Protein AF-0000000075208431 (afdb_homodimer)

Foldseek 3Di:
DCLLVQLLVQLLVCLLVVHFLLPSLLVSLLSSCVVLVHDRVCLRPPQLVVLLVVLCVVPLLVLLLLLLLQLLLLVLQLLLLLLVVQDVVVDLLPLLVSLLQSLQLCQQLRHALLSSLVSSQLVSLVSQVVNFWALLCNLLSNCLNHQALSQFQAAQRLHCLQVVLCVLQVDASRFQHVLSVLLSCLLNVVLSVVSVVVRVVCVVVVRTYDADDPVQHDDHDDNVSHPDNVLSSVLSVQLRCCCPVVVDDNSVSSVVSSVSSCVSSVVVVVCSVVSSVVSNVVSVSVSSSLSSLSSSLSSNLVRPCLVVVVCVLVVPPDDVLVSLLCQLQSQLQSSLHLSNSLSSSCSRCSNVSSVCCVVVVQRSSLSSSLSRLSSQQHHDPSRPSSVSSCVNSVHDCVSHVVSNNCSRHVSSVVSSVVSVVCSVVVRD/DCLLVQLLVQLLVCLLVPHFLLPSLLVSLLSSCVVLVHDRVCLRPPQLVVLLVVLCVVCLLVLLLLLLLQLLLLVLQLLLLLLVVQDVVVDLLPLLVSLLQSLQLCQQLRHALLSSLVSSQLVSLVSQVVNFWALLCNLLSNCLNHQALSQFQAAQRLHCLQVVLCVLQVDASRFQHVLSVLLSCLLNVVLSVVSVVVRVVCVVVVRTYDADDPVQHDDHDDNVSHPDNVLSSVLSVQLRCCCPVVVDDNSVSSVVSSVSSCVSSVVVVVCSVVSSVVSNVVSVSVSSSLSSLSSSLSSNLVRPCNVVVVCVLVVPPDDVLVSLLCQLQSQLQSSLHLSNSLSSSCSRCSNVSSVCCVVVVQRSSLSSSLSRLSSQQHHDPSRPSSVSSCVNSVHDCVSHVVSNNCSRHVSSVVSSVVSVVCSVVVRD

Organism: NCBI:txid2021314

Nearest PDB structures (foldseek):
  8thi-assembly1_A  TM=6.962E-01  e=4.268E-07  Haemophilus influenzae Rd KW20
  7qha-assembly1_B  TM=6.792E-01  e=1.082E-07  Photobacterium profundum SS9
  8y4x-assembly1_A  TM=6.725E-01  e=2.476E-06  Fusobacterium nucleatum
  3zuy-assembly1_A  TM=1.949E-01  e=6.785E-01  Neisseria meningitidis
  7qha-assembly1_B  TM=6.786E-01  e=1.793E-07  Photobacterium profundum SS9

Sequence (856 aa):
MTGIFLGLLLLMIFAYLGWSIIWIAPLCAAIVAMFGGLDLLPAYTETYMKGLVDFVLKWFPVFLFGAVFGKLMEDTGSARSVAFKLTNWIGTKRALLGVIAGAAVLTYGGVSLFVVVFAMYPLAIALFREANISRRLIPGAITLGAFTFTMTSLPGTPQIQNLIPIDYFKTSPGAGPIMGITAALIMAVGGYFYLKWRETRLTAGGEEYSEPDKGHKVEDVDPESLPNPYLSFLPLVVVVVTLNALKWNILTSLLAGILLILVLNWQHYKKFVKSINDGAAGSVMAILNTSAAVGFGAVVTAVPAFAVLTGWILGIKGNPLISEAIAVDILAGITGSASGGMGIALEALGQKYYSIAQSSGISPEAFHRIAAIASGASILPHNGALLTLLAVTGLTHKESYLDVAVVALVIPTIALAAALVLGNLGIYMTGIFLGLLLLMIFAYLGWSIIWIAPLCAAIVAMFGGLDLLPAYTETYMKGLVDFVLKWFPVFLFGAVFGKLMEDTGSARSVAFKLTNWIGTKRALLGVIAGAAVLTYGGVSLFVVVFAMYPLAIALFREANISRRLIPGAITLGAFTFTMTSLPGTPQIQNLIPIDYFKTSPGAGPIMGITAALIMAVGGYFYLKWRETRLTAGGEEYSEPDKGHKVEDVDPESLPNPYLSFLPLVVVVVTLNALKWNILTSLLAGILLILVLNWQHYKKFVKSINDGAAGSVMAILNTSAAVGFGAVVTAVPAFAVLTGWILGIKGNPLISEAIAVDILAGITGSASGGMGIALEALGQKYYSIAQSSGISPEAFHRIAAIASGASILPHNGALLTLLAVTGLTHKESYLDVAVVALVIPTIALAAALVLGNLGIY

InterPro domains:
  IPR003474 Gluconate transporter [PF02447] (24-241)
  IPR003474 Gluconate transporter [PTHR30354] (4-423)

Secondary structure (DSSP, 8-state):
-HHHHHHHHHHHHHHHTT--HHHHHHHHHHHHHHHHT--HHHIIIIIIHHHHHHHHHHHHHHHHHHHHHHHHHHHTSHHHHHHHHHHHHH-GGGHHHHHHHHHHHHHHTT--HHHHHHHHHHHHHHHHHHHT--GGGHHHHHHIIIIIIIIIISTT--SHHHHHHHHHHT--TT-SHHHHHHHHHHHHHHHHHHHHHHHHHHHHTT----PPPGGG--PPP-GGGSPPHHHHHHHHHHHHHHHHTS---HHHHHHHHHHHHHHHTGGGHHHHHHHHHHHHHHHHHHHHHHHHHHHHHHHHHHSTHHHHHHHHHHHSSS-HHHHHHHHHHHHHHHHT-HHHHHHHHHHHHHHHHHHHHHHH---HHHHHHHHHHHHHS---TT-HHHHHHHHHHT--HHHHHHHHHIIIIIHHHHHHHHHHHHHHTT--/-HHHHHHHHHHHHHHHTT--HHHHHHHHHHHHHHHHT--HHHIIIIIIHHHHHHHHHHHHHHHHHHHHHHHHHHHTSHHHHHHHHHHHHH-GGGHHHHHHHHHHHHHHTT--HHHHHHHHHHHHHHHHHHHT--GGGHHHHHHIIIIIIIIIISTT--SHHHHHHHHHHT--TT-SHHHHHHHHHHHHHHHHHHHHHHHHHHHHTT----PPPGGG--PPP-GGGSPPHHHHHHHHHHHHHHHHTS---HHHHHHHHHHHHHHHTGGGHHHHHHHHHHHHHHHHHHHHHHHHHHHHHHHHHHSTHHHHHHHHHHHSSS-HHHHHHHHHHHHHHHHT-HHHHHHHHHHHHHHHHHHHHHHH---HHHHHHHHHHHHHS---TT-HHHHHHHHHHT--HHHHHHHHHIIIIIHHHHHHHHHHHHHHTT--

Solvent-accessible surface area (backbone atoms only — not comparable to full-atom values): 39298 Å² total; per-residue (Å²): 85,67,24,50,51,50,22,52,50,48,43,27,52,39,34,60,72,66,46,45,50,66,61,43,25,60,53,26,29,41,46,24,26,55,65,42,74,42,60,54,66,56,40,46,61,42,43,18,28,49,32,19,30,54,44,44,41,71,41,38,65,54,40,30,45,33,29,24,41,20,33,44,30,50,75,67,28,24,47,41,18,35,27,48,52,47,22,62,72,63,28,57,89,36,30,64,58,16,41,20,50,26,28,22,53,43,20,34,31,35,30,38,58,73,46,42,48,68,42,43,45,51,53,43,51,54,31,28,55,74,54,46,35,44,59,55,49,48,63,25,32,42,39,42,12,24,54,27,27,26,32,21,21,38,50,40,21,67,26,63,46,34,47,59,40,25,78,50,41,73,55,54,50,51,33,16,41,55,27,13,46,51,24,20,47,43,26,52,54,51,34,47,53,49,52,50,51,50,49,53,51,36,46,72,70,65,42,46,46,64,84,62,57,82,93,46,62,66,71,79,81,56,74,85,74,38,48,61,36,71,67,39,41,43,34,30,48,47,22,41,43,33,32,60,76,67,58,39,54,64,61,59,16,39,49,53,18,40,52,45,49,52,63,78,42,51,92,49,56,87,48,46,61,59,29,42,38,51,10,39,55,52,19,52,56,52,44,47,44,30,16,27,38,19,8,29,23,37,35,50,57,68,24,67,44,34,59,56,50,48,49,52,54,68,53,38,92,58,58,69,63,56,46,47,28,50,47,12,19,52,36,3,37,40,65,23,27,35,58,20,8,32,38,19,36,40,71,54,40,24,62,57,53,34,51,43,21,71,70,71,68,48,56,42,34,38,52,37,34,42,41,11,32,19,10,37,28,20,55,45,91,55,11,52,70,54,49,51,48,28,62,67,66,65,49,51,64,88,66,26,38,66,53,32,31,42,33,28,21,53,38,28,43,52,18,41,51,53,28,47,54,29,41,75,71,70,44,67,86,66,24,52,51,50,21,52,51,49,43,27,52,42,34,60,71,66,47,45,48,66,60,45,25,59,53,26,30,41,46,24,27,55,66,42,73,42,60,55,67,56,40,47,62,42,45,17,28,48,32,19,30,53,45,42,40,70,43,38,64,52,38,32,45,33,29,24,39,19,33,43,30,50,75,67,28,25,49,41,18,36,28,49,51,47,22,61,71,63,27,57,89,37,30,66,59,17,40,20,49,26,28,23,52,43,21,34,31,35,32,38,58,73,47,44,48,67,42,43,47,50,52,42,50,55,32,27,53,74,54,46,34,45,59,55,50,49,63,25,32,41,39,44,13,24,55,27,27,26,33,22,21,36,48,42,21,68,26,64,47,36,47,59,40,25,77,51,41,73,56,52,51,50,33,17,41,55,25,14,46,51,24,20,47,41,26,52,53,52,32,47,52,48,53,50,51,50,49,52,50,36,47,72,70,64,41,47,48,66,82,62,58,83,92,46,60,67,72,78,82,57,73,84,76,38,47,62,36,72,68,38,42,44,31,31,50,45,22,39,43,33,33,60,76,66,59,40,55,64,62,60,16,39,48,51,20,40,52,44,49,51,64,78,40,51,90,49,55,87,48,46,62,61,30,41,37,51,10,40,55,53,19,52,56,53,45,48,44,31,15,27,38,18,7,27,23,37,35,50,56,68,25,66,43,34,61,56,51,49,48,50,53,68,51,38,92,58,57,69,62,56,45,46,28,49,46,11,19,51,36,2,36,40,66,22,28,36,60,19,8,31,38,19,35,41,72,54,40,23,62,58,53,36,52,44,22,72,71,70,68,47,55,41,32,39,52,36,34,40,41,10,32,18,11,38,29,21,53,43,91,56,10,52,71,54,47,50,49,27,62,65,66,64,51,48,64,88,68,25,38,66,54,33,32,41,34,28,20,51,37,30,42,51,18,42,52,53,28,49,53,30,39,74,70,69,44,66

Radius of gyration: 28.24 Å; Cα contacts (8 Å, |Δi|>4): 1652; chains: 2; bounding box: 64×81×60 Å

pLDDT: mean 90.9, std 7.47, range [55.06, 98.44]

Structure (mmCIF, N/CA/C/O backbone):
data_AF-0000000075208431-model_v1
#
loop_
_entity.id
_entity.type
_entity.pdbx_description
1 polymer Transporter
#
loop_
_atom_site.group_PDB
_atom_site.id
_atom_site.type_symbol
_atom_site.label_atom_id
_atom_site.label_alt_id
_atom_site.label_comp_id
_atom_site.label_asym_id
_atom_site.label_entity_id
_atom_site.label_seq_id
_atom_site.pdbx_PDB_ins_code
_atom_site.Cartn_x
_atom_site.Cartn_y
_atom_site.Cartn_z
_atom_site.occupancy
_atom_site.B_iso_or_equiv
_atom_site.auth_seq_id
_atom_site.auth_comp_id
_atom_site.auth_asym_id
_atom_site.auth_atom_id
_atom_site.pdbx_PDB_model_num
ATOM 1 N N . MET A 1 1 ? 12.688 22.047 -20.719 1 81.5 1 MET A N 1
ATOM 2 C CA . MET A 1 1 ? 11.711 22.812 -19.938 1 81.5 1 MET A CA 1
ATOM 3 C C . MET A 1 1 ? 10.289 22.422 -20.344 1 81.5 1 MET A C 1
ATOM 5 O O . MET A 1 1 ? 9.438 22.188 -19.484 1 81.5 1 MET A O 1
ATOM 9 N N . THR A 1 2 ? 10.148 22.219 -21.625 1 85.81 2 THR A N 1
ATOM 10 C CA . THR A 1 2 ? 8.828 21.844 -22.125 1 85.81 2 THR A CA 1
ATOM 11 C C . THR A 1 2 ? 8.375 20.531 -21.5 1 85.81 2 THR A C 1
ATOM 13 O O . THR A 1 2 ? 7.215 20.391 -21.109 1 85.81 2 THR A O 1
ATOM 16 N N . GLY A 1 3 ? 9.312 19.609 -21.406 1 89.31 3 GLY A N 1
ATOM 17 C CA . GLY A 1 3 ? 8.984 18.312 -20.828 1 89.31 3 GLY A CA 1
ATOM 18 C C . GLY A 1 3 ? 8.562 18.406 -19.375 1 89.31 3 GLY A C 1
ATOM 19 O O . GLY A 1 3 ? 7.613 17.734 -18.953 1 89.31 3 GLY A O 1
ATOM 20 N N . ILE A 1 4 ? 9.273 19.203 -18.703 1 85.5 4 ILE A N 1
ATOM 21 C CA . ILE A 1 4 ? 8.984 19.375 -17.281 1 85.5 4 ILE A CA 1
ATOM 22 C C . ILE A 1 4 ? 7.605 20 -17.109 1 85.5 4 ILE A C 1
ATOM 24 O O . ILE A 1 4 ? 6.777 19.5 -16.359 1 85.5 4 ILE A O 1
ATOM 28 N N . PHE A 1 5 ? 7.328 21.047 -17.828 1 85.19 5 PHE A N 1
ATOM 29 C CA . PHE A 1 5 ? 6.051 21.734 -17.734 1 85.19 5 PHE A CA 1
ATOM 30 C C . PHE A 1 5 ? 4.906 20.859 -18.188 1 85.19 5 PHE A C 1
ATOM 32 O O . PHE A 1 5 ? 3.848 20.812 -17.562 1 85.19 5 PHE A O 1
ATOM 39 N N . LEU A 1 6 ? 5.137 20.188 -19.281 1 91.19 6 LEU A N 1
ATOM 40 C CA . LEU A 1 6 ? 4.113 19.281 -19.781 1 91.19 6 LEU A CA 1
ATOM 41 C C . LEU A 1 6 ? 3.83 18.156 -18.797 1 91.19 6 LEU A C 1
ATOM 43 O O . LEU A 1 6 ? 2.672 17.797 -18.578 1 91.19 6 LEU A O 1
ATOM 47 N N . GLY A 1 7 ? 4.887 17.594 -18.25 1 89.75 7 GLY A N 1
ATOM 48 C CA . GLY A 1 7 ? 4.711 16.547 -17.25 1 89.75 7 GLY A CA 1
ATOM 49 C C . GLY A 1 7 ? 3.934 17.016 -16.031 1 89.75 7 GLY A C 1
ATOM 50 O O . GLY A 1 7 ? 3.033 16.312 -15.562 1 89.75 7 GLY A O 1
ATOM 51 N N . LEU A 1 8 ? 4.285 18.156 -15.594 1 82.38 8 LEU A N 1
ATOM 52 C CA . LEU A 1 8 ? 3.604 18.734 -14.438 1 82.38 8 LEU A CA 1
ATOM 53 C C . LEU A 1 8 ? 2.145 19.031 -14.758 1 82.38 8 LEU A C 1
ATOM 55 O O . LEU A 1 8 ? 1.256 18.766 -13.945 1 82.38 8 LEU A O 1
ATOM 59 N N . LEU A 1 9 ? 1.89 19.609 -15.852 1 84.81 9 LEU A N 1
ATOM 60 C CA . LEU A 1 9 ? 0.534 19.938 -16.281 1 84.81 9 LEU A CA 1
ATOM 61 C C . LEU A 1 9 ? -0.32 18.688 -16.406 1 84.81 9 LEU A C 1
ATOM 63 O O . LEU A 1 9 ? -1.468 18.656 -15.953 1 84.81 9 LEU A O 1
ATOM 67 N N . LEU A 1 10 ? 0.23 17.734 -17 1 90.25 10 LEU A N 1
ATOM 68 C CA . LEU A 1 10 ? -0.512 16.484 -17.172 1 90.25 10 LEU A CA 1
ATOM 69 C C . LEU A 1 10 ? -0.793 15.836 -15.82 1 90.25 10 LEU A C 1
ATOM 71 O O . LEU A 1 10 ? -1.87 15.273 -15.617 1 90.25 10 LEU A O 1
ATOM 75 N N . LEU A 1 11 ? 0.197 15.844 -14.992 1 85.25 11 LEU A N 1
ATOM 76 C CA . LEU A 1 11 ? -0.008 15.305 -13.648 1 85.25 11 LEU A CA 1
ATOM 77 C C . LEU A 1 11 ? -1.173 16 -12.953 1 85.25 11 LEU A C 1
ATOM 79 O O . LEU A 1 11 ? -2.014 15.352 -12.336 1 85.25 11 LEU A O 1
ATOM 83 N N . MET A 1 12 ? -1.239 17.266 -13.141 1 78.06 12 MET A N 1
ATOM 84 C CA . MET A 1 12 ? -2.305 18.062 -12.539 1 78.06 12 MET A CA 1
ATOM 85 C C . MET A 1 12 ? -3.658 17.703 -13.148 1 78.06 12 MET A C 1
ATOM 87 O O . MET A 1 12 ? -4.641 17.531 -12.422 1 78.06 12 MET A O 1
ATOM 91 N N . ILE A 1 13 ? -3.701 17.625 -14.375 1 83.62 13 ILE A N 1
ATOM 92 C CA . ILE A 1 13 ? -4.941 17.359 -15.094 1 83.62 13 ILE A CA 1
ATOM 93 C C . ILE A 1 13 ? -5.461 15.977 -14.727 1 83.62 13 ILE A C 1
ATOM 95 O O . ILE A 1 13 ? -6.633 15.812 -14.367 1 83.62 13 ILE A O 1
ATOM 99 N N . PHE A 1 14 ? -4.555 15.016 -14.75 1 87.94 14 PHE A N 1
ATOM 100 C CA . PHE A 1 14 ? -4.98 13.648 -14.484 1 87.94 14 PHE A CA 1
ATOM 101 C C . PHE A 1 14 ? -5.395 13.484 -13.031 1 87.94 14 PHE A C 1
ATOM 103 O O . PHE A 1 14 ? -6.352 12.766 -12.734 1 87.94 14 PHE A O 1
ATOM 110 N N . ALA A 1 15 ? -4.664 14.102 -12.227 1 78.5 15 ALA A N 1
ATOM 111 C CA . ALA A 1 15 ? -5.039 14.047 -10.812 1 78.5 15 ALA A CA 1
ATOM 112 C C . ALA A 1 15 ? -6.402 14.688 -10.586 1 78.5 15 ALA A C 1
ATOM 114 O O . ALA A 1 15 ? -7.23 14.156 -9.836 1 78.5 15 ALA A O 1
ATOM 115 N N . TYR A 1 16 ? -6.629 15.742 -11.203 1 72.88 16 TYR A N 1
ATOM 116 C CA . TYR A 1 16 ? -7.898 16.453 -11.102 1 72.88 16 TYR A CA 1
ATOM 117 C C . TYR A 1 16 ? -9.047 15.594 -11.617 1 72.88 16 TYR A C 1
ATOM 119 O O . TYR A 1 16 ? -10.164 15.664 -11.102 1 72.88 16 TYR A O 1
ATOM 127 N N . LEU A 1 17 ? -8.742 14.797 -12.555 1 82.94 17 LEU A N 1
ATOM 128 C CA . LEU A 1 17 ? -9.75 13.938 -13.164 1 82.94 17 LEU A CA 1
ATOM 129 C C . LEU A 1 17 ? -9.961 12.68 -12.328 1 82.94 17 LEU A C 1
ATOM 131 O O . LEU A 1 17 ? -10.758 11.812 -12.695 1 82.94 17 LEU A O 1
ATOM 135 N N . GLY A 1 18 ? -9.219 12.523 -11.281 1 80.19 18 GLY A N 1
ATOM 136 C CA . GLY A 1 18 ? -9.438 11.422 -10.359 1 80.19 18 GLY A CA 1
ATOM 137 C C . GLY A 1 18 ? -8.594 10.203 -10.68 1 80.19 18 GLY A C 1
ATOM 138 O O . GLY A 1 18 ? -8.859 9.109 -10.18 1 80.19 18 GLY A O 1
ATOM 139 N N . TRP A 1 19 ? -7.566 10.398 -11.469 1 90.06 19 TRP A N 1
ATOM 140 C CA . TRP A 1 19 ? -6.668 9.289 -11.758 1 90.06 19 TRP A CA 1
ATOM 141 C C . TRP A 1 19 ? -5.668 9.086 -10.625 1 90.06 19 TRP A C 1
ATOM 143 O O . TRP A 1 19 ? -5.184 10.055 -10.031 1 90.06 19 TRP A O 1
ATOM 153 N N . SER A 1 20 ? -5.438 7.859 -10.32 1 90.06 20 SER A N 1
ATOM 154 C CA . SER A 1 20 ? -4.559 7.547 -9.203 1 90.06 20 SER A CA 1
ATOM 155 C C . SER A 1 20 ? -3.125 7.984 -9.484 1 90.06 20 SER A C 1
ATOM 157 O O . SER A 1 20 ? -2.59 7.723 -10.562 1 90.06 20 SER A O 1
ATOM 159 N N . ILE A 1 21 ? -2.555 8.586 -8.5 1 88.12 21 ILE A N 1
ATOM 160 C CA . ILE A 1 21 ? -1.19 9.078 -8.641 1 88.12 21 ILE A CA 1
ATOM 161 C C . ILE A 1 21 ? -0.225 7.906 -8.781 1 88.12 21 ILE A C 1
ATOM 163 O O . ILE A 1 21 ? 0.847 8.047 -9.375 1 88.12 21 ILE A O 1
ATOM 167 N N . ILE A 1 22 ? -0.567 6.758 -8.344 1 93.5 22 ILE A N 1
ATOM 168 C CA . ILE A 1 22 ? 0.281 5.57 -8.344 1 93.5 22 ILE A CA 1
ATOM 169 C C . ILE A 1 22 ? 0.696 5.23 -9.773 1 93.5 22 ILE A C 1
ATOM 171 O O . ILE A 1 22 ? 1.822 4.789 -10.016 1 93.5 22 ILE A O 1
ATOM 175 N N . TRP A 1 23 ? -0.229 5.484 -10.727 1 94.69 23 TRP A N 1
ATOM 176 C CA . TRP A 1 23 ? 0.141 5.102 -12.086 1 94.69 23 TRP A CA 1
ATOM 177 C C . TRP A 1 23 ? 0.337 6.332 -12.961 1 94.69 23 TRP A C 1
ATOM 179 O O . TRP A 1 23 ? 1.02 6.27 -13.984 1 94.69 23 TRP A O 1
ATOM 189 N N . ILE A 1 24 ? -0.191 7.496 -12.602 1 93.94 24 ILE A N 1
ATOM 190 C CA . ILE A 1 24 ? -0.03 8.648 -13.477 1 93.94 24 ILE A CA 1
ATOM 191 C C . ILE A 1 24 ? 1.34 9.281 -13.25 1 93.94 24 ILE A C 1
ATOM 193 O O . ILE A 1 24 ? 1.915 9.883 -14.156 1 93.94 24 ILE A O 1
ATOM 197 N N . ALA A 1 25 ? 1.841 9.18 -11.984 1 92.62 25 ALA A N 1
ATOM 198 C CA . ALA A 1 25 ? 3.145 9.766 -11.695 1 92.62 25 ALA A CA 1
ATOM 199 C C . ALA A 1 25 ? 4.227 9.172 -12.586 1 92.62 25 ALA A C 1
ATOM 201 O O . ALA A 1 25 ? 4.965 9.906 -13.25 1 92.62 25 ALA A O 1
ATOM 202 N N . PRO A 1 26 ? 4.32 7.844 -12.648 1 95.38 26 PRO A N 1
ATOM 203 C CA . PRO A 1 26 ? 5.328 7.293 -13.562 1 95.38 26 PRO A CA 1
ATOM 204 C C . PRO A 1 26 ? 5.031 7.598 -15.023 1 95.38 26 PRO A C 1
ATOM 206 O O . PRO A 1 26 ? 5.957 7.754 -15.828 1 95.38 26 PRO A O 1
ATOM 209 N N . LEU A 1 27 ? 3.85 7.68 -15.438 1 95.5 27 LEU A N 1
ATOM 210 C CA . LEU A 1 27 ? 3.496 8.039 -16.812 1 95.5 27 LEU A CA 1
ATOM 211 C C . LEU A 1 27 ? 3.979 9.445 -17.141 1 95.5 27 LEU A C 1
ATOM 213 O O . LEU A 1 27 ? 4.582 9.664 -18.188 1 95.5 27 LEU A O 1
ATOM 217 N N . CYS A 1 28 ? 3.699 10.391 -16.281 1 93.75 28 CYS A N 1
ATOM 218 C CA . CYS A 1 28 ? 4.121 11.773 -16.484 1 93.75 28 CYS A CA 1
ATOM 219 C C . CYS A 1 28 ? 5.641 11.898 -16.406 1 93.75 28 CYS A C 1
ATOM 221 O O . CYS A 1 28 ? 6.238 12.703 -17.109 1 93.75 28 CYS A O 1
ATOM 223 N N . ALA A 1 29 ? 6.223 11.109 -15.516 1 93.88 29 ALA A N 1
ATOM 224 C CA . ALA A 1 29 ? 7.68 11.07 -15.438 1 93.88 29 ALA A CA 1
ATOM 225 C C . ALA A 1 29 ? 8.281 10.594 -16.75 1 93.88 29 ALA A C 1
ATOM 227 O O . ALA A 1 29 ? 9.344 11.07 -17.172 1 93.88 29 ALA A O 1
ATOM 228 N N . ALA A 1 30 ? 7.637 9.648 -17.375 1 95.62 30 ALA A N 1
ATOM 229 C CA . ALA A 1 30 ? 8.102 9.148 -18.672 1 95.62 30 ALA A CA 1
ATOM 230 C C . ALA A 1 30 ? 8.07 10.25 -19.719 1 95.62 30 ALA A C 1
ATOM 232 O O . ALA A 1 30 ? 8.953 10.32 -20.578 1 95.62 30 ALA A O 1
ATOM 233 N N . ILE A 1 31 ? 7.102 11.062 -19.672 1 95.56 31 ILE A N 1
ATOM 234 C CA . ILE A 1 31 ? 6.992 12.18 -20.609 1 95.56 31 ILE A CA 1
ATOM 235 C C . ILE A 1 31 ? 8.141 13.164 -20.359 1 95.56 31 ILE A C 1
ATOM 237 O O . ILE A 1 31 ? 8.773 13.633 -21.312 1 95.56 31 ILE A O 1
ATOM 241 N N . VAL A 1 32 ? 8.391 13.477 -19.125 1 92.81 32 VAL A N 1
ATOM 242 C CA . VAL A 1 32 ? 9.5 14.359 -18.781 1 92.81 32 VAL A CA 1
ATOM 243 C C . VAL A 1 32 ? 10.812 13.758 -19.266 1 92.81 32 VAL A C 1
ATOM 245 O O . VAL A 1 32 ? 11.656 14.461 -19.828 1 92.81 32 VAL A O 1
ATOM 248 N N . ALA A 1 33 ? 10.938 12.445 -19.078 1 94.75 33 ALA A N 1
ATOM 249 C CA . ALA A 1 33 ? 12.148 11.75 -19.484 1 94.75 33 ALA A CA 1
ATOM 250 C C . ALA A 1 33 ? 12.297 11.766 -21 1 94.75 33 ALA A C 1
ATOM 252 O O . ALA A 1 33 ? 13.398 11.984 -21.531 1 94.75 33 ALA A O 1
ATOM 253 N N . MET A 1 34 ? 11.234 11.555 -21.656 1 95.12 34 MET A N 1
ATOM 254 C CA . MET A 1 34 ? 11.25 11.5 -23.125 1 95.12 34 MET A CA 1
ATOM 255 C C . MET A 1 34 ? 11.695 12.836 -23.703 1 95.12 34 MET A C 1
ATOM 257 O O . MET A 1 34 ? 12.562 12.875 -24.578 1 95.12 34 MET A O 1
ATOM 261 N N . PHE A 1 35 ? 11.227 13.891 -23.25 1 94.25 35 PHE A N 1
ATOM 262 C CA . PHE A 1 35 ? 11.555 15.219 -23.75 1 94.25 35 PHE A CA 1
ATOM 263 C C . PHE A 1 35 ? 12.891 15.695 -23.188 1 94.25 35 PHE A C 1
ATOM 265 O O . PHE A 1 35 ? 13.5 16.625 -23.734 1 94.25 35 PHE A O 1
ATOM 272 N N . GLY A 1 36 ? 13.297 15.094 -22.125 1 92.19 36 GLY A N 1
ATOM 273 C CA . GLY A 1 36 ? 14.531 15.484 -21.484 1 92.19 36 GLY A CA 1
ATOM 274 C C . GLY A 1 36 ? 15.734 14.703 -21.969 1 92.19 36 GLY A C 1
ATOM 275 O O . GLY A 1 36 ? 16.859 14.93 -21.516 1 92.19 36 GLY A O 1
ATOM 276 N N . GLY A 1 37 ? 15.508 13.766 -22.844 1 91.5 37 GLY A N 1
ATOM 277 C CA . GLY A 1 37 ? 16.609 13.031 -23.438 1 91.5 37 GLY A CA 1
ATOM 278 C C . GLY A 1 37 ? 17.031 11.828 -22.625 1 91.5 37 GLY A C 1
ATOM 279 O O . GLY A 1 37 ? 18.188 11.398 -22.703 1 91.5 37 GLY A O 1
ATOM 280 N N . LEU A 1 38 ? 16.203 11.367 -21.719 1 92.12 38 LEU A N 1
ATOM 281 C CA . LEU A 1 38 ? 16.531 10.18 -20.938 1 92.12 38 LEU A CA 1
ATOM 282 C C . LEU A 1 38 ? 15.891 8.938 -21.562 1 92.12 38 LEU A C 1
ATOM 284 O O . LEU A 1 38 ? 14.836 9.023 -22.203 1 92.12 38 LEU A O 1
ATOM 288 N N . ASP A 1 39 ? 16.641 7.812 -21.375 1 93.75 39 ASP A N 1
ATOM 289 C CA . ASP A 1 39 ? 16.031 6.547 -21.75 1 93.75 39 ASP A CA 1
ATOM 290 C C . ASP A 1 39 ? 14.812 6.23 -20.891 1 93.75 39 ASP A C 1
ATOM 292 O O . ASP A 1 39 ? 14.859 6.387 -19.656 1 93.75 39 ASP A O 1
ATOM 296 N N . LEU A 1 40 ? 13.789 5.73 -21.469 1 93.31 40 LEU A N 1
ATOM 297 C CA . LEU A 1 40 ? 12.492 5.621 -20.797 1 93.31 40 LEU A CA 1
ATOM 298 C C . LEU A 1 40 ? 12.523 4.531 -19.734 1 93.31 40 LEU A C 1
ATOM 300 O O . LEU A 1 40 ? 12.125 4.762 -18.594 1 93.31 40 LEU A O 1
ATOM 304 N N . LEU A 1 41 ? 12.992 3.348 -20.078 1 92.44 41 LEU A N 1
ATOM 305 C CA . LEU A 1 41 ? 12.93 2.236 -19.125 1 92.44 41 LEU A CA 1
ATOM 306 C C . LEU A 1 41 ? 13.812 2.51 -17.906 1 92.44 41 LEU A C 1
ATOM 308 O O . LEU A 1 41 ? 13.352 2.395 -16.766 1 92.44 41 LEU A O 1
ATOM 312 N N . PRO A 1 42 ? 15.078 2.963 -18.109 1 93.38 42 PRO A N 1
ATOM 313 C CA . PRO A 1 42 ? 15.898 3.309 -16.953 1 93.38 42 PRO A CA 1
ATOM 314 C C . PRO A 1 42 ? 15.352 4.5 -16.156 1 93.38 42 PRO A C 1
ATOM 316 O O . PRO A 1 42 ? 15.492 4.559 -14.938 1 93.38 42 PRO A O 1
ATOM 319 N N . ALA A 1 43 ? 14.734 5.438 -16.875 1 95.38 43 ALA A N 1
ATOM 320 C CA . ALA A 1 43 ? 14.117 6.566 -16.172 1 95.38 43 ALA A CA 1
ATOM 321 C C . ALA A 1 43 ? 13.055 6.09 -15.195 1 95.38 43 ALA A C 1
ATOM 323 O O . ALA A 1 43 ? 12.898 6.672 -14.117 1 95.38 43 ALA A O 1
ATOM 324 N N . TYR A 1 44 ? 12.359 5.074 -15.555 1 95.56 44 TYR A N 1
ATOM 325 C CA . TYR A 1 44 ? 11.32 4.523 -14.688 1 95.56 44 TYR A CA 1
ATOM 326 C C . TYR A 1 44 ? 11.922 3.574 -13.656 1 95.56 44 TYR A C 1
ATOM 328 O O . TYR A 1 44 ? 11.797 3.795 -12.453 1 95.56 44 TYR A O 1
ATOM 336 N N . THR A 1 45 ? 12.703 2.594 -14.031 1 94.31 45 THR A N 1
ATOM 337 C CA . THR A 1 45 ? 13.094 1.482 -13.172 1 94.31 45 THR A CA 1
ATOM 338 C C . THR A 1 45 ? 14.242 1.89 -12.258 1 94.31 45 THR A C 1
ATOM 340 O O . THR A 1 45 ? 14.469 1.26 -11.219 1 94.31 45 THR A O 1
ATOM 343 N N . GLU A 1 46 ? 14.922 2.936 -12.609 1 95 46 GLU A N 1
ATOM 344 C CA . GLU A 1 46 ? 16.062 3.357 -11.789 1 95 46 GLU A CA 1
ATOM 345 C C . GLU A 1 46 ? 15.797 4.719 -11.148 1 95 46 GLU A C 1
ATOM 347 O O . GLU A 1 46 ? 15.484 4.801 -9.961 1 95 46 GLU A O 1
ATOM 352 N N . THR A 1 47 ? 15.711 5.75 -12.023 1 94.44 47 THR A N 1
ATOM 353 C CA . THR A 1 47 ? 15.633 7.109 -11.5 1 94.44 47 THR A CA 1
ATOM 354 C C . THR A 1 47 ? 14.336 7.316 -10.727 1 94.44 47 THR A C 1
ATOM 356 O O . THR A 1 47 ? 14.359 7.734 -9.562 1 94.44 47 THR A O 1
ATOM 359 N N . TYR A 1 48 ? 13.195 7.035 -11.367 1 96.12 48 TYR A N 1
ATOM 360 C CA . TYR A 1 48 ? 11.891 7.191 -10.727 1 96.12 48 TYR A CA 1
ATOM 361 C C . TYR A 1 48 ? 11.781 6.312 -9.492 1 96.12 48 TYR A C 1
ATOM 363 O O . TYR A 1 48 ? 11.398 6.785 -8.414 1 96.12 48 TYR A O 1
ATOM 371 N N . MET A 1 49 ? 12.102 5.066 -9.641 1 97.31 49 MET A N 1
ATOM 372 C CA . MET A 1 49 ? 11.938 4.105 -8.547 1 97.31 49 MET A CA 1
ATOM 373 C C . MET A 1 49 ? 12.875 4.434 -7.395 1 97.31 49 MET A C 1
ATOM 375 O O . MET A 1 49 ? 12.523 4.23 -6.23 1 97.31 49 MET A O 1
ATOM 379 N N . LYS A 1 50 ? 14.078 4.871 -7.691 1 95.56 50 LYS A N 1
ATOM 380 C CA . LYS A 1 50 ? 14.992 5.258 -6.617 1 95.56 50 LYS A CA 1
ATOM 381 C C . LYS A 1 50 ? 14.414 6.398 -5.789 1 95.56 50 LYS A C 1
ATOM 383 O O . LYS A 1 50 ? 14.484 6.383 -4.559 1 95.56 50 LYS A O 1
ATOM 388 N N . GLY A 1 51 ? 13.914 7.387 -6.512 1 93 51 GLY A N 1
ATOM 389 C CA . GLY A 1 51 ? 13.242 8.453 -5.785 1 93 51 GLY A CA 1
ATOM 390 C C . GLY A 1 51 ? 12.102 7.953 -4.922 1 93 51 GLY A C 1
ATOM 391 O O . GLY A 1 51 ? 11.961 8.359 -3.768 1 93 51 GLY A O 1
ATOM 392 N N . LEU A 1 52 ? 11.25 7.113 -5.504 1 95.69 52 LEU A N 1
ATOM 393 C CA . LEU A 1 52 ? 10.109 6.551 -4.801 1 95.69 52 LEU A CA 1
ATOM 394 C C . LEU A 1 52 ? 10.555 5.789 -3.557 1 95.69 52 LEU A C 1
ATOM 396 O O . LEU A 1 52 ? 10.055 6.047 -2.457 1 95.69 52 LEU A O 1
ATOM 400 N N . VAL A 1 53 ? 11.516 4.918 -3.648 1 97 53 VAL A N 1
ATOM 401 C CA . VAL A 1 53 ? 11.859 4.02 -2.549 1 97 53 VAL A CA 1
ATOM 402 C C . VAL A 1 53 ? 12.656 4.777 -1.493 1 97 53 VAL A C 1
ATOM 404 O O . VAL A 1 53 ? 12.594 4.461 -0.304 1 97 53 VAL A O 1
ATOM 407 N N . ASP A 1 54 ? 13.43 5.758 -1.896 1 93.12 54 ASP A N 1
ATOM 408 C CA . ASP A 1 54 ? 14.148 6.566 -0.914 1 93.12 54 ASP A CA 1
ATOM 409 C C . ASP A 1 54 ? 13.18 7.219 0.069 1 93.12 54 ASP A C 1
ATOM 411 O O . ASP A 1 54 ? 13.469 7.328 1.261 1 93.12 54 ASP A O 1
ATOM 415 N N . PHE A 1 55 ? 12.117 7.676 -0.463 1 92.12 55 PHE A N 1
ATOM 416 C CA . PHE A 1 55 ? 11.102 8.258 0.401 1 92.12 55 PHE A CA 1
ATOM 417 C C . PHE A 1 55 ? 10.484 7.199 1.306 1 92.12 55 PHE A C 1
ATOM 419 O O . PHE A 1 55 ? 10.273 7.438 2.496 1 92.12 55 PHE A O 1
ATOM 426 N N . VAL A 1 56 ? 10.164 6.051 0.749 1 95.56 56 VAL A N 1
ATOM 427 C CA . VAL A 1 56 ? 9.609 4.957 1.537 1 95.56 56 VAL A CA 1
ATOM 428 C C . VAL A 1 56 ? 10.586 4.578 2.652 1 95.56 56 VAL A C 1
ATOM 430 O O . VAL A 1 56 ? 10.18 4.363 3.795 1 95.56 56 VAL A O 1
ATOM 433 N N . LEU A 1 57 ? 11.812 4.512 2.287 1 95.62 57 LEU A N 1
ATOM 434 C CA . LEU A 1 57 ? 12.859 4.141 3.234 1 95.62 57 LEU A CA 1
ATOM 435 C C . LEU A 1 57 ? 12.844 5.062 4.449 1 95.62 57 LEU A C 1
ATOM 437 O O . LEU A 1 57 ? 12.875 4.598 5.59 1 95.62 57 LEU A O 1
ATOM 441 N N . LYS A 1 58 ? 12.688 6.23 4.195 1 91.25 58 LYS A N 1
ATOM 442 C CA . LYS A 1 58 ? 12.844 7.242 5.238 1 91.25 58 LYS A CA 1
ATOM 443 C C . LYS A 1 58 ? 11.562 7.406 6.043 1 91.25 58 LYS A C 1
ATOM 445 O O . LYS A 1 58 ? 11.609 7.672 7.246 1 91.25 58 LYS A O 1
ATOM 450 N N . TRP A 1 59 ? 10.414 7.242 5.383 1 92.19 59 TRP A N 1
ATOM 451 C CA . TRP A 1 59 ? 9.234 7.812 6.02 1 92.19 59 TRP A CA 1
ATOM 452 C C . TRP A 1 59 ? 8.172 6.746 6.262 1 92.19 59 TRP A C 1
ATOM 454 O O . TRP A 1 59 ? 7.215 6.969 7.008 1 92.19 59 TRP A O 1
ATOM 464 N N . PHE A 1 60 ? 8.297 5.543 5.746 1 96.38 60 PHE A N 1
ATOM 465 C CA . PHE A 1 60 ? 7.266 4.535 5.941 1 96.38 60 PHE A CA 1
ATOM 466 C C . PHE A 1 60 ? 7.078 4.23 7.422 1 96.38 60 PHE A C 1
ATOM 468 O O . PHE A 1 60 ? 5.945 4.098 7.895 1 96.38 60 PHE A O 1
ATOM 475 N N . PRO A 1 61 ? 8.109 4.141 8.195 1 95.81 61 PRO A N 1
ATOM 476 C CA . PRO A 1 61 ? 7.902 3.838 9.609 1 95.81 61 PRO A CA 1
ATOM 477 C C . PRO A 1 61 ? 7.027 4.875 10.312 1 95.81 61 PRO A C 1
ATOM 479 O O . PRO A 1 61 ? 6.176 4.52 11.133 1 95.81 61 PRO A O 1
ATOM 482 N N . VAL A 1 62 ? 7.254 6.082 9.977 1 93.75 62 VAL A N 1
ATOM 483 C CA . VAL A 1 62 ? 6.48 7.148 10.609 1 93.75 62 VAL A CA 1
ATOM 484 C C . VAL A 1 62 ? 5.023 7.062 10.156 1 93.75 62 VAL A C 1
ATOM 486 O O . VAL A 1 62 ? 4.105 7.238 10.969 1 93.75 62 VAL A O 1
ATOM 489 N N . PHE A 1 63 ? 4.805 6.82 8.852 1 93.38 63 PHE A N 1
ATOM 490 C CA . PHE A 1 63 ? 3.451 6.645 8.344 1 93.38 63 PHE A CA 1
ATOM 491 C C . PHE A 1 63 ? 2.752 5.488 9.047 1 93.38 63 PHE A C 1
ATOM 493 O O . PHE A 1 63 ? 1.579 5.594 9.406 1 93.38 63 PHE A O 1
ATOM 500 N N . LEU A 1 64 ? 3.449 4.402 9.211 1 95.69 64 LEU A N 1
ATOM 501 C CA . LEU A 1 64 ? 2.887 3.203 9.828 1 95.69 64 LEU A CA 1
ATOM 502 C C . LEU A 1 64 ? 2.504 3.469 11.281 1 95.69 64 LEU A C 1
ATOM 504 O O . LEU A 1 64 ? 1.355 3.248 11.672 1 95.69 64 LEU A O 1
ATOM 508 N N . PHE A 1 65 ? 3.465 3.967 12.094 1 96.25 65 PHE A N 1
ATOM 509 C CA . PHE A 1 65 ? 3.203 4.207 13.508 1 96.25 65 PHE A CA 1
ATOM 510 C C . PHE A 1 65 ? 2.119 5.262 13.68 1 96.25 65 PHE A C 1
ATOM 512 O O . PHE A 1 65 ? 1.267 5.145 14.562 1 96.25 65 PHE A O 1
ATOM 519 N N . GLY A 1 66 ? 2.197 6.277 12.852 1 93.75 66 GLY A N 1
ATOM 520 C CA . GLY A 1 66 ? 1.176 7.312 12.914 1 93.75 66 GLY A CA 1
ATOM 521 C C . GLY A 1 66 ? -0.22 6.793 12.625 1 93.75 66 GLY A C 1
ATOM 522 O O . GLY A 1 66 ? -1.173 7.133 13.328 1 93.75 66 GLY A O 1
ATOM 523 N N . ALA A 1 67 ? -0.32 6.016 11.57 1 93.56 67 ALA A N 1
ATOM 524 C CA . ALA A 1 67 ? -1.616 5.461 11.188 1 93.56 67 ALA A CA 1
ATOM 525 C C . ALA A 1 67 ? -2.145 4.516 12.266 1 93.56 67 ALA A C 1
ATOM 527 O O . ALA A 1 67 ? -3.338 4.527 12.578 1 93.56 67 ALA A O 1
ATOM 528 N N . VAL A 1 68 ? -1.317 3.668 12.812 1 96.19 68 VAL A N 1
ATOM 529 C CA . VAL A 1 68 ? -1.708 2.746 13.875 1 96.19 68 VAL A CA 1
ATOM 530 C C . VAL A 1 68 ? -2.152 3.535 15.102 1 96.19 68 VAL A C 1
ATOM 532 O O . VAL A 1 68 ? -3.176 3.221 15.711 1 96.19 68 VAL A O 1
ATOM 535 N N . PHE A 1 69 ? -1.353 4.543 15.477 1 96.25 69 PHE A N 1
ATOM 536 C CA . PHE A 1 69 ? -1.69 5.426 16.594 1 96.25 69 PHE A CA 1
ATOM 537 C C . PHE A 1 69 ? -3.084 6.012 16.422 1 96.25 69 PHE A C 1
ATOM 539 O O . PHE A 1 69 ? -3.916 5.938 17.328 1 96.25 69 PHE A O 1
ATOM 546 N N . GLY A 1 70 ? -3.338 6.539 15.273 1 93.19 70 GLY A N 1
ATOM 547 C CA . GLY A 1 70 ? -4.621 7.152 14.977 1 93.19 70 GLY A CA 1
ATOM 548 C C . GLY A 1 70 ? -5.781 6.172 15.039 1 93.19 70 GLY A C 1
ATOM 549 O O . GLY A 1 70 ? -6.82 6.465 15.625 1 93.19 70 GLY A O 1
ATOM 550 N N . LYS A 1 71 ? -5.586 5.051 14.422 1 93.81 71 LYS A N 1
ATOM 551 C CA . LYS A 1 71 ? -6.66 4.066 14.359 1 93.81 71 LYS A CA 1
ATOM 552 C C . LYS A 1 71 ? -6.98 3.52 15.75 1 93.81 71 LYS A C 1
ATOM 554 O O . LYS A 1 71 ? -8.141 3.244 16.062 1 93.81 71 LYS A O 1
ATOM 559 N N . LEU A 1 72 ? -5.988 3.33 16.547 1 95.81 72 LEU A N 1
ATOM 560 C CA . LEU A 1 72 ? -6.219 2.893 17.922 1 95.81 72 LEU A CA 1
ATOM 561 C C . LEU A 1 72 ? -6.988 3.951 18.703 1 95.81 72 LEU A C 1
ATOM 563 O O . LEU A 1 72 ? -7.891 3.625 19.484 1 95.81 72 LEU A O 1
ATOM 567 N N . MET A 1 73 ? -6.598 5.176 18.531 1 94.31 73 MET A N 1
ATOM 568 C CA . MET A 1 73 ? -7.32 6.273 19.156 1 94.31 73 MET A CA 1
ATOM 569 C C . MET A 1 73 ? -8.789 6.266 18.75 1 94.31 73 MET A C 1
ATOM 571 O O . MET A 1 73 ? -9.672 6.527 19.578 1 94.31 73 MET A O 1
ATOM 575 N N . GLU A 1 74 ? -8.984 5.984 17.531 1 90.25 74 GLU A N 1
ATOM 576 C CA . GLU A 1 74 ? -10.336 5.965 16.984 1 90.25 74 GLU A CA 1
ATOM 577 C C . GLU A 1 74 ? -11.133 4.789 17.531 1 90.25 74 GLU A C 1
ATOM 579 O O . GLU A 1 74 ? -12.211 4.977 18.109 1 90.25 74 GLU A O 1
ATOM 584 N N . ASP A 1 75 ? -10.578 3.596 17.5 1 92.12 75 ASP A N 1
ATOM 585 C CA . ASP A 1 75 ? -11.328 2.377 17.766 1 92.12 75 ASP A CA 1
ATOM 586 C C . ASP A 1 75 ? -11.539 2.184 19.266 1 92.12 75 ASP A C 1
ATOM 588 O O . ASP A 1 75 ? -12.508 1.544 19.688 1 92.12 75 ASP A O 1
ATOM 592 N N . THR A 1 76 ? -10.719 2.744 20.062 1 93.38 76 THR A N 1
ATOM 593 C CA . THR A 1 76 ? -10.883 2.641 21.5 1 93.38 76 THR A CA 1
ATOM 594 C C . THR A 1 76 ? -11.867 3.693 22.016 1 93.38 76 THR A C 1
ATOM 596 O O . THR A 1 76 ? -12.305 3.633 23.156 1 93.38 76 THR A O 1
ATOM 599 N N . GLY A 1 77 ? -12.125 4.691 21.141 1 91.12 77 GLY A N 1
ATOM 600 C CA . GLY A 1 77 ? -12.984 5.789 21.547 1 91.12 77 GLY A CA 1
ATOM 601 C C . GLY A 1 77 ? -12.227 6.93 22.203 1 91.12 77 GLY A C 1
ATOM 602 O O . GLY A 1 77 ? -12.812 7.961 22.531 1 91.12 77 GLY A O 1
ATOM 603 N N . SER A 1 78 ? -10.984 6.793 22.266 1 93.38 78 SER A N 1
ATOM 604 C CA . SER A 1 78 ? -10.164 7.797 22.938 1 93.38 78 SER A CA 1
ATOM 605 C C . SER A 1 78 ? -10.242 9.141 22.219 1 93.38 78 SER A C 1
ATOM 607 O O . SER A 1 78 ? -10.359 10.188 22.859 1 93.38 78 SER A O 1
ATOM 609 N N . ALA A 1 79 ? -10.141 9.094 20.922 1 90.19 79 ALA A N 1
ATOM 610 C CA . ALA A 1 79 ? -10.227 10.336 20.141 1 90.19 79 ALA A CA 1
ATOM 611 C C . ALA A 1 79 ? -11.547 11.047 20.406 1 90.19 79 ALA A C 1
ATOM 613 O O . ALA A 1 79 ? -11.57 12.266 20.609 1 90.19 79 ALA A O 1
ATOM 614 N N . ARG A 1 80 ? -12.664 10.391 20.469 1 89.31 80 ARG A N 1
ATOM 615 C CA . ARG A 1 80 ? -13.992 10.953 20.703 1 89.31 80 ARG A CA 1
ATOM 616 C C . ARG A 1 80 ? -14.109 11.492 22.125 1 89.31 80 ARG A C 1
ATOM 618 O O . ARG A 1 80 ? -14.766 12.508 22.359 1 89.31 80 ARG A O 1
ATOM 625 N N . SER A 1 81 ? -13.492 10.758 22.922 1 92.5 81 SER A N 1
ATOM 626 C CA . SER A 1 81 ? -13.539 11.164 24.312 1 92.5 81 SER A CA 1
ATOM 627 C C . SER A 1 81 ? -12.828 12.492 24.531 1 92.5 81 SER A C 1
ATOM 629 O O . SER A 1 81 ? -13.352 13.375 25.219 1 92.5 81 SER A O 1
ATOM 631 N N . VAL A 1 82 ? -11.719 12.609 24.031 1 90.75 82 VAL A N 1
ATOM 632 C CA . VAL A 1 82 ? -10.961 13.852 24.125 1 90.75 82 VAL A CA 1
ATOM 633 C C . VAL A 1 82 ? -11.742 14.992 23.484 1 90.75 82 VAL A C 1
ATOM 635 O O . VAL A 1 82 ? -11.875 16.062 24.078 1 90.75 82 VAL A O 1
ATOM 638 N N . ALA A 1 83 ? -12.25 14.727 22.312 1 85.5 83 ALA A N 1
ATOM 639 C CA . ALA A 1 83 ? -13.016 15.742 21.594 1 85.5 83 ALA A CA 1
ATOM 640 C C . ALA A 1 83 ? -14.25 16.156 22.391 1 85.5 83 ALA A C 1
ATOM 642 O O . ALA A 1 83 ? -14.57 17.344 22.469 1 85.5 83 ALA A O 1
ATOM 643 N N . PHE A 1 84 ? -14.898 15.211 22.922 1 86.5 84 PHE A N 1
ATOM 644 C CA . PHE A 1 84 ? -16.109 15.461 23.703 1 86.5 84 PHE A CA 1
ATOM 645 C C . PHE A 1 84 ? -15.805 16.328 24.922 1 86.5 84 PHE A C 1
ATOM 647 O O . PHE A 1 84 ? -16.547 17.266 25.219 1 86.5 84 PHE A O 1
ATOM 654 N N . LYS A 1 85 ? -14.828 15.992 25.578 1 88.06 85 LYS A N 1
ATOM 655 C CA . LYS A 1 85 ? -14.445 16.766 26.766 1 88.06 85 LYS A CA 1
ATOM 656 C C . LYS A 1 85 ? -14.117 18.203 26.406 1 88.06 85 LYS A C 1
ATOM 658 O O . LYS A 1 85 ? -14.539 19.141 27.109 1 88.06 85 LYS A O 1
ATOM 663 N N . LEU A 1 86 ? -13.422 18.375 25.391 1 86.75 86 LEU A N 1
ATOM 664 C CA . LEU A 1 86 ? -13.031 19.719 24.969 1 86.75 86 LEU A CA 1
ATOM 665 C C . LEU A 1 86 ? -14.25 20.531 24.562 1 86.75 86 LEU A C 1
ATOM 667 O O . LEU A 1 86 ? -14.336 21.734 24.859 1 86.75 86 LEU A O 1
ATOM 671 N N . THR A 1 87 ? -15.117 19.906 23.891 1 81.56 87 THR A N 1
ATOM 672 C CA . THR A 1 87 ? -16.312 20.594 23.453 1 81.56 87 THR A CA 1
ATOM 673 C C . THR A 1 87 ? -17.188 20.969 24.641 1 81.56 87 THR A C 1
ATOM 675 O O . THR A 1 87 ? -17.828 22.031 24.641 1 81.56 87 THR A O 1
ATOM 678 N N . ASN A 1 88 ? -17.203 20.109 25.578 1 83.31 88 ASN A N 1
ATOM 679 C CA . ASN A 1 88 ? -17.969 20.406 26.781 1 83.31 88 ASN A CA 1
ATOM 680 C C . ASN A 1 88 ? -17.359 21.594 27.547 1 83.31 88 ASN A C 1
ATOM 682 O O . ASN A 1 88 ? -18.094 22.375 28.172 1 83.31 88 ASN A O 1
ATOM 686 N N . TRP A 1 89 ? -16.125 21.656 27.484 1 88.69 89 TRP A N 1
ATOM 687 C CA . TRP A 1 89 ? -15.43 22.75 28.156 1 88.69 89 TRP A CA 1
ATOM 688 C C . TRP A 1 89 ? -15.711 24.078 27.438 1 88.69 89 TRP A C 1
ATOM 690 O O . TRP A 1 89 ? -15.766 25.125 28.078 1 88.69 89 TRP A O 1
ATOM 700 N N . ILE A 1 90 ? -15.789 24.062 26.172 1 87.69 90 ILE A N 1
ATOM 701 C CA . ILE A 1 90 ? -15.992 25.25 25.359 1 87.69 90 ILE A CA 1
ATOM 702 C C . ILE A 1 90 ? -17.469 25.641 25.375 1 87.69 90 ILE A C 1
ATOM 704 O O . ILE A 1 90 ? -17.812 26.828 25.406 1 87.69 90 ILE A O 1
ATOM 708 N N . GLY A 1 91 ? -18.344 24.641 25.453 1 78.38 91 GLY A N 1
ATOM 709 C CA . GLY A 1 91 ? -19.781 24.875 25.516 1 78.38 91 GLY A CA 1
ATOM 710 C C . GLY A 1 91 ? -20.484 24.656 24.188 1 78.38 91 GLY A C 1
ATOM 711 O O . GLY A 1 91 ? -19.891 24.891 23.125 1 78.38 91 GLY A O 1
ATOM 712 N N . THR A 1 92 ? -21.656 24.391 24.297 1 73.69 92 THR A N 1
ATOM 713 C CA . THR A 1 92 ? -22.453 24.047 23.125 1 73.69 92 THR A CA 1
ATOM 714 C C . THR A 1 92 ? -22.812 25.297 22.328 1 73.69 92 THR A C 1
ATOM 716 O O . THR A 1 92 ? -23.125 25.203 21.141 1 73.69 92 THR A O 1
ATOM 719 N N . LYS A 1 93 ? -22.75 26.359 22.969 1 78.62 93 LYS A N 1
ATOM 720 C CA . LYS A 1 93 ? -23.078 27.609 22.281 1 78.62 93 LYS A CA 1
ATOM 721 C C . LYS A 1 93 ? -22 27.969 21.266 1 78.62 93 LYS A C 1
ATOM 723 O O . LYS A 1 93 ? -22.281 28.719 20.312 1 78.62 93 LYS A O 1
ATOM 728 N N . ARG A 1 94 ? -20.891 27.406 21.5 1 91.88 94 ARG A N 1
ATOM 729 C CA . ARG A 1 94 ? -19.797 27.641 20.578 1 91.88 94 ARG A CA 1
ATOM 730 C C . ARG A 1 94 ? -19.422 26.344 19.844 1 91.88 94 ARG A C 1
ATOM 732 O O . ARG A 1 94 ? -18.266 25.922 19.891 1 91.88 94 ARG A O 1
ATOM 739 N N . ALA A 1 95 ? -20.375 25.828 19.156 1 90.38 95 ALA A N 1
ATOM 740 C CA . ALA A 1 95 ? -20.234 24.531 18.5 1 90.38 95 ALA A CA 1
ATOM 741 C C . ALA A 1 95 ? -19.078 24.547 17.5 1 90.38 95 ALA A C 1
ATOM 743 O O . ALA A 1 95 ? -18.297 23.609 17.438 1 90.38 95 ALA A O 1
ATOM 744 N N . LEU A 1 96 ? -19.047 25.641 16.812 1 94 96 LEU A N 1
ATOM 745 C CA . LEU A 1 96 ? -18 25.797 15.82 1 94 96 LEU A CA 1
ATOM 746 C C . LEU A 1 96 ? -16.609 25.734 16.469 1 94 96 LEU A C 1
ATOM 748 O O . LEU A 1 96 ? -15.742 24.984 16.016 1 94 96 LEU A O 1
ATOM 752 N N . LEU A 1 97 ? -16.406 26.438 17.5 1 94.75 97 LEU A N 1
ATOM 753 C CA . LEU A 1 97 ? -15.141 26.469 18.203 1 94.75 97 LEU A CA 1
ATOM 754 C C . LEU A 1 97 ? -14.812 25.109 18.812 1 94.75 97 LEU A C 1
ATOM 756 O O . LEU A 1 97 ? -13.648 24.719 18.875 1 94.75 97 LEU A O 1
ATOM 760 N N . GLY A 1 98 ? -15.828 24.484 19.266 1 93.19 98 GLY A N 1
ATOM 761 C CA . GLY A 1 98 ? -15.625 23.156 19.828 1 93.19 98 GLY A CA 1
ATOM 762 C C . GLY A 1 98 ? -15.07 22.156 18.828 1 93.19 98 GLY A C 1
ATOM 763 O O . GLY A 1 98 ? -14.133 21.422 19.125 1 93.19 98 GLY A O 1
ATOM 764 N N . VAL A 1 99 ? -15.672 22.156 17.688 1 93.5 99 VAL A N 1
ATOM 765 C CA . VAL A 1 99 ? -15.242 21.219 16.656 1 93.5 99 VAL A CA 1
ATOM 766 C C . VAL A 1 99 ? -13.82 21.562 16.219 1 93.5 99 VAL A C 1
ATOM 768 O O . VAL A 1 99 ? -12.984 20.656 16.062 1 93.5 99 VAL A O 1
ATOM 771 N N . ILE A 1 100 ? -13.547 22.812 16.031 1 96.38 100 ILE A N 1
ATOM 772 C CA . ILE A 1 100 ? -12.219 23.25 15.617 1 96.38 100 ILE A CA 1
ATOM 773 C C . ILE A 1 100 ? -11.195 22.859 16.688 1 96.38 100 ILE A C 1
ATOM 775 O O . ILE A 1 100 ? -10.141 22.297 16.359 1 96.38 100 ILE A O 1
ATOM 779 N N . ALA A 1 101 ? -11.477 23.094 17.922 1 95.19 101 ALA A N 1
ATOM 780 C CA . ALA A 1 101 ? -10.562 22.812 19.031 1 95.19 101 ALA A CA 1
ATOM 781 C C . ALA A 1 101 ? -10.328 21.312 19.172 1 95.19 101 ALA A C 1
ATOM 783 O O . ALA A 1 101 ? -9.195 20.875 19.406 1 95.19 101 ALA A O 1
ATOM 784 N N . GLY A 1 102 ? -11.375 20.562 19.109 1 93.44 102 GLY A N 1
ATOM 785 C CA . GLY A 1 102 ? -11.234 19.109 19.172 1 93.44 102 GLY A CA 1
ATOM 786 C C . GLY A 1 102 ? -10.336 18.562 18.078 1 93.44 102 GLY A C 1
ATOM 787 O O . GLY A 1 102 ? -9.422 17.781 18.359 1 93.44 102 GLY A O 1
ATOM 788 N N . ALA A 1 103 ? -10.609 18.969 16.875 1 95.06 103 ALA A N 1
ATOM 789 C CA . ALA A 1 103 ? -9.797 18.516 15.742 1 95.06 103 ALA A CA 1
ATOM 790 C C . ALA A 1 103 ? -8.352 18.969 15.891 1 95.06 103 ALA A C 1
ATOM 792 O O . ALA A 1 103 ? -7.422 18.203 15.586 1 95.06 103 ALA A O 1
ATOM 793 N N . ALA A 1 104 ? -8.18 20.172 16.375 1 96.31 104 ALA A N 1
ATOM 794 C CA . ALA A 1 104 ? -6.844 20.734 16.531 1 96.31 104 ALA A CA 1
ATOM 795 C C . ALA A 1 104 ? -6.027 19.969 17.547 1 96.31 104 ALA A C 1
ATOM 797 O O . ALA A 1 104 ? -4.852 19.656 17.328 1 96.31 104 ALA A O 1
ATOM 798 N N . VAL A 1 105 ? -6.598 19.641 18.609 1 94.94 105 VAL A N 1
ATOM 799 C CA . VAL A 1 105 ? -5.898 18.938 19.672 1 94.94 105 VAL A CA 1
ATOM 800 C C . VAL A 1 105 ? -5.508 17.531 19.203 1 94.94 105 VAL A C 1
ATOM 802 O O . VAL A 1 105 ? -4.395 17.078 19.453 1 94.94 105 VAL A O 1
ATOM 805 N N . LEU A 1 106 ? -6.383 16.891 18.547 1 94.19 106 LEU A N 1
ATOM 806 C CA . LEU A 1 106 ? -6.113 15.547 18.047 1 94.19 106 LEU A CA 1
ATOM 807 C C . LEU A 1 106 ? -4.98 15.562 17.031 1 94.19 106 LEU A C 1
ATOM 809 O O . LEU A 1 106 ? -4.055 14.758 17.109 1 94.19 106 LEU A O 1
ATOM 813 N N . THR A 1 107 ? -5.059 16.484 16.141 1 95.31 107 THR A N 1
ATOM 814 C CA . THR A 1 107 ? -4.055 16.547 15.086 1 95.31 107 THR A CA 1
ATOM 815 C C . THR A 1 107 ? -2.705 16.984 15.633 1 95.31 107 THR A C 1
ATOM 817 O O . THR A 1 107 ? -1.664 16.453 15.242 1 95.31 107 THR A O 1
ATOM 820 N N . TYR A 1 108 ? -2.752 17.938 16.5 1 95.81 108 TYR A N 1
ATOM 821 C CA . TYR A 1 108 ? -1.491 18.344 17.109 1 95.81 108 TYR A CA 1
ATOM 822 C C . TYR A 1 108 ? -0.885 17.219 17.922 1 95.81 108 TYR A C 1
ATOM 824 O O . TYR A 1 108 ? 0.338 17.109 18.031 1 95.81 108 TYR A O 1
ATOM 832 N N . GLY A 1 109 ? -1.712 16.391 18.406 1 93.69 109 GLY A N 1
ATOM 833 C CA . GLY A 1 109 ? -1.265 15.258 19.203 1 93.69 109 GLY A CA 1
ATOM 834 C C . GLY A 1 109 ? -0.716 14.125 18.344 1 93.69 109 GLY A C 1
ATOM 835 O O . GLY A 1 109 ? -0.185 13.148 18.875 1 93.69 109 GLY A O 1
ATOM 836 N N . GLY A 1 110 ? -0.915 14.227 17.094 1 92.75 110 GLY A N 1
ATOM 837 C CA . GLY A 1 110 ? -0.294 13.234 16.219 1 92.75 110 GLY A CA 1
ATOM 838 C C . GLY A 1 110 ? -1.301 12.359 15.508 1 92.75 110 GLY A C 1
ATOM 839 O O . GLY A 1 110 ? -0.921 11.461 14.75 1 92.75 110 GLY A O 1
ATOM 840 N N . VAL A 1 111 ? -2.521 12.57 15.742 1 89.25 111 VAL A N 1
ATOM 841 C CA . VAL A 1 111 ? -3.545 11.773 15.078 1 89.25 111 VAL A CA 1
ATOM 842 C C . VAL A 1 111 ? -3.693 12.219 13.625 1 89.25 111 VAL A C 1
ATOM 844 O O . VAL A 1 111 ? -3.775 13.414 13.344 1 89.25 111 VAL A O 1
ATOM 847 N N . SER A 1 112 ? -3.658 11.266 12.82 1 87.19 112 SER A N 1
ATOM 848 C CA . SER A 1 112 ? -3.756 11.57 11.391 1 87.19 112 SER A CA 1
ATOM 849 C C . SER A 1 112 ? -5.059 12.297 11.07 1 87.19 112 SER A C 1
ATOM 851 O O . SER A 1 112 ? -6.09 12.031 11.688 1 87.19 112 SER A O 1
ATOM 853 N N . LEU A 1 113 ? -4.949 13.094 10.031 1 86.38 113 LEU A N 1
ATOM 854 C CA . LEU A 1 113 ? -6.109 13.898 9.672 1 86.38 113 LEU A CA 1
ATOM 855 C C . LEU A 1 113 ? -7.254 13.023 9.18 1 86.38 113 LEU A C 1
ATOM 857 O O . LEU A 1 113 ? -8.422 13.344 9.398 1 86.38 113 LEU A O 1
ATOM 861 N N . PHE A 1 114 ? -6.973 11.938 8.633 1 80.25 114 PHE A N 1
ATOM 862 C CA . PHE A 1 114 ? -8.008 11.039 8.148 1 80.25 114 PHE A CA 1
ATOM 863 C C . PHE A 1 114 ? -8.797 10.438 9.305 1 80.25 114 PHE A C 1
ATOM 865 O O . PHE A 1 114 ? -10.023 10.297 9.219 1 80.25 114 PHE A O 1
ATOM 872 N N . VAL A 1 115 ? -8.148 10.203 10.258 1 81.38 115 VAL A N 1
ATOM 873 C CA . VAL A 1 115 ? -8.781 9.641 11.438 1 81.38 115 VAL A CA 1
ATOM 874 C C . VAL A 1 115 ? -9.57 10.727 12.172 1 81.38 115 VAL A C 1
ATOM 876 O O . VAL A 1 115 ? -10.648 10.469 12.711 1 81.38 115 VAL A O 1
ATOM 879 N N . VAL A 1 116 ? -9.047 11.867 12.133 1 90.94 116 VAL A N 1
ATOM 880 C CA . VAL A 1 116 ? -9.703 12.977 12.82 1 90.94 116 VAL A CA 1
ATOM 881 C C . VAL A 1 116 ? -11.07 13.234 12.188 1 90.94 116 VAL A C 1
ATOM 883 O O . VAL A 1 116 ? -12.047 13.523 12.898 1 90.94 116 VAL A O 1
ATOM 886 N N . VAL A 1 117 ? -11.195 13.039 10.953 1 90.06 117 VAL A N 1
ATOM 887 C CA . VAL A 1 117 ? -12.453 13.25 10.25 1 90.06 117 VAL A CA 1
ATOM 888 C C . VAL A 1 117 ? -13.508 12.273 10.766 1 90.06 117 VAL A C 1
ATOM 890 O O . VAL A 1 117 ? -14.625 12.68 11.102 1 90.06 117 VAL A O 1
ATOM 893 N N . PHE A 1 118 ? -13.172 11.086 10.961 1 82.56 118 PHE A N 1
ATOM 894 C CA . PHE A 1 118 ? -14.109 10.055 11.383 1 82.56 118 PHE A CA 1
ATOM 895 C C . PHE A 1 118 ? -14.445 10.203 12.859 1 82.56 118 PHE A C 1
ATOM 897 O O . PHE A 1 118 ? -15.578 9.922 13.273 1 82.56 118 PHE A O 1
ATOM 904 N N . ALA A 1 119 ? -13.523 10.633 13.57 1 83.25 119 ALA A N 1
ATOM 905 C CA . ALA A 1 119 ? -13.719 10.773 15.016 1 83.25 119 ALA A CA 1
ATOM 906 C C . ALA A 1 119 ? -14.555 12.016 15.336 1 83.25 119 ALA A C 1
ATOM 908 O O . ALA A 1 119 ? -15.352 12.008 16.281 1 83.25 119 ALA A O 1
ATOM 909 N N . MET A 1 120 ? -14.367 13.023 14.555 1 89.94 120 MET A N 1
ATOM 910 C CA . MET A 1 120 ? -14.953 14.32 14.883 1 89.94 120 MET A CA 1
ATOM 911 C C . MET A 1 120 ? -16.344 14.461 14.266 1 89.94 120 MET A C 1
ATOM 913 O O . MET A 1 120 ? -17.172 15.211 14.766 1 89.94 120 MET A O 1
ATOM 917 N N . TYR A 1 121 ? -16.656 13.742 13.219 1 90.31 121 TYR A N 1
ATOM 918 C CA . TYR A 1 121 ? -17.875 13.969 12.453 1 90.31 121 TYR A CA 1
ATOM 919 C C . TYR A 1 121 ? -19.109 13.719 13.312 1 90.31 121 TYR A C 1
ATOM 921 O O . TYR A 1 121 ? -20 14.57 13.398 1 90.31 121 TYR A O 1
ATOM 929 N N . PRO A 1 122 ? -19.172 12.555 13.953 1 86.06 122 PRO A N 1
ATOM 930 C CA . PRO A 1 122 ? -20.359 12.328 14.789 1 86.06 122 PRO A CA 1
ATOM 931 C C . PRO A 1 122 ? -20.516 13.391 15.875 1 86.06 122 PRO A C 1
ATOM 933 O O . PRO A 1 122 ? -21.641 13.781 16.203 1 86.06 122 PRO A O 1
ATOM 936 N N . LEU A 1 123 ? -19.484 13.828 16.391 1 86.38 123 LEU A N 1
ATOM 937 C CA . LEU A 1 123 ? -19.531 14.859 17.422 1 86.38 123 LEU A CA 1
ATOM 938 C C . LEU A 1 123 ? -19.969 16.188 16.828 1 86.38 123 LEU A C 1
ATOM 940 O O . LEU A 1 123 ? -20.734 16.938 17.453 1 86.38 123 LEU A O 1
ATOM 944 N N . ALA A 1 124 ? -19.406 16.484 15.695 1 91.31 124 ALA A N 1
ATOM 945 C CA . ALA A 1 124 ? -19.781 17.719 15.016 1 91.31 124 ALA A CA 1
ATOM 946 C C . ALA A 1 124 ? -21.281 17.75 14.734 1 91.31 124 ALA A C 1
ATOM 948 O O . ALA A 1 124 ? -21.922 18.781 14.883 1 91.31 124 ALA A O 1
ATOM 949 N N . ILE A 1 125 ? -21.812 16.625 14.367 1 90.12 125 ILE A N 1
ATOM 950 C CA . ILE A 1 125 ? -23.234 16.531 14.094 1 90.12 125 ILE A CA 1
ATOM 951 C C . ILE A 1 125 ? -24.031 16.828 15.367 1 90.12 125 ILE A C 1
ATOM 953 O O . ILE A 1 125 ? -24.984 17.609 15.336 1 90.12 125 ILE A O 1
ATOM 957 N N . ALA A 1 126 ? -23.656 16.219 16.359 1 86.25 126 ALA A N 1
ATOM 958 C CA . ALA A 1 126 ? -24.344 16.406 17.641 1 86.25 126 ALA A CA 1
ATOM 959 C C . ALA A 1 126 ? -24.297 17.859 18.078 1 86.25 126 ALA A C 1
ATOM 961 O O . ALA A 1 126 ? -25.297 18.422 18.531 1 86.25 126 ALA A O 1
ATOM 962 N N . LEU A 1 127 ? -23.203 18.484 17.984 1 88.56 127 LEU A N 1
ATOM 963 C CA . LEU A 1 127 ? -23.016 19.859 18.438 1 88.56 127 LEU A CA 1
ATOM 964 C C . LEU A 1 127 ? -23.766 20.844 17.531 1 88.56 127 LEU A C 1
ATOM 966 O O . LEU A 1 127 ? -24.391 21.781 18.031 1 88.56 127 LEU A O 1
ATOM 970 N N . PHE A 1 128 ? -23.609 20.609 16.266 1 92.12 128 PHE A N 1
ATOM 971 C CA . PHE A 1 128 ? -24.266 21.5 15.32 1 92.12 128 PHE A CA 1
ATOM 972 C C . PHE A 1 128 ? -25.781 21.359 15.414 1 92.12 128 PHE A C 1
ATOM 974 O O . PHE A 1 128 ? -26.516 22.328 15.234 1 92.12 128 PHE A O 1
ATOM 981 N N . ARG A 1 129 ? -26.219 20.156 15.672 1 89.81 129 ARG A N 1
ATOM 982 C CA . ARG A 1 129 ? -27.641 19.922 15.914 1 89.81 129 ARG A CA 1
ATOM 983 C C . ARG A 1 129 ? -28.125 20.719 17.109 1 89.81 129 ARG A C 1
ATOM 985 O O . ARG A 1 129 ? -29.125 21.422 17.031 1 89.81 129 ARG A O 1
ATOM 992 N N . GLU A 1 130 ? -27.438 20.625 18.109 1 87.25 130 GLU A N 1
ATOM 993 C CA . GLU A 1 130 ? -27.797 21.312 19.344 1 87.25 130 GLU A CA 1
ATOM 994 C C . GLU A 1 130 ? -27.75 22.828 19.156 1 87.25 130 GLU A C 1
ATOM 996 O O . GLU A 1 130 ? -28.609 23.547 19.688 1 87.25 130 GLU A O 1
ATOM 1001 N N . ALA A 1 131 ? -26.812 23.328 18.5 1 89.88 131 ALA A N 1
ATOM 1002 C CA . ALA A 1 131 ? -26.641 24.75 18.281 1 89.88 131 ALA A CA 1
ATOM 1003 C C . ALA A 1 131 ? -27.516 25.25 17.125 1 89.88 131 ALA A C 1
ATOM 1005 O O . ALA A 1 131 ? -27.641 26.453 16.906 1 89.88 131 ALA A O 1
ATOM 1006 N N . ASN A 1 132 ? -28.062 24.391 16.438 1 92 132 ASN A N 1
ATOM 1007 C CA . ASN A 1 132 ? -28.922 24.656 15.289 1 92 132 ASN A CA 1
ATOM 1008 C C . ASN A 1 132 ? -28.203 25.484 14.227 1 92 132 ASN A C 1
ATOM 1010 O O . ASN A 1 132 ? -28.688 26.531 13.805 1 92 132 ASN A O 1
ATOM 1014 N N . ILE A 1 133 ? -27.078 24.984 13.883 1 92.62 133 ILE A N 1
ATOM 1015 C CA . ILE A 1 133 ? -26.344 25.656 12.82 1 92.62 133 ILE A CA 1
ATOM 1016 C C . ILE A 1 133 ? -26.188 24.719 11.625 1 92.62 133 ILE A C 1
ATOM 1018 O O . ILE A 1 133 ? -26.312 23.5 11.766 1 92.62 133 ILE A O 1
ATOM 1022 N N . SER A 1 134 ? -25.875 25.266 10.5 1 94.75 134 SER A N 1
ATOM 1023 C CA . SER A 1 134 ? -25.875 24.547 9.234 1 94.75 134 SER A CA 1
ATOM 1024 C C . SER A 1 134 ? -24.734 23.516 9.203 1 94.75 134 SER A C 1
ATOM 1026 O O . SER A 1 134 ? -23.594 23.828 9.547 1 94.75 134 SER A O 1
ATOM 1028 N N . ARG A 1 135 ? -24.953 22.375 8.656 1 94.19 135 ARG A N 1
ATOM 1029 C CA . ARG A 1 135 ? -23.984 21.297 8.523 1 94.19 135 ARG A CA 1
ATOM 1030 C C . ARG A 1 135 ? -22.938 21.641 7.457 1 94.19 135 ARG A C 1
ATOM 1032 O O . ARG A 1 135 ? -21.859 21.031 7.414 1 94.19 135 ARG A O 1
ATOM 1039 N N . ARG A 1 136 ? -23.312 22.531 6.621 1 94.75 136 ARG A N 1
ATOM 1040 C CA . ARG A 1 136 ? -22.438 22.906 5.531 1 94.75 136 ARG A CA 1
ATOM 1041 C C . ARG A 1 136 ? -21.094 23.406 6.062 1 94.75 136 ARG A C 1
ATOM 1043 O O . ARG A 1 136 ? -20.094 23.422 5.34 1 94.75 136 ARG A O 1
ATOM 1050 N N . LEU A 1 137 ? -21.094 23.766 7.336 1 96.25 137 LEU A N 1
ATOM 1051 C CA . LEU A 1 137 ? -19.906 24.375 7.926 1 96.25 137 LEU A CA 1
ATOM 1052 C C . LEU A 1 137 ? -19.016 23.312 8.562 1 96.25 137 LEU A C 1
ATOM 1054 O O . LEU A 1 137 ? -17.859 23.578 8.914 1 96.25 137 LEU A O 1
ATOM 1058 N N . ILE A 1 138 ? -19.484 22.094 8.664 1 95.31 138 ILE A N 1
ATOM 1059 C CA . ILE A 1 138 ? -18.766 21.031 9.367 1 95.31 138 ILE A CA 1
ATOM 1060 C C . ILE A 1 138 ? -17.438 20.75 8.664 1 95.31 138 ILE A C 1
ATOM 1062 O O . ILE A 1 138 ? -16.391 20.719 9.297 1 95.31 138 ILE A O 1
ATOM 1066 N N . PRO A 1 139 ? -17.422 20.594 7.316 1 96.12 139 PRO A N 1
ATOM 1067 C CA . PRO A 1 139 ? -16.141 20.359 6.652 1 96.12 139 PRO A CA 1
ATOM 1068 C C . PRO A 1 139 ? -15.141 21.484 6.859 1 96.12 139 PRO A C 1
ATOM 1070 O O . PRO A 1 139 ? -13.945 21.234 7.062 1 96.12 139 PRO A O 1
ATOM 1073 N N . GLY A 1 140 ? -15.641 22.672 6.812 1 97.19 140 GLY A N 1
ATOM 1074 C CA . GLY A 1 140 ? -14.773 23.812 7.059 1 97.19 140 GLY A CA 1
ATOM 1075 C C . GLY A 1 140 ? -14.188 23.812 8.461 1 97.19 140 GLY A C 1
ATOM 1076 O O . GLY A 1 140 ? -13 24.125 8.633 1 97.19 140 GLY A O 1
ATOM 1077 N N . ALA A 1 141 ? -14.992 23.469 9.406 1 96.81 141 ALA A N 1
ATOM 1078 C CA . ALA A 1 141 ? -14.555 23.469 10.805 1 96.81 141 ALA A CA 1
ATOM 1079 C C . ALA A 1 141 ? -13.508 22.391 11.047 1 96.81 141 ALA A C 1
ATOM 1081 O O . ALA A 1 141 ? -12.477 22.641 11.68 1 96.81 141 ALA A O 1
ATOM 1082 N N . ILE A 1 142 ? -13.766 21.25 10.562 1 95.69 142 ILE A N 1
ATOM 1083 C CA . ILE A 1 142 ? -12.836 20.141 10.734 1 95.69 142 ILE A CA 1
ATOM 1084 C C . ILE A 1 142 ? -11.531 20.422 10 1 95.69 142 ILE A C 1
ATOM 1086 O O . ILE A 1 142 ? -10.445 20.188 10.531 1 95.69 142 ILE A O 1
ATOM 1090 N N . THR A 1 143 ? -11.617 20.938 8.828 1 97.19 143 THR A N 1
ATOM 1091 C CA . THR A 1 143 ? -10.445 21.281 8.031 1 97.19 143 THR A CA 1
ATOM 1092 C C . THR A 1 143 ? -9.586 22.312 8.75 1 97.19 143 THR A C 1
ATOM 1094 O O . THR A 1 143 ? -8.359 22.172 8.82 1 97.19 143 THR A O 1
ATOM 1097 N N . LEU A 1 144 ? -10.219 23.297 9.266 1 97.38 144 LEU A N 1
ATOM 1098 C CA . LEU A 1 144 ? -9.477 24.328 9.977 1 97.38 144 LEU A CA 1
ATOM 1099 C C . LEU A 1 144 ? -8.703 23.75 11.148 1 97.38 144 LEU A C 1
ATOM 1101 O O . LEU A 1 144 ? -7.531 24.062 11.352 1 97.38 144 LEU A O 1
ATOM 1105 N N . GLY A 1 145 ? -9.297 22.938 11.852 1 96.12 145 GLY A N 1
ATOM 1106 C CA . GLY A 1 145 ? -8.672 22.375 13.039 1 96.12 145 GLY A CA 1
ATOM 1107 C C . GLY A 1 145 ? -7.617 21.328 12.711 1 96.12 145 GLY A C 1
ATOM 1108 O O . GLY A 1 145 ? -6.578 21.25 13.375 1 96.12 145 GLY A O 1
ATOM 1109 N N . ALA A 1 146 ? -7.875 20.578 11.672 1 94.94 146 ALA A N 1
ATOM 1110 C CA . ALA A 1 146 ? -7.074 19.375 11.477 1 94.94 146 ALA A CA 1
ATOM 1111 C C . ALA A 1 146 ? -6.094 19.547 10.32 1 94.94 146 ALA A C 1
ATOM 1113 O O . ALA A 1 146 ? -4.992 19 10.344 1 94.94 146 ALA A O 1
ATOM 1114 N N . PHE A 1 147 ? -6.383 20.312 9.281 1 95 147 PHE A N 1
ATOM 1115 C CA . PHE A 1 147 ? -5.625 20.281 8.031 1 95 147 PHE A CA 1
ATOM 1116 C C . PHE A 1 147 ? -4.758 21.531 7.902 1 95 147 PHE A C 1
ATOM 1118 O O . PHE A 1 147 ? -4.027 21.688 6.918 1 95 147 PHE A O 1
ATOM 1125 N N . THR A 1 148 ? -4.82 22.453 8.875 1 96.19 148 THR A N 1
ATOM 1126 C CA . THR A 1 148 ? -4.172 23.734 8.648 1 96.19 148 THR A CA 1
ATOM 1127 C C . THR A 1 148 ? -3.059 23.969 9.664 1 96.19 148 THR A C 1
ATOM 1129 O O . THR A 1 148 ? -1.952 23.438 9.516 1 96.19 148 THR A O 1
ATOM 1132 N N . PHE A 1 149 ? -3.385 24.656 10.734 1 97.25 149 PHE A N 1
ATOM 1133 C CA . PHE A 1 149 ? -2.32 25.203 11.578 1 97.25 149 PHE A CA 1
ATOM 1134 C C . PHE A 1 149 ? -1.689 24.094 12.422 1 97.25 149 PHE A C 1
ATOM 1136 O O . PHE A 1 149 ? -0.497 24.141 12.727 1 97.25 149 PHE A O 1
ATOM 1143 N N . THR A 1 150 ? -2.383 23.078 12.812 1 96.12 150 THR A N 1
ATOM 1144 C CA . THR A 1 150 ? -1.823 22.016 13.641 1 96.12 150 THR A CA 1
ATOM 1145 C C . THR A 1 150 ? -1.071 21 12.781 1 96.12 150 THR A C 1
ATOM 1147 O O . THR A 1 150 ? -0.237 20.25 13.289 1 96.12 150 THR A O 1
ATOM 1150 N N . MET A 1 151 ? -1.36 21.016 11.562 1 94.94 151 MET A N 1
ATOM 1151 C CA . MET A 1 151 ? -0.691 20.094 10.648 1 94.94 151 MET A CA 1
ATOM 1152 C C . MET A 1 151 ? 0.628 20.672 10.156 1 94.94 151 MET A C 1
ATOM 1154 O O . MET A 1 151 ? 1.626 19.969 10.047 1 94.94 151 MET A O 1
ATOM 1158 N N . THR A 1 152 ? 0.712 22.016 9.953 1 94.81 152 THR A N 1
ATOM 1159 C CA . THR A 1 152 ? 1.811 22.531 9.148 1 94.81 152 THR A CA 1
ATOM 1160 C C . THR A 1 152 ? 2.549 23.641 9.891 1 94.81 152 THR A C 1
ATOM 1162 O O . THR A 1 152 ? 3.727 23.906 9.625 1 94.81 152 THR A O 1
ATOM 1165 N N . SER A 1 153 ? 1.868 24.359 10.82 1 96.19 153 SER A N 1
ATOM 1166 C CA . SER A 1 153 ? 2.434 25.641 11.234 1 96.19 153 SER A CA 1
ATOM 1167 C C . SER A 1 153 ? 2.914 25.578 12.68 1 96.19 153 SER A C 1
ATOM 1169 O O . SER A 1 153 ? 3.955 26.156 13.016 1 96.19 153 SER A O 1
ATOM 1171 N N . LEU A 1 154 ? 2.16 24.938 13.508 1 96.69 154 LEU A N 1
ATOM 1172 C CA . LEU A 1 154 ? 2.529 24.906 14.922 1 96.69 154 LEU A CA 1
ATOM 1173 C C . LEU A 1 154 ? 3.814 24.125 15.133 1 96.69 154 LEU A C 1
ATOM 1175 O O . LEU A 1 154 ? 3.914 22.969 14.719 1 96.69 154 LEU A O 1
ATOM 1179 N N . PRO A 1 155 ? 4.762 24.781 15.805 1 95.81 155 PRO A N 1
ATOM 1180 C CA . PRO A 1 155 ? 6.008 24.062 16.062 1 95.81 155 PRO A CA 1
ATOM 1181 C C . PRO A 1 155 ? 5.801 22.828 16.938 1 95.81 155 PRO A C 1
ATOM 1183 O O . PRO A 1 155 ? 4.98 22.844 17.859 1 95.81 155 PRO A O 1
ATOM 1186 N N . GLY A 1 156 ? 6.52 21.859 16.641 1 95.31 156 GLY A N 1
ATOM 1187 C CA . GLY A 1 156 ? 6.52 20.672 17.5 1 95.31 156 GLY A CA 1
ATOM 1188 C C . GLY A 1 156 ? 5.516 19.625 17.062 1 95.31 156 GLY A C 1
ATOM 1189 O O . GLY A 1 156 ? 5.52 18.5 17.578 1 95.31 156 GLY A O 1
ATOM 1190 N N . THR A 1 157 ? 4.605 19.953 16.109 1 95.88 157 THR A N 1
ATOM 1191 C CA . THR A 1 157 ? 3.617 18.969 15.656 1 95.88 157 THR A CA 1
ATOM 1192 C C . THR A 1 157 ? 4.301 17.75 15.062 1 95.88 157 THR A C 1
ATOM 1194 O O . THR A 1 157 ? 5.273 17.875 14.312 1 95.88 157 THR A O 1
ATOM 1197 N N . PRO A 1 158 ? 3.834 16.594 15.43 1 95.38 158 PRO A N 1
ATOM 1198 C CA . PRO A 1 158 ? 4.441 15.359 14.914 1 95.38 158 PRO A CA 1
ATOM 1199 C C . PRO A 1 158 ? 3.932 14.984 13.523 1 95.38 158 PRO A C 1
ATOM 1201 O O . PRO A 1 158 ? 4.199 13.883 13.039 1 95.38 158 PRO A O 1
ATOM 1204 N N . GLN A 1 159 ? 3.199 15.836 12.883 1 95.38 159 GLN A N 1
ATOM 1205 C CA . GLN A 1 159 ? 2.664 15.578 11.547 1 95.38 159 GLN A CA 1
ATOM 1206 C C . GLN A 1 159 ? 3.779 15.531 10.508 1 95.38 159 GLN A C 1
ATOM 1208 O O . GLN A 1 159 ? 4.781 16.25 10.633 1 95.38 159 GLN A O 1
ATOM 1213 N N . ILE A 1 160 ? 3.59 14.789 9.484 1 93.44 160 ILE A N 1
ATOM 1214 C CA . ILE A 1 160 ? 4.625 14.508 8.5 1 93.44 160 ILE A CA 1
ATOM 1215 C C . ILE A 1 160 ? 5.004 15.789 7.758 1 93.44 160 ILE A C 1
ATOM 1217 O O . ILE A 1 160 ? 6.156 15.961 7.359 1 93.44 160 ILE A O 1
ATOM 1221 N N . GLN A 1 161 ? 4.129 16.719 7.57 1 95.5 161 GLN A N 1
ATOM 1222 C CA . GLN A 1 161 ? 4.41 17.969 6.883 1 95.5 161 GLN A CA 1
ATOM 1223 C C . GLN A 1 161 ? 5.445 18.797 7.641 1 95.5 161 GLN A C 1
ATOM 1225 O O . GLN A 1 161 ? 6.199 19.562 7.039 1 95.5 161 GLN A O 1
ATOM 1230 N N . ASN A 1 162 ? 5.477 18.594 8.945 1 96.31 162 ASN A N 1
ATOM 1231 C CA . ASN A 1 162 ? 6.449 19.281 9.781 1 96.31 162 ASN A CA 1
ATOM 1232 C C . ASN A 1 162 ? 7.742 18.484 9.914 1 96.31 162 ASN A C 1
ATOM 1234 O O . ASN A 1 162 ? 8.797 19.047 10.203 1 96.31 162 ASN A O 1
ATOM 1238 N N . LEU A 1 163 ? 7.668 17.203 9.742 1 95.56 163 LEU A N 1
ATOM 1239 C CA . LEU A 1 163 ? 8.82 16.359 10.016 1 95.56 163 LEU A CA 1
ATOM 1240 C C . LEU A 1 163 ? 9.672 16.172 8.766 1 95.56 163 LEU A C 1
ATOM 1242 O O . LEU A 1 163 ? 10.898 16.078 8.852 1 95.56 163 LEU A O 1
ATOM 1246 N N . ILE A 1 164 ? 9.148 16.156 7.648 1 94 164 ILE A N 1
ATOM 1247 C CA . ILE A 1 164 ? 9.828 15.836 6.398 1 94 164 ILE A CA 1
ATOM 1248 C C . ILE A 1 164 ? 10.938 16.859 6.137 1 94 164 ILE A C 1
ATOM 1250 O O . ILE A 1 164 ? 12.055 16.484 5.781 1 94 164 ILE A O 1
ATOM 1254 N N . PRO A 1 165 ? 10.711 18.141 6.395 1 96.38 165 PRO A N 1
ATOM 1255 C CA . PRO A 1 165 ? 11.75 19.125 6.098 1 96.38 165 PRO A CA 1
ATOM 1256 C C . PRO A 1 165 ? 13.008 18.938 6.949 1 96.38 165 PRO A C 1
ATOM 1258 O O . PRO A 1 165 ? 14.078 19.422 6.594 1 96.38 165 PRO A O 1
ATOM 1261 N N . ILE A 1 166 ? 12.914 18.25 8.07 1 95.38 166 ILE A N 1
ATOM 1262 C CA . ILE A 1 166 ? 14.016 18.094 9.016 1 95.38 166 ILE A CA 1
ATOM 1263 C C . ILE A 1 166 ? 15.211 17.453 8.312 1 95.38 166 ILE A C 1
ATOM 1265 O O . ILE A 1 166 ? 16.344 17.875 8.516 1 95.38 166 ILE A O 1
ATOM 1269 N N . ASP A 1 167 ? 14.945 16.562 7.469 1 92 167 ASP A N 1
ATOM 1270 C CA . ASP A 1 167 ? 16.016 15.805 6.82 1 92 167 ASP A CA 1
ATOM 1271 C C . ASP A 1 167 ? 16.734 16.656 5.777 1 92 167 ASP A C 1
ATOM 1273 O O . ASP A 1 167 ? 17.922 16.469 5.52 1 92 167 ASP A O 1
ATOM 1277 N N . TYR A 1 168 ? 16.047 17.562 5.234 1 93.25 168 TYR A N 1
ATOM 1278 C CA . TYR A 1 168 ? 16.609 18.391 4.172 1 93.25 168 TYR A CA 1
ATOM 1279 C C . TYR A 1 168 ? 17.312 19.609 4.746 1 93.25 168 TYR A C 1
ATOM 1281 O O . TYR A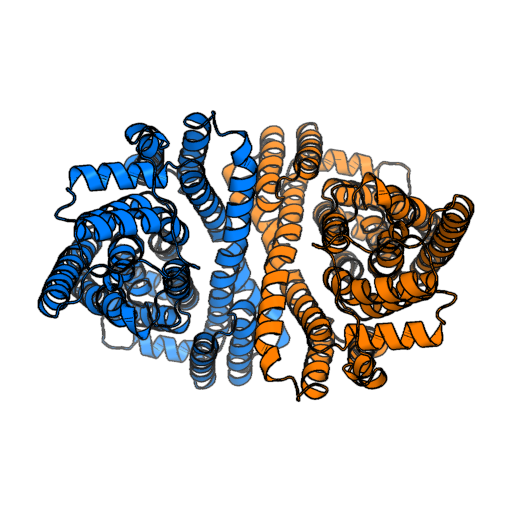 1 168 ? 18.344 20.047 4.223 1 93.25 168 TYR A O 1
ATOM 1289 N N . PHE A 1 169 ? 16.859 20.109 5.848 1 97 169 PHE A N 1
ATOM 1290 C CA . PHE A 1 169 ? 17.375 21.375 6.348 1 97 169 PHE A CA 1
ATOM 1291 C C . PHE A 1 169 ? 18.109 21.188 7.672 1 97 169 PHE A C 1
ATOM 1293 O O . PHE A 1 169 ? 18.625 22.141 8.242 1 97 169 PHE A O 1
ATOM 1300 N N . LYS A 1 170 ? 18.141 19.922 8.188 1 96.06 170 LYS A N 1
ATOM 1301 C CA . LYS A 1 170 ? 18.844 19.562 9.414 1 96.06 170 LYS A CA 1
ATOM 1302 C C . LYS A 1 170 ? 18.328 20.359 10.609 1 96.06 170 LYS A C 1
ATOM 1304 O O . LYS A 1 170 ? 19.125 20.969 11.336 1 96.06 170 LYS A O 1
ATOM 1309 N N . THR A 1 171 ? 17.078 20.359 10.734 1 96.88 171 THR A N 1
ATOM 1310 C CA . THR A 1 171 ? 16.422 21.125 11.781 1 96.88 171 THR A CA 1
ATOM 1311 C C . THR A 1 171 ? 15.688 20.219 12.75 1 96.88 171 THR A C 1
ATOM 1313 O O . THR A 1 171 ? 16.016 19.031 12.875 1 96.88 171 THR A O 1
ATOM 1316 N N . SER A 1 172 ? 14.789 20.781 13.57 1 96.12 172 SER A N 1
ATOM 1317 C CA . SER A 1 172 ? 13.992 20.047 14.555 1 96.12 172 SER A CA 1
ATOM 1318 C C . SER A 1 172 ? 12.5 20.312 14.359 1 96.12 172 SER A C 1
ATOM 1320 O O . SER A 1 172 ? 12.117 21.188 13.586 1 96.12 172 SER A O 1
ATOM 1322 N N . PRO A 1 173 ? 11.664 19.516 15.055 1 95.75 173 PRO A N 1
ATOM 1323 C CA . PRO A 1 173 ? 10.219 19.719 14.906 1 95.75 173 PRO A CA 1
ATOM 1324 C C . PRO A 1 173 ? 9.773 21.125 15.32 1 95.75 173 PRO A C 1
ATOM 1326 O O . PRO A 1 173 ? 8.719 21.594 14.891 1 95.75 173 PRO A O 1
ATOM 1329 N N . GLY A 1 174 ? 10.555 21.797 16.094 1 95.81 174 GLY A N 1
ATOM 1330 C CA . GLY A 1 174 ? 10.211 23.109 16.594 1 95.81 174 GLY A CA 1
ATOM 1331 C C . GLY A 1 174 ? 10.789 24.234 15.742 1 95.81 174 GLY A C 1
ATOM 1332 O O . GLY A 1 174 ? 10.789 25.391 16.156 1 95.81 174 GLY A O 1
ATOM 1333 N N . ALA A 1 175 ? 11.172 23.953 14.562 1 96.5 175 ALA A N 1
ATOM 1334 C CA . ALA A 1 175 ? 11.875 24.906 13.703 1 96.5 175 ALA A CA 1
ATOM 1335 C C . ALA A 1 175 ? 11 26.094 13.367 1 96.5 175 ALA A C 1
ATOM 1337 O O . ALA A 1 175 ? 9.797 25.953 13.125 1 96.5 175 ALA A O 1
ATOM 1338 N N . GLY A 1 176 ? 11.625 27.297 13.445 1 96.94 176 GLY A N 1
ATOM 1339 C CA . GLY A 1 176 ? 10.953 28.531 13.07 1 96.94 176 GLY A CA 1
ATOM 1340 C C . GLY A 1 176 ? 9.711 28.812 13.898 1 96.94 176 GLY A C 1
ATOM 1341 O O . GLY A 1 176 ? 8.633 29.031 13.344 1 96.94 176 GLY A O 1
ATOM 1342 N N . PRO A 1 177 ? 9.891 28.812 15.195 1 97 177 PRO A N 1
ATOM 1343 C CA . PRO A 1 177 ? 8.719 28.875 16.062 1 97 177 PRO A CA 1
ATOM 1344 C C . PRO A 1 177 ? 7.965 30.203 15.938 1 97 177 PRO A C 1
ATOM 1346 O O . PRO A 1 177 ? 6.734 30.219 16.016 1 97 177 PRO A O 1
ATOM 1349 N N . ILE A 1 178 ? 8.609 31.312 15.75 1 97.88 178 ILE A N 1
ATOM 1350 C CA . ILE A 1 178 ? 7.93 32.594 15.641 1 97.88 178 ILE A CA 1
ATOM 1351 C C . ILE A 1 178 ? 7.109 32.625 14.35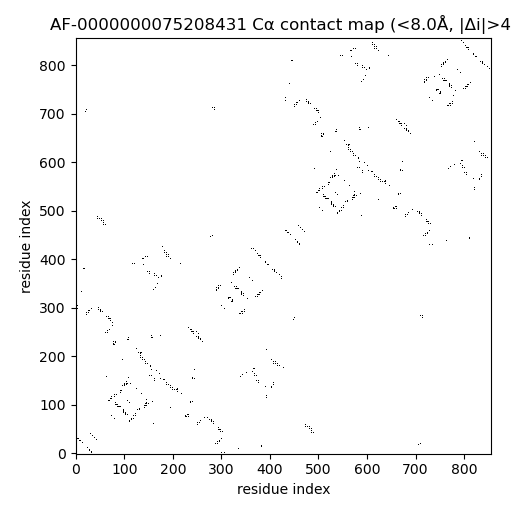2 1 97.88 178 ILE A C 1
ATOM 1353 O O . ILE A 1 178 ? 5.945 33.062 14.359 1 97.88 178 ILE A O 1
ATOM 1357 N N . MET A 1 179 ? 7.746 32.219 13.25 1 97.69 179 MET A N 1
ATOM 1358 C CA . MET A 1 179 ? 7.039 32.125 11.977 1 97.69 179 MET A CA 1
ATOM 1359 C C . MET A 1 179 ? 5.852 31.172 12.078 1 97.69 179 MET A C 1
ATOM 1361 O O . MET A 1 179 ? 4.758 31.484 11.602 1 97.69 179 MET A O 1
ATOM 1365 N N . GLY A 1 180 ? 6.098 30.031 12.688 1 98.06 180 GLY A N 1
ATOM 1366 C CA . GLY A 1 180 ? 5.059 29.031 12.828 1 98.06 180 GLY A CA 1
ATOM 1367 C C . GLY A 1 180 ? 3.885 29.5 13.664 1 98.06 180 GLY A C 1
ATOM 1368 O O . GLY A 1 180 ? 2.729 29.344 13.266 1 98.06 180 GLY A O 1
ATOM 1369 N N . ILE A 1 181 ? 4.145 30.078 14.836 1 98.25 181 ILE A N 1
ATOM 1370 C CA . ILE A 1 181 ? 3.102 30.531 15.742 1 98.25 181 ILE A CA 1
ATOM 1371 C C . ILE A 1 181 ? 2.318 31.672 15.102 1 98.25 181 ILE A C 1
ATOM 1373 O O . ILE A 1 181 ? 1.093 31.734 15.219 1 98.25 181 ILE A O 1
ATOM 1377 N N . THR A 1 182 ? 3.016 32.562 14.438 1 98.31 182 THR A N 1
ATOM 1378 C CA . THR A 1 182 ? 2.348 33.656 13.742 1 98.31 182 THR A CA 1
ATOM 1379 C C . THR A 1 182 ? 1.393 33.125 12.68 1 98.31 182 THR A C 1
ATOM 1381 O O . THR A 1 182 ? 0.234 33.531 12.617 1 98.31 182 THR A O 1
ATOM 1384 N N . ALA A 1 183 ? 1.935 32.219 11.867 1 98.38 183 ALA A N 1
ATOM 1385 C CA . ALA A 1 183 ? 1.097 31.609 10.828 1 98.38 183 ALA A CA 1
ATOM 1386 C C . ALA A 1 183 ? -0.089 30.859 11.445 1 98.38 183 ALA A C 1
ATOM 1388 O O . ALA A 1 183 ? -1.212 30.953 10.945 1 98.38 183 ALA A O 1
ATOM 1389 N N . ALA A 1 184 ? 0.159 30.141 12.5 1 98.38 184 ALA A N 1
ATOM 1390 C CA . ALA A 1 184 ? -0.886 29.375 13.188 1 98.38 184 ALA A CA 1
ATOM 1391 C C . ALA A 1 184 ? -1.985 30.297 13.695 1 98.38 184 ALA A C 1
ATOM 1393 O O . ALA A 1 184 ? -3.174 29.984 13.586 1 98.38 184 ALA A O 1
ATOM 1394 N N . LEU A 1 185 ? -1.588 31.406 14.258 1 98.25 185 LEU A N 1
ATOM 1395 C CA . LEU A 1 185 ? -2.553 32.375 14.797 1 98.25 185 LEU A CA 1
ATOM 1396 C C . LEU A 1 185 ? -3.408 32.969 13.688 1 98.25 185 LEU A C 1
ATOM 1398 O O . LEU A 1 185 ? -4.617 33.125 13.852 1 98.25 185 LEU A O 1
ATOM 1402 N N . ILE A 1 186 ? -2.779 33.281 12.602 1 98.44 186 ILE A N 1
ATOM 1403 C CA . ILE A 1 186 ? -3.518 33.812 11.469 1 98.44 186 ILE A CA 1
ATOM 1404 C C . ILE A 1 186 ? -4.531 32.781 10.969 1 98.44 186 ILE A C 1
ATOM 1406 O O . ILE A 1 186 ? -5.691 33.125 10.711 1 98.44 186 ILE A O 1
ATOM 1410 N N . MET A 1 187 ? -4.117 31.562 10.867 1 98.44 187 MET A N 1
ATOM 1411 C CA . MET A 1 187 ? -5.008 30.516 10.375 1 98.44 187 MET A CA 1
ATOM 1412 C C . MET A 1 187 ? -6.121 30.234 11.383 1 98.44 187 MET A C 1
ATOM 1414 O O . MET A 1 187 ? -7.297 30.172 11.008 1 98.44 187 MET A O 1
ATOM 1418 N N . ALA A 1 188 ? -5.742 30.094 12.641 1 98 188 ALA A N 1
ATOM 1419 C CA . ALA A 1 188 ? -6.711 29.734 13.672 1 98 188 ALA A CA 1
ATOM 1420 C C . ALA A 1 188 ? -7.723 30.859 13.891 1 98 188 ALA A C 1
ATOM 1422 O O . ALA A 1 188 ? -8.938 30.625 13.852 1 98 188 ALA A O 1
ATOM 1423 N N . VAL A 1 189 ? -7.211 32.062 14.125 1 98.06 189 VAL A N 1
ATOM 1424 C CA . VAL A 1 189 ? -8.07 33.188 14.438 1 98.06 189 VAL A CA 1
ATOM 1425 C C . VAL A 1 189 ? -8.812 33.625 13.18 1 98.06 189 VAL A C 1
ATOM 1427 O O . VAL A 1 189 ? -10.023 33.844 13.211 1 98.06 189 VAL A O 1
ATOM 1430 N N . GLY A 1 190 ? -8.047 33.781 12.094 1 98.12 190 GLY A N 1
ATOM 1431 C CA . GLY A 1 190 ? -8.688 34.156 10.836 1 98.12 190 GLY A CA 1
ATOM 1432 C C . GLY A 1 190 ? -9.727 33.156 10.383 1 98.12 190 GLY A C 1
ATOM 1433 O O . GLY A 1 190 ? -10.805 33.531 9.922 1 98.12 190 GLY A O 1
ATOM 1434 N N . GLY A 1 191 ? -9.375 31.859 10.453 1 98.25 191 GLY A N 1
ATOM 1435 C CA . GLY A 1 191 ? -10.312 30.812 10.062 1 98.25 191 GLY A CA 1
ATOM 1436 C C . GLY A 1 191 ? -11.555 30.781 10.938 1 98.25 191 GLY A C 1
ATOM 1437 O O . GLY A 1 191 ? -12.672 30.641 10.43 1 98.25 191 GLY A O 1
ATOM 1438 N N . TYR A 1 192 ? -11.359 30.938 12.242 1 97.38 192 TYR A N 1
ATOM 1439 C CA . TYR A 1 192 ? -12.484 30.906 13.164 1 97.38 192 TYR A CA 1
ATOM 1440 C C . TYR A 1 192 ? -13.445 32.062 12.883 1 97.38 192 TYR A C 1
ATOM 1442 O O . TYR A 1 192 ? -14.656 31.859 12.797 1 97.38 192 TYR A O 1
ATOM 1450 N N . PHE A 1 193 ? -12.922 33.25 12.719 1 97.69 193 PHE A N 1
ATOM 1451 C CA . PHE A 1 193 ? -13.773 34.406 12.523 1 97.69 193 PHE A CA 1
ATOM 1452 C C . PHE A 1 193 ? -14.477 34.344 11.172 1 97.69 193 PHE A C 1
ATOM 1454 O O . PHE A 1 193 ? -15.617 34.812 11.039 1 97.69 193 PHE A O 1
ATOM 1461 N N . TYR A 1 194 ? -13.836 33.781 10.227 1 98.12 194 TYR A N 1
ATOM 1462 C CA . TYR A 1 194 ? -14.5 33.594 8.945 1 98.12 194 TYR A CA 1
ATOM 1463 C C . TYR A 1 194 ? -15.68 32.656 9.086 1 98.12 194 TYR A C 1
ATOM 1465 O O . TYR A 1 194 ? -16.781 32.938 8.609 1 98.12 194 TYR A O 1
ATOM 1473 N N . LEU A 1 195 ? -15.391 31.484 9.68 1 97.75 195 LEU A N 1
ATOM 1474 C CA . LEU A 1 195 ? -16.438 30.484 9.812 1 97.75 195 LEU A CA 1
ATOM 1475 C C . LEU A 1 195 ? -17.578 31 10.672 1 97.75 195 LEU A C 1
ATOM 1477 O O . LEU A 1 195 ? -18.75 30.672 10.438 1 97.75 195 LEU A O 1
ATOM 1481 N N . LYS A 1 196 ? -17.203 31.812 11.727 1 96.25 196 LYS A N 1
ATOM 1482 C CA . LYS A 1 196 ? -18.25 32.406 12.555 1 96.25 196 LYS A CA 1
ATOM 1483 C C . LYS A 1 196 ? -19.094 33.406 11.758 1 96.25 196 LYS A C 1
ATOM 1485 O O . LYS A 1 196 ? -20.312 33.469 11.922 1 96.25 196 LYS A O 1
ATOM 1490 N N . TRP A 1 197 ? -18.438 34.219 11.008 1 97 197 TRP A N 1
ATOM 1491 C CA . TRP A 1 197 ? -19.141 35.125 10.117 1 97 197 TRP A CA 1
ATOM 1492 C C . TRP A 1 197 ? -20.047 34.344 9.164 1 97 197 TRP A C 1
ATOM 1494 O O . TRP A 1 197 ? -21.203 34.75 8.938 1 97 197 TRP A O 1
ATOM 1504 N N . ARG A 1 198 ? -19.578 33.312 8.562 1 96.75 198 ARG A N 1
ATOM 1505 C CA . ARG A 1 198 ? -20.359 32.469 7.66 1 96.75 198 ARG A CA 1
ATOM 1506 C C . ARG A 1 198 ? -21.562 31.875 8.375 1 96.75 198 ARG A C 1
ATOM 1508 O O . ARG A 1 198 ? -22.641 31.766 7.793 1 96.75 198 ARG A O 1
ATOM 1515 N N . GLU A 1 199 ? -21.297 31.391 9.578 1 95.62 199 GLU A N 1
ATOM 1516 C CA . GLU A 1 199 ? -22.359 30.844 10.406 1 95.62 199 GLU A CA 1
ATOM 1517 C C . GLU A 1 199 ? -23.484 31.859 10.586 1 95.62 199 GLU A C 1
ATOM 1519 O O . GLU A 1 199 ? -24.672 31.531 10.414 1 95.62 199 GLU A O 1
ATOM 1524 N N . THR A 1 200 ? -23.141 33.062 10.961 1 94.94 200 THR A N 1
ATOM 1525 C CA . THR A 1 200 ? -24.125 34.125 11.188 1 94.94 200 THR A CA 1
ATOM 1526 C C . THR A 1 200 ? -24.875 34.438 9.898 1 94.94 200 THR A C 1
ATOM 1528 O O . THR A 1 200 ? -26.094 34.656 9.93 1 94.94 200 THR A O 1
ATOM 1531 N N . ARG A 1 201 ? -24.219 34.438 8.812 1 96 201 ARG A N 1
ATOM 1532 C CA . ARG A 1 201 ? -24.828 34.719 7.523 1 96 201 ARG A CA 1
ATOM 1533 C C . ARG A 1 201 ? -25.812 33.625 7.117 1 96 201 ARG A C 1
ATOM 1535 O O . ARG A 1 201 ? -26.859 33.906 6.543 1 96 201 ARG A O 1
ATOM 1542 N N . LEU A 1 202 ? -25.406 32.438 7.32 1 95 202 LEU A N 1
ATOM 1543 C CA . LEU A 1 202 ? -26.266 31.312 6.965 1 95 202 LEU A CA 1
ATOM 1544 C C . LEU A 1 202 ? -27.5 31.281 7.848 1 95 202 LEU A C 1
ATOM 1546 O O . LEU A 1 202 ? -28.609 31.031 7.359 1 95 202 LEU A O 1
ATOM 1550 N N . THR A 1 203 ? -27.281 31.531 9.109 1 92.5 203 THR A N 1
ATOM 1551 C CA . THR A 1 203 ? -28.406 31.562 10.039 1 92.5 203 THR A CA 1
ATOM 1552 C C . THR A 1 203 ? -29.359 32.688 9.695 1 92.5 203 THR A C 1
ATOM 1554 O O . THR A 1 203 ? -30.578 32.531 9.727 1 92.5 203 THR A O 1
ATOM 1557 N N . ALA A 1 204 ? -28.797 33.812 9.391 1 94.62 204 ALA A N 1
ATOM 1558 C CA . ALA A 1 204 ? -29.594 34.969 8.992 1 94.62 204 ALA A CA 1
ATOM 1559 C C . ALA A 1 204 ? -30.359 34.688 7.699 1 94.62 204 ALA A C 1
ATOM 1561 O O . ALA A 1 204 ? -31.453 35.219 7.488 1 94.62 204 ALA A O 1
ATOM 1562 N N . GLY A 1 205 ? -29.75 33.938 6.887 1 94.44 205 GLY A N 1
ATOM 1563 C CA . GLY A 1 205 ? -30.375 33.562 5.629 1 94.44 205 GLY A CA 1
ATOM 1564 C C . GLY A 1 205 ? -31.391 32.438 5.781 1 94.44 205 GLY A C 1
ATOM 1565 O O . GLY A 1 205 ? -32.031 32.062 4.805 1 94.44 205 GLY A O 1
ATOM 1566 N N . GLY A 1 206 ? -31.5 31.906 6.988 1 92.38 206 GLY A N 1
ATOM 1567 C CA . GLY A 1 206 ? -32.531 30.922 7.27 1 92.38 206 GLY A CA 1
ATOM 1568 C C . GLY A 1 206 ? -32.031 29.484 7.172 1 92.38 206 GLY A C 1
ATOM 1569 O O . GLY A 1 206 ? -32.812 28.547 7.262 1 92.38 206 GLY A O 1
ATOM 1570 N N . GLU A 1 207 ? -30.766 29.375 6.93 1 92.12 207 GLU A N 1
ATOM 1571 C CA . GLU A 1 207 ? -30.234 28.016 6.859 1 92.12 207 GLU A CA 1
ATOM 1572 C C . GLU A 1 207 ? -29.891 27.484 8.25 1 92.12 207 GLU A C 1
ATOM 1574 O O . GLU A 1 207 ? -28.953 27.953 8.891 1 92.12 207 GLU A O 1
ATOM 1579 N N . GLU A 1 208 ? -30.656 26.531 8.68 1 90.06 208 GLU A N 1
ATOM 1580 C CA . GLU A 1 208 ? -30.469 25.906 9.977 1 90.06 208 GLU A CA 1
ATOM 1581 C C . GLU A 1 208 ? -29.953 24.469 9.828 1 90.06 208 GLU A C 1
ATOM 1583 O O . GLU A 1 208 ? -29.594 24.047 8.727 1 90.06 208 GLU A O 1
ATOM 1588 N N . TYR A 1 209 ? -29.828 23.891 10.969 1 92.31 209 TYR A N 1
ATOM 1589 C CA . TYR A 1 209 ? -29.328 22.516 10.969 1 92.31 209 TYR A CA 1
ATOM 1590 C C . TYR A 1 209 ? -30.312 21.594 10.258 1 92.31 209 TYR A C 1
ATOM 1592 O O . TYR A 1 209 ? -31.531 21.734 10.398 1 92.31 209 TYR A O 1
ATOM 1600 N N . SER A 1 210 ? -29.766 20.719 9.391 1 89.31 210 SER A N 1
ATOM 1601 C CA . SER A 1 210 ? -30.547 19.672 8.75 1 89.31 210 SER A CA 1
ATOM 1602 C C . SER A 1 210 ? -29.891 18.312 8.922 1 89.31 210 SER A C 1
ATOM 1604 O O . SER A 1 210 ? -28.656 18.188 8.812 1 89.31 210 SER A O 1
ATOM 1606 N N . GLU A 1 211 ? -30.734 17.312 9.227 1 88.38 211 GLU A N 1
ATOM 1607 C CA . GLU A 1 211 ? -30.219 15.969 9.438 1 88.38 211 GLU A CA 1
ATOM 1608 C C . GLU A 1 211 ? -29.609 15.406 8.156 1 88.38 211 GLU A C 1
ATOM 1610 O O . GLU A 1 211 ? -30.094 15.68 7.059 1 88.38 211 GLU A O 1
ATOM 1615 N N . PRO A 1 212 ? -28.531 14.664 8.305 1 87.31 212 PRO A N 1
ATOM 1616 C CA . PRO A 1 212 ? -27.938 14.023 7.129 1 87.31 212 PRO A CA 1
ATOM 1617 C C . PRO A 1 212 ? -28.875 13.023 6.469 1 87.31 212 PRO A C 1
ATOM 1619 O O . PRO A 1 212 ? -29.766 12.484 7.125 1 87.31 212 PRO A O 1
ATOM 1622 N N . ASP A 1 213 ? -28.578 12.773 5.215 1 77.12 213 ASP A N 1
ATOM 1623 C CA . ASP A 1 213 ? -29.359 11.766 4.508 1 77.12 213 ASP A CA 1
ATOM 1624 C C . ASP A 1 213 ? -29.094 10.375 5.086 1 77.12 213 ASP A C 1
ATOM 1626 O O . ASP A 1 213 ? -28.109 10.156 5.797 1 77.12 213 ASP A O 1
ATOM 1630 N N . LYS A 1 214 ? -29.984 9.367 4.879 1 59.97 214 LYS A N 1
ATOM 1631 C CA . LYS A 1 214 ? -30 8.023 5.438 1 59.97 214 LYS A CA 1
ATOM 1632 C C . LYS A 1 214 ? -28.641 7.34 5.254 1 59.97 214 LYS A C 1
ATOM 1634 O O . LYS A 1 214 ? -28.141 6.691 6.172 1 59.97 214 LYS A O 1
ATOM 1639 N N . GLY A 1 215 ? -28.094 7.555 4.301 1 59.88 215 GLY A N 1
ATOM 1640 C CA . GLY A 1 215 ? -26.844 6.867 4.051 1 59.88 215 GLY A CA 1
ATOM 1641 C C . GLY A 1 215 ? -25.688 7.441 4.848 1 59.88 215 GLY A C 1
ATOM 1642 O O . GLY A 1 215 ? -2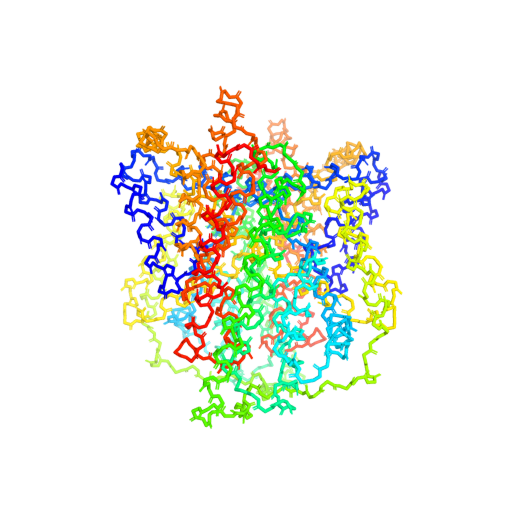4.625 6.809 4.957 1 59.88 215 GLY A O 1
ATOM 1643 N N . HIS A 1 216 ? -25.938 8.664 5.492 1 67.31 216 HIS A N 1
ATOM 1644 C CA . HIS A 1 216 ? -24.859 9.344 6.199 1 67.31 216 HIS A CA 1
ATOM 1645 C C . HIS A 1 216 ? -25.25 9.648 7.645 1 67.31 216 HIS A C 1
ATOM 1647 O O . HIS A 1 216 ? -24.656 10.523 8.281 1 67.31 216 HIS A O 1
ATOM 1653 N N . LYS A 1 217 ? -26.281 8.812 8.039 1 65.56 217 LYS A N 1
ATOM 1654 C CA . LYS A 1 217 ? -26.719 8.977 9.43 1 65.56 217 LYS A CA 1
ATOM 1655 C C . LYS A 1 217 ? -25.688 8.398 10.398 1 65.56 217 LYS A C 1
ATOM 1657 O O . LYS A 1 217 ? -25.125 7.328 10.141 1 65.56 217 LYS A O 1
ATOM 1662 N N . VAL A 1 218 ? -25.375 9.305 11.422 1 72.62 218 VAL A N 1
ATOM 1663 C CA . VAL A 1 218 ? -24.359 8.914 12.398 1 72.62 218 VAL A CA 1
ATOM 1664 C C . VAL A 1 218 ? -25.031 8.586 13.734 1 72.62 218 VAL A C 1
ATOM 1666 O O . VAL A 1 218 ? -26.031 9.227 14.109 1 72.62 218 VAL A O 1
ATOM 1669 N N . GLU A 1 219 ? -24.625 7.453 14.25 1 65.75 219 GLU A N 1
ATOM 1670 C CA . GLU A 1 219 ? -25.141 7.09 15.562 1 65.75 219 GLU A CA 1
ATOM 1671 C C . GLU A 1 219 ? -24.703 8.102 16.625 1 65.75 219 GLU A C 1
ATOM 1673 O O . GLU A 1 219 ? -23.578 8.609 16.578 1 65.75 219 GLU A O 1
ATOM 1678 N N . ASP A 1 220 ? -25.609 8.375 17.438 1 70.81 220 ASP A N 1
ATOM 1679 C CA . ASP A 1 220 ? -25.328 9.305 18.516 1 70.81 220 ASP A CA 1
ATOM 1680 C C . ASP A 1 220 ? -24.234 8.766 19.438 1 70.81 220 ASP A C 1
ATOM 1682 O O . ASP A 1 220 ? -24.125 7.551 19.625 1 70.81 220 ASP A O 1
ATOM 1686 N N . VAL A 1 221 ? -23.406 9.711 19.797 1 73.19 221 VAL A N 1
ATOM 1687 C CA . VAL A 1 221 ? -22.328 9.336 20.719 1 73.19 221 VAL A CA 1
ATOM 1688 C C . VAL A 1 221 ? -22.891 9.211 22.141 1 73.19 221 VAL A C 1
ATOM 1690 O O . VAL A 1 221 ? -23.562 10.117 22.625 1 73.19 221 VAL A O 1
ATOM 1693 N N . ASP A 1 222 ? -22.812 8.055 22.672 1 78.75 222 ASP A N 1
ATOM 1694 C CA . ASP A 1 222 ? -23.156 7.863 24.078 1 78.75 222 ASP A CA 1
ATOM 1695 C C . ASP A 1 222 ? -21.984 8.219 24.984 1 78.75 222 ASP A C 1
ATOM 1697 O O . ASP A 1 222 ? -21 7.469 25.062 1 78.75 222 ASP A O 1
ATOM 1701 N N . PRO A 1 223 ? -22.109 9.359 25.656 1 78.81 223 PRO A N 1
ATOM 1702 C CA . PRO A 1 223 ? -21 9.797 26.5 1 78.81 223 PRO A CA 1
ATOM 1703 C C . PRO A 1 223 ? -20.594 8.75 27.531 1 78.81 223 PRO A C 1
ATOM 1705 O O . PRO A 1 223 ? -19.406 8.656 27.891 1 78.81 223 PRO A O 1
ATOM 1708 N N . GLU A 1 224 ? -21.516 8 27.922 1 80.75 224 GLU A N 1
ATOM 1709 C CA . GLU A 1 224 ? -21.25 7.008 28.953 1 80.75 224 GLU A CA 1
ATOM 1710 C C . GLU A 1 224 ? -20.406 5.852 28.406 1 80.75 224 GLU A C 1
ATOM 1712 O O . GLU A 1 224 ? -19.766 5.125 29.156 1 80.75 224 GLU A O 1
ATOM 1717 N N . SER A 1 225 ? -20.391 5.797 27.219 1 85.44 225 SER A N 1
ATOM 1718 C CA . SER A 1 225 ? -19.656 4.695 26.609 1 85.44 225 SER A CA 1
ATOM 1719 C C . SER A 1 225 ? -18.234 5.105 26.266 1 85.44 225 SER A C 1
ATOM 1721 O O . SER A 1 225 ? -17.406 4.258 25.938 1 85.44 225 SER A O 1
ATOM 1723 N N . LEU A 1 226 ? -17.953 6.367 26.547 1 90.25 226 LEU A N 1
ATOM 1724 C CA . LEU A 1 226 ? -16.625 6.879 26.188 1 90.25 226 LEU A CA 1
ATOM 1725 C C . LEU A 1 226 ? -15.641 6.637 27.328 1 90.25 226 LEU A C 1
ATOM 1727 O O . LEU A 1 226 ? -16.016 6.676 28.5 1 90.25 226 LEU A O 1
ATOM 1731 N N . PRO A 1 227 ? -14.445 6.355 26.953 1 93.38 227 PRO A N 1
ATOM 1732 C CA . PRO A 1 227 ? -13.43 6.199 28 1 93.38 227 PRO A CA 1
ATOM 1733 C C . PRO A 1 227 ? -13.109 7.512 28.703 1 93.38 227 PRO A C 1
ATOM 1735 O O . PRO A 1 227 ? -13.578 8.57 28.297 1 93.38 227 PRO A O 1
ATOM 1738 N N . ASN A 1 228 ? -12.328 7.414 29.812 1 94.06 228 ASN A N 1
ATOM 1739 C CA . ASN A 1 228 ? -11.93 8.594 30.578 1 94.06 228 ASN A CA 1
ATOM 1740 C C . ASN A 1 228 ? -11.172 9.594 29.719 1 94.06 228 ASN A C 1
ATOM 1742 O O . ASN A 1 228 ? -10.133 9.258 29.141 1 94.06 228 ASN A O 1
ATOM 1746 N N . PRO A 1 229 ? -11.742 10.766 29.609 1 93.62 229 PRO A N 1
ATOM 1747 C CA . PRO A 1 229 ? -11.117 11.75 28.719 1 93.62 229 PRO A CA 1
ATOM 1748 C C . PRO A 1 229 ? -9.695 12.117 29.125 1 93.62 229 PRO A C 1
ATOM 1750 O O . PRO A 1 229 ? -8.844 12.367 28.281 1 93.62 229 PRO A O 1
ATOM 1753 N N . TYR A 1 230 ? -9.391 12.195 30.359 1 95.12 230 TYR A N 1
ATOM 1754 C CA . TYR A 1 230 ? -8.062 12.547 30.844 1 95.12 230 TYR A CA 1
ATOM 1755 C C . TYR A 1 230 ? -7.047 11.469 30.484 1 95.12 230 TYR A C 1
ATOM 1757 O O . TYR A 1 230 ? -5.926 11.773 30.062 1 95.12 230 TYR A O 1
ATOM 1765 N N . LEU A 1 231 ? -7.48 10.273 30.625 1 96.25 231 LEU A N 1
ATOM 1766 C CA . LEU A 1 231 ? -6.613 9.172 30.25 1 96.25 231 LEU A CA 1
ATOM 1767 C C . LEU A 1 231 ? -6.449 9.102 28.734 1 96.25 231 LEU A C 1
ATOM 1769 O O . LEU A 1 231 ? -5.383 8.727 28.234 1 96.25 231 LEU A O 1
ATOM 1773 N N . SER A 1 232 ? -7.52 9.461 28.078 1 95.62 232 SER A N 1
ATOM 1774 C CA . SER A 1 232 ? -7.5 9.445 26.609 1 95.62 232 SER A CA 1
ATOM 1775 C C . SER A 1 232 ? -6.586 10.531 26.062 1 95.62 232 SER A C 1
ATOM 1777 O O . SER A 1 232 ? -6.094 10.43 24.938 1 95.62 232 SER A O 1
ATOM 1779 N N . PHE A 1 233 ? -6.324 11.539 26.87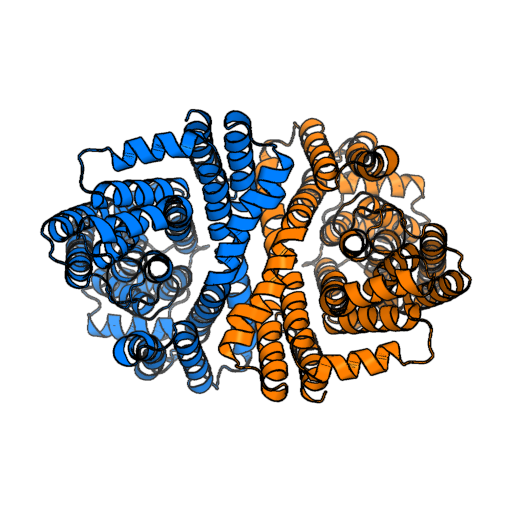5 1 95.88 233 PHE A N 1
ATOM 1780 C CA . PHE A 1 233 ? -5.48 12.664 26.484 1 95.88 233 PHE A CA 1
ATOM 1781 C C . PHE A 1 233 ? -4.004 12.312 26.641 1 95.88 233 PHE A C 1
ATOM 1783 O O . PHE A 1 233 ? -3.148 12.898 25.984 1 95.88 233 PHE A O 1
ATOM 1790 N N . LEU A 1 234 ? -3.705 11.414 27.422 1 97.44 234 LEU A N 1
ATOM 1791 C CA . LEU A 1 234 ? -2.34 11.125 27.844 1 97.44 234 LEU A CA 1
ATOM 1792 C C . LEU A 1 234 ? -1.487 10.672 26.656 1 97.44 234 LEU A C 1
ATOM 1794 O O . LEU A 1 234 ? -0.333 11.086 26.531 1 97.44 234 LEU A O 1
ATOM 1798 N N . PRO A 1 235 ? -2.029 9.781 25.812 1 97.5 235 PRO A N 1
ATOM 1799 C CA . PRO A 1 235 ? -1.199 9.375 24.672 1 97.5 235 PRO A CA 1
ATOM 1800 C C . PRO A 1 235 ? -0.792 10.547 23.781 1 97.5 235 PRO A C 1
ATOM 1802 O O . PRO A 1 235 ? 0.337 10.586 23.281 1 97.5 235 PRO A O 1
ATOM 1805 N N . LEU A 1 236 ? -1.666 11.445 23.594 1 96.75 236 LEU A N 1
ATOM 1806 C CA . LEU A 1 236 ? -1.362 12.633 22.812 1 96.75 236 LEU A CA 1
ATOM 1807 C C . LEU A 1 236 ? -0.24 13.445 23.453 1 96.75 236 LEU A C 1
ATOM 1809 O O . LEU A 1 236 ? 0.707 13.844 22.766 1 96.75 236 LEU A O 1
ATOM 1813 N N . VAL A 1 237 ? -0.315 13.633 24.719 1 97.5 237 VAL A N 1
ATOM 1814 C CA . VAL A 1 237 ? 0.659 14.406 25.484 1 97.5 237 VAL A CA 1
ATOM 1815 C C . VAL A 1 237 ? 2.018 13.703 25.438 1 97.5 237 VAL A C 1
ATOM 1817 O O . VAL A 1 237 ? 3.051 14.359 25.266 1 97.5 237 VAL A O 1
ATOM 1820 N N . VAL A 1 238 ? 1.959 12.422 25.609 1 97.75 238 VAL A N 1
ATOM 1821 C CA . VAL A 1 238 ? 3.195 11.648 25.656 1 97.75 238 VAL A CA 1
ATOM 1822 C C . VAL A 1 238 ? 3.938 11.797 24.328 1 97.75 238 VAL A C 1
ATOM 1824 O O . VAL A 1 238 ? 5.156 11.984 24.297 1 97.75 238 VAL A O 1
ATOM 1827 N N . VAL A 1 239 ? 3.271 11.711 23.219 1 96.62 239 VAL A N 1
ATOM 1828 C CA . VAL A 1 239 ? 3.906 11.828 21.906 1 96.62 239 VAL A CA 1
ATOM 1829 C C . VAL A 1 239 ? 4.547 13.211 21.766 1 96.62 239 VAL A C 1
ATOM 1831 O O . VAL A 1 239 ? 5.723 13.32 21.406 1 96.62 239 VAL A O 1
ATOM 1834 N N . VAL A 1 240 ? 3.844 14.266 22.156 1 96 240 VAL A N 1
ATOM 1835 C CA . VAL A 1 240 ? 4.301 15.641 21.969 1 96 240 VAL A CA 1
ATOM 1836 C C . VAL A 1 240 ? 5.441 15.945 22.938 1 96 240 VAL A C 1
ATOM 1838 O O . VAL A 1 240 ? 6.449 16.547 22.547 1 96 240 VAL A O 1
ATOM 1841 N N . VAL A 1 241 ? 5.336 15.547 24.141 1 97.38 241 VAL A N 1
ATOM 1842 C CA . VAL A 1 241 ? 6.32 15.867 25.172 1 97.38 241 VAL A CA 1
ATOM 1843 C C . VAL A 1 241 ? 7.621 15.109 24.891 1 97.38 241 VAL A C 1
ATOM 1845 O O . VAL A 1 241 ? 8.711 15.688 25 1 97.38 241 VAL A O 1
ATOM 1848 N N . THR A 1 242 ? 7.516 13.859 24.594 1 97.31 242 THR A N 1
ATOM 1849 C CA . THR A 1 242 ? 8.727 13.086 24.344 1 97.31 242 THR A CA 1
ATOM 1850 C C . THR A 1 242 ? 9.43 13.57 23.078 1 97.31 242 THR A C 1
ATOM 1852 O O . THR A 1 242 ? 10.656 13.602 23.016 1 97.31 242 THR A O 1
ATOM 1855 N N . LEU A 1 243 ? 8.672 13.977 22.094 1 96.12 243 LEU A N 1
ATOM 1856 C CA . LEU A 1 243 ? 9.234 14.453 20.844 1 96.12 243 LEU A CA 1
ATOM 1857 C C . LEU A 1 243 ? 9.945 15.789 21.047 1 96.12 243 LEU A C 1
ATOM 1859 O O . LEU A 1 243 ? 11.07 15.977 20.562 1 96.12 243 LEU A O 1
ATOM 1863 N N . ASN A 1 244 ? 9.367 16.703 21.812 1 95.31 244 ASN A N 1
ATOM 1864 C CA . ASN A 1 244 ? 9.836 18.078 21.828 1 95.31 244 ASN A CA 1
ATOM 1865 C C . ASN A 1 244 ? 10.633 18.391 23.094 1 95.31 244 ASN A C 1
ATOM 1867 O O . ASN A 1 244 ? 11.656 19.078 23.047 1 95.31 244 ASN A O 1
ATOM 1871 N N . ALA A 1 245 ? 10.133 18 24.219 1 95.75 245 ALA A N 1
ATOM 1872 C CA . ALA A 1 245 ? 10.812 18.297 25.484 1 95.75 245 ALA A CA 1
ATOM 1873 C C . ALA A 1 245 ? 11.984 17.344 25.703 1 95.75 245 ALA A C 1
ATOM 1875 O O . ALA A 1 245 ? 13.07 17.781 26.094 1 95.75 245 ALA A O 1
ATOM 1876 N N . LEU A 1 246 ? 11.781 16.094 25.438 1 96.88 246 LEU A N 1
ATOM 1877 C CA . LEU A 1 246 ? 12.82 15.094 25.672 1 96.88 246 LEU A CA 1
ATOM 1878 C C . LEU A 1 246 ? 13.617 14.828 24.406 1 96.88 246 LEU A C 1
ATOM 1880 O O . LEU A 1 246 ? 14.625 14.109 24.438 1 96.88 246 LEU A O 1
ATOM 1884 N N . LYS A 1 247 ? 13.148 15.359 23.297 1 95.25 247 LYS A N 1
ATOM 1885 C CA . LYS A 1 247 ? 13.844 15.297 22.016 1 95.25 247 LYS A CA 1
ATOM 1886 C C . LYS A 1 247 ? 14.047 13.852 21.578 1 95.25 247 LYS A C 1
ATOM 1888 O O . LYS A 1 247 ? 15.125 13.492 21.094 1 95.25 247 LYS A O 1
ATOM 1893 N N . TRP A 1 248 ? 13 13.031 21.828 1 94.94 248 TRP A N 1
ATOM 1894 C CA . TRP A 1 248 ? 13.031 11.656 21.344 1 94.94 248 TRP A CA 1
ATOM 1895 C C . TRP A 1 248 ? 12.844 11.609 19.828 1 94.94 248 TRP A C 1
ATOM 1897 O O . TRP A 1 248 ? 12.305 12.547 19.234 1 94.94 248 TRP A O 1
ATOM 1907 N N . ASN A 1 249 ? 13.352 10.477 19.312 1 94 249 ASN A N 1
ATOM 1908 C CA . ASN A 1 249 ? 13 10.164 17.922 1 94 249 ASN A CA 1
ATOM 1909 C C . ASN A 1 249 ? 11.492 10.016 17.75 1 94 249 ASN A C 1
ATOM 1911 O O . ASN A 1 249 ? 10.812 9.469 18.625 1 94 249 ASN A O 1
ATOM 1915 N N . ILE A 1 250 ? 11.016 10.508 16.625 1 93.88 250 ILE A N 1
ATOM 1916 C CA . ILE A 1 250 ? 9.578 10.523 16.359 1 93.88 250 ILE A CA 1
ATOM 1917 C C . ILE A 1 250 ? 9.023 9.102 16.453 1 93.88 250 ILE A C 1
ATOM 1919 O O . ILE A 1 250 ? 7.91 8.891 16.938 1 93.88 250 ILE A O 1
ATOM 1923 N N . LEU A 1 251 ? 9.766 8.141 16.031 1 95.69 251 LEU A N 1
ATOM 1924 C CA . LEU A 1 251 ? 9.297 6.758 16.062 1 95.69 251 LEU A CA 1
ATOM 1925 C C . LEU A 1 251 ? 9.117 6.27 17.5 1 95.69 251 LEU A C 1
ATOM 1927 O O . LEU A 1 251 ? 8.125 5.617 17.812 1 95.69 251 LEU A O 1
ATOM 1931 N N . THR A 1 252 ? 10.094 6.57 18.297 1 96.06 252 THR A N 1
ATOM 1932 C CA . THR A 1 252 ? 10.023 6.191 19.703 1 96.06 252 THR A CA 1
ATOM 1933 C C . THR A 1 252 ? 8.875 6.91 20.406 1 96.06 252 THR A C 1
ATOM 1935 O O . THR A 1 252 ? 8.188 6.324 21.25 1 96.06 252 THR A O 1
ATOM 1938 N N . SER A 1 253 ? 8.703 8.125 20.031 1 96.69 253 SER A N 1
ATOM 1939 C CA . SER A 1 253 ? 7.609 8.898 20.594 1 96.69 253 SER A CA 1
ATOM 1940 C C . SER A 1 253 ? 6.254 8.289 20.25 1 96.69 253 SER A C 1
ATOM 1942 O O . SER A 1 253 ? 5.395 8.125 21.109 1 96.69 253 SER A O 1
ATOM 1944 N N . LEU A 1 254 ? 6.07 7.961 19 1 96.06 254 LEU A N 1
ATOM 1945 C CA . LEU A 1 254 ? 4.816 7.379 18.547 1 96.06 254 LEU A CA 1
ATOM 1946 C C . LEU A 1 254 ? 4.598 6.004 19.172 1 96.06 254 LEU A C 1
ATOM 1948 O O . LEU A 1 254 ? 3.475 5.656 19.547 1 96.06 254 LEU A O 1
ATOM 1952 N N . LEU A 1 255 ? 5.633 5.242 19.281 1 96.94 255 LEU A N 1
ATOM 1953 C CA . LEU A 1 255 ? 5.535 3.926 19.891 1 96.94 255 LEU A CA 1
ATOM 1954 C C . LEU A 1 255 ? 5.098 4.047 21.359 1 96.94 255 LEU A C 1
ATOM 1956 O O . LEU A 1 255 ? 4.293 3.242 21.828 1 96.94 255 LEU A O 1
ATOM 1960 N N . ALA A 1 256 ? 5.691 5.008 22.047 1 97.56 256 ALA A N 1
ATOM 1961 C CA . ALA A 1 256 ? 5.297 5.246 23.438 1 97.56 256 ALA A CA 1
ATOM 1962 C C . ALA A 1 256 ? 3.812 5.578 23.531 1 97.56 256 ALA A C 1
ATOM 1964 O O . ALA A 1 256 ? 3.121 5.102 24.438 1 97.56 256 ALA A O 1
ATOM 1965 N N . GLY A 1 257 ? 3.344 6.438 22.641 1 97.81 257 GLY A N 1
ATOM 1966 C CA . GLY A 1 257 ? 1.921 6.73 22.594 1 97.81 257 GLY A CA 1
ATOM 1967 C C . GLY A 1 257 ? 1.069 5.504 22.328 1 97.81 257 GLY A C 1
ATOM 1968 O O . GLY A 1 257 ? 0.051 5.293 22.984 1 97.81 257 GLY A O 1
ATOM 1969 N N . ILE A 1 258 ? 1.471 4.664 21.406 1 97.69 258 ILE A N 1
ATOM 1970 C CA . ILE A 1 258 ? 0.758 3.445 21.047 1 97.69 258 ILE A CA 1
ATOM 1971 C C . ILE A 1 258 ? 0.682 2.506 22.234 1 97.69 258 ILE A C 1
ATOM 1973 O O . ILE A 1 258 ? -0.393 2.004 22.578 1 97.69 258 ILE A O 1
ATOM 1977 N N . LEU A 1 259 ? 1.792 2.295 22.906 1 97.94 259 LEU A N 1
ATOM 1978 C CA . LEU A 1 259 ? 1.838 1.401 24.047 1 97.94 259 LEU A CA 1
ATOM 1979 C C . LEU A 1 259 ? 0.935 1.911 25.172 1 97.94 259 LEU A C 1
ATOM 1981 O O . LEU A 1 259 ? 0.266 1.122 25.844 1 97.94 259 LEU A O 1
ATOM 1985 N N . LEU A 1 260 ? 0.942 3.164 25.312 1 97.94 260 LEU A N 1
ATOM 1986 C CA . LEU A 1 260 ? 0.103 3.746 26.35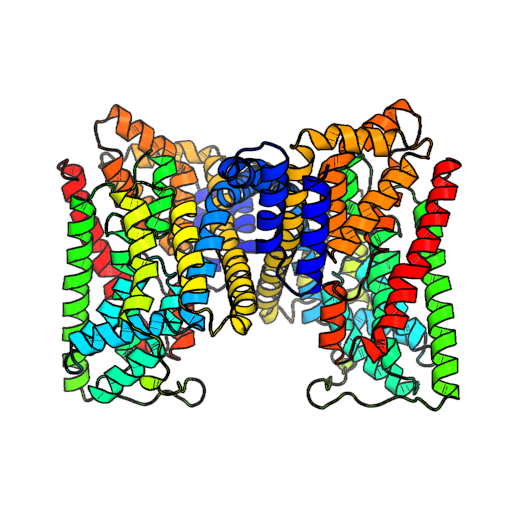9 1 97.94 260 LEU A CA 1
ATOM 1987 C C . LEU A 1 260 ? -1.375 3.533 26.047 1 97.94 260 LEU A C 1
ATOM 1989 O O . LEU A 1 260 ? -2.168 3.244 26.953 1 97.94 260 LEU A O 1
ATOM 1993 N N . ILE A 1 261 ? -1.789 3.723 24.797 1 97.56 261 ILE A N 1
ATOM 1994 C CA . ILE A 1 261 ? -3.174 3.479 24.406 1 97.56 261 ILE A CA 1
ATOM 1995 C C . ILE A 1 261 ? -3.549 2.031 24.719 1 97.56 261 ILE A C 1
ATOM 1997 O O . ILE A 1 261 ? -4.637 1.765 25.234 1 97.56 261 ILE A O 1
ATOM 2001 N N . LEU A 1 262 ? -2.643 1.098 24.406 1 97.56 262 LEU A N 1
ATOM 2002 C CA . LEU A 1 262 ? -2.906 -0.32 24.625 1 97.56 262 LEU A CA 1
ATOM 2003 C C . LEU A 1 262 ? -3.072 -0.618 26.109 1 97.56 262 LEU A C 1
ATOM 2005 O O . LEU A 1 262 ? -3.979 -1.357 26.5 1 97.56 262 LEU A O 1
ATOM 2009 N N . VAL A 1 263 ? -2.234 -0.001 26.906 1 97.5 263 VAL A N 1
ATOM 2010 C CA . VAL A 1 263 ? -2.26 -0.258 28.344 1 97.5 263 VAL A CA 1
ATOM 2011 C C . VAL A 1 263 ? -3.506 0.375 28.953 1 97.5 263 VAL A C 1
ATOM 2013 O O . VAL A 1 263 ? -4.191 -0.252 29.766 1 97.5 263 VAL A O 1
ATOM 2016 N N . LEU A 1 264 ? -3.869 1.549 28.578 1 96.81 264 LEU A N 1
ATOM 2017 C CA . LEU A 1 264 ? -4.98 2.293 29.172 1 96.81 264 LEU A CA 1
ATOM 2018 C C . LEU A 1 264 ? -6.316 1.7 28.734 1 96.81 264 LEU A C 1
ATOM 2020 O O . LEU A 1 264 ? -7.324 1.872 29.422 1 96.81 264 LEU A O 1
ATOM 2024 N N . ASN A 1 265 ? -6.297 1.038 27.609 1 96.44 265 ASN A N 1
ATOM 2025 C CA . ASN A 1 265 ? -7.543 0.497 27.062 1 96.44 265 ASN A CA 1
ATOM 2026 C C . ASN A 1 265 ? -7.512 -1.027 27 1 96.44 265 ASN A C 1
ATOM 2028 O O . ASN A 1 265 ? -8.016 -1.624 26.062 1 96.44 265 ASN A O 1
ATOM 2032 N N . TRP A 1 266 ? -6.941 -1.601 27.938 1 94.38 266 TRP A N 1
ATOM 2033 C CA . TRP A 1 266 ? -6.73 -3.045 27.953 1 94.38 266 TRP A CA 1
ATOM 2034 C C . TRP A 1 266 ? -8.062 -3.789 27.859 1 94.38 266 TRP A C 1
ATOM 2036 O O . TRP A 1 266 ? -8.109 -4.926 27.391 1 94.38 266 TRP A O 1
ATOM 2046 N N . GLN A 1 267 ? -9.148 -3.186 28.234 1 92.12 267 GLN A N 1
ATOM 2047 C CA . GLN A 1 267 ? -10.469 -3.809 28.172 1 92.12 267 GLN A CA 1
ATOM 2048 C C . GLN A 1 267 ? -10.914 -4.039 26.734 1 92.12 267 GLN A C 1
ATOM 2050 O O . GLN A 1 267 ? -11.773 -4.883 26.469 1 92.12 267 GLN A O 1
ATOM 2055 N N . HIS A 1 268 ? -10.266 -3.324 25.844 1 92.88 268 HIS A N 1
ATOM 2056 C CA . HIS A 1 268 ? -10.609 -3.439 24.422 1 92.88 268 HIS A CA 1
ATOM 2057 C C . HIS A 1 268 ? -9.586 -4.289 23.688 1 92.88 268 HIS A C 1
ATOM 2059 O O . HIS A 1 268 ? -9.43 -4.156 22.469 1 92.88 268 HIS A O 1
ATOM 2065 N N . TYR A 1 269 ? -8.922 -5.172 24.328 1 93.62 269 TYR A N 1
ATOM 2066 C CA . TYR A 1 269 ? -7.797 -5.898 23.75 1 93.62 269 TYR A CA 1
ATOM 2067 C C . TYR A 1 269 ? -8.234 -6.711 22.531 1 93.62 269 TYR A C 1
ATOM 2069 O O . TYR A 1 269 ? -7.453 -6.93 21.609 1 93.62 269 TYR A O 1
ATOM 2077 N N . LYS A 1 270 ? -9.477 -7.105 22.391 1 92.44 270 LYS A N 1
ATOM 2078 C CA . LYS A 1 270 ? -9.977 -7.902 21.281 1 92.44 270 LYS A CA 1
ATOM 2079 C C . LYS A 1 270 ? -9.992 -7.098 19.984 1 92.44 270 LYS A C 1
ATOM 2081 O O . LYS A 1 270 ? -9.992 -7.668 18.891 1 92.44 270 LYS A O 1
ATOM 2086 N N . LYS A 1 271 ? -9.945 -5.77 20.156 1 93.56 271 LYS A N 1
ATOM 2087 C CA . LYS A 1 271 ? -10.031 -4.895 18.984 1 93.56 271 LYS A CA 1
ATOM 2088 C C . LYS A 1 271 ? -8.641 -4.48 18.516 1 93.56 271 LYS A C 1
ATOM 2090 O O . LYS A 1 271 ? -8.484 -3.959 17.406 1 93.56 271 LYS A O 1
ATOM 2095 N N . PHE A 1 272 ? -7.715 -4.77 19.312 1 96.25 272 PHE A N 1
ATOM 2096 C CA . PHE A 1 272 ? -6.395 -4.199 19.062 1 96.25 272 PHE A CA 1
ATOM 2097 C C . PHE A 1 272 ? -5.824 -4.691 17.734 1 96.25 272 PHE A C 1
ATOM 2099 O O . PHE A 1 272 ? -5.363 -3.896 16.922 1 96.25 272 PHE A O 1
ATOM 2106 N N . VAL A 1 273 ? -5.918 -5.934 17.469 1 94.94 273 VAL A N 1
ATOM 2107 C CA . VAL A 1 273 ? -5.309 -6.508 16.266 1 94.94 273 VAL A CA 1
ATOM 2108 C C . VAL A 1 273 ? -5.988 -5.949 15.023 1 94.94 273 VAL A C 1
ATOM 2110 O O . VAL A 1 273 ? -5.316 -5.535 14.078 1 94.94 273 VAL A O 1
ATOM 2113 N N . LYS A 1 274 ? -7.254 -5.938 15.031 1 94.44 274 LYS A N 1
ATOM 2114 C CA . LYS A 1 274 ? -7.988 -5.383 13.898 1 94.44 274 LYS A CA 1
ATOM 2115 C C . LYS A 1 274 ? -7.629 -3.916 13.672 1 94.44 274 LYS A C 1
ATOM 2117 O O . LYS A 1 274 ? -7.418 -3.49 12.539 1 94.44 274 LYS A O 1
ATOM 2122 N N . SER A 1 275 ? -7.574 -3.215 14.781 1 94.88 275 SER A N 1
ATOM 2123 C CA . SER A 1 275 ? -7.242 -1.796 14.695 1 94.88 275 SER A CA 1
ATOM 2124 C C . SER A 1 275 ? -5.844 -1.588 14.125 1 94.88 275 SER A C 1
ATOM 2126 O O . SER A 1 275 ? -5.637 -0.718 13.281 1 94.88 275 SER A O 1
ATOM 2128 N N . ILE A 1 276 ? -4.949 -2.348 14.594 1 96.75 276 ILE A N 1
ATOM 2129 C CA . ILE A 1 276 ? -3.566 -2.23 14.141 1 96.75 276 ILE A CA 1
ATOM 2130 C C . ILE A 1 276 ? -3.463 -2.672 12.68 1 96.75 276 ILE A C 1
ATOM 2132 O O . ILE A 1 276 ? -2.771 -2.037 11.883 1 96.75 276 ILE A O 1
ATOM 2136 N N . ASN A 1 277 ? -4.156 -3.701 12.305 1 95.06 277 ASN A N 1
ATOM 2137 C CA . ASN A 1 277 ? -4.207 -4.137 10.914 1 95.06 277 ASN A CA 1
ATOM 2138 C C . ASN A 1 277 ? -4.738 -3.035 10 1 95.06 277 ASN A C 1
ATOM 2140 O O . ASN A 1 277 ? -4.168 -2.771 8.938 1 95.06 277 ASN A O 1
ATOM 2144 N N . ASP A 1 278 ? -5.785 -2.426 10.422 1 93.5 278 ASP A N 1
ATOM 2145 C CA . ASP A 1 278 ? -6.41 -1.374 9.633 1 93.5 278 ASP A CA 1
ATOM 2146 C C . ASP A 1 278 ? -5.488 -0.164 9.5 1 93.5 278 ASP A C 1
ATOM 2148 O O . ASP A 1 278 ? -5.398 0.442 8.43 1 93.5 278 ASP A O 1
ATOM 2152 N N . GLY A 1 279 ? -4.902 0.169 10.594 1 94.12 279 GLY A N 1
ATOM 2153 C CA . GLY A 1 279 ? -3.922 1.242 10.555 1 94.12 279 GLY A CA 1
ATOM 2154 C C . GLY A 1 279 ? -2.766 0.958 9.617 1 94.12 279 GLY A C 1
ATOM 2155 O O . GLY A 1 279 ? -2.371 1.82 8.828 1 94.12 279 GLY A O 1
ATOM 2156 N N . ALA A 1 280 ? -2.273 -0.226 9.695 1 95.19 280 ALA A N 1
ATOM 2157 C CA . ALA A 1 280 ? -1.172 -0.635 8.828 1 95.19 280 ALA A CA 1
ATOM 2158 C C . ALA A 1 280 ? -1.579 -0.572 7.359 1 95.19 280 ALA A C 1
ATOM 2160 O O . ALA A 1 280 ? -0.825 -0.073 6.52 1 95.19 280 ALA A O 1
ATOM 2161 N N . ALA A 1 281 ? -2.711 -1.047 7.062 1 92 281 ALA A N 1
ATOM 2162 C CA . ALA A 1 281 ? -3.211 -1.026 5.688 1 92 281 ALA A CA 1
ATOM 2163 C C . ALA A 1 281 ? -3.344 0.404 5.176 1 92 281 ALA A C 1
ATOM 2165 O O . ALA A 1 281 ? -2.979 0.696 4.031 1 92 281 ALA A O 1
ATOM 2166 N N . GLY A 1 282 ? -3.861 1.249 5.973 1 90.44 282 GLY A N 1
ATOM 2167 C CA . GLY A 1 282 ? -3.98 2.65 5.602 1 90.44 282 GLY A CA 1
ATOM 2168 C C . GLY A 1 282 ? -2.641 3.318 5.355 1 90.44 282 GLY A C 1
ATOM 2169 O O . GLY A 1 282 ? -2.516 4.156 4.461 1 90.44 282 GLY A O 1
ATOM 2170 N N . SER A 1 283 ? -1.671 2.953 6.117 1 94 283 SER A N 1
ATOM 2171 C CA . SER A 1 283 ? -0.347 3.553 5.988 1 94 283 SER A CA 1
ATOM 2172 C C . SER A 1 283 ? 0.307 3.166 4.664 1 94 283 SER A C 1
ATOM 2174 O O . SER A 1 283 ? 1.054 3.953 4.082 1 94 283 SER A O 1
ATOM 2176 N N . VAL A 1 284 ? 0.009 1.989 4.203 1 94.62 284 VAL A N 1
ATOM 2177 C CA . VAL A 1 284 ? 0.604 1.467 2.977 1 94.62 284 VAL A CA 1
ATOM 2178 C C . VAL A 1 284 ? 0.156 2.309 1.785 1 94.62 284 VAL A C 1
ATOM 2180 O O . VAL A 1 284 ? 0.98 2.74 0.976 1 94.62 284 VAL A O 1
ATOM 2183 N N . MET A 1 285 ? -1.077 2.596 1.691 1 90 285 MET A N 1
ATOM 2184 C CA . MET A 1 285 ? -1.602 3.406 0.596 1 90 285 MET A CA 1
ATOM 2185 C C . MET A 1 285 ? -1.09 4.84 0.686 1 90 285 MET A C 1
ATOM 2187 O O . MET A 1 285 ? -0.71 5.434 -0.325 1 90 285 MET A O 1
ATOM 2191 N N . ALA A 1 286 ? -1.047 5.32 1.855 1 87.06 286 ALA A N 1
ATOM 2192 C CA . ALA A 1 286 ? -0.633 6.703 2.072 1 87.06 286 ALA A CA 1
ATOM 2193 C C . ALA A 1 286 ? 0.827 6.91 1.677 1 87.06 286 ALA A C 1
ATOM 2195 O O . ALA A 1 286 ? 1.158 7.867 0.973 1 87.06 286 ALA A O 1
ATOM 2196 N N . ILE A 1 287 ? 1.663 6.039 2.092 1 93.19 287 ILE A N 1
ATOM 2197 C CA . ILE A 1 287 ? 3.094 6.207 1.859 1 93.19 287 ILE A CA 1
ATOM 2198 C C . ILE A 1 287 ? 3.398 6.039 0.372 1 93.19 287 ILE A C 1
ATOM 2200 O O . ILE A 1 287 ? 4.227 6.766 -0.184 1 93.19 287 ILE A O 1
ATOM 2204 N N . LEU A 1 288 ? 2.756 5.105 -0.288 1 94.69 288 LEU A N 1
ATOM 2205 C CA . LEU A 1 288 ? 3.096 4.875 -1.688 1 94.69 288 LEU A CA 1
ATOM 2206 C C . LEU A 1 288 ? 2.502 5.965 -2.576 1 94.69 288 LEU A C 1
ATOM 2208 O O . LEU A 1 288 ? 3.084 6.32 -3.604 1 94.69 288 LEU A O 1
ATOM 2212 N N . ASN A 1 289 ? 1.401 6.543 -2.186 1 88 289 ASN A N 1
ATOM 2213 C CA . ASN A 1 289 ? 0.874 7.695 -2.906 1 88 289 ASN A CA 1
ATOM 2214 C C . ASN A 1 289 ? 1.852 8.867 -2.881 1 88 289 ASN A C 1
ATOM 2216 O O . ASN A 1 289 ? 2.121 9.477 -3.916 1 88 289 ASN A O 1
ATOM 2220 N N . THR A 1 290 ? 2.342 9.109 -1.722 1 86.75 290 THR A N 1
ATOM 2221 C CA . THR A 1 290 ? 3.285 10.211 -1.563 1 86.75 290 THR A CA 1
ATOM 2222 C C . THR A 1 290 ? 4.602 9.898 -2.268 1 86.75 290 THR A C 1
ATOM 2224 O O . THR A 1 290 ? 5.168 10.758 -2.949 1 86.75 290 THR A O 1
ATOM 2227 N N . SER A 1 291 ? 5.02 8.695 -2.127 1 94.38 291 SER A N 1
ATOM 2228 C CA . SER A 1 291 ? 6.289 8.281 -2.723 1 94.38 291 SER A CA 1
ATOM 2229 C C . SER A 1 291 ? 6.223 8.328 -4.246 1 94.38 291 SER A C 1
ATOM 2231 O O . SER A 1 291 ? 7.227 8.609 -4.906 1 94.38 291 SER A O 1
ATOM 2233 N N . ALA A 1 292 ? 5.086 7.965 -4.781 1 93.69 292 ALA A N 1
ATOM 2234 C CA . ALA A 1 292 ? 4.914 8.031 -6.23 1 93.69 292 ALA A CA 1
ATOM 2235 C C . ALA A 1 292 ? 5.152 9.445 -6.746 1 93.69 292 ALA A C 1
ATOM 2237 O O . ALA A 1 292 ? 5.801 9.641 -7.777 1 93.69 292 ALA A O 1
ATOM 2238 N N . ALA A 1 293 ? 4.691 10.383 -6.02 1 87.31 293 ALA A N 1
ATOM 2239 C CA . ALA A 1 293 ? 4.918 11.781 -6.375 1 87.31 293 ALA A CA 1
ATOM 2240 C C . ALA A 1 293 ? 6.398 12.141 -6.289 1 87.31 293 ALA A C 1
ATOM 2242 O O . ALA A 1 293 ? 6.922 12.852 -7.148 1 87.31 293 ALA A O 1
ATOM 2243 N N . VAL A 1 294 ? 7.016 11.656 -5.277 1 88.44 294 VAL A N 1
ATOM 2244 C CA . VAL A 1 294 ? 8.438 11.938 -5.07 1 88.44 294 VAL A CA 1
ATOM 2245 C C . VAL A 1 294 ? 9.25 11.32 -6.203 1 88.44 294 VAL A C 1
ATOM 2247 O O . VAL A 1 294 ? 10.25 11.898 -6.637 1 88.44 294 VAL A O 1
ATOM 2250 N N . GLY A 1 295 ? 8.859 10.133 -6.645 1 93.31 295 GLY A N 1
ATOM 2251 C CA . GLY A 1 295 ? 9.508 9.539 -7.805 1 93.31 295 GLY A CA 1
ATOM 2252 C C . GLY A 1 295 ? 9.461 10.43 -9.031 1 93.31 295 GLY A C 1
ATOM 2253 O O . GLY A 1 295 ? 10.445 10.531 -9.766 1 93.31 295 GLY A O 1
ATOM 2254 N N . PHE A 1 296 ? 8.32 11.023 -9.281 1 91.12 296 PHE A N 1
ATOM 2255 C CA . PHE A 1 296 ? 8.195 11.984 -10.375 1 91.12 296 PHE A CA 1
ATOM 2256 C C . PHE A 1 296 ? 9.203 13.117 -10.219 1 91.12 296 PHE A C 1
ATOM 2258 O O . PHE A 1 296 ? 9.883 13.484 -11.18 1 91.12 296 PHE A O 1
ATOM 2265 N N . GLY A 1 297 ? 9.328 13.609 -9.031 1 85.44 297 GLY A N 1
ATOM 2266 C CA . GLY A 1 297 ? 10.305 14.656 -8.758 1 85.44 297 GLY A CA 1
ATOM 2267 C C . GLY A 1 297 ? 11.734 14.234 -9.055 1 85.44 297 GLY A C 1
ATOM 2268 O O . GLY A 1 297 ? 12.531 15.039 -9.547 1 85.44 297 GLY A O 1
ATOM 2269 N N . ALA A 1 298 ? 12.047 12.992 -8.766 1 90.06 298 ALA A N 1
ATOM 2270 C CA . ALA A 1 298 ? 13.383 12.477 -9.016 1 90.06 298 ALA A CA 1
ATOM 2271 C C . ALA A 1 298 ? 13.719 12.508 -10.5 1 90.06 298 ALA A C 1
ATOM 2273 O O . ALA A 1 298 ? 14.852 12.812 -10.883 1 90.06 298 ALA A O 1
ATOM 2274 N N . VAL A 1 299 ? 12.773 12.219 -11.328 1 92.25 299 VAL A N 1
ATOM 2275 C CA . VAL A 1 299 ? 13.008 12.227 -12.766 1 92.25 299 VAL A CA 1
ATOM 2276 C C . VAL A 1 299 ? 13.141 13.664 -13.258 1 92.25 299 VAL A C 1
ATOM 2278 O O . VAL A 1 299 ? 13.984 13.961 -14.117 1 92.25 299 VAL A O 1
ATOM 2281 N N . VAL A 1 300 ? 12.367 14.539 -12.742 1 85.06 300 VAL A N 1
ATOM 2282 C CA . VAL A 1 300 ? 12.43 15.953 -13.109 1 85.06 300 VAL A CA 1
ATOM 2283 C C . VAL A 1 300 ? 13.828 16.5 -12.828 1 85.06 300 VAL A C 1
ATOM 2285 O O . VAL A 1 300 ? 14.391 17.234 -13.648 1 85.06 300 VAL A O 1
ATOM 2288 N N . THR A 1 301 ? 14.422 16.109 -11.719 1 86.06 301 THR A N 1
ATOM 2289 C CA . THR A 1 301 ? 15.727 16.609 -11.32 1 86.06 301 THR A CA 1
ATOM 2290 C C . THR A 1 301 ? 16.828 15.984 -12.172 1 86.06 301 THR A C 1
ATOM 2292 O O . THR A 1 301 ? 17.938 16.531 -12.258 1 86.06 301 THR A O 1
ATOM 2295 N N . ALA A 1 302 ? 16.484 14.891 -12.781 1 89 302 ALA A N 1
ATOM 2296 C CA . ALA A 1 302 ? 17.516 14.148 -13.508 1 89 302 ALA A CA 1
ATOM 2297 C C . ALA A 1 302 ? 17.656 14.672 -14.938 1 89 302 ALA A C 1
ATOM 2299 O O . ALA A 1 302 ? 18.641 14.391 -15.609 1 89 302 ALA A O 1
ATOM 2300 N N . VAL A 1 303 ? 16.656 15.445 -15.414 1 90 303 VAL A N 1
ATOM 2301 C CA . VAL A 1 303 ? 16.719 15.922 -16.797 1 90 303 VAL A CA 1
ATOM 2302 C C . VAL A 1 303 ? 17.547 17.203 -16.859 1 90 303 VAL A C 1
ATOM 2304 O O . VAL A 1 303 ? 17.516 18.016 -15.938 1 90 303 VAL A O 1
ATOM 2307 N N . PRO A 1 304 ? 18.25 17.422 -17.953 1 87.62 304 PRO A N 1
ATOM 2308 C CA . PRO A 1 304 ? 19.141 18.578 -18.078 1 87.62 304 PRO A CA 1
ATOM 2309 C C . PRO A 1 304 ? 18.391 19.906 -17.953 1 87.62 304 PRO A C 1
ATOM 2311 O O . PRO A 1 304 ? 18.953 20.875 -17.422 1 87.62 304 PRO A O 1
ATOM 2314 N N . ALA A 1 305 ? 17.25 19.953 -18.359 1 84.75 305 ALA A N 1
ATOM 2315 C CA . ALA A 1 305 ? 16.453 21.172 -18.328 1 84.75 305 ALA A CA 1
ATOM 2316 C C . ALA A 1 305 ? 16.25 21.656 -16.891 1 84.75 305 ALA A C 1
ATOM 2318 O O . ALA A 1 305 ? 15.906 22.812 -16.656 1 84.75 305 ALA A O 1
ATOM 2319 N N . PHE A 1 306 ? 16.422 20.75 -16 1 81.69 306 PHE A N 1
ATOM 2320 C CA . PHE A 1 306 ? 16.188 21.094 -14.602 1 81.69 306 PHE A CA 1
ATOM 2321 C C . PHE A 1 306 ? 17.203 22.141 -14.133 1 81.69 306 PHE A C 1
ATOM 2323 O O . PHE A 1 306 ? 16.875 23 -13.32 1 81.69 306 PHE A O 1
ATOM 2330 N N . ALA A 1 307 ? 18.359 22 -14.57 1 78.81 307 ALA A N 1
ATOM 2331 C CA . ALA A 1 307 ? 19.391 22.969 -14.211 1 78.81 307 ALA A CA 1
ATOM 2332 C C . ALA A 1 307 ? 18.984 24.391 -14.633 1 78.81 307 ALA A C 1
ATOM 2334 O O . ALA A 1 307 ? 19.25 25.359 -13.922 1 78.81 307 ALA A O 1
ATOM 2335 N N . VAL A 1 308 ? 18.391 24.469 -15.742 1 77.69 308 VAL A N 1
ATOM 2336 C CA . VAL A 1 308 ? 17.922 25.766 -16.25 1 77.69 308 VAL A CA 1
ATOM 2337 C C . VAL A 1 308 ? 16.797 26.281 -15.367 1 77.69 308 VAL A C 1
ATOM 2339 O O . VAL A 1 308 ? 16.766 27.469 -15.008 1 77.69 308 VAL A O 1
ATOM 2342 N N . LEU A 1 309 ? 15.938 25.406 -15.023 1 73 309 LEU A N 1
ATOM 2343 C CA . LEU A 1 309 ? 14.82 25.781 -14.156 1 73 309 LEU A CA 1
ATOM 2344 C C . LEU A 1 309 ? 15.328 26.266 -12.805 1 73 309 LEU A C 1
ATOM 2346 O O . LEU A 1 309 ? 14.82 27.266 -12.273 1 73 309 LEU A O 1
ATOM 2350 N N . THR A 1 310 ? 16.25 25.562 -12.352 1 71.5 310 THR A N 1
ATOM 2351 C CA . THR A 1 310 ? 16.812 25.938 -11.055 1 71.5 310 THR A CA 1
ATOM 2352 C C . THR A 1 310 ? 17.5 27.297 -11.141 1 71.5 310 THR A C 1
ATOM 2354 O O . THR A 1 310 ? 17.438 28.094 -10.195 1 71.5 310 THR A O 1
ATOM 2357 N N . GLY A 1 311 ? 18.141 27.469 -12.195 1 71.5 311 GLY A N 1
ATOM 2358 C CA . GLY A 1 311 ? 18.75 28.766 -12.414 1 71.5 311 GLY A CA 1
ATOM 2359 C C . GLY A 1 311 ? 17.75 29.906 -12.422 1 71.5 311 GLY A C 1
ATOM 2360 O O . GLY A 1 311 ? 18 30.969 -11.859 1 71.5 311 GLY A O 1
ATOM 2361 N N . TRP A 1 312 ? 16.562 29.594 -12.992 1 69.31 312 TRP A N 1
ATOM 2362 C CA . TRP A 1 312 ? 15.492 30.578 -13.031 1 69.31 312 TRP A CA 1
ATOM 2363 C C . TRP A 1 312 ? 14.938 30.844 -11.633 1 69.31 312 TRP A C 1
ATOM 2365 O O . TRP A 1 312 ? 14.68 31.984 -11.258 1 69.31 312 TRP A O 1
ATOM 2375 N N . ILE A 1 313 ? 14.773 29.828 -10.93 1 65.44 313 ILE A N 1
ATOM 2376 C CA . ILE A 1 313 ? 14.195 29.906 -9.594 1 65.44 313 ILE A CA 1
ATOM 2377 C C . ILE A 1 313 ? 15.156 30.625 -8.656 1 65.44 313 ILE A C 1
ATOM 2379 O O . ILE A 1 313 ? 14.742 31.469 -7.859 1 65.44 313 ILE A O 1
ATOM 2383 N N . LEU A 1 314 ? 16.391 30.266 -8.906 1 65.31 314 LEU A N 1
ATOM 2384 C CA . LEU A 1 314 ? 17.406 30.844 -8.023 1 65.31 314 LEU A CA 1
ATOM 2385 C C . LEU A 1 314 ? 17.766 32.25 -8.453 1 65.31 314 LEU A C 1
ATOM 2387 O O . LEU A 1 314 ? 18.344 33.031 -7.672 1 65.31 314 LEU A O 1
ATOM 2391 N N . GLY A 1 315 ? 17.516 32.406 -9.664 1 61.69 315 GLY A N 1
ATOM 2392 C CA . GLY A 1 315 ? 17.797 33.719 -10.18 1 61.69 315 GLY A CA 1
ATOM 2393 C C . GLY A 1 315 ? 16.719 34.75 -9.867 1 61.69 315 GLY A C 1
ATOM 2394 O O . GLY A 1 315 ? 16.891 35.938 -10.102 1 61.69 315 GLY A O 1
ATOM 2395 N N . ILE A 1 316 ? 15.625 34.188 -9.703 1 55.38 316 ILE A N 1
ATOM 2396 C CA . ILE A 1 316 ? 14.578 35.125 -9.312 1 55.38 316 ILE A CA 1
ATOM 2397 C C . ILE A 1 316 ? 15.086 36.031 -8.195 1 55.38 316 ILE A C 1
ATOM 2399 O O . ILE A 1 316 ? 15.555 35.531 -7.16 1 55.38 316 ILE A O 1
ATOM 2403 N N . LYS A 1 317 ? 15.562 37.25 -8.617 1 56.62 317 LYS A N 1
ATOM 2404 C CA . LYS A 1 317 ? 16.047 38.281 -7.707 1 56.62 317 LYS A CA 1
ATOM 2405 C C . LYS A 1 317 ? 15.273 38.281 -6.395 1 56.62 317 LYS A C 1
ATOM 2407 O O . LYS A 1 317 ? 15.742 38.844 -5.391 1 56.62 317 LYS A O 1
ATOM 2412 N N . GLY A 1 318 ? 14.336 37.281 -6.258 1 61.81 318 GLY A N 1
ATOM 2413 C CA . GLY A 1 318 ? 13.57 37.25 -5.023 1 61.81 318 GLY A CA 1
ATOM 2414 C C . GLY A 1 318 ? 14.156 36.344 -3.969 1 61.81 318 GLY A C 1
ATOM 2415 O O . GLY A 1 318 ? 15.18 35.688 -4.199 1 61.81 318 GLY A O 1
ATOM 2416 N N . ASN A 1 319 ? 13.672 36.438 -2.752 1 79.44 319 ASN A N 1
ATOM 2417 C CA . ASN A 1 319 ? 14.039 35.719 -1.535 1 79.44 319 ASN A CA 1
ATOM 2418 C C . ASN A 1 319 ? 13.852 34.219 -1.696 1 79.44 319 ASN A C 1
ATOM 2420 O O . ASN A 1 319 ? 12.797 33.75 -2.156 1 79.44 319 ASN A O 1
ATOM 2424 N N . PRO A 1 320 ? 15.023 33.469 -1.71 1 88 320 PRO A N 1
ATOM 2425 C CA . PRO A 1 320 ? 14.953 32 -1.809 1 88 320 PRO A CA 1
ATOM 2426 C C . PRO A 1 320 ? 13.781 31.406 -1.024 1 88 320 PRO A C 1
ATOM 2428 O O . PRO A 1 320 ? 13.25 30.359 -1.4 1 88 320 PRO A O 1
ATOM 2431 N N . LEU A 1 321 ? 13.344 32.094 -0.073 1 92.88 321 LEU A N 1
ATOM 2432 C CA . LEU A 1 321 ? 12.195 31.625 0.702 1 92.88 321 LEU A CA 1
ATOM 2433 C C . LEU A 1 321 ? 10.914 31.688 -0.131 1 92.88 321 LEU A C 1
ATOM 2435 O O . LEU A 1 321 ? 10.062 30.812 -0.02 1 92.88 321 LEU A O 1
ATOM 2439 N N . ILE A 1 322 ? 10.805 32.688 -0.955 1 91.06 322 ILE A N 1
ATOM 2440 C CA . ILE A 1 322 ? 9.641 32.844 -1.815 1 91.06 322 ILE A CA 1
ATOM 2441 C C . ILE A 1 322 ? 9.633 31.734 -2.877 1 91.06 322 ILE A C 1
ATOM 2443 O O . ILE A 1 322 ? 8.586 31.156 -3.172 1 91.06 322 ILE A O 1
ATOM 2447 N N . SER A 1 323 ? 10.781 31.5 -3.422 1 88.88 323 SER A N 1
ATOM 2448 C CA . SER A 1 323 ? 10.914 30.453 -4.422 1 88.88 323 SER A CA 1
ATOM 2449 C C . SER A 1 323 ? 10.492 29.094 -3.855 1 88.88 323 SER A C 1
ATOM 2451 O O . SER A 1 323 ? 9.781 28.344 -4.516 1 88.88 323 SER A O 1
ATOM 2453 N N . GLU A 1 324 ? 10.969 28.766 -2.705 1 92.44 324 GLU A N 1
ATOM 2454 C CA . GLU A 1 324 ? 10.602 27.5 -2.059 1 92.44 324 GLU A CA 1
ATOM 2455 C C . GLU A 1 324 ? 9.094 27.438 -1.802 1 92.44 324 GLU A C 1
ATOM 2457 O O . GLU A 1 324 ? 8.469 26.406 -2.039 1 92.44 324 GLU A O 1
ATOM 2462 N N . ALA A 1 325 ? 8.578 28.531 -1.271 1 93.5 325 ALA A N 1
ATOM 2463 C CA . ALA A 1 325 ? 7.152 28.594 -0.971 1 93.5 325 ALA A CA 1
ATOM 2464 C C . ALA A 1 325 ? 6.316 28.297 -2.213 1 93.5 325 ALA A C 1
ATOM 2466 O O . ALA A 1 325 ? 5.371 27.5 -2.158 1 93.5 325 ALA A O 1
ATOM 2467 N N . ILE A 1 326 ? 6.652 28.828 -3.273 1 87.88 326 ILE A N 1
ATOM 2468 C CA . ILE A 1 326 ? 5.91 28.688 -4.52 1 87.88 326 ILE A CA 1
ATOM 2469 C C . ILE A 1 326 ? 6.059 27.25 -5.031 1 87.88 326 ILE A C 1
ATOM 2471 O O . ILE A 1 326 ? 5.078 26.625 -5.445 1 87.88 326 ILE A O 1
ATOM 2475 N N . ALA A 1 327 ? 7.285 26.75 -5 1 85.75 327 ALA A N 1
ATOM 2476 C CA . ALA A 1 327 ? 7.547 25.406 -5.484 1 85.75 327 ALA A CA 1
ATOM 2477 C C . ALA A 1 327 ? 6.73 24.375 -4.703 1 85.75 327 ALA A C 1
ATOM 2479 O O . ALA A 1 327 ? 6.047 23.531 -5.297 1 85.75 327 ALA A O 1
ATOM 2480 N N . VAL A 1 328 ? 6.812 24.469 -3.41 1 91.81 328 VAL A N 1
ATOM 2481 C CA . VAL A 1 328 ? 6.117 23.516 -2.551 1 91.81 328 VAL A CA 1
ATOM 2482 C C . VAL A 1 328 ? 4.605 23.688 -2.709 1 91.81 328 VAL A C 1
ATOM 2484 O O . VAL A 1 328 ? 3.875 22.703 -2.83 1 91.81 328 VAL A O 1
ATOM 2487 N N . ASP A 1 329 ? 4.188 24.906 -2.732 1 91.56 329 ASP A N 1
ATOM 2488 C CA . ASP A 1 329 ? 2.762 25.203 -2.781 1 91.56 329 ASP A CA 1
ATOM 2489 C C . ASP A 1 329 ? 2.139 24.719 -4.086 1 91.56 329 ASP A C 1
ATOM 2491 O O . ASP A 1 329 ? 1.112 24.031 -4.07 1 91.56 329 ASP A O 1
ATOM 2495 N N . ILE A 1 330 ? 2.688 25.016 -5.141 1 82.62 330 ILE A N 1
ATOM 2496 C CA . ILE A 1 330 ? 2.154 24.656 -6.449 1 82.62 330 ILE A CA 1
ATOM 2497 C C . ILE A 1 330 ? 2.145 23.141 -6.617 1 82.62 330 ILE A C 1
ATOM 2499 O O . ILE A 1 330 ? 1.161 22.578 -7.09 1 82.62 330 ILE A O 1
ATOM 2503 N N . LEU A 1 331 ? 3.219 22.547 -6.234 1 82.06 331 LEU A N 1
ATOM 2504 C CA . LEU A 1 331 ? 3.307 21.094 -6.402 1 82.06 331 LEU A CA 1
ATOM 2505 C C . LEU A 1 331 ? 2.324 20.391 -5.477 1 82.06 331 LEU A C 1
ATOM 2507 O O . LEU A 1 331 ? 1.755 19.359 -5.848 1 82.06 331 LEU A O 1
ATOM 2511 N N . ALA A 1 332 ? 2.191 20.906 -4.266 1 89.31 332 ALA A N 1
ATOM 2512 C CA . ALA A 1 332 ? 1.177 20.359 -3.369 1 89.31 332 ALA A CA 1
ATOM 2513 C C . ALA A 1 332 ? -0.222 20.531 -3.957 1 89.31 332 ALA A C 1
ATOM 2515 O O . ALA A 1 332 ? -1.047 19.609 -3.877 1 89.31 332 ALA A O 1
ATOM 2516 N N . GLY A 1 333 ? -0.509 21.656 -4.512 1 84 333 GLY A N 1
ATOM 2517 C CA . GLY A 1 333 ? -1.786 21.891 -5.164 1 84 333 GLY A CA 1
ATOM 2518 C C . GLY A 1 333 ? -2.051 20.969 -6.332 1 84 333 GLY A C 1
ATOM 2519 O O . GLY A 1 333 ? -3.143 20.406 -6.449 1 84 333 GLY A O 1
ATOM 2520 N N . ILE A 1 334 ? -1.052 20.766 -7.043 1 73.62 334 ILE A N 1
ATOM 2521 C CA . ILE A 1 334 ? -1.167 19.953 -8.25 1 73.62 334 ILE A CA 1
ATOM 2522 C C . ILE A 1 334 ? -1.402 18.5 -7.871 1 73.62 334 ILE A C 1
ATOM 2524 O O . ILE A 1 334 ? -2.252 17.828 -8.461 1 73.62 334 ILE A O 1
ATOM 2528 N N . THR A 1 335 ? -0.692 18.047 -6.941 1 74.12 335 THR A N 1
ATOM 2529 C CA . THR A 1 335 ? -0.771 16.641 -6.574 1 74.12 335 THR A CA 1
ATOM 2530 C C . THR A 1 335 ? -1.984 16.375 -5.688 1 74.12 335 THR A C 1
ATOM 2532 O O . THR A 1 335 ? -2.379 15.227 -5.488 1 74.12 335 THR A O 1
ATOM 2535 N N . GLY A 1 336 ? -2.531 17.484 -5.145 1 80.44 336 GLY A N 1
ATOM 2536 C CA . GLY A 1 336 ? -3.607 17.312 -4.18 1 80.44 336 GLY A CA 1
ATOM 2537 C C . GLY A 1 336 ? -3.156 16.625 -2.906 1 80.44 336 GLY A C 1
ATOM 2538 O O . GLY A 1 336 ? -3.918 15.867 -2.301 1 80.44 336 GLY A O 1
ATOM 2539 N N . SER A 1 337 ? -1.923 16.719 -2.631 1 85.12 337 SER A N 1
ATOM 2540 C CA . SER A 1 337 ? -1.281 16.109 -1.466 1 85.12 337 SER A CA 1
ATOM 2541 C C . SER A 1 337 ? -0.181 17.016 -0.915 1 85.12 337 SER A C 1
ATOM 2543 O O . SER A 1 337 ? 0.803 17.297 -1.604 1 85.12 337 SER A O 1
ATOM 2545 N N . ALA A 1 338 ? -0.404 17.422 0.291 1 93.12 338 ALA A N 1
ATOM 2546 C CA . ALA A 1 338 ? 0.581 18.297 0.919 1 93.12 338 ALA A CA 1
ATOM 2547 C C . ALA A 1 338 ? 1.94 17.609 1.021 1 93.12 338 ALA A C 1
ATOM 2549 O O . ALA A 1 338 ? 2.965 18.188 0.646 1 93.12 338 ALA A O 1
ATOM 2550 N N . SER A 1 339 ? 1.953 16.438 1.506 1 90.19 339 SER A N 1
ATOM 2551 C CA . SER A 1 339 ? 3.209 15.703 1.673 1 90.19 339 SER A CA 1
ATOM 2552 C C . SER A 1 339 ? 3.814 15.328 0.325 1 90.19 339 SER A C 1
ATOM 2554 O O . SER A 1 339 ? 5.035 15.352 0.156 1 90.19 339 SER A O 1
ATOM 2556 N N . GLY A 1 340 ? 2.963 15.023 -0.601 1 86.5 340 GLY A N 1
ATOM 2557 C CA . GLY A 1 340 ? 3.434 14.695 -1.937 1 86.5 340 GLY A CA 1
ATOM 2558 C C . GLY A 1 340 ? 4.137 15.852 -2.623 1 86.5 340 GLY A C 1
ATOM 2559 O O . GLY A 1 340 ? 5.254 15.695 -3.119 1 86.5 340 GLY A O 1
ATOM 2560 N N . GLY A 1 341 ? 3.453 16.953 -2.65 1 88.31 341 GLY A N 1
ATOM 2561 C CA . GLY A 1 341 ? 4.047 18.141 -3.256 1 88.31 341 GLY A CA 1
ATOM 2562 C C . GLY A 1 341 ? 5.332 18.578 -2.576 1 88.31 341 GLY A C 1
ATOM 2563 O O . GLY A 1 341 ? 6.316 18.891 -3.246 1 88.31 341 GLY A O 1
ATOM 2564 N N . MET A 1 342 ? 5.281 18.578 -1.267 1 93.31 342 MET A N 1
ATOM 2565 C CA . MET A 1 342 ? 6.484 18.906 -0.506 1 93.31 342 MET A CA 1
ATOM 2566 C C . MET A 1 342 ? 7.613 17.922 -0.828 1 93.31 342 MET A C 1
ATOM 2568 O O . MET A 1 342 ? 8.766 18.328 -0.992 1 93.31 342 MET A O 1
ATOM 2572 N N . GLY A 1 343 ? 7.23 16.703 -0.942 1 88.69 343 GLY A N 1
ATOM 2573 C CA . GLY A 1 343 ? 8.211 15.68 -1.27 1 88.69 343 GLY A CA 1
ATOM 2574 C C . GLY A 1 343 ? 8.883 15.898 -2.611 1 88.69 343 GLY A C 1
ATOM 2575 O O . GLY A 1 343 ? 10.102 15.789 -2.729 1 88.69 343 GLY A O 1
ATOM 2576 N N . ILE A 1 344 ? 8.086 16.234 -3.568 1 83.38 344 ILE A N 1
ATOM 2577 C CA . ILE A 1 344 ? 8.617 16.5 -4.902 1 83.38 344 ILE A CA 1
ATOM 2578 C C . ILE A 1 344 ? 9.562 17.688 -4.852 1 83.38 344 ILE A C 1
ATOM 2580 O O . ILE A 1 344 ? 10.695 17.625 -5.336 1 83.38 344 ILE A O 1
ATOM 2584 N N . ALA A 1 345 ? 9.117 18.75 -4.242 1 88.06 345 ALA A N 1
ATOM 2585 C CA . ALA A 1 345 ? 9.875 20 -4.203 1 88.06 345 ALA A CA 1
ATOM 2586 C C . ALA A 1 345 ? 11.195 19.812 -3.465 1 88.06 345 ALA A C 1
ATOM 2588 O O . ALA A 1 345 ? 12.25 20.25 -3.939 1 88.06 345 ALA A O 1
ATOM 2589 N N . LEU A 1 346 ? 11.164 19.172 -2.352 1 91.38 346 LEU A N 1
ATOM 2590 C CA . LEU A 1 346 ? 12.352 19.078 -1.515 1 91.38 346 LEU A CA 1
ATOM 2591 C C . LEU A 1 346 ? 13.312 18.016 -2.047 1 91.38 346 LEU A C 1
ATOM 2593 O O . LEU A 1 346 ? 14.531 18.141 -1.893 1 91.38 346 LEU A O 1
ATOM 2597 N N . GLU A 1 347 ? 12.703 17.047 -2.604 1 84.12 347 GLU A N 1
ATOM 2598 C CA . GLU A 1 347 ? 13.586 16.094 -3.264 1 84.12 347 GLU A CA 1
ATOM 2599 C C . GLU A 1 347 ? 14.375 16.75 -4.387 1 84.12 347 GLU A C 1
ATOM 2601 O O . GLU A 1 347 ? 15.555 16.453 -4.578 1 84.12 347 GLU A O 1
ATOM 2606 N N . ALA A 1 348 ? 13.734 17.578 -5.043 1 80.81 348 ALA A N 1
ATOM 2607 C CA . ALA A 1 348 ? 14.344 18.219 -6.207 1 80.81 348 ALA A CA 1
ATOM 2608 C C . ALA A 1 348 ? 15.219 19.406 -5.789 1 80.81 348 ALA A C 1
ATOM 2610 O O . ALA A 1 348 ? 16.281 19.625 -6.371 1 80.81 348 ALA A O 1
ATOM 2611 N N . LEU A 1 349 ? 14.766 20.156 -4.801 1 86.88 349 LEU A N 1
ATOM 2612 C CA . LEU A 1 349 ? 15.391 21.453 -4.582 1 86.88 349 LEU A CA 1
ATOM 2613 C C . LEU A 1 349 ? 15.852 21.594 -3.135 1 86.88 349 LEU A C 1
ATOM 2615 O O . LEU A 1 349 ? 16.531 22.562 -2.785 1 86.88 349 LEU A O 1
ATOM 2619 N N . GLY A 1 350 ? 15.539 20.719 -2.307 1 90.81 350 GLY A N 1
ATOM 2620 C CA . GLY A 1 350 ? 15.82 20.812 -0.885 1 90.81 350 GLY A CA 1
ATOM 2621 C C . GLY A 1 350 ? 17.297 21.062 -0.589 1 90.81 350 GLY A C 1
ATOM 2622 O O . GLY A 1 350 ? 17.625 21.953 0.192 1 90.81 350 GLY A O 1
ATOM 2623 N N . GLN A 1 351 ? 18.125 20.297 -1.207 1 88.69 351 GLN A N 1
ATOM 2624 C CA . GLN A 1 351 ? 19.562 20.453 -0.984 1 88.69 351 GLN A CA 1
ATOM 2625 C C . GLN A 1 351 ? 20.047 21.812 -1.452 1 88.69 351 GLN A C 1
ATOM 2627 O O . GLN A 1 351 ? 20.938 22.422 -0.829 1 88.69 351 GLN A O 1
ATOM 2632 N N . LYS A 1 352 ? 19.562 22.188 -2.537 1 86.56 352 LYS A N 1
ATOM 2633 C CA . LYS A 1 352 ? 19.938 23.5 -3.045 1 86.56 352 LYS A CA 1
ATOM 2634 C C . LYS A 1 352 ? 19.5 24.609 -2.08 1 86.56 352 LYS A C 1
ATOM 2636 O O . LYS A 1 352 ? 20.25 25.562 -1.849 1 86.56 352 LYS A O 1
ATOM 2641 N N . TYR A 1 353 ? 18.312 24.547 -1.618 1 91.31 353 TYR A N 1
ATOM 2642 C CA . TYR A 1 353 ? 17.859 25.531 -0.647 1 91.31 353 TYR A CA 1
ATOM 2643 C C . TYR A 1 353 ? 18.703 25.5 0.615 1 91.31 353 TYR A C 1
ATOM 2645 O O . TYR A 1 353 ? 18.984 26.531 1.208 1 91.31 353 TYR A O 1
ATOM 2653 N N . TYR A 1 354 ? 19.078 24.344 1.013 1 93.75 354 TYR A N 1
ATOM 2654 C CA . TYR A 1 354 ? 19.922 24.219 2.186 1 93.75 354 TYR A CA 1
ATOM 2655 C C . TYR A 1 354 ? 21.281 24.875 1.938 1 93.75 354 TYR A C 1
ATOM 2657 O O . TYR A 1 354 ? 21.812 25.578 2.805 1 93.75 354 TYR A O 1
ATOM 2665 N N . SER A 1 355 ? 21.828 24.609 0.787 1 91.19 355 SER A N 1
ATOM 2666 C CA . SER A 1 355 ? 23.094 25.234 0.423 1 91.19 355 SER A CA 1
ATOM 2667 C C . SER A 1 355 ? 22.984 26.75 0.411 1 91.19 355 SER A C 1
ATOM 2669 O O . SER A 1 355 ? 23.906 27.453 0.857 1 91.19 355 SER A O 1
ATOM 2671 N N . ILE A 1 356 ? 21.938 27.219 -0.076 1 88.31 356 ILE A N 1
ATOM 2672 C CA . ILE A 1 356 ? 21.703 28.656 -0.099 1 88.31 356 ILE A CA 1
ATOM 2673 C C . ILE A 1 356 ? 21.609 29.188 1.33 1 88.31 356 ILE A C 1
ATOM 2675 O O . ILE A 1 356 ? 22.125 30.25 1.635 1 88.31 356 ILE A O 1
ATOM 2679 N N . ALA A 1 357 ? 20.891 28.469 2.166 1 90.5 357 ALA A N 1
ATOM 2680 C CA . ALA A 1 357 ? 20.797 28.859 3.57 1 90.5 357 ALA A CA 1
ATOM 2681 C C . ALA A 1 357 ? 22.188 29 4.195 1 90.5 357 ALA A C 1
ATOM 2683 O O . ALA A 1 357 ? 22.453 29.938 4.945 1 90.5 357 ALA A O 1
ATOM 2684 N N . GLN A 1 358 ? 23 28.125 3.822 1 90.88 358 GLN A N 1
ATOM 2685 C CA . GLN A 1 358 ? 24.344 28.109 4.395 1 90.88 358 GLN A CA 1
ATOM 2686 C C . GLN A 1 358 ? 25.188 29.266 3.859 1 90.88 358 GLN A C 1
ATOM 2688 O O . GLN A 1 358 ? 26.031 29.812 4.578 1 90.88 358 GLN A O 1
ATOM 2693 N N . SER A 1 359 ? 24.906 29.656 2.707 1 88.38 359 SER A N 1
ATOM 2694 C CA . SER A 1 359 ? 25.766 30.656 2.072 1 88.38 359 SER A CA 1
ATOM 2695 C C . SER A 1 359 ? 25.188 32.062 2.201 1 88.38 359 SER A C 1
ATOM 2697 O O . SER A 1 359 ? 25.906 33.062 2.15 1 88.38 359 SER A O 1
ATOM 2699 N N . SER A 1 360 ? 23.938 32.25 2.271 1 83.75 360 SER A N 1
ATOM 2700 C CA . SER A 1 360 ? 23.281 33.531 2.248 1 83.75 360 SER A CA 1
ATOM 2701 C C . SER A 1 360 ? 23 34.031 3.658 1 83.75 360 SER A C 1
ATOM 2703 O O . SER A 1 360 ? 22.688 35.219 3.854 1 83.75 360 SER A O 1
ATOM 2705 N N . GLY A 1 361 ? 23.031 33.125 4.652 1 84.88 361 GLY A N 1
ATOM 2706 C CA . GLY A 1 361 ? 22.75 33.531 6.023 1 84.88 361 GLY A CA 1
ATOM 2707 C C . GLY A 1 361 ? 21.297 33.344 6.402 1 84.88 361 GLY A C 1
ATOM 2708 O O . GLY A 1 361 ? 20.922 33.562 7.559 1 84.88 361 GLY A O 1
ATOM 2709 N N . ILE A 1 362 ? 20.484 33.062 5.441 1 89.75 362 ILE A N 1
ATOM 2710 C CA . ILE A 1 362 ? 19.094 32.75 5.773 1 89.75 362 ILE A CA 1
ATOM 2711 C C . ILE A 1 362 ? 19.047 31.453 6.598 1 89.75 362 ILE A C 1
ATOM 2713 O O . ILE A 1 362 ? 19.688 30.469 6.246 1 89.75 362 ILE A O 1
ATOM 2717 N N . SER A 1 363 ? 18.359 31.5 7.625 1 94.31 363 SER A N 1
ATOM 2718 C CA . SER A 1 363 ? 18.328 30.375 8.547 1 94.31 363 SER A CA 1
ATOM 2719 C C . SER A 1 363 ? 17.641 29.156 7.906 1 94.31 363 SER A C 1
ATOM 2721 O O . SER A 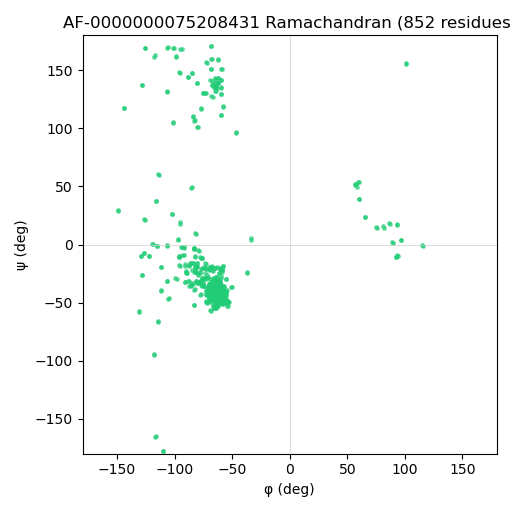1 363 ? 16.594 29.297 7.285 1 94.31 363 SER A O 1
ATOM 2723 N N . PRO A 1 364 ? 18.188 27.984 8.086 1 96.06 364 PRO A N 1
ATOM 2724 C CA . PRO A 1 364 ? 17.5 26.766 7.637 1 96.06 364 PRO A CA 1
ATOM 2725 C C . PRO A 1 364 ? 16.141 26.578 8.289 1 96.06 364 PRO A C 1
ATOM 2727 O O . PRO A 1 364 ? 15.242 25.984 7.695 1 96.06 364 PRO A O 1
ATOM 2730 N N . GLU A 1 365 ? 16 27.094 9.43 1 97.06 365 GLU A N 1
ATOM 2731 C CA . GLU A 1 365 ? 14.727 26.984 10.133 1 97.06 365 GLU A CA 1
ATOM 2732 C C . GLU A 1 365 ? 13.617 27.734 9.391 1 97.06 365 GLU A C 1
ATOM 2734 O O . GLU A 1 365 ? 12.461 27.312 9.398 1 97.06 365 GLU A O 1
ATOM 2739 N N . ALA A 1 366 ? 14.023 28.797 8.797 1 96.38 366 ALA A N 1
ATOM 2740 C CA . ALA A 1 366 ? 13.055 29.547 8 1 96.38 366 ALA A CA 1
ATOM 2741 C C . ALA A 1 366 ? 12.586 28.734 6.797 1 96.38 366 ALA A C 1
ATOM 2743 O O . ALA A 1 366 ? 11.391 28.703 6.488 1 96.38 366 ALA A O 1
ATOM 2744 N N . PHE A 1 367 ? 13.508 28.062 6.148 1 96.44 367 PHE A N 1
ATOM 2745 C CA . PHE A 1 367 ? 13.172 27.219 5.016 1 96.44 367 PHE A CA 1
ATOM 2746 C C . PHE A 1 367 ? 12.258 26.078 5.453 1 96.44 367 PHE A C 1
ATOM 2748 O O . PHE A 1 367 ? 11.297 25.734 4.758 1 96.44 367 PHE A O 1
ATOM 2755 N N . HIS A 1 368 ? 12.578 25.5 6.574 1 97.75 368 HIS A N 1
ATOM 2756 C CA . HIS A 1 368 ? 11.781 24.422 7.156 1 97.75 368 HIS A CA 1
ATOM 2757 C C . HIS A 1 368 ? 10.32 24.844 7.324 1 97.75 368 HIS A C 1
ATOM 2759 O O . HIS A 1 368 ? 9.414 24.156 6.855 1 97.75 368 HIS A O 1
ATOM 2765 N N . ARG A 1 369 ? 10.172 25.953 7.977 1 98.12 369 ARG A N 1
ATOM 2766 C CA . ARG A 1 369 ? 8.828 26.391 8.328 1 98.12 369 ARG A CA 1
ATOM 2767 C C . ARG A 1 369 ? 8.055 26.844 7.094 1 98.12 369 ARG A C 1
ATOM 2769 O O . ARG A 1 369 ? 6.855 26.594 6.988 1 98.12 369 ARG A O 1
ATOM 2776 N N . ILE A 1 370 ? 8.703 27.484 6.168 1 96.88 370 ILE A N 1
ATOM 2777 C CA . ILE A 1 370 ? 8.07 27.922 4.93 1 96.88 370 ILE A CA 1
ATOM 2778 C C . ILE A 1 370 ? 7.602 26.703 4.137 1 96.88 370 ILE A C 1
ATOM 2780 O O . ILE A 1 370 ? 6.484 26.672 3.613 1 96.88 370 ILE A O 1
ATOM 2784 N N . ALA A 1 371 ? 8.453 25.672 4.055 1 97.06 371 ALA A N 1
ATOM 2785 C CA . ALA A 1 371 ? 8.078 24.453 3.348 1 97.06 371 ALA A CA 1
ATOM 2786 C C . ALA A 1 371 ? 6.844 23.812 3.979 1 97.06 371 ALA A C 1
ATOM 2788 O O . ALA A 1 371 ? 5.926 23.391 3.271 1 97.06 371 ALA A O 1
ATOM 2789 N N . ALA A 1 372 ? 6.824 23.781 5.242 1 97.81 372 ALA A N 1
ATOM 2790 C CA . ALA A 1 372 ? 5.723 23.156 5.977 1 97.81 372 ALA A CA 1
ATOM 2791 C C . ALA A 1 372 ? 4.414 23.906 5.746 1 97.81 372 ALA A C 1
ATOM 2793 O O . ALA A 1 372 ? 3.4 23.312 5.395 1 97.81 372 ALA A O 1
ATOM 2794 N N . ILE A 1 373 ? 4.453 25.234 5.906 1 97.81 373 ILE A N 1
ATOM 2795 C CA . ILE A 1 373 ? 3.252 26.047 5.77 1 97.81 373 ILE A CA 1
ATOM 2796 C C . ILE A 1 373 ? 2.771 26.016 4.32 1 97.81 373 ILE A C 1
ATOM 2798 O O . ILE A 1 373 ? 1.578 25.859 4.059 1 97.81 373 ILE A O 1
ATOM 2802 N N . ALA A 1 374 ? 3.697 26.109 3.43 1 96.38 374 ALA A N 1
ATOM 2803 C CA . ALA A 1 374 ? 3.365 26.141 2.008 1 96.38 374 ALA A CA 1
ATOM 2804 C C . ALA A 1 374 ? 2.703 24.844 1.562 1 96.38 374 ALA A C 1
ATOM 2806 O O . ALA A 1 374 ? 1.811 24.859 0.713 1 96.38 374 ALA A O 1
ATOM 2807 N N . SER A 1 375 ? 3.135 23.766 2.084 1 95.94 375 SER A N 1
ATOM 2808 C CA . SER A 1 375 ? 2.609 22.469 1.688 1 95.94 375 SER A CA 1
ATOM 2809 C C . SER A 1 375 ? 1.134 22.328 2.047 1 95.94 375 SER A C 1
ATOM 2811 O O . SER A 1 375 ? 0.381 21.641 1.355 1 95.94 375 SER A O 1
ATOM 2813 N N . GLY A 1 376 ? 0.708 22.984 3.105 1 94.44 376 GLY A N 1
ATOM 2814 C CA . GLY A 1 376 ? -0.659 22.875 3.588 1 94.44 376 GLY A CA 1
ATOM 2815 C C . GLY A 1 376 ? -1.591 23.922 2.994 1 94.44 376 GLY A C 1
ATOM 2816 O O . GLY A 1 376 ? -2.812 23.766 3.041 1 94.44 376 GLY A O 1
ATOM 2817 N N . ALA A 1 377 ? -1.05 24.938 2.441 1 93.69 377 ALA A N 1
ATOM 2818 C CA . ALA A 1 377 ? -1.84 26.031 1.87 1 93.69 377 ALA A CA 1
ATOM 2819 C C . ALA A 1 377 ? -2.242 25.719 0.431 1 93.69 377 ALA A C 1
ATOM 2821 O O . ALA A 1 377 ? -2.07 26.547 -0.462 1 93.69 377 ALA A O 1
ATOM 2822 N N . SER A 1 378 ? -2.807 24.438 0.25 1 87.44 378 SER A N 1
ATOM 2823 C CA . SER A 1 378 ? -2.941 24 -1.137 1 87.44 378 SER A CA 1
ATOM 2824 C C . SER A 1 378 ? -4.145 23.078 -1.314 1 87.44 378 SER A C 1
ATOM 2826 O O . SER A 1 378 ? -4.133 22.188 -2.166 1 87.44 378 SER A O 1
ATOM 2828 N N . ILE A 1 379 ? -5.137 23.281 -0.5 1 90.38 379 ILE A N 1
ATOM 2829 C CA . ILE A 1 379 ? -6.262 22.359 -0.59 1 90.38 379 ILE A CA 1
ATOM 2830 C C . ILE A 1 379 ? -7.16 22.766 -1.757 1 90.38 379 ILE A C 1
ATOM 2832 O O . ILE A 1 379 ? -7.961 23.688 -1.643 1 90.38 379 ILE A O 1
ATOM 2836 N N . LEU A 1 380 ? -7.055 22.109 -2.842 1 85.12 380 LEU A N 1
ATOM 2837 C CA . LEU A 1 380 ? -7.891 22.25 -4.027 1 85.12 380 LEU A CA 1
ATOM 2838 C C . LEU A 1 380 ? -8.945 21.156 -4.09 1 85.12 380 LEU A C 1
ATOM 2840 O O . LEU A 1 380 ? -8.906 20.203 -3.305 1 85.12 380 LEU A O 1
ATOM 2844 N N . PRO A 1 381 ? -9.938 21.25 -4.98 1 81.56 381 PRO A N 1
ATOM 2845 C CA . PRO A 1 381 ? -11.094 20.344 -4.98 1 81.56 381 PRO A CA 1
ATOM 2846 C C . PRO A 1 381 ? -10.711 18.875 -5.137 1 81.56 381 PRO A C 1
ATOM 2848 O O . PRO A 1 381 ? -11.438 18 -4.684 1 81.56 381 PRO A O 1
ATOM 2851 N N . HIS A 1 382 ? -9.578 18.641 -5.652 1 77.5 382 HIS A N 1
ATOM 2852 C CA . HIS A 1 382 ? -9.195 17.25 -5.895 1 77.5 382 HIS A CA 1
ATOM 2853 C C . HIS A 1 382 ? -8.32 16.719 -4.77 1 77.5 382 HIS A C 1
ATOM 2855 O O . HIS A 1 382 ? -7.84 15.578 -4.84 1 77.5 382 HIS A O 1
ATOM 2861 N N . ASN A 1 383 ? -8.141 17.484 -3.807 1 85.12 383 ASN A N 1
ATOM 2862 C CA . ASN A 1 383 ? -7.332 17.062 -2.672 1 85.12 383 ASN A CA 1
ATOM 2863 C C . ASN A 1 383 ? -7.914 15.812 -2.008 1 85.12 383 ASN A C 1
ATOM 2865 O O . ASN A 1 383 ? -9.102 15.781 -1.672 1 85.12 383 ASN A O 1
ATOM 2869 N N . GLY A 1 384 ? -7.125 14.883 -1.824 1 77.56 384 GLY A N 1
ATOM 2870 C CA . GLY A 1 384 ? -7.574 13.609 -1.285 1 77.56 384 GLY A CA 1
ATOM 2871 C C . GLY A 1 384 ? -8.211 13.734 0.085 1 77.56 384 GLY A C 1
ATOM 2872 O O . GLY A 1 384 ? -9.227 13.086 0.365 1 77.56 384 GLY A O 1
ATOM 2873 N N . ALA A 1 385 ? -7.602 14.469 0.951 1 86.25 385 ALA A N 1
ATOM 2874 C CA . ALA A 1 385 ? -8.156 14.664 2.289 1 86.25 385 ALA A CA 1
ATOM 2875 C C . ALA A 1 385 ? -9.531 15.312 2.223 1 86.25 385 ALA A C 1
ATOM 2877 O O . ALA A 1 385 ? -10.43 14.969 3 1 86.25 385 ALA A O 1
ATOM 2878 N N . LEU A 1 386 ? -9.688 16.188 1.314 1 88.31 386 LEU A N 1
ATOM 2879 C CA . LEU A 1 386 ? -10.977 16.844 1.124 1 88.31 386 LEU A CA 1
ATOM 2880 C C . LEU A 1 386 ? -12.016 15.859 0.615 1 88.31 386 LEU A C 1
ATOM 2882 O O . LEU A 1 386 ? -13.156 15.852 1.089 1 88.31 386 LEU A O 1
ATOM 2886 N N . LEU A 1 387 ? -11.648 15.109 -0.276 1 82.5 387 LEU A N 1
ATOM 2887 C CA . LEU A 1 387 ? -12.57 14.117 -0.826 1 82.5 387 LEU A CA 1
ATOM 2888 C C . LEU A 1 387 ? -13.047 13.156 0.258 1 82.5 387 LEU A C 1
ATOM 2890 O O . LEU A 1 387 ? -14.227 12.812 0.306 1 82.5 387 LEU A O 1
ATOM 2894 N N . THR A 1 388 ? -12.164 12.766 1.038 1 81.69 388 THR A N 1
ATOM 2895 C CA . THR A 1 388 ? -12.516 11.891 2.15 1 81.69 388 THR A CA 1
ATOM 2896 C C . THR A 1 388 ? -13.469 12.602 3.111 1 81.69 388 THR A C 1
ATOM 2898 O O . THR A 1 388 ? -14.453 12.008 3.562 1 81.69 388 THR A O 1
ATOM 2901 N N . LEU A 1 389 ? -13.133 13.766 3.391 1 90.81 389 LEU A N 1
ATOM 2902 C CA . LEU A 1 389 ? -13.953 14.57 4.289 1 90.81 389 LEU A CA 1
ATOM 2903 C C . LEU A 1 389 ? -15.375 14.719 3.746 1 90.81 389 LEU A C 1
ATOM 2905 O O . LEU A 1 389 ? -16.344 14.539 4.48 1 90.81 389 LEU A O 1
ATOM 2909 N N . LEU A 1 390 ? -15.516 14.969 2.51 1 88.62 390 LEU A N 1
ATOM 2910 C CA . LEU A 1 390 ? -16.828 15.133 1.881 1 88.62 390 LEU A CA 1
ATOM 2911 C C . LEU A 1 390 ? -17.562 13.797 1.816 1 88.62 390 LEU A C 1
ATOM 2913 O O . LEU A 1 390 ? -18.781 13.75 2.012 1 88.62 390 LEU A O 1
ATOM 2917 N N . ALA A 1 391 ? -16.875 12.836 1.589 1 83.19 391 ALA A N 1
ATOM 2918 C CA . ALA A 1 391 ? -17.484 11.516 1.545 1 83.19 391 ALA A CA 1
ATOM 2919 C C . ALA A 1 391 ? -18.047 11.125 2.906 1 83.19 391 ALA A C 1
ATOM 2921 O O . ALA A 1 391 ? -19.141 10.547 2.988 1 83.19 391 ALA A O 1
ATOM 2922 N N . VAL A 1 392 ? -17.375 11.414 3.904 1 84.62 392 VAL A N 1
ATOM 2923 C CA . VAL A 1 392 ? -17.797 11.062 5.258 1 84.62 392 VAL A CA 1
ATOM 2924 C C . VAL A 1 392 ? -18.984 11.922 5.676 1 84.62 392 VAL A C 1
ATOM 2926 O O . VAL A 1 392 ? -19.922 11.438 6.309 1 84.62 392 VAL A O 1
ATOM 2929 N N . THR A 1 393 ? -18.953 13.109 5.258 1 89.88 393 THR A N 1
ATOM 2930 C CA . THR A 1 393 ? -19.984 14.039 5.703 1 89.88 393 THR A CA 1
ATOM 2931 C C . THR A 1 393 ? -21.203 13.969 4.789 1 89.88 393 THR A C 1
ATOM 2933 O O . THR A 1 393 ? -22.281 14.469 5.141 1 89.88 393 THR A O 1
ATOM 2936 N N . GLY A 1 394 ? -21 13.422 3.623 1 86.38 394 GLY A N 1
ATOM 2937 C CA . GLY A 1 394 ? -22.078 13.344 2.652 1 86.38 394 GLY A CA 1
ATOM 2938 C C . GLY A 1 394 ? -22.375 14.664 1.977 1 86.38 394 GLY A C 1
ATOM 2939 O O . GLY A 1 394 ? -23.438 14.852 1.396 1 86.38 394 GLY A O 1
ATOM 2940 N N . LEU A 1 395 ? -21.484 15.562 2.133 1 90.12 395 LEU A N 1
ATOM 2941 C CA . LEU A 1 395 ? -21.656 16.875 1.528 1 90.12 395 LEU A CA 1
ATOM 2942 C C . LEU A 1 395 ? -20.875 16.984 0.218 1 90.12 395 LEU A C 1
ATOM 2944 O O . LEU A 1 395 ? -20 16.172 -0.048 1 90.12 395 LEU A O 1
ATOM 2948 N N . THR A 1 396 ? -21.25 17.938 -0.575 1 88.31 396 THR A N 1
ATOM 2949 C CA . THR A 1 396 ? -20.656 18.078 -1.898 1 88.31 396 THR A CA 1
ATOM 2950 C C . THR A 1 396 ? -19.688 19.266 -1.937 1 88.31 396 THR A C 1
ATOM 2952 O O . THR A 1 396 ? -19.672 20.094 -1.021 1 88.31 396 THR A O 1
ATOM 2955 N N . HIS A 1 397 ? -18.969 19.297 -3.041 1 89.75 397 HIS A N 1
ATOM 2956 C CA . HIS A 1 397 ? -18.078 20.422 -3.285 1 89.75 397 HIS A CA 1
ATOM 2957 C C . HIS A 1 397 ? -18.859 21.734 -3.35 1 89.75 397 HIS A C 1
ATOM 2959 O O . HIS A 1 397 ? -18.422 22.75 -2.812 1 89.75 397 HIS A O 1
ATOM 2965 N N . LYS A 1 398 ? -19.953 21.656 -3.932 1 89.62 398 LYS A N 1
ATOM 2966 C CA . LYS A 1 398 ? -20.781 22.844 -4.109 1 89.62 398 LYS A CA 1
ATOM 2967 C C . LYS A 1 398 ? -21.25 23.406 -2.764 1 89.62 398 LYS A C 1
ATOM 2969 O O . LYS A 1 398 ? -21.312 24.625 -2.584 1 89.62 398 LYS A O 1
ATOM 2974 N N . GLU A 1 399 ? -21.422 22.625 -1.872 1 91.19 399 GLU A N 1
ATOM 2975 C CA . GLU A 1 399 ? -22 23.016 -0.592 1 91.19 399 GLU A CA 1
ATOM 2976 C C . GLU A 1 399 ? -20.922 23.516 0.367 1 91.19 399 GLU A C 1
ATOM 2978 O O . GLU A 1 399 ? -21.188 24.406 1.179 1 91.19 399 GLU A O 1
ATOM 2983 N N . SER A 1 400 ? -19.75 22.875 0.275 1 93.5 400 SER A N 1
ATOM 2984 C CA . SER A 1 400 ? -18.875 23.094 1.419 1 93.5 400 SER A CA 1
ATOM 2985 C C . SER A 1 400 ? -17.484 23.516 0.972 1 93.5 400 SER A C 1
ATOM 2987 O O . SER A 1 400 ? -16.688 24 1.78 1 93.5 400 SER A O 1
ATOM 2989 N N . TYR A 1 401 ? -17.125 23.469 -0.276 1 93.5 401 TYR A N 1
ATOM 2990 C CA . TYR A 1 401 ? -15.742 23.688 -0.681 1 93.5 401 TYR A CA 1
ATOM 2991 C C . TYR A 1 401 ? -15.344 25.156 -0.488 1 93.5 401 TYR A C 1
ATOM 2993 O O . TYR A 1 401 ? -14.195 25.453 -0.146 1 93.5 401 TYR A O 1
ATOM 3001 N N . LEU A 1 402 ? -16.219 26 -0.746 1 94.38 402 LEU A N 1
ATOM 3002 C CA . LEU A 1 402 ? -15.867 27.406 -0.602 1 94.38 402 LEU A CA 1
ATOM 3003 C C . LEU A 1 402 ? -15.328 27.703 0.794 1 94.38 402 LEU A C 1
ATOM 3005 O O . LEU A 1 402 ? -14.32 28.391 0.943 1 94.38 402 LEU A O 1
ATOM 3009 N N . ASP A 1 403 ? -16.016 27.234 1.775 1 96.94 403 ASP A N 1
ATOM 3010 C CA . ASP A 1 403 ? -15.57 27.438 3.15 1 96.94 403 ASP A CA 1
ATOM 3011 C C . ASP A 1 403 ? -14.227 26.75 3.395 1 96.94 403 ASP A C 1
ATOM 3013 O O . ASP A 1 403 ? -13.359 27.297 4.082 1 96.94 403 ASP A O 1
ATOM 3017 N N . VAL A 1 404 ? -14.055 25.578 2.875 1 96.5 404 VAL A N 1
ATOM 3018 C CA . VAL A 1 404 ? -12.797 24.859 3.004 1 96.5 404 VAL A CA 1
ATOM 3019 C C . VAL A 1 404 ? -11.68 25.625 2.301 1 96.5 404 VAL A C 1
ATOM 3021 O O . VAL A 1 404 ? -10.57 25.75 2.824 1 96.5 404 VAL A O 1
ATOM 3024 N N . ALA A 1 405 ? -12.016 26.156 1.106 1 95.5 405 ALA A N 1
ATOM 3025 C CA . ALA A 1 405 ? -11.031 26.922 0.335 1 95.5 405 ALA A CA 1
ATOM 3026 C C . ALA A 1 405 ? -10.562 28.141 1.104 1 95.5 405 ALA A C 1
ATOM 3028 O O . ALA A 1 405 ? -9.375 28.484 1.082 1 95.5 405 ALA A O 1
ATOM 3029 N N . VAL A 1 406 ? -11.422 28.75 1.733 1 97.44 406 VAL A N 1
ATOM 3030 C CA . VAL A 1 406 ? -11.062 29.969 2.461 1 97.44 406 VAL A CA 1
ATOM 3031 C C . VAL A 1 406 ? -10.172 29.609 3.648 1 97.44 406 VAL A C 1
ATOM 3033 O O . VAL A 1 406 ? -9.125 30.234 3.859 1 97.44 406 VAL A O 1
ATOM 3036 N N . VAL A 1 407 ? -10.523 28.594 4.395 1 97.62 407 VAL A N 1
ATOM 3037 C CA . VAL A 1 407 ? -9.812 28.312 5.641 1 97.62 407 VAL A CA 1
ATOM 3038 C C . VAL A 1 407 ? -8.547 27.516 5.355 1 97.62 407 VAL A C 1
ATOM 3040 O O . VAL A 1 407 ? -7.598 27.531 6.141 1 97.62 407 VAL A O 1
ATOM 3043 N N . ALA A 1 408 ? -8.461 26.781 4.23 1 96.88 408 ALA A N 1
ATOM 3044 C CA . ALA A 1 408 ? -7.348 25.859 4.016 1 96.88 408 ALA A CA 1
ATOM 3045 C C . ALA A 1 408 ? -6.543 26.266 2.779 1 96.88 408 ALA A C 1
ATOM 3047 O O . ALA A 1 408 ? -5.562 25.594 2.434 1 96.88 408 ALA A O 1
ATOM 3048 N N . LEU A 1 409 ? -6.926 27.312 2.133 1 95.56 409 LEU A N 1
ATOM 3049 C CA . LEU A 1 409 ? -6.164 27.781 0.985 1 95.56 409 LEU A CA 1
ATOM 3050 C C . LEU A 1 409 ? -5.902 29.281 1.096 1 95.56 409 LEU A C 1
ATOM 3052 O O . LEU A 1 409 ? -4.75 29.719 1.184 1 95.56 409 LEU A O 1
ATOM 3056 N N . VAL A 1 410 ? -6.938 30.094 1.203 1 97 410 VAL A N 1
ATOM 3057 C CA . VAL A 1 410 ? -6.812 31.547 1.175 1 97 410 VAL A CA 1
ATOM 3058 C C . VAL A 1 410 ? -6.113 32.031 2.443 1 97 410 VAL A C 1
ATOM 3060 O O . VAL A 1 410 ? -5.086 32.719 2.373 1 97 410 VAL A O 1
ATOM 3063 N N . ILE A 1 411 ? -6.633 31.703 3.574 1 98.25 411 ILE A N 1
ATOM 3064 C CA . ILE A 1 411 ? -6.094 32.188 4.84 1 98.25 411 ILE A CA 1
ATOM 3065 C C . ILE A 1 411 ? -4.691 31.594 5.055 1 98.25 411 ILE A C 1
ATOM 3067 O O . ILE A 1 411 ? -3.773 32.312 5.453 1 98.25 411 ILE A O 1
ATOM 3071 N N . PRO A 1 412 ? -4.531 30.312 4.773 1 98 412 PRO A N 1
ATOM 3072 C CA . PRO A 1 412 ? -3.172 29.781 4.891 1 98 412 PRO A CA 1
ATOM 3073 C C . PRO A 1 412 ? -2.189 30.469 3.947 1 98 412 PRO A C 1
ATOM 3075 O O . PRO A 1 412 ? -1.009 30.625 4.277 1 98 412 PRO A O 1
ATOM 3078 N N . THR A 1 413 ? -2.648 30.922 2.807 1 97.06 413 THR A N 1
ATOM 3079 C CA . THR A 1 413 ? -1.789 31.672 1.899 1 97.06 413 THR A CA 1
ATOM 3080 C C . THR A 1 413 ? -1.399 33.031 2.51 1 97.06 413 THR A C 1
ATOM 3082 O O . THR A 1 413 ? -0.256 33.469 2.377 1 97.06 413 THR A O 1
ATOM 3085 N N . ILE A 1 414 ? -2.307 33.625 3.121 1 97.94 414 ILE A N 1
ATOM 3086 C CA . ILE A 1 414 ? -2.023 34.875 3.836 1 97.94 414 ILE A CA 1
ATOM 3087 C C . ILE A 1 414 ? -1.03 34.594 4.965 1 97.94 414 ILE A C 1
ATOM 3089 O O . ILE A 1 414 ? -0.102 35.375 5.18 1 97.94 414 ILE A O 1
ATOM 3093 N N . ALA A 1 415 ? -1.288 33.5 5.672 1 98.31 415 ALA A N 1
ATOM 3094 C CA . ALA A 1 415 ? -0.368 33.125 6.734 1 98.31 415 ALA A CA 1
ATOM 3095 C C . ALA A 1 415 ? 1.032 32.875 6.184 1 98.31 415 ALA A C 1
ATOM 3097 O O . ALA A 1 415 ? 2.029 33.219 6.82 1 98.31 415 ALA A O 1
ATOM 3098 N N . LEU A 1 416 ? 1.076 32.219 5.055 1 97.62 416 LEU A N 1
ATOM 3099 C CA . LEU A 1 416 ? 2.348 31.969 4.387 1 97.62 416 LEU A CA 1
ATOM 3100 C C . LEU A 1 416 ? 3.059 33.25 4.039 1 97.62 416 LEU A C 1
ATOM 3102 O O . LEU A 1 416 ? 4.273 33.375 4.215 1 97.62 416 LEU A O 1
ATOM 3106 N N . ALA A 1 417 ? 2.328 34.25 3.553 1 96.94 417 ALA A N 1
ATOM 3107 C CA . ALA A 1 417 ? 2.891 35.562 3.246 1 96.94 417 ALA A CA 1
ATOM 3108 C C . ALA A 1 417 ? 3.471 36.219 4.496 1 96.94 417 ALA A C 1
ATOM 3110 O O . ALA A 1 417 ? 4.555 36.781 4.449 1 96.94 417 ALA A O 1
ATOM 3111 N N . ALA A 1 418 ? 2.748 36.125 5.57 1 97.69 418 ALA A N 1
ATOM 3112 C CA . ALA A 1 418 ? 3.24 36.656 6.832 1 97.69 418 ALA A CA 1
ATOM 3113 C C . ALA A 1 418 ? 4.527 35.969 7.266 1 97.69 418 ALA A C 1
ATOM 3115 O O . ALA A 1 418 ? 5.465 36.625 7.738 1 97.69 418 ALA A O 1
ATOM 3116 N N . ALA A 1 419 ? 4.531 34.656 7.133 1 97.19 419 ALA A N 1
ATOM 3117 C CA . ALA A 1 419 ? 5.727 33.906 7.484 1 97.19 419 ALA A CA 1
ATOM 3118 C C . ALA A 1 419 ? 6.906 34.281 6.602 1 97.19 419 ALA A C 1
ATOM 3120 O O . ALA A 1 419 ? 8.047 34.344 7.066 1 97.19 419 ALA A O 1
ATOM 3121 N N . LEU A 1 420 ? 6.613 34.531 5.336 1 95.12 420 LEU A N 1
ATOM 3122 C CA . LEU A 1 420 ? 7.648 34.969 4.398 1 95.12 420 LEU A CA 1
ATOM 3123 C C . LEU A 1 420 ? 8.234 36.312 4.797 1 95.12 420 LEU A C 1
ATOM 3125 O O . LEU A 1 420 ? 9.445 36.5 4.73 1 95.12 420 LEU A O 1
ATOM 3129 N N . VAL A 1 421 ? 7.379 37.188 5.195 1 95.62 421 VAL A N 1
ATOM 3130 C CA . VAL A 1 421 ? 7.828 38.531 5.625 1 95.62 421 VAL A CA 1
ATOM 3131 C C . VAL A 1 421 ? 8.727 38.375 6.855 1 95.62 421 VAL A C 1
ATOM 3133 O O . VAL A 1 421 ? 9.805 38.969 6.914 1 95.62 421 VAL A O 1
ATOM 3136 N N . LEU A 1 422 ? 8.344 37.562 7.797 1 95.88 422 LEU A N 1
ATOM 3137 C CA . LEU A 1 422 ? 9.133 37.375 9.008 1 95.88 422 LEU A CA 1
ATOM 3138 C C . LEU A 1 422 ? 10.469 36.688 8.672 1 95.88 422 LEU A C 1
ATOM 3140 O O . LEU A 1 422 ? 11.516 37.094 9.195 1 95.88 422 LEU A O 1
ATOM 3144 N N . GLY A 1 423 ? 10.406 35.688 7.859 1 92.56 423 GLY A N 1
ATOM 3145 C CA . GLY A 1 423 ? 11.625 35 7.453 1 92.56 423 GLY A CA 1
ATOM 3146 C C . GLY A 1 423 ? 12.617 35.938 6.777 1 92.56 423 GLY A C 1
ATOM 3147 O O . GLY A 1 423 ? 13.82 35.844 7.027 1 92.56 423 GLY A O 1
ATOM 3148 N N . ASN A 1 424 ? 12.094 36.812 5.961 1 89 424 ASN A N 1
ATOM 3149 C CA . ASN A 1 424 ? 12.945 37.75 5.246 1 89 424 ASN A CA 1
ATOM 3150 C C . ASN A 1 424 ? 13.539 38.812 6.191 1 89 424 ASN A C 1
ATOM 3152 O O . ASN A 1 424 ? 14.625 39.312 5.938 1 89 424 ASN A O 1
ATOM 3156 N N . LEU A 1 425 ? 12.82 39.062 7.227 1 91.44 425 LEU A N 1
ATOM 3157 C CA . LEU A 1 425 ? 13.312 40 8.219 1 91.44 425 LEU A CA 1
ATOM 3158 C C . LEU A 1 425 ? 14.266 39.312 9.195 1 91.44 425 LEU A C 1
ATOM 3160 O O . LEU A 1 425 ? 14.828 39.969 10.07 1 91.44 425 LEU A O 1
ATOM 3164 N N . GLY A 1 426 ? 14.422 38 9.039 1 90.56 426 GLY A N 1
ATOM 3165 C CA . GLY A 1 426 ? 15.312 37.25 9.914 1 90.56 426 GLY A CA 1
ATOM 3166 C C . GLY A 1 426 ? 14.672 36.875 11.242 1 90.56 426 GLY A C 1
ATOM 3167 O O . GLY A 1 426 ? 15.375 36.594 12.211 1 90.56 426 GLY A O 1
ATOM 3168 N N . ILE A 1 427 ? 13.352 37 11.305 1 91.5 427 ILE A N 1
ATOM 3169 C CA . ILE A 1 427 ? 12.602 36.656 12.508 1 91.5 427 ILE A CA 1
ATOM 3170 C C . ILE A 1 427 ? 11.945 35.281 12.32 1 91.5 427 ILE A C 1
ATOM 3172 O O . ILE A 1 427 ? 11.016 35.125 11.523 1 91.5 427 ILE A O 1
ATOM 3176 N N . TYR A 1 428 ? 12.531 34.344 12.992 1 88.25 428 TYR A N 1
ATOM 3177 C CA . TYR A 1 428 ? 11.992 33 12.781 1 88.25 428 TYR A CA 1
ATOM 3178 C C . TYR A 1 428 ? 11.945 32.219 14.086 1 88.25 428 TYR A C 1
ATOM 3180 O O . TYR A 1 428 ? 12.539 32.656 15.086 1 88.25 428 TYR A O 1
ATOM 3188 N N . MET B 1 1 ? 21.156 -17.812 17.156 1 81.44 1 MET B N 1
ATOM 3189 C CA . MET B 1 1 ? 20.266 -18.812 16.562 1 81.44 1 MET B CA 1
ATOM 3190 C C . MET B 1 1 ? 18.891 -18.781 17.219 1 81.44 1 MET B C 1
ATOM 3192 O O . MET B 1 1 ? 17.875 -18.781 16.531 1 81.44 1 MET B O 1
ATOM 3196 N N . THR B 1 2 ? 18.922 -18.594 18.516 1 85.75 2 THR B N 1
ATOM 3197 C CA . THR B 1 2 ? 17.656 -18.547 19.234 1 85.75 2 THR B CA 1
ATOM 3198 C C . THR B 1 2 ? 16.797 -17.391 18.734 1 85.75 2 THR B C 1
ATOM 3200 O O . THR B 1 2 ? 15.586 -17.547 18.562 1 85.75 2 THR B O 1
ATOM 3203 N N . GLY B 1 3 ? 17.453 -16.266 18.5 1 89.19 3 GLY B N 1
ATOM 3204 C CA . GLY B 1 3 ? 16.719 -15.109 18.016 1 89.19 3 GLY B CA 1
ATOM 3205 C C . GLY B 1 3 ? 16.078 -15.328 16.656 1 89.19 3 GLY B C 1
ATOM 3206 O O . GLY B 1 3 ? 14.945 -14.922 16.422 1 89.19 3 GLY B O 1
ATOM 3207 N N . ILE B 1 4 ? 16.828 -15.945 15.859 1 85.44 4 ILE B N 1
ATOM 3208 C CA . ILE B 1 4 ? 16.344 -16.219 14.508 1 85.44 4 ILE B CA 1
ATOM 3209 C C . ILE B 1 4 ? 15.148 -17.172 14.578 1 85.44 4 ILE B C 1
ATOM 3211 O O . ILE B 1 4 ? 14.094 -16.906 13.992 1 85.44 4 ILE B O 1
ATOM 3215 N N . PHE B 1 5 ? 15.266 -18.234 15.312 1 85 5 PHE B N 1
ATOM 3216 C CA . PHE B 1 5 ? 14.203 -19.219 15.422 1 85 5 PHE B CA 1
ATOM 3217 C C . PHE B 1 5 ? 12.977 -18.625 16.094 1 85 5 PHE B C 1
ATOM 3219 O O . PHE B 1 5 ? 11.852 -18.859 15.664 1 85 5 PHE B O 1
ATOM 3226 N N . LEU B 1 6 ? 13.227 -17.906 17.141 1 91.06 6 LEU B N 1
ATOM 3227 C CA . LEU B 1 6 ? 12.125 -17.266 17.859 1 91.06 6 LEU B CA 1
ATOM 3228 C C . LEU B 1 6 ? 11.406 -16.266 16.953 1 91.06 6 LEU B C 1
ATOM 3230 O O . LEU B 1 6 ? 10.172 -16.203 16.953 1 91.06 6 LEU B O 1
ATOM 3234 N N . GLY B 1 7 ? 12.18 -15.477 16.234 1 89.62 7 GLY B N 1
ATOM 3235 C CA . GLY B 1 7 ? 11.578 -14.531 15.312 1 89.62 7 GLY B CA 1
ATOM 3236 C C . GLY B 1 7 ? 10.734 -15.195 14.242 1 89.62 7 GLY B C 1
ATOM 3237 O O . GLY B 1 7 ? 9.617 -14.75 13.961 1 89.62 7 GLY B O 1
ATOM 3238 N N . LEU B 1 8 ? 11.258 -16.234 13.719 1 82.25 8 LEU B N 1
ATOM 3239 C CA . LEU B 1 8 ? 10.539 -16.984 12.688 1 82.25 8 LEU B CA 1
ATOM 3240 C C . LEU B 1 8 ? 9.281 -17.625 13.266 1 82.25 8 LEU B C 1
ATOM 3242 O O . LEU B 1 8 ? 8.219 -17.594 12.633 1 82.25 8 LEU B O 1
ATOM 3246 N N . LEU B 1 9 ? 9.383 -18.219 14.375 1 84.81 9 LEU B N 1
ATOM 3247 C CA . LEU B 1 9 ? 8.25 -18.859 15.031 1 84.81 9 LEU B CA 1
ATOM 3248 C C . LEU B 1 9 ? 7.148 -17.859 15.336 1 84.81 9 LEU B C 1
ATOM 3250 O O . LEU B 1 9 ? 5.969 -18.125 15.102 1 84.81 9 LEU B O 1
ATOM 3254 N N . LEU B 1 10 ? 7.547 -16.781 15.844 1 90.19 10 LEU B N 1
ATOM 3255 C CA . LEU B 1 10 ? 6.566 -15.75 16.172 1 90.19 10 LEU B CA 1
ATOM 3256 C C . LEU B 1 10 ? 5.898 -15.211 14.906 1 90.19 10 LEU B C 1
ATOM 3258 O O . LEU B 1 10 ? 4.695 -14.93 14.906 1 90.19 10 LEU B O 1
ATOM 3262 N N . LEU B 1 11 ? 6.695 -14.992 13.914 1 85.12 11 LEU B N 1
ATOM 3263 C CA . LEU B 1 11 ? 6.129 -14.547 12.648 1 85.12 11 LEU B CA 1
ATOM 3264 C C . LEU B 1 11 ? 5.062 -15.523 12.164 1 85.12 11 LEU B C 1
ATOM 3266 O O . LEU B 1 11 ? 3.988 -15.109 11.719 1 85.12 11 LEU B O 1
ATOM 3270 N N . MET B 1 12 ? 5.332 -16.75 12.328 1 77.94 12 MET B N 1
ATOM 3271 C CA . MET B 1 12 ? 4.402 -17.797 11.906 1 77.94 12 MET B CA 1
ATOM 3272 C C . MET B 1 12 ? 3.137 -17.781 12.758 1 77.94 12 MET B C 1
ATOM 3274 O O . MET B 1 12 ? 2.027 -17.859 12.227 1 77.94 12 MET B O 1
ATOM 3278 N N . ILE B 1 13 ? 3.297 -17.688 13.969 1 83.62 13 ILE B N 1
ATOM 3279 C CA . ILE B 1 13 ? 2.178 -17.703 14.906 1 83.62 13 ILE B CA 1
ATOM 3280 C C . ILE B 1 13 ? 1.279 -16.5 14.672 1 83.62 13 ILE B C 1
ATOM 3282 O O . ILE B 1 13 ? 0.062 -16.641 14.531 1 83.62 13 ILE B O 1
ATOM 3286 N N . PHE B 1 14 ? 1.915 -15.359 14.555 1 87.88 14 PHE B N 1
ATOM 3287 C CA . PHE B 1 14 ? 1.13 -14.133 14.406 1 87.88 14 PHE B CA 1
ATOM 3288 C C . PHE B 1 14 ? 0.43 -14.109 13.055 1 87.88 14 PHE B C 1
ATOM 3290 O O . PHE B 1 14 ? -0.71 -13.648 12.945 1 87.88 14 PHE B O 1
ATOM 3297 N N . ALA B 1 15 ? 1.134 -14.539 12.109 1 78.31 15 ALA B N 1
ATOM 3298 C CA . ALA B 1 15 ? 0.509 -14.609 10.789 1 78.31 15 ALA B CA 1
ATOM 3299 C C . ALA B 1 15 ? -0.676 -15.57 10.797 1 78.31 15 ALA B C 1
ATOM 3301 O O . ALA B 1 15 ? -1.727 -15.273 10.219 1 78.31 15 ALA B O 1
ATOM 3302 N N . TYR B 1 16 ? -0.518 -16.641 11.422 1 72.88 16 TYR B N 1
ATOM 3303 C CA . TYR B 1 16 ? -1.574 -17.641 11.531 1 72.88 16 TYR B CA 1
ATOM 3304 C C . TYR B 1 16 ? -2.785 -17.078 12.266 1 72.88 16 TYR B C 1
ATOM 3306 O O . TYR B 1 16 ? -3.926 -17.406 11.945 1 72.88 16 TYR B O 1
ATOM 3314 N N . LEU B 1 17 ? -2.521 -16.203 13.156 1 82.94 17 LEU B N 1
ATOM 3315 C CA . LEU B 1 17 ? -3.58 -15.602 13.953 1 82.94 17 LEU B CA 1
ATOM 3316 C C . LEU B 1 17 ? -4.234 -14.453 13.203 1 82.94 17 LEU B C 1
ATOM 3318 O O . LEU B 1 17 ? -5.141 -13.797 13.727 1 82.94 17 LEU B O 1
ATOM 3322 N N . GLY B 1 18 ? -3.756 -14.141 12.047 1 80 18 GLY B N 1
ATOM 3323 C CA . GLY B 1 18 ? -4.398 -13.141 11.203 1 80 18 GLY B CA 1
ATOM 3324 C C . GLY B 1 18 ? -3.83 -11.75 11.391 1 80 18 GLY B C 1
ATOM 3325 O O . GLY B 1 18 ? -4.441 -10.766 10.977 1 80 18 GLY B O 1
ATOM 3326 N N . TRP B 1 19 ? -2.666 -11.672 11.977 1 90.06 19 TRP B N 1
ATOM 3327 C CA . TRP B 1 19 ? -2.023 -10.367 12.125 1 90.06 19 TRP B CA 1
ATOM 3328 C C . TRP B 1 19 ? -1.327 -9.953 10.836 1 90.06 19 TRP B C 1
ATOM 3330 O O . TRP B 1 19 ? -0.74 -10.789 10.141 1 90.06 19 TRP B O 1
ATOM 3340 N N . SER B 1 20 ? -1.452 -8.719 10.523 1 90 20 SER B N 1
ATOM 3341 C CA . SER B 1 20 ? -0.89 -8.219 9.273 1 90 20 SER B CA 1
ATOM 3342 C C . SER B 1 20 ? 0.633 -8.297 9.281 1 90 20 SER B C 1
ATOM 3344 O O . SER B 1 20 ? 1.273 -7.898 10.258 1 90 20 SER B O 1
ATOM 3346 N N . ILE B 1 21 ? 1.145 -8.75 8.203 1 88.12 21 ILE B N 1
ATOM 3347 C CA . ILE B 1 21 ? 2.59 -8.906 8.086 1 88.12 21 ILE B CA 1
ATOM 3348 C C . ILE B 1 21 ? 3.254 -7.531 8.078 1 88.12 21 ILE B C 1
ATOM 3350 O O . ILE B 1 21 ? 4.418 -7.395 8.461 1 88.12 21 ILE B O 1
ATOM 3354 N N . ILE 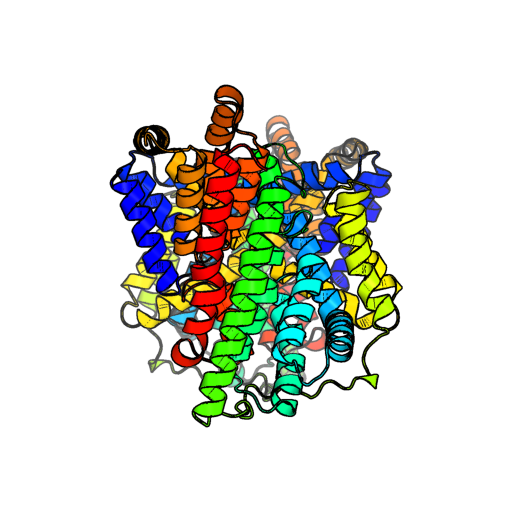B 1 22 ? 2.574 -6.512 7.742 1 93.5 22 ILE B N 1
ATOM 3355 C CA . ILE B 1 22 ? 3.098 -5.156 7.613 1 93.5 22 ILE B CA 1
ATOM 3356 C C . ILE B 1 22 ? 3.67 -4.695 8.953 1 93.5 22 ILE B C 1
ATOM 3358 O O . ILE B 1 22 ? 4.68 -3.992 8.992 1 93.5 22 ILE B O 1
ATOM 3362 N N . TRP B 1 23 ? 3.016 -5.137 10.047 1 94.69 23 TRP B N 1
ATOM 3363 C CA . TRP B 1 23 ? 3.521 -4.648 11.328 1 94.69 23 TRP B CA 1
ATOM 3364 C C . TRP B 1 23 ? 4.16 -5.781 12.125 1 94.69 23 TRP B C 1
ATOM 3366 O O . TRP B 1 23 ? 4.984 -5.535 13.008 1 94.69 23 TRP B O 1
ATOM 3376 N N . ILE B 1 24 ? 3.867 -7.039 11.836 1 93.88 24 ILE B N 1
ATOM 3377 C CA . ILE B 1 24 ? 4.457 -8.109 12.641 1 93.88 24 ILE B CA 1
ATOM 3378 C C . ILE B 1 24 ? 5.875 -8.398 12.156 1 93.88 24 ILE B C 1
ATOM 3380 O O . ILE B 1 24 ? 6.73 -8.82 12.938 1 93.88 24 ILE B O 1
ATOM 3384 N N . ALA B 1 25 ? 6.102 -8.203 10.82 1 92.62 25 ALA B N 1
ATOM 3385 C CA . ALA B 1 25 ? 7.438 -8.469 10.289 1 92.62 25 ALA B CA 1
ATOM 3386 C C . ALA B 1 25 ? 8.484 -7.605 10.984 1 92.62 25 ALA B C 1
ATOM 3388 O O . ALA B 1 25 ? 9.484 -8.125 11.492 1 92.62 25 ALA B O 1
ATOM 3389 N N . PRO B 1 26 ? 8.266 -6.281 11.055 1 95.38 26 PRO B N 1
ATOM 3390 C CA . PRO B 1 26 ? 9.258 -5.484 11.781 1 95.38 26 PRO B CA 1
ATOM 3391 C C . PRO B 1 26 ? 9.312 -5.82 13.266 1 95.38 26 PRO B C 1
ATOM 3393 O O . PRO B 1 26 ? 10.375 -5.727 13.891 1 95.38 26 PRO B O 1
ATOM 3396 N N . LEU B 1 27 ? 8.273 -6.172 13.883 1 95.44 27 LEU B N 1
ATOM 3397 C CA . LEU B 1 27 ? 8.273 -6.574 15.289 1 95.44 27 LEU B CA 1
ATOM 3398 C C . LEU B 1 27 ? 9.133 -7.812 15.5 1 95.44 27 LEU B C 1
ATOM 3400 O O . LEU B 1 27 ? 9.953 -7.852 16.422 1 95.44 27 LEU B O 1
ATOM 3404 N N . CYS B 1 28 ? 8.945 -8.82 14.688 1 93.75 28 CYS B N 1
ATOM 3405 C CA . CYS B 1 28 ? 9.719 -10.055 14.781 1 93.75 28 CYS B CA 1
ATOM 3406 C C . CYS B 1 28 ? 11.18 -9.805 14.43 1 93.75 28 CYS B C 1
ATOM 3408 O O . CYS B 1 28 ? 12.078 -10.43 15 1 93.75 28 CYS B O 1
ATOM 3410 N N . ALA B 1 29 ? 11.391 -8.93 13.461 1 93.81 29 ALA B N 1
ATOM 3411 C CA . ALA B 1 29 ? 12.758 -8.539 13.125 1 93.81 29 ALA B CA 1
ATOM 3412 C C . ALA B 1 29 ? 13.453 -7.902 14.32 1 93.81 29 ALA B C 1
ATOM 3414 O O . ALA B 1 29 ? 14.656 -8.094 14.516 1 93.81 29 ALA B O 1
ATOM 3415 N N . ALA B 1 30 ? 12.711 -7.121 15.07 1 95.56 30 ALA B N 1
ATOM 3416 C CA . ALA B 1 30 ? 13.266 -6.496 16.266 1 95.56 30 ALA B CA 1
ATOM 3417 C C . ALA B 1 30 ? 13.695 -7.547 17.297 1 95.56 30 ALA B C 1
ATOM 3419 O O . ALA B 1 30 ? 14.703 -7.383 17.969 1 95.56 30 ALA B O 1
ATOM 3420 N N . ILE B 1 31 ? 12.961 -8.578 17.391 1 95.5 31 ILE B N 1
ATOM 3421 C CA . ILE B 1 31 ? 13.305 -9.672 18.297 1 95.5 31 ILE B CA 1
ATOM 3422 C C . ILE B 1 31 ? 14.586 -10.352 17.828 1 95.5 31 ILE B C 1
ATOM 3424 O O . ILE B 1 31 ? 15.477 -10.625 18.641 1 95.5 31 ILE B O 1
ATOM 3428 N N . VAL B 1 32 ? 14.68 -10.617 16.562 1 92.75 32 VAL B N 1
ATOM 3429 C CA . VAL B 1 32 ? 15.891 -11.203 16 1 92.75 32 VAL B CA 1
ATOM 3430 C C . VAL B 1 32 ? 17.078 -10.289 16.266 1 92.75 32 VAL B C 1
ATOM 3432 O O . VAL B 1 32 ? 18.156 -10.758 16.656 1 92.75 32 VAL B O 1
ATOM 3435 N N . ALA B 1 33 ? 16.844 -8.992 16.078 1 94.62 33 ALA B N 1
ATOM 3436 C CA . ALA B 1 33 ? 17.906 -8.008 16.281 1 94.62 33 ALA B CA 1
ATOM 3437 C C . ALA B 1 33 ? 18.328 -7.957 17.734 1 94.62 33 ALA B C 1
ATOM 3439 O O . ALA B 1 33 ? 19.516 -7.887 18.047 1 94.62 33 ALA B O 1
ATOM 3440 N N . MET B 1 34 ? 17.375 -8 18.578 1 95.06 34 MET B N 1
ATOM 3441 C CA . MET B 1 34 ? 17.641 -7.914 20.016 1 95.06 34 MET B CA 1
ATOM 3442 C C . MET B 1 34 ? 18.5 -9.086 20.484 1 95.06 34 MET B C 1
ATOM 3444 O O . MET B 1 34 ? 19.484 -8.891 21.188 1 95.06 34 MET B O 1
ATOM 3448 N N . PHE B 1 35 ? 18.219 -10.234 20.094 1 94.19 35 PHE B N 1
ATOM 3449 C CA . PHE B 1 35 ? 18.953 -11.43 20.5 1 94.19 35 PHE B CA 1
ATOM 3450 C C . PHE B 1 35 ? 20.234 -11.586 19.688 1 94.19 35 PHE B C 1
ATOM 3452 O O . PHE B 1 35 ? 21.141 -12.328 20.078 1 94.19 35 PHE B O 1
ATOM 3459 N N . GLY B 1 36 ? 20.281 -10.922 18.594 1 92.06 36 GLY B N 1
ATOM 3460 C CA . GLY B 1 36 ? 21.438 -11.008 17.719 1 92.06 36 GLY B CA 1
ATOM 3461 C C . GLY B 1 36 ? 22.484 -9.945 18 1 92.06 36 GLY B C 1
ATOM 3462 O O . GLY B 1 36 ? 23.531 -9.906 17.344 1 92.06 36 GLY B O 1
ATOM 3463 N N . GLY B 1 37 ? 22.203 -9.078 18.922 1 91.38 37 GLY B N 1
ATOM 3464 C CA . GLY B 1 37 ? 23.188 -8.078 19.328 1 91.38 37 GLY B CA 1
ATOM 3465 C C . GLY B 1 37 ? 23.156 -6.828 18.469 1 91.38 37 GLY B C 1
ATOM 3466 O O . GLY B 1 37 ? 24.156 -6.129 18.359 1 91.38 37 GLY B O 1
ATOM 3467 N N . LEU B 1 38 ? 22.094 -6.598 17.75 1 92.06 38 LEU B N 1
ATOM 3468 C CA . LEU B 1 38 ? 21.953 -5.387 16.953 1 92.06 38 LEU B CA 1
ATOM 3469 C C . LEU B 1 38 ? 21.172 -4.32 17.719 1 92.06 38 LEU B C 1
ATOM 3471 O O . LEU B 1 38 ? 20.297 -4.648 18.531 1 92.06 38 LEU B O 1
ATOM 3475 N N . ASP B 1 39 ? 21.562 -3.055 17.422 1 93.75 39 ASP B N 1
ATOM 3476 C CA . ASP B 1 39 ? 20.75 -1.967 17.938 1 93.75 39 ASP B CA 1
ATOM 3477 C C . ASP B 1 39 ? 19.359 -1.975 17.297 1 93.75 39 ASP B C 1
ATOM 3479 O O . ASP B 1 39 ? 19.219 -2.135 16.094 1 93.75 39 ASP B O 1
ATOM 3483 N N . LEU B 1 40 ? 18.359 -1.73 18.078 1 93.31 40 LEU B N 1
ATOM 3484 C CA . LEU B 1 40 ? 16.984 -1.957 17.656 1 93.31 40 LEU B CA 1
ATOM 3485 C C . LEU B 1 40 ? 16.562 -0.913 16.625 1 93.31 40 LEU B C 1
ATOM 3487 O O . LEU B 1 40 ? 16.031 -1.258 15.57 1 93.31 40 LEU B O 1
ATOM 3491 N N . LEU B 1 41 ? 16.781 0.355 16.906 1 92.44 41 LEU B N 1
ATOM 3492 C CA . LEU B 1 41 ? 16.281 1.399 16.016 1 92.44 41 LEU B CA 1
ATOM 3493 C C . LEU B 1 41 ? 16.953 1.323 14.648 1 92.44 41 LEU B C 1
ATOM 3495 O O . LEU B 1 41 ? 16.297 1.3 13.617 1 92.44 41 LEU B O 1
ATOM 3499 N N . PRO B 1 42 ? 18.312 1.198 14.602 1 93.38 42 PRO B N 1
ATOM 3500 C CA . PRO B 1 42 ? 18.969 1.04 13.305 1 93.38 42 PRO B CA 1
ATOM 3501 C C . PRO B 1 42 ? 18.594 -0.265 12.602 1 93.38 42 PRO B C 1
ATOM 3503 O O . PRO B 1 42 ? 18.531 -0.314 11.375 1 93.38 42 PRO B O 1
ATOM 3506 N N . ALA B 1 43 ? 18.375 -1.309 13.383 1 95.25 43 ALA B N 1
ATOM 3507 C CA . ALA B 1 43 ? 17.938 -2.568 12.781 1 95.25 43 ALA B CA 1
ATOM 3508 C C . ALA B 1 43 ? 16.625 -2.391 12.016 1 95.25 43 ALA B C 1
ATOM 3510 O O . ALA B 1 43 ? 16.422 -3.016 10.977 1 95.25 43 ALA B O 1
ATOM 3511 N N . TYR B 1 44 ? 15.773 -1.562 12.531 1 95.5 44 TYR B N 1
ATOM 3512 C CA . TYR B 1 44 ? 14.5 -1.304 11.875 1 95.5 44 TYR B CA 1
ATOM 3513 C C . TYR B 1 44 ? 14.656 -0.259 10.781 1 9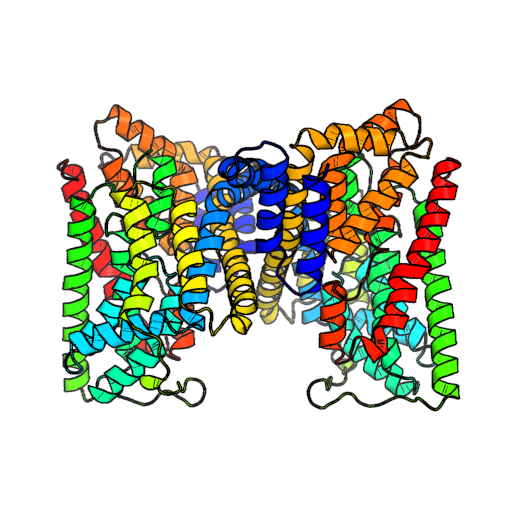5.5 44 TYR B C 1
ATOM 3515 O O . TYR B 1 44 ? 14.359 -0.529 9.609 1 95.5 44 TYR B O 1
ATOM 3523 N N . THR B 1 45 ? 15.227 0.88 11.023 1 94.31 45 THR B N 1
ATOM 3524 C CA . THR B 1 45 ? 15.172 2.035 10.133 1 94.31 45 THR B CA 1
ATOM 3525 C C . THR B 1 45 ? 16.203 1.899 9.016 1 94.31 45 THR B C 1
ATOM 3527 O O . THR B 1 45 ? 16.078 2.541 7.969 1 94.31 45 THR B O 1
ATOM 3530 N N . GLU B 1 46 ? 17.172 1.061 9.219 1 95 46 GLU B N 1
ATOM 3531 C CA . GLU B 1 46 ? 18.203 0.91 8.203 1 95 46 GLU B CA 1
ATOM 3532 C C . GLU B 1 46 ? 18.172 -0.487 7.586 1 95 46 GLU B C 1
ATOM 3534 O O . GLU B 1 46 ? 17.672 -0.672 6.477 1 95 46 GLU B O 1
ATOM 3539 N N . THR B 1 47 ? 18.5 -1.49 8.438 1 94.38 47 THR B N 1
ATOM 3540 C CA . THR B 1 47 ? 18.672 -2.842 7.91 1 94.38 47 THR B CA 1
ATOM 3541 C C . THR B 1 47 ? 17.344 -3.373 7.375 1 94.38 47 THR B C 1
ATOM 3543 O O . THR B 1 47 ? 17.25 -3.799 6.223 1 94.38 47 THR B O 1
ATOM 3546 N N . TYR B 1 48 ? 16.297 -3.369 8.211 1 96.12 48 TYR B N 1
ATOM 3547 C CA . TYR B 1 48 ? 14.977 -3.852 7.816 1 96.12 48 TYR B CA 1
ATOM 3548 C C . TYR B 1 48 ? 14.43 -3.053 6.637 1 96.12 48 TYR B C 1
ATOM 3550 O O . TYR B 1 48 ? 13.992 -3.629 5.641 1 96.12 48 TYR B O 1
ATOM 3558 N N . MET B 1 49 ? 14.461 -1.768 6.758 1 97.25 49 MET B N 1
ATOM 3559 C CA . MET B 1 49 ? 13.875 -0.903 5.738 1 97.25 49 MET B CA 1
ATOM 3560 C C . MET B 1 49 ? 14.641 -1.018 4.422 1 97.25 49 MET B C 1
ATOM 3562 O O . MET B 1 49 ? 14.047 -0.931 3.346 1 97.25 49 MET B O 1
ATOM 3566 N N . LYS B 1 50 ? 15.953 -1.14 4.484 1 95.5 50 LYS B N 1
ATOM 3567 C CA . LYS B 1 50 ? 16.719 -1.316 3.256 1 95.5 50 LYS B CA 1
ATOM 3568 C C . LYS B 1 50 ? 16.297 -2.584 2.52 1 95.5 50 LYS B C 1
ATOM 3570 O O . LYS B 1 50 ? 16.141 -2.576 1.297 1 95.5 50 LYS B O 1
ATOM 3575 N N . GLY B 1 51 ? 16.203 -3.65 3.307 1 92.88 51 GLY B N 1
ATOM 3576 C CA . GLY B 1 51 ? 15.68 -4.863 2.688 1 92.88 51 GLY B CA 1
ATOM 3577 C C . GLY B 1 51 ? 14.312 -4.672 2.059 1 92.88 51 GLY B C 1
ATOM 3578 O O . GLY B 1 51 ? 14.078 -5.125 0.936 1 92.88 51 GLY B O 1
ATOM 3579 N N . LEU B 1 52 ? 13.414 -4.051 2.799 1 95.69 52 LEU B N 1
ATOM 3580 C CA . LEU B 1 52 ? 12.055 -3.797 2.328 1 95.69 52 LEU B CA 1
ATOM 3581 C C . LEU B 1 52 ? 12.07 -2.98 1.04 1 95.69 52 LEU B C 1
ATOM 3583 O O . LEU B 1 52 ? 11.461 -3.373 0.043 1 95.69 52 LEU B O 1
ATOM 3587 N N . VAL B 1 53 ? 12.797 -1.898 0.976 1 97 53 VAL B N 1
ATOM 3588 C CA . VAL B 1 53 ? 12.703 -0.97 -0.147 1 97 53 VAL B CA 1
ATOM 3589 C C . VAL B 1 53 ? 13.461 -1.533 -1.347 1 97 53 VAL B C 1
ATOM 3591 O O . VAL B 1 53 ? 13.102 -1.268 -2.496 1 97 53 VAL B O 1
ATOM 3594 N N . ASP B 1 54 ? 14.508 -2.289 -1.117 1 93 54 ASP B N 1
ATOM 3595 C CA . ASP B 1 54 ? 15.203 -2.922 -2.23 1 93 54 ASP B CA 1
ATOM 3596 C C . ASP B 1 54 ? 14.258 -3.811 -3.037 1 93 54 ASP B C 1
ATOM 3598 O O . ASP B 1 54 ? 14.352 -3.869 -4.266 1 93 54 ASP B O 1
ATOM 3602 N N . PHE B 1 55 ? 13.461 -4.5 -2.338 1 92.06 55 PHE B N 1
ATOM 3603 C CA . PHE B 1 55 ? 12.469 -5.332 -3.018 1 92.06 55 PHE B CA 1
ATOM 3604 C C . PHE B 1 55 ? 11.461 -4.473 -3.77 1 92.06 55 PHE B C 1
ATOM 3606 O O . PHE B 1 55 ? 11.102 -4.781 -4.906 1 92.06 55 PHE B O 1
ATOM 3613 N N . VAL B 1 56 ? 10.984 -3.422 -3.135 1 95.56 56 VAL B N 1
ATOM 3614 C CA . VAL B 1 56 ? 10.055 -2.51 -3.785 1 95.56 56 VAL B CA 1
ATOM 3615 C C . VAL B 1 56 ? 10.688 -1.933 -5.047 1 95.56 56 VAL B C 1
ATOM 3617 O O . VAL B 1 56 ? 10.039 -1.851 -6.094 1 95.56 56 VAL B O 1
ATOM 3620 N N . LEU B 1 57 ? 11.906 -1.562 -4.914 1 95.56 57 LEU B N 1
ATOM 3621 C CA . LEU B 1 57 ? 12.641 -0.97 -6.027 1 95.56 57 LEU B CA 1
ATOM 3622 C C . LEU B 1 57 ? 12.633 -1.897 -7.238 1 95.56 57 LEU B C 1
ATOM 3624 O O . LEU B 1 57 ? 12.336 -1.464 -8.352 1 95.56 57 LEU B O 1
ATOM 3628 N N . LYS B 1 58 ? 12.812 -3.062 -6.977 1 91.12 58 LYS B N 1
ATOM 3629 C CA . LYS B 1 58 ? 13.023 -4.027 -8.055 1 91.12 58 LYS B CA 1
ATOM 3630 C C . LYS B 1 58 ? 11.688 -4.52 -8.617 1 91.12 58 LYS B C 1
ATOM 3632 O O . LYS B 1 58 ? 11.586 -4.793 -9.812 1 91.12 58 LYS B O 1
ATOM 3637 N N . TRP B 1 59 ? 10.672 -4.621 -7.762 1 92.19 59 TRP B N 1
ATOM 3638 C CA . TRP B 1 59 ? 9.57 -5.477 -8.188 1 92.19 59 TRP B CA 1
ATOM 3639 C C . TRP B 1 59 ? 8.258 -4.703 -8.211 1 92.19 59 TRP B C 1
ATOM 3641 O O . TRP B 1 59 ? 7.266 -5.172 -8.773 1 92.19 59 TRP B O 1
ATOM 3651 N N . PHE B 1 60 ? 8.18 -3.494 -7.699 1 96.38 60 PHE B N 1
ATOM 3652 C CA . PHE B 1 60 ? 6.914 -2.771 -7.676 1 96.38 60 PHE B CA 1
ATOM 3653 C C . PHE B 1 60 ? 6.391 -2.553 -9.094 1 96.38 60 PHE B C 1
ATOM 3655 O O . PHE B 1 60 ? 5.195 -2.709 -9.352 1 96.38 60 PHE B O 1
ATOM 3662 N N . PRO B 1 61 ? 7.211 -2.232 -10.039 1 95.81 61 PRO B N 1
ATOM 3663 C CA . PRO B 1 61 ? 6.684 -2.02 -11.391 1 95.81 61 PRO B CA 1
ATOM 3664 C C . PRO B 1 61 ? 5.977 -3.252 -11.945 1 95.81 61 PRO B C 1
ATOM 3666 O O . PRO B 1 61 ? 4.926 -3.131 -12.586 1 95.81 61 PRO B O 1
ATOM 3669 N N . VAL B 1 62 ? 6.543 -4.363 -11.688 1 93.81 62 VAL B N 1
ATOM 3670 C CA . VAL B 1 62 ? 5.949 -5.598 -12.188 1 93.81 62 VAL B CA 1
ATOM 3671 C C . VAL B 1 62 ? 4.621 -5.859 -11.484 1 93.81 62 VAL B C 1
ATOM 3673 O O . VAL B 1 62 ? 3.645 -6.273 -12.109 1 93.81 62 VAL B O 1
ATOM 3676 N N . PHE B 1 63 ? 4.594 -5.648 -10.148 1 93.38 63 PHE B N 1
ATOM 3677 C CA . PHE B 1 63 ? 3.352 -5.793 -9.398 1 93.38 63 PHE B CA 1
ATOM 3678 C C . PHE B 1 63 ? 2.277 -4.859 -9.938 1 93.38 63 PHE B C 1
ATOM 3680 O O . PHE B 1 63 ? 1.119 -5.254 -10.086 1 93.38 63 PHE B O 1
ATOM 3687 N N . LEU B 1 64 ? 2.646 -3.633 -10.203 1 95.75 64 LEU B N 1
ATOM 3688 C CA . LEU B 1 64 ? 1.708 -2.623 -10.68 1 95.75 64 LEU B CA 1
ATOM 3689 C C . LEU B 1 64 ? 1.144 -3.006 -12.047 1 95.75 64 LEU B C 1
ATOM 3691 O O . LEU B 1 64 ? -0.075 -3.078 -12.219 1 95.75 64 LEU B O 1
ATOM 3695 N N . PHE B 1 65 ? 2.033 -3.271 -13.031 1 96.25 65 PHE B N 1
ATOM 3696 C CA . PHE B 1 65 ? 1.585 -3.598 -14.383 1 96.25 65 PHE B CA 1
ATOM 3697 C C . PHE B 1 65 ? 0.779 -4.891 -14.383 1 96.25 65 PHE B C 1
ATOM 3699 O O . PHE B 1 65 ? -0.222 -5.004 -15.094 1 96.25 65 PHE B O 1
ATOM 3706 N N . GLY B 1 66 ? 1.25 -5.84 -13.602 1 93.81 66 GLY B N 1
ATOM 3707 C CA . GLY B 1 66 ? 0.518 -7.094 -13.5 1 93.81 66 GLY B CA 1
ATOM 3708 C C . GLY B 1 66 ? -0.887 -6.922 -12.953 1 93.81 66 GLY B C 1
ATOM 3709 O O . GLY B 1 66 ? -1.839 -7.5 -13.484 1 93.81 66 GLY B O 1
ATOM 3710 N N . ALA B 1 67 ? -0.974 -6.172 -11.883 1 93.56 67 ALA B N 1
ATOM 3711 C CA . ALA B 1 67 ? -2.275 -5.941 -11.258 1 93.56 67 ALA B CA 1
ATOM 3712 C C . ALA B 1 67 ? -3.205 -5.18 -12.195 1 93.56 67 ALA B C 1
ATOM 3714 O O . ALA B 1 67 ? -4.395 -5.488 -12.289 1 93.56 67 ALA B O 1
ATOM 3715 N N . VAL B 1 68 ? -2.725 -4.168 -12.859 1 96.12 68 VAL B N 1
ATOM 3716 C CA . VAL B 1 68 ? -3.516 -3.393 -13.812 1 96.12 68 VAL B CA 1
ATOM 3717 C C . VAL B 1 68 ? -3.969 -4.293 -14.961 1 96.12 68 VAL B C 1
ATOM 3719 O O . VAL B 1 68 ? -5.133 -4.25 -15.367 1 96.12 68 VAL B O 1
ATOM 3722 N N . PHE B 1 69 ? -3.031 -5.082 -15.5 1 96.25 69 PHE B N 1
ATOM 3723 C CA . PHE B 1 69 ? -3.34 -6.043 -16.562 1 96.25 69 PHE B CA 1
ATOM 3724 C C . PHE B 1 69 ? -4.492 -6.949 -16.141 1 96.25 69 PHE B C 1
ATOM 3726 O O . PHE B 1 69 ? -5.465 -7.102 -16.875 1 96.25 69 PHE B O 1
ATOM 3733 N N . GLY B 1 70 ? -4.398 -7.492 -14.984 1 93.25 70 GLY B N 1
ATOM 3734 C CA . GLY B 1 70 ? -5.418 -8.398 -14.477 1 93.25 70 GLY B CA 1
ATOM 3735 C C . GLY B 1 70 ? -6.77 -7.734 -14.297 1 93.25 70 GLY B C 1
ATOM 3736 O O . GLY B 1 70 ? -7.797 -8.281 -14.703 1 93.25 70 GLY B O 1
ATOM 3737 N N . LYS B 1 71 ? -6.742 -6.59 -13.703 1 93.81 71 LYS B N 1
ATOM 3738 C CA . LYS B 1 71 ? -7.996 -5.898 -13.422 1 93.81 71 LYS B CA 1
ATOM 3739 C C . LYS B 1 71 ? -8.688 -5.477 -14.719 1 93.81 71 LYS B C 1
ATOM 3741 O O . LYS B 1 71 ? -9.922 -5.504 -14.805 1 93.81 71 LYS B O 1
ATOM 3746 N N . LEU B 1 72 ? -7.938 -5.066 -15.68 1 95.81 72 LEU B N 1
ATOM 3747 C CA . LEU B 1 72 ? -8.516 -4.727 -16.969 1 95.81 72 LEU B CA 1
ATOM 3748 C C . LEU B 1 72 ? -9.133 -5.961 -17.625 1 95.81 72 LEU B C 1
ATOM 3750 O O . LEU B 1 72 ? -10.211 -5.879 -18.219 1 95.81 72 LEU B O 1
ATOM 3754 N N . MET B 1 73 ? -8.43 -7.051 -17.547 1 94.31 73 MET B N 1
ATOM 3755 C CA . MET B 1 73 ? -8.961 -8.305 -18.062 1 94.31 73 MET B CA 1
ATOM 3756 C C . MET B 1 73 ? -10.289 -8.648 -17.406 1 94.31 73 MET B C 1
ATOM 3758 O O . MET B 1 73 ? -11.211 -9.133 -18.062 1 94.31 73 MET B O 1
ATOM 3762 N N . GLU B 1 74 ? -10.32 -8.398 -16.156 1 90.25 74 GLU B N 1
ATOM 3763 C CA . GLU B 1 74 ? -11.516 -8.695 -15.367 1 90.25 74 GLU B CA 1
ATOM 3764 C C . GLU B 1 74 ? -12.664 -7.762 -15.734 1 90.25 74 GLU B C 1
ATOM 3766 O O . GLU B 1 74 ? -13.75 -8.219 -16.109 1 90.25 74 GLU B O 1
ATOM 3771 N N . ASP B 1 75 ? -12.43 -6.469 -15.766 1 92.06 75 ASP B N 1
ATOM 3772 C CA . ASP B 1 75 ? -13.492 -5.477 -15.867 1 92.06 75 ASP B CA 1
ATOM 3773 C C . ASP B 1 75 ? -14.016 -5.375 -17.297 1 92.06 75 ASP B C 1
ATOM 3775 O O . ASP B 1 75 ? -15.164 -4.996 -17.516 1 92.06 75 ASP B O 1
ATOM 3779 N N . THR B 1 76 ? -13.234 -5.738 -18.25 1 93.38 76 THR B N 1
ATOM 3780 C CA . THR B 1 76 ? -13.68 -5.707 -19.641 1 93.38 76 THR B CA 1
ATOM 3781 C C . THR B 1 76 ? -14.453 -6.98 -19.984 1 93.38 76 THR B C 1
ATOM 3783 O O . THR B 1 76 ? -15.094 -7.059 -21.031 1 93.38 76 THR B O 1
ATOM 3786 N N . GLY B 1 77 ? -14.297 -7.98 -19.109 1 91.12 77 GLY B N 1
ATOM 3787 C CA . GLY B 1 77 ? -14.922 -9.266 -19.375 1 91.12 77 GLY B CA 1
ATOM 3788 C C . GLY B 1 77 ? -14.039 -10.203 -20.172 1 91.12 77 GLY B C 1
ATOM 3789 O O . GLY B 1 77 ? -14.406 -11.352 -20.422 1 91.12 77 GLY B O 1
ATOM 3790 N N . SER B 1 78 ? -12.898 -9.766 -20.469 1 93.44 78 SER B N 1
ATOM 3791 C CA . SER B 1 78 ? -11.992 -10.562 -21.297 1 93.44 78 SER B CA 1
ATOM 3792 C C . SER B 1 78 ? -11.609 -11.867 -20.609 1 93.44 78 SER B C 1
ATOM 3794 O O . SER B 1 78 ? -11.578 -12.922 -21.234 1 93.44 78 SER B O 1
ATOM 3796 N N . ALA B 1 79 ? -11.289 -11.766 -19.344 1 90.31 79 ALA B N 1
ATOM 3797 C CA . ALA B 1 79 ? -10.922 -12.969 -18.609 1 90.31 79 ALA B CA 1
ATOM 3798 C C . ALA B 1 79 ? -12.055 -13.992 -18.641 1 90.31 79 ALA B C 1
ATOM 3800 O O . ALA B 1 79 ? -11.812 -15.18 -18.875 1 90.31 79 ALA B O 1
ATOM 3801 N N . ARG B 1 80 ? -13.297 -13.641 -18.469 1 89.31 80 ARG B N 1
ATOM 3802 C CA . ARG B 1 80 ? -14.461 -14.516 -18.469 1 89.31 80 ARG B CA 1
ATOM 3803 C C . ARG B 1 80 ? -14.703 -15.094 -19.859 1 89.31 80 ARG B C 1
ATOM 3805 O O . ARG B 1 80 ? -15.117 -16.25 -19.984 1 89.31 80 ARG B O 1
ATOM 3812 N N . SER B 1 81 ? -14.438 -14.25 -20.734 1 92.56 81 SER B N 1
ATOM 3813 C CA . SER B 1 81 ? -14.648 -14.68 -22.109 1 92.56 81 SER B CA 1
ATOM 3814 C C . SER B 1 81 ? -13.688 -15.805 -22.484 1 92.56 81 SER B C 1
ATOM 3816 O O . SER B 1 81 ? -14.094 -16.797 -23.094 1 92.56 81 SER B O 1
ATOM 3818 N N . VAL B 1 82 ? -12.508 -15.633 -22.188 1 90.75 82 VAL B N 1
ATOM 3819 C CA . VAL B 1 82 ? -11.5 -16.656 -22.453 1 90.75 82 VAL B CA 1
ATOM 3820 C C . VAL B 1 82 ? -11.844 -17.938 -21.703 1 90.75 82 VAL B C 1
ATOM 3822 O O . VAL B 1 82 ? -11.82 -19.031 -22.297 1 90.75 82 VAL B O 1
ATOM 3825 N N . ALA B 1 83 ? -12.172 -17.781 -20.469 1 85.62 83 ALA B N 1
ATOM 3826 C CA . ALA B 1 83 ? -12.523 -18.938 -19.641 1 85.62 83 ALA B CA 1
ATOM 3827 C C . ALA B 1 83 ? -13.742 -19.656 -20.203 1 85.62 83 ALA B C 1
ATOM 3829 O O . ALA B 1 83 ? -13.773 -20.891 -20.25 1 85.62 83 ALA B O 1
ATOM 3830 N N . PHE B 1 84 ? -14.695 -18.906 -20.578 1 86.56 84 PHE B N 1
ATOM 3831 C CA . PHE B 1 84 ? -15.93 -19.469 -21.125 1 86.56 84 PHE B CA 1
ATOM 3832 C C . PHE B 1 84 ? -15.641 -20.25 -22.406 1 86.56 84 PHE B C 1
ATOM 3834 O O . PHE B 1 84 ? -16.172 -21.359 -22.594 1 86.56 84 PHE B O 1
ATOM 3841 N N . LYS B 1 85 ? -14.914 -19.703 -23.234 1 88.12 85 LYS B N 1
ATOM 3842 C CA . LYS B 1 85 ? -14.586 -20.391 -24.484 1 88.12 85 LYS B CA 1
ATOM 3843 C C . LYS B 1 85 ? -13.852 -21.703 -24.219 1 88.12 85 LYS B C 1
ATOM 3845 O O . LYS B 1 85 ? -14.148 -22.719 -24.859 1 88.12 85 LYS B O 1
ATOM 3850 N N . LEU B 1 86 ? -12.961 -21.672 -23.359 1 86.88 86 LEU B N 1
ATOM 3851 C CA . LEU B 1 86 ? -12.18 -22.875 -23.047 1 86.88 86 LEU B CA 1
ATOM 3852 C C . LEU B 1 86 ? -13.07 -23.953 -22.438 1 86.88 86 LEU B C 1
ATOM 3854 O O . LEU B 1 86 ? -12.906 -25.141 -22.75 1 86.88 86 LEU B O 1
ATOM 3858 N N . THR B 1 87 ? -13.93 -23.531 -21.625 1 81.75 87 THR B N 1
ATOM 3859 C CA . THR B 1 87 ? -14.82 -24.484 -20.984 1 81.75 87 THR B CA 1
ATOM 3860 C C . THR B 1 87 ? -15.781 -25.094 -22 1 81.75 87 THR B C 1
ATOM 3862 O O . THR B 1 87 ? -16.141 -26.281 -21.891 1 81.75 87 THR B O 1
ATOM 3865 N N . ASN B 1 88 ? -16.172 -24.281 -22.891 1 83.44 88 ASN B N 1
ATOM 3866 C CA . ASN B 1 88 ? -17.047 -24.781 -23.953 1 83.44 88 ASN B CA 1
ATOM 3867 C C . ASN B 1 88 ? -16.328 -25.797 -24.828 1 83.44 88 ASN B C 1
ATOM 3869 O O . ASN B 1 88 ? -16.938 -26.75 -25.328 1 83.44 88 ASN B O 1
ATOM 3873 N N . TRP B 1 89 ? -15.102 -25.547 -25 1 88.81 89 TRP B N 1
ATOM 3874 C CA . TRP B 1 89 ? -14.297 -26.469 -25.812 1 88.81 89 TRP B CA 1
ATOM 3875 C C . TRP B 1 89 ? -14.117 -27.797 -25.078 1 88.81 89 TRP B C 1
ATOM 3877 O O . TRP B 1 89 ? -14.031 -28.859 -25.719 1 88.81 89 TRP B O 1
ATOM 3887 N N . ILE B 1 90 ? -13.969 -27.781 -23.828 1 87.81 90 ILE B N 1
ATOM 3888 C CA . ILE B 1 90 ? -13.719 -28.969 -23.016 1 87.81 90 ILE B CA 1
ATOM 3889 C C . ILE B 1 90 ? -15.039 -29.703 -22.766 1 87.81 90 ILE B C 1
ATOM 3891 O O . ILE B 1 90 ? -15.078 -30.938 -22.766 1 87.81 90 ILE B O 1
ATOM 3895 N N . GLY B 1 91 ? -16.125 -28.953 -22.656 1 78.38 91 GLY B N 1
ATOM 3896 C CA . GLY B 1 91 ? -17.453 -29.531 -22.453 1 78.38 91 GLY B CA 1
ATOM 3897 C C . GLY B 1 91 ? -17.922 -29.469 -21.016 1 78.38 91 GLY B C 1
ATOM 3898 O O . GLY B 1 91 ? -17.109 -29.516 -20.094 1 78.38 91 GLY B O 1
ATOM 3899 N N . THR B 1 92 ? -19.141 -29.484 -20.906 1 73.88 92 THR B N 1
ATOM 3900 C CA . THR B 1 92 ? -19.766 -29.328 -19.594 1 73.88 92 THR B CA 1
ATOM 3901 C C . THR B 1 92 ? -19.656 -30.594 -18.781 1 73.88 92 THR B C 1
ATOM 3903 O O . THR B 1 92 ? -19.766 -30.562 -17.547 1 73.88 92 THR B O 1
ATOM 3906 N N . LYS B 1 93 ? -19.438 -31.625 -19.469 1 78.62 93 LYS B N 1
ATOM 3907 C CA . LYS B 1 93 ? -19.328 -32.906 -18.766 1 78.62 93 LYS B CA 1
ATOM 3908 C C . LYS B 1 93 ? -18.031 -32.969 -17.953 1 78.62 93 LYS B C 1
ATOM 3910 O O . LYS B 1 93 ? -17.938 -33.75 -17 1 78.62 93 LYS B O 1
ATOM 3915 N N . ARG B 1 94 ? -17.156 -32.156 -18.375 1 91.88 94 ARG B N 1
ATOM 3916 C CA . ARG B 1 94 ? -15.891 -32.094 -17.672 1 91.88 94 ARG B CA 1
ATOM 3917 C C . ARG B 1 94 ? -15.711 -30.734 -17 1 91.88 94 ARG B C 1
ATOM 3919 O O . ARG B 1 94 ? -14.727 -30.047 -17.234 1 91.88 94 ARG B O 1
ATOM 3926 N N . ALA B 1 95 ? -16.625 -30.453 -16.125 1 90.44 95 ALA B N 1
ATOM 3927 C CA . ALA B 1 95 ? -16.688 -29.156 -15.469 1 90.44 95 ALA B CA 1
ATOM 3928 C C . ALA B 1 95 ? -15.414 -28.859 -14.695 1 90.44 95 ALA B C 1
ATOM 3930 O O . ALA B 1 95 ? -14.875 -27.766 -14.758 1 90.44 95 ALA B O 1
ATOM 3931 N N . LEU B 1 96 ? -14.977 -29.906 -14.062 1 94.06 96 LEU B N 1
ATOM 3932 C CA . LEU B 1 96 ? -13.758 -29.766 -13.273 1 94.06 96 LEU B CA 1
ATOM 3933 C C . LEU B 1 96 ? -12.578 -29.391 -14.164 1 94.06 96 LEU B C 1
ATOM 3935 O O . LEU B 1 96 ? -11.844 -28.438 -13.859 1 94.06 96 LEU B O 1
ATOM 3939 N N . LEU B 1 97 ? -12.398 -30.047 -15.227 1 94.81 97 LEU B N 1
ATOM 3940 C CA . LEU B 1 97 ? -11.305 -29.781 -16.156 1 94.81 97 LEU B CA 1
ATOM 3941 C C . LEU B 1 97 ? -11.438 -28.406 -16.781 1 94.81 97 LEU B C 1
ATOM 3943 O O . LEU B 1 97 ? -10.438 -27.734 -17.047 1 94.81 97 LEU B O 1
ATOM 3947 N N . GLY B 1 98 ? -12.641 -28.047 -17.047 1 93.25 98 GLY B N 1
ATOM 3948 C CA . GLY B 1 98 ? -12.883 -26.719 -17.594 1 93.25 98 GLY B CA 1
ATOM 3949 C C . GLY B 1 98 ? -12.414 -25.609 -16.688 1 93.25 98 GLY B C 1
ATOM 3950 O O . GLY B 1 98 ? -11.75 -24.672 -17.141 1 93.25 98 GLY B O 1
ATOM 3951 N N . VAL B 1 99 ? -12.773 -25.719 -15.461 1 93.56 99 VAL B N 1
ATOM 3952 C CA . VAL B 1 99 ? -12.406 -24.703 -14.492 1 93.56 99 VAL B CA 1
ATOM 3953 C C . VAL B 1 99 ? -10.883 -24.656 -14.336 1 93.56 99 VAL B C 1
ATOM 3955 O O . VAL B 1 99 ? -10.289 -23.578 -14.32 1 93.56 99 VAL B O 1
ATOM 3958 N N . ILE B 1 100 ? -10.289 -25.812 -14.242 1 96.44 100 ILE B N 1
ATOM 3959 C CA . ILE B 1 100 ? -8.844 -25.891 -14.086 1 96.44 100 ILE B CA 1
ATOM 3960 C C . ILE B 1 100 ? -8.148 -25.297 -15.312 1 96.44 100 ILE B C 1
ATOM 3962 O O . ILE B 1 100 ? -7.23 -24.484 -15.172 1 96.44 100 ILE B O 1
ATOM 3966 N N . ALA B 1 101 ? -8.602 -25.625 -16.484 1 95.25 101 ALA B N 1
ATOM 3967 C CA . ALA B 1 101 ? -7.996 -25.141 -17.719 1 95.25 101 ALA B CA 1
ATOM 3968 C C . ALA B 1 101 ? -8.164 -23.641 -17.875 1 95.25 101 ALA B C 1
ATOM 3970 O O . ALA B 1 101 ? -7.242 -22.938 -18.312 1 95.25 101 ALA B O 1
ATOM 3971 N N . GLY B 1 102 ? -9.336 -23.156 -17.609 1 93.44 102 GLY B N 1
ATOM 3972 C CA . GLY B 1 102 ? -9.57 -21.719 -17.656 1 93.44 102 GLY B CA 1
ATOM 3973 C C . GLY B 1 102 ? -8.648 -20.938 -16.75 1 93.44 102 GLY B C 1
ATOM 3974 O O . GLY B 1 102 ? -8.023 -19.969 -17.172 1 93.44 102 GLY B O 1
ATOM 3975 N N . ALA B 1 103 ? -8.586 -21.375 -15.508 1 95.12 103 ALA B N 1
ATOM 3976 C CA . ALA B 1 103 ? -7.719 -20.719 -14.531 1 95.12 103 ALA B CA 1
ATOM 3977 C C . ALA B 1 103 ? -6.254 -20.797 -14.961 1 95.12 103 ALA B C 1
ATOM 3979 O O . ALA B 1 103 ? -5.504 -19.828 -14.812 1 95.12 103 ALA B O 1
ATOM 3980 N N . ALA B 1 104 ? -5.883 -21.922 -15.484 1 96.31 104 ALA B N 1
ATOM 3981 C CA . ALA B 1 104 ? -4.5 -22.156 -15.898 1 96.31 104 ALA B CA 1
ATOM 3982 C C . ALA B 1 104 ? -4.102 -21.234 -17.047 1 96.31 104 ALA B C 1
ATOM 3984 O O . ALA B 1 104 ? -3.014 -20.641 -17.016 1 96.31 104 ALA B O 1
ATOM 3985 N N . VAL B 1 105 ? -4.914 -21.078 -17.969 1 95 105 VAL B N 1
ATOM 3986 C CA . VAL B 1 105 ? -4.613 -20.25 -19.125 1 95 105 VAL B CA 1
ATOM 3987 C C . VAL B 1 105 ? -4.496 -18.797 -18.703 1 95 105 VAL B C 1
ATOM 3989 O O . VAL B 1 105 ? -3.592 -18.078 -19.141 1 95 105 VAL B O 1
ATOM 3992 N N . LEU B 1 106 ? -5.371 -18.359 -17.875 1 94.12 106 LEU B N 1
ATOM 3993 C CA . LEU B 1 106 ? -5.352 -16.984 -17.406 1 94.12 106 LEU B CA 1
ATOM 3994 C C . LEU B 1 106 ? -4.082 -16.703 -16.609 1 94.12 106 LEU B C 1
ATOM 3996 O O . LEU B 1 106 ? -3.412 -15.688 -16.844 1 94.12 106 LEU B O 1
ATOM 4000 N N . THR B 1 107 ? -3.768 -17.594 -15.75 1 95.31 107 THR B N 1
ATOM 4001 C CA . THR B 1 107 ? -2.609 -17.375 -14.891 1 95.31 107 THR B CA 1
ATOM 4002 C C . THR B 1 107 ? -1.313 -17.484 -15.688 1 95.31 107 THR B C 1
ATOM 4004 O O . THR B 1 107 ? -0.381 -16.719 -15.484 1 95.31 107 THR B O 1
ATOM 4007 N N . TYR B 1 108 ? -1.279 -18.438 -16.562 1 95.81 108 TYR B N 1
ATOM 4008 C CA . TYR B 1 108 ? -0.091 -18.547 -17.406 1 95.81 108 TYR B CA 1
ATOM 4009 C C . TYR B 1 108 ? 0.061 -17.312 -18.281 1 95.81 108 TYR B C 1
ATOM 4011 O O . TYR B 1 108 ? 1.179 -16.922 -18.625 1 95.81 108 TYR B O 1
ATOM 4019 N N . GLY B 1 109 ? -1.02 -16.734 -18.594 1 93.81 109 GLY B N 1
ATOM 4020 C CA . GLY B 1 109 ? -1.014 -15.539 -19.422 1 93.81 109 GLY B CA 1
ATOM 4021 C C . GLY B 1 109 ? -0.612 -14.289 -18.672 1 93.81 109 GLY B C 1
ATOM 4022 O O . GLY B 1 109 ? -0.439 -13.227 -19.266 1 93.81 109 GLY B O 1
ATOM 4023 N N . GLY B 1 110 ? -0.559 -14.398 -17.391 1 92.81 110 GLY B N 1
ATOM 4024 C CA . GLY B 1 110 ? -0.053 -13.266 -16.641 1 92.81 110 GLY B CA 1
ATOM 4025 C C . GLY B 1 110 ? -1.095 -12.648 -15.719 1 92.81 110 GLY B C 1
ATOM 4026 O O . GLY B 1 110 ? -0.813 -11.664 -15.023 1 92.81 110 GLY B O 1
ATOM 4027 N N . VAL B 1 111 ? -2.244 -13.156 -15.734 1 89.19 111 VAL B N 1
ATOM 4028 C CA . VAL B 1 111 ? -3.293 -12.617 -14.883 1 89.19 111 VAL B CA 1
ATOM 4029 C C . VAL B 1 111 ? -3.059 -13.055 -13.438 1 89.19 111 VAL B C 1
ATOM 4031 O O . VAL B 1 111 ? -2.793 -14.227 -13.172 1 89.19 111 VAL B O 1
ATOM 4034 N N . SER B 1 112 ? -3.113 -12.102 -12.625 1 87.25 112 SER B N 1
ATOM 4035 C CA . SER B 1 112 ? -2.871 -12.391 -11.219 1 87.25 112 SER B CA 1
ATOM 4036 C C . SER B 1 112 ? -3.871 -13.406 -10.68 1 87.25 112 SER B C 1
ATOM 4038 O O . SER B 1 112 ? -5.035 -13.414 -11.086 1 87.25 112 SER B O 1
ATOM 4040 N N . LEU B 1 113 ? -3.379 -14.133 -9.703 1 86.56 113 LEU B N 1
ATOM 4041 C CA . LEU B 1 113 ? -4.215 -15.195 -9.148 1 86.56 113 LEU B CA 1
ATOM 4042 C C . LEU B 1 113 ? -5.43 -14.609 -8.438 1 86.56 113 LEU B C 1
ATOM 4044 O O . LEU B 1 113 ? -6.508 -15.219 -8.445 1 86.56 113 LEU B O 1
ATOM 4048 N N . PHE B 1 114 ? -5.332 -13.484 -7.922 1 80.5 114 PHE B N 1
ATOM 4049 C CA . PHE B 1 114 ? -6.449 -12.859 -7.227 1 80.5 114 PHE B CA 1
ATOM 4050 C C . PHE B 1 114 ? -7.562 -12.5 -8.211 1 80.5 114 PHE B C 1
ATOM 4052 O O . PHE B 1 114 ? -8.742 -12.664 -7.902 1 80.5 114 PHE B O 1
ATOM 4059 N N . VAL B 1 115 ? -7.172 -12.117 -9.258 1 81.38 115 VAL B N 1
ATOM 4060 C CA . VAL B 1 115 ? -8.133 -11.758 -10.289 1 81.38 115 VAL B CA 1
ATOM 4061 C C . VAL B 1 115 ? -8.75 -13.016 -10.883 1 81.38 115 VAL B C 1
ATOM 4063 O O . VAL B 1 115 ? -9.938 -13.039 -11.211 1 81.38 115 VAL B O 1
ATOM 4066 N N . VAL B 1 116 ? -7.969 -13.992 -10.977 1 90.94 116 VAL B N 1
ATOM 4067 C CA . VAL B 1 116 ? -8.445 -15.242 -11.555 1 90.94 116 VAL B CA 1
ATOM 4068 C C . VAL B 1 116 ? -9.57 -15.82 -10.688 1 90.94 116 VAL B C 1
ATOM 4070 O O . VAL B 1 116 ? -10.555 -16.344 -11.211 1 90.94 116 VAL B O 1
ATOM 4073 N N . VAL B 1 117 ? -9.508 -15.625 -9.453 1 90.06 117 VAL B N 1
ATOM 4074 C CA . VAL B 1 117 ? -10.523 -16.125 -8.531 1 90.06 117 VAL B CA 1
ATOM 4075 C C . VAL B 1 117 ? -11.859 -15.453 -8.828 1 90.06 117 VAL B C 1
ATOM 4077 O O . VAL B 1 117 ? -12.883 -16.125 -8.961 1 90.06 117 VAL B O 1
ATOM 4080 N N . PHE B 1 118 ? -11.867 -14.227 -9.055 1 82.56 118 PHE B N 1
ATOM 4081 C CA . PHE B 1 118 ? -13.094 -13.469 -9.266 1 82.56 118 PHE B CA 1
ATOM 4082 C C . PHE B 1 118 ? -13.648 -13.727 -10.664 1 82.56 118 PHE B C 1
ATOM 4084 O O . PHE B 1 118 ? -14.867 -13.742 -10.852 1 82.56 118 PHE B O 1
ATOM 4091 N N . ALA B 1 119 ? -12.797 -13.93 -11.547 1 83.25 119 ALA B N 1
ATOM 4092 C CA . ALA B 1 119 ? -13.211 -14.156 -12.93 1 83.25 119 ALA B CA 1
ATOM 4093 C C . ALA B 1 119 ? -13.766 -15.562 -13.109 1 83.25 119 ALA B C 1
ATOM 4095 O O . ALA B 1 119 ? -14.695 -15.773 -13.891 1 83.25 119 ALA B O 1
ATOM 4096 N N . MET B 1 120 ? -13.195 -16.484 -12.406 1 89.94 120 MET B N 1
ATOM 4097 C CA . MET B 1 120 ? -13.5 -17.891 -12.656 1 89.94 120 MET B CA 1
ATOM 4098 C C . MET B 1 120 ? -14.672 -18.344 -11.789 1 89.94 120 MET B C 1
ATOM 4100 O O . MET B 1 120 ? -15.375 -19.297 -12.148 1 89.94 120 MET B O 1
ATOM 4104 N N . TYR B 1 121 ? -14.953 -17.703 -10.695 1 90.19 121 TYR B N 1
ATOM 4105 C CA . TYR B 1 121 ? -15.922 -18.188 -9.727 1 90.19 121 TYR B CA 1
ATOM 4106 C C . TYR B 1 121 ? -17.312 -18.266 -10.344 1 90.19 121 TYR B C 1
ATOM 4108 O O . TYR B 1 121 ? -17.969 -19.312 -10.281 1 90.19 121 TYR B O 1
ATOM 4116 N N . PRO B 1 122 ? -17.766 -17.172 -10.93 1 86 122 PRO B N 1
ATOM 4117 C CA . PRO B 1 122 ? -19.109 -17.266 -11.531 1 86 122 PRO B CA 1
ATOM 4118 C C . PRO B 1 122 ? -19.188 -18.359 -12.594 1 86 122 PRO B C 1
ATOM 4120 O O . PRO B 1 122 ? -20.234 -19.031 -12.711 1 86 122 PRO B O 1
ATOM 4123 N N . LEU B 1 123 ? -18.203 -18.547 -13.297 1 86.31 123 LEU B N 1
ATOM 4124 C CA . LEU B 1 123 ? -18.172 -19.578 -14.32 1 86.31 123 LEU B CA 1
ATOM 4125 C C . LEU B 1 123 ? -18.156 -20.969 -13.695 1 86.31 123 LEU B C 1
ATOM 4127 O O . LEU B 1 123 ? -18.812 -21.891 -14.195 1 86.31 123 LEU B O 1
ATOM 4131 N N . ALA B 1 124 ? -17.344 -21.078 -12.68 1 91.38 124 ALA B N 1
ATOM 4132 C CA . ALA B 1 124 ? -17.281 -22.359 -11.969 1 91.38 124 ALA B CA 1
ATOM 4133 C C . ALA B 1 124 ? -18.656 -22.734 -11.414 1 91.38 124 ALA B C 1
ATOM 4135 O O . ALA B 1 124 ? -19.047 -23.906 -11.477 1 91.38 124 ALA B O 1
ATOM 4136 N N . ILE B 1 125 ? -19.359 -21.781 -10.953 1 90.19 125 ILE B N 1
ATOM 4137 C CA . ILE B 1 125 ? -20.688 -22.016 -10.414 1 90.19 125 ILE B CA 1
ATOM 4138 C C . ILE B 1 125 ? -21.609 -22.547 -11.523 1 90.19 125 ILE B C 1
ATOM 4140 O O . ILE B 1 125 ? -22.312 -23.531 -11.344 1 90.19 125 ILE B O 1
ATOM 4144 N N . ALA B 1 126 ? -21.578 -21.875 -12.57 1 86.25 126 ALA B N 1
ATOM 4145 C CA . ALA B 1 126 ? -22.422 -22.266 -13.695 1 86.25 126 ALA B CA 1
ATOM 4146 C C . ALA B 1 126 ? -22.094 -23.672 -14.18 1 86.25 126 ALA B C 1
ATOM 4148 O O . ALA B 1 126 ? -23 -24.469 -14.445 1 86.25 126 ALA B O 1
ATOM 4149 N N . LEU B 1 127 ? -20.891 -24 -14.297 1 88.5 127 LEU B N 1
ATOM 4150 C CA . LEU B 1 127 ? -20.453 -25.297 -14.805 1 88.5 127 LEU B CA 1
ATOM 4151 C C . LEU B 1 127 ? -20.766 -26.406 -13.805 1 88.5 127 LEU B C 1
ATOM 4153 O O . LEU B 1 127 ? -21.219 -27.484 -14.195 1 88.5 127 LEU B O 1
ATOM 4157 N N . PHE B 1 128 ? -20.453 -26.125 -12.578 1 92.12 128 PHE B N 1
ATOM 4158 C CA . PHE B 1 128 ? -20.688 -27.125 -11.547 1 92.12 128 PHE B CA 1
ATOM 4159 C C . PHE B 1 128 ? -22.188 -27.359 -11.359 1 92.12 128 PHE B C 1
ATOM 4161 O O . PHE B 1 128 ? -22.609 -28.484 -11.07 1 92.12 128 PHE B O 1
ATOM 4168 N N . ARG B 1 129 ? -22.922 -26.297 -11.508 1 89.81 129 ARG B N 1
ATOM 4169 C CA . ARG B 1 129 ? -24.375 -26.422 -11.477 1 89.81 129 ARG B CA 1
ATOM 4170 C C . ARG B 1 129 ? -24.875 -27.344 -12.586 1 89.81 129 ARG B C 1
ATOM 4172 O O . ARG B 1 129 ? -25.641 -28.281 -12.328 1 89.81 129 ARG B O 1
ATOM 4179 N N . GLU B 1 130 ? -24.438 -27.109 -13.695 1 87.19 130 GLU B N 1
ATOM 4180 C CA . GLU B 1 130 ? -24.844 -27.906 -14.852 1 87.19 130 GLU B CA 1
ATOM 4181 C C . GLU B 1 130 ? -24.391 -29.359 -14.711 1 87.19 130 GLU B C 1
ATOM 4183 O O . GLU B 1 130 ? -25.125 -30.266 -15.086 1 87.19 130 GLU B O 1
ATOM 4188 N N . ALA B 1 131 ? -23.25 -29.594 -14.242 1 89.94 131 ALA B N 1
ATOM 4189 C CA . ALA B 1 131 ? -22.688 -30.938 -14.094 1 89.94 131 ALA B CA 1
ATOM 4190 C C . ALA B 1 131 ? -23.188 -31.594 -12.805 1 89.94 131 ALA B C 1
ATOM 4192 O O . ALA B 1 131 ? -22.984 -32.781 -12.594 1 89.94 131 ALA B O 1
ATOM 4193 N N . ASN B 1 132 ? -23.812 -30.875 -12.008 1 92.06 132 ASN B N 1
ATOM 4194 C CA . ASN B 1 132 ? -24.344 -31.328 -10.734 1 92.06 132 ASN B CA 1
ATOM 4195 C C . ASN B 1 132 ? -23.266 -31.922 -9.836 1 92.06 132 ASN B C 1
ATOM 4197 O O . ASN B 1 132 ? -23.391 -33.031 -9.352 1 92.06 132 ASN B O 1
ATOM 4201 N N . ILE B 1 133 ? -22.25 -31.156 -9.68 1 92.69 133 ILE B N 1
ATOM 4202 C CA . ILE B 1 133 ? -21.188 -31.609 -8.789 1 92.69 133 ILE B CA 1
ATOM 4203 C C . ILE B 1 133 ? -21.047 -30.625 -7.625 1 92.69 133 ILE B C 1
ATOM 4205 O O . ILE B 1 133 ? -21.5 -29.484 -7.707 1 92.69 133 ILE B O 1
ATOM 4209 N N . SER B 1 134 ? -20.422 -31.078 -6.594 1 94.81 134 SER B N 1
ATOM 4210 C CA . SER B 1 134 ? -20.359 -30.344 -5.336 1 94.81 134 SER B CA 1
ATOM 4211 C C . SER B 1 134 ? -19.531 -29.062 -5.48 1 94.81 134 SER B C 1
ATOM 4213 O O . SER B 1 134 ? -18.422 -29.094 -6.035 1 94.81 134 SER B O 1
ATOM 4215 N N . ARG B 1 135 ? -19.922 -27.984 -4.883 1 94.19 135 ARG B N 1
ATOM 4216 C CA . ARG B 1 135 ? -19.219 -26.703 -4.906 1 94.19 135 ARG B CA 1
ATOM 4217 C C . ARG B 1 135 ? -17.953 -26.75 -4.055 1 94.19 135 ARG B C 1
ATOM 4219 O O . ARG B 1 135 ? -17.062 -25.906 -4.199 1 94.19 135 ARG B O 1
ATOM 4226 N N . ARG B 1 136 ? -17.938 -27.688 -3.188 1 94.81 136 ARG B N 1
ATOM 4227 C CA . ARG B 1 136 ? -16.812 -27.828 -2.283 1 94.81 136 ARG B CA 1
ATOM 4228 C C . ARG B 1 136 ? -15.508 -28 -3.062 1 94.81 136 ARG B C 1
ATOM 4230 O O . ARG B 1 136 ? -14.422 -27.75 -2.535 1 94.81 136 ARG B O 1
ATOM 4237 N N . LEU B 1 137 ? -15.656 -28.375 -4.324 1 96.25 137 LEU B N 1
ATOM 4238 C CA . LEU B 1 137 ? -14.484 -28.672 -5.137 1 96.25 137 LEU B CA 1
ATOM 4239 C C . LEU B 1 137 ? -14.016 -27.438 -5.898 1 96.25 137 LEU B C 1
ATOM 4241 O O . LEU B 1 137 ? -12.922 -27.438 -6.469 1 96.25 137 LEU B O 1
ATOM 4245 N N . ILE B 1 138 ? -14.766 -26.375 -5.887 1 95.38 138 ILE B N 1
ATOM 4246 C CA . ILE B 1 138 ? -14.477 -25.188 -6.688 1 95.38 138 ILE B CA 1
ATOM 4247 C C . ILE B 1 138 ? -13.156 -24.578 -6.227 1 95.38 138 ILE B C 1
ATOM 4249 O O . ILE B 1 138 ? -12.273 -24.297 -7.043 1 95.38 138 ILE B O 1
ATOM 4253 N N . PRO B 1 139 ? -12.93 -24.406 -4.902 1 96.12 139 PRO B N 1
ATOM 4254 C CA . PRO B 1 139 ? -11.648 -23.828 -4.484 1 96.12 139 PRO B CA 1
ATOM 4255 C C . PRO B 1 139 ? -10.453 -24.703 -4.891 1 96.12 139 PRO B C 1
ATOM 4257 O O . PRO B 1 139 ? -9.422 -24.172 -5.309 1 96.12 139 PRO B O 1
ATOM 4260 N N . GLY B 1 140 ? -10.633 -25.969 -4.777 1 97.19 140 GLY B N 1
ATOM 4261 C CA . GLY B 1 140 ? -9.578 -26.859 -5.211 1 97.19 140 GLY B CA 1
ATOM 4262 C C . GLY B 1 140 ? -9.266 -26.766 -6.691 1 97.19 140 GLY B C 1
ATOM 4263 O O . GLY B 1 140 ? -8.102 -26.766 -7.09 1 97.19 140 GLY B O 1
ATOM 4264 N N . ALA B 1 141 ? -10.289 -26.641 -7.465 1 96.81 141 ALA B N 1
ATOM 4265 C CA . ALA B 1 141 ? -10.133 -26.562 -8.914 1 96.81 141 ALA B CA 1
ATOM 4266 C C . ALA B 1 141 ? -9.445 -25.266 -9.328 1 96.81 141 ALA B C 1
ATOM 4268 O O . ALA B 1 141 ? -8.516 -25.281 -10.141 1 96.81 141 ALA B O 1
ATOM 4269 N N . ILE B 1 142 ? -9.883 -24.219 -8.773 1 95.69 142 ILE B N 1
ATOM 4270 C CA . ILE B 1 142 ? -9.297 -22.922 -9.094 1 95.69 142 ILE B CA 1
ATOM 4271 C C . ILE B 1 142 ? -7.852 -22.859 -8.617 1 95.69 142 ILE B C 1
ATOM 4273 O O . ILE B 1 142 ? -6.973 -22.375 -9.336 1 95.69 142 ILE B O 1
ATOM 4277 N N . THR B 1 143 ? -7.59 -23.359 -7.457 1 97.19 143 THR B N 1
ATOM 4278 C CA . THR B 1 143 ? -6.246 -23.391 -6.898 1 97.19 143 THR B CA 1
ATOM 4279 C C . THR B 1 143 ? -5.305 -24.188 -7.789 1 97.19 143 THR B C 1
ATOM 4281 O O . THR B 1 143 ? -4.188 -23.75 -8.078 1 97.19 143 THR B O 1
ATOM 4284 N N . LEU B 1 144 ? -5.766 -25.297 -8.203 1 97.38 144 LEU B N 1
ATOM 4285 C CA . LEU B 1 144 ? -4.934 -26.141 -9.055 1 97.38 144 LEU B CA 1
ATOM 4286 C C . LEU B 1 144 ? -4.559 -25.422 -10.344 1 97.38 144 LEU B C 1
ATOM 4288 O O . LEU B 1 144 ? -3.398 -25.438 -10.758 1 97.38 144 LEU B O 1
ATOM 4292 N N . GLY B 1 145 ? -5.449 -24.781 -10.898 1 96.19 145 GLY B N 1
ATOM 4293 C CA . GLY B 1 145 ? -5.207 -24.109 -12.164 1 96.19 145 GLY B CA 1
ATOM 4294 C C . GLY B 1 145 ? -4.402 -22.828 -12.016 1 96.19 145 GLY B C 1
ATOM 4295 O O . GLY B 1 145 ? -3.549 -22.531 -12.852 1 96.19 145 GLY B O 1
ATOM 4296 N N . ALA B 1 146 ? -4.641 -22.156 -10.938 1 94.94 146 ALA B N 1
ATOM 4297 C CA . ALA B 1 146 ? -4.133 -20.781 -10.859 1 94.94 146 ALA B CA 1
ATOM 4298 C C . ALA B 1 146 ? -2.947 -20.688 -9.906 1 94.94 146 ALA B C 1
ATOM 4300 O O . ALA B 1 146 ? -2.033 -19.891 -10.117 1 94.94 146 ALA B O 1
ATOM 4301 N N . PHE B 1 147 ? -2.844 -21.469 -8.852 1 95 147 PHE B N 1
ATOM 4302 C CA . PHE B 1 147 ? -1.9 -21.234 -7.762 1 95 147 PHE B CA 1
ATOM 4303 C C . PHE B 1 147 ? -0.75 -22.234 -7.816 1 95 147 PHE B C 1
ATOM 4305 O O . PHE B 1 147 ? 0.154 -22.188 -6.98 1 95 147 PHE B O 1
ATOM 4312 N N . THR B 1 148 ? -0.761 -23.156 -8.789 1 96.19 148 THR B N 1
ATOM 4313 C CA . THR B 1 148 ? 0.215 -24.234 -8.719 1 96.19 148 THR B CA 1
ATOM 4314 C C . THR B 1 148 ? 1.145 -24.203 -9.922 1 96.19 148 THR B C 1
ATOM 4316 O O . THR B 1 148 ? 2.096 -23.422 -9.969 1 96.19 148 THR B O 1
ATOM 4319 N N . PHE B 1 149 ? 0.805 -24.984 -10.938 1 97.31 149 PHE B N 1
ATOM 4320 C CA . PHE B 1 149 ? 1.795 -25.266 -11.969 1 97.31 149 PHE B CA 1
ATOM 4321 C C . PHE B 1 149 ? 1.975 -24.062 -12.883 1 97.31 149 PHE B C 1
ATOM 4323 O O . PHE B 1 149 ? 3.068 -23.828 -13.398 1 97.31 149 PHE B O 1
ATOM 4330 N N . THR B 1 150 ? 0.995 -23.25 -13.117 1 96.12 150 THR B N 1
ATOM 4331 C CA . THR B 1 150 ? 1.121 -22.094 -14.008 1 96.12 150 THR B CA 1
ATOM 4332 C C . THR B 1 150 ? 1.746 -20.922 -13.273 1 96.12 150 THR B C 1
ATOM 4334 O O . THR B 1 150 ? 2.26 -19.984 -13.906 1 96.12 150 THR B O 1
ATOM 4337 N N . MET B 1 151 ? 1.701 -20.984 -12.016 1 94.94 151 MET B N 1
ATOM 4338 C CA . MET B 1 151 ? 2.281 -19.906 -11.211 1 94.94 151 MET B CA 1
ATOM 4339 C C . MET B 1 151 ? 3.77 -20.141 -10.984 1 94.94 151 MET B C 1
ATOM 4341 O O . MET B 1 151 ? 4.566 -19.203 -11.039 1 94.94 151 MET B O 1
ATOM 4345 N N . THR B 1 152 ? 4.211 -21.406 -10.844 1 94.81 152 THR B N 1
ATOM 4346 C CA . THR B 1 152 ? 5.531 -21.625 -10.266 1 94.81 152 THR B CA 1
ATOM 4347 C C . THR B 1 152 ? 6.371 -22.547 -11.156 1 94.81 152 THR B C 1
ATOM 4349 O O . THR B 1 152 ? 7.602 -22.5 -11.117 1 94.81 152 THR B O 1
ATOM 4352 N N . SER B 1 153 ? 5.723 -23.422 -11.961 1 96.25 153 SER B N 1
ATOM 4353 C CA . SER B 1 153 ? 6.5 -24.531 -12.508 1 96.25 153 SER B CA 1
ATOM 4354 C C . SER B 1 153 ? 6.68 -24.391 -14.016 1 96.25 153 SER B C 1
ATOM 4356 O O . SER B 1 153 ? 7.746 -24.703 -14.547 1 96.25 153 SER B O 1
ATOM 4358 N N . LEU B 1 154 ? 5.645 -23.953 -14.672 1 96.69 154 LEU B N 1
ATOM 4359 C CA . LEU B 1 154 ? 5.734 -23.891 -16.125 1 96.69 154 LEU B CA 1
ATOM 4360 C C . LEU B 1 154 ? 6.723 -22.812 -16.547 1 96.69 154 LEU B C 1
ATOM 4362 O O . LEU B 1 154 ? 6.617 -21.656 -16.125 1 96.69 154 LEU B O 1
ATOM 4366 N N . PRO B 1 155 ? 7.668 -23.234 -17.406 1 95.81 155 PRO B N 1
ATOM 4367 C CA . PRO B 1 155 ? 8.633 -22.234 -17.875 1 95.81 155 PRO B CA 1
ATOM 4368 C C . PRO B 1 155 ? 7.973 -21.094 -18.672 1 95.81 155 PRO B C 1
ATOM 4370 O O . PRO B 1 155 ? 7.023 -21.344 -19.422 1 95.81 155 PRO B O 1
ATOM 4373 N N . GLY B 1 156 ? 8.477 -19.969 -18.484 1 95.38 156 GLY B N 1
ATOM 4374 C CA . GLY B 1 156 ? 8.031 -18.844 -19.297 1 95.38 156 GLY B CA 1
ATOM 4375 C C . GLY B 1 156 ? 6.898 -18.062 -18.656 1 95.38 156 GLY B C 1
ATOM 4376 O O . GLY B 1 156 ? 6.535 -17 -19.141 1 95.38 156 GLY B O 1
ATOM 4377 N N . THR B 1 157 ? 6.285 -18.594 -17.562 1 95.88 157 THR B N 1
ATOM 4378 C CA . THR B 1 157 ? 5.188 -17.875 -16.906 1 95.88 157 THR B CA 1
ATOM 4379 C C . THR B 1 157 ? 5.645 -16.516 -16.422 1 95.88 157 THR B C 1
ATOM 4381 O O . THR B 1 157 ? 6.738 -16.375 -15.867 1 95.88 157 THR B O 1
ATOM 4384 N N . PRO B 1 158 ? 4.852 -15.5 -16.672 1 95.44 158 PRO B N 1
ATOM 4385 C CA . PRO B 1 158 ? 5.227 -14.148 -16.25 1 95.44 158 PRO B CA 1
ATOM 4386 C C . PRO B 1 158 ? 4.902 -13.875 -14.781 1 95.44 158 PRO B C 1
ATOM 4388 O O . PRO B 1 158 ? 4.973 -12.734 -14.328 1 95.44 158 PRO B O 1
ATOM 4391 N N . GLN B 1 159 ? 4.527 -14.883 -14.039 1 95.44 159 GLN B N 1
ATOM 4392 C CA . GLN B 1 159 ? 4.203 -14.727 -12.625 1 95.44 159 GLN B CA 1
ATOM 4393 C C . GLN B 1 159 ? 5.445 -14.383 -11.805 1 95.44 159 GLN B C 1
ATOM 4395 O O . GLN B 1 159 ? 6.551 -14.82 -12.133 1 95.44 159 GLN B O 1
ATOM 4400 N N . ILE B 1 160 ? 5.27 -13.68 -10.742 1 93.44 160 ILE B N 1
ATOM 4401 C CA . ILE B 1 160 ? 6.367 -13.133 -9.953 1 93.44 160 ILE B CA 1
ATOM 4402 C C . ILE B 1 160 ? 7.176 -14.273 -9.328 1 93.44 160 ILE B C 1
ATOM 4404 O O . ILE B 1 160 ? 8.391 -14.156 -9.156 1 93.44 160 ILE B O 1
ATOM 4408 N N . GLN B 1 161 ? 6.598 -15.391 -9.008 1 95.5 161 GLN B N 1
ATOM 4409 C CA . GLN B 1 161 ? 7.301 -16.516 -8.414 1 95.5 161 GLN B CA 1
ATOM 4410 C C . GLN B 1 161 ? 8.352 -17.078 -9.367 1 95.5 161 GLN B C 1
ATOM 4412 O O . GLN B 1 161 ? 9.359 -17.641 -8.93 1 95.5 161 GLN B O 1
ATOM 4417 N N . ASN B 1 162 ? 8.086 -16.906 -10.648 1 96.31 162 ASN B N 1
ATOM 4418 C CA . ASN B 1 162 ? 9.031 -17.344 -11.664 1 96.31 162 ASN B CA 1
ATOM 4419 C C . ASN B 1 162 ? 10.047 -16.266 -12.016 1 96.31 162 ASN B C 1
ATOM 4421 O O . ASN B 1 162 ? 11.141 -16.562 -12.492 1 96.31 162 ASN B O 1
ATOM 4425 N N . LEU B 1 163 ? 9.695 -15.047 -11.805 1 95.62 163 LEU B N 1
ATOM 4426 C CA . LEU B 1 163 ? 10.531 -13.945 -12.266 1 95.62 163 LEU B CA 1
ATOM 4427 C C . LEU B 1 163 ? 11.531 -13.531 -11.188 1 95.62 163 LEU B C 1
ATOM 4429 O O . LEU B 1 163 ? 12.664 -13.156 -11.5 1 95.62 163 LEU B O 1
ATOM 4433 N N . ILE B 1 164 ? 11.234 -13.625 -9.992 1 94.06 164 ILE B N 1
ATOM 4434 C CA . ILE B 1 164 ? 12.031 -13.125 -8.875 1 94.06 164 ILE B CA 1
ATOM 4435 C C . ILE B 1 164 ? 13.383 -13.836 -8.852 1 94.06 164 ILE B C 1
ATOM 4437 O O . ILE B 1 164 ? 14.422 -13.195 -8.695 1 94.06 164 ILE B O 1
ATOM 4441 N N . PRO B 1 165 ? 13.43 -15.133 -9.086 1 96.38 165 PRO B N 1
ATOM 4442 C CA . PRO B 1 165 ? 14.719 -15.828 -9.008 1 96.38 165 PRO B CA 1
ATOM 4443 C C . PRO B 1 165 ? 15.711 -15.359 -10.07 1 96.38 165 PRO B C 1
ATOM 4445 O O . PRO B 1 165 ? 16.922 -15.57 -9.93 1 96.38 165 PRO B O 1
ATOM 4448 N N . ILE B 1 166 ? 15.25 -14.75 -11.141 1 95.38 166 ILE B N 1
ATOM 4449 C CA . ILE B 1 166 ? 16.078 -14.352 -12.266 1 95.38 166 ILE B CA 1
ATOM 4450 C C . ILE B 1 166 ? 17.188 -13.422 -11.789 1 95.38 166 ILE B C 1
ATOM 4452 O O . ILE B 1 166 ? 18.344 -13.562 -12.203 1 95.38 166 ILE B O 1
ATOM 4456 N N . ASP B 1 167 ? 16.891 -12.594 -10.898 1 92.06 167 ASP B N 1
ATOM 4457 C CA . ASP B 1 167 ? 17.844 -11.594 -10.445 1 92.06 167 ASP B CA 1
ATOM 4458 C C . ASP B 1 167 ? 18.922 -12.219 -9.57 1 92.06 167 ASP B C 1
ATOM 4460 O O . ASP B 1 167 ? 20.062 -11.75 -9.539 1 92.06 167 ASP B O 1
ATOM 4464 N N . TYR B 1 168 ? 18.594 -13.25 -8.922 1 93.25 168 TYR B N 1
ATOM 4465 C CA . TYR B 1 168 ? 19.516 -13.891 -8 1 93.25 168 TYR B CA 1
ATOM 4466 C C . TYR B 1 168 ? 20.391 -14.914 -8.719 1 93.25 168 TYR B C 1
ATOM 4468 O O . TYR B 1 168 ? 21.578 -15.07 -8.398 1 93.25 168 TYR B O 1
ATOM 4476 N N . PHE B 1 169 ? 19.875 -15.523 -9.727 1 97 169 PHE B N 1
ATOM 4477 C CA . PHE B 1 169 ? 20.578 -16.641 -10.344 1 97 169 PHE B CA 1
ATOM 4478 C C . PHE B 1 169 ? 20.984 -16.312 -11.773 1 97 169 PHE B C 1
ATOM 4480 O O . PHE B 1 169 ? 21.609 -17.125 -12.453 1 97 169 PHE B O 1
ATOM 4487 N N . LYS B 1 170 ? 20.625 -15.086 -12.258 1 96.06 170 LYS B N 1
ATOM 4488 C CA . LYS B 1 170 ? 20.969 -14.594 -13.586 1 96.06 170 LYS B CA 1
ATOM 4489 C C . LYS B 1 170 ? 20.469 -15.523 -14.68 1 96.06 170 LYS B C 1
ATOM 4491 O O . LYS B 1 170 ? 21.234 -15.938 -15.555 1 96.06 170 LYS B O 1
ATOM 4496 N N . THR B 1 171 ? 19.25 -15.82 -14.578 1 96.88 171 THR B N 1
ATOM 4497 C CA . THR B 1 171 ? 18.609 -16.766 -15.5 1 96.88 171 THR B CA 1
ATOM 4498 C C . THR B 1 171 ? 17.516 -16.078 -16.297 1 96.88 171 THR B C 1
ATOM 4500 O O . THR B 1 171 ? 17.516 -14.844 -16.453 1 96.88 171 THR B O 1
ATOM 4503 N N . SER B 1 172 ? 16.641 -16.859 -16.953 1 96.12 172 SER B N 1
ATOM 4504 C CA . SER B 1 172 ? 15.523 -16.359 -17.766 1 96.12 172 SER B CA 1
ATOM 4505 C C . SER B 1 172 ? 14.203 -16.969 -17.312 1 96.12 172 SER B C 1
ATOM 4507 O O . SER B 1 172 ? 14.195 -17.906 -16.5 1 96.12 172 SER B O 1
ATOM 4509 N N . PRO B 1 173 ? 13.094 -16.438 -17.812 1 95.75 173 PRO B N 1
ATOM 4510 C CA . PRO B 1 173 ? 11.797 -16.969 -17.406 1 95.75 173 PRO B CA 1
ATOM 4511 C C . PRO B 1 173 ? 11.633 -18.453 -17.766 1 95.75 173 PRO B C 1
ATOM 4513 O O . PRO B 1 173 ? 10.812 -19.156 -17.156 1 95.75 173 PRO B O 1
ATOM 4516 N N . GLY B 1 174 ? 12.398 -18.922 -18.688 1 95.88 174 GLY B N 1
ATOM 4517 C CA . GLY B 1 174 ? 12.305 -20.297 -19.125 1 95.88 174 GLY B CA 1
ATOM 4518 C C . GLY B 1 174 ? 13.281 -21.234 -18.438 1 95.88 174 GLY B C 1
ATOM 4519 O O . GLY B 1 174 ? 13.484 -22.359 -18.859 1 95.88 174 GLY B O 1
ATOM 4520 N N . ALA B 1 175 ? 13.789 -20.844 -17.344 1 96.5 175 ALA B N 1
ATOM 4521 C CA . ALA B 1 175 ? 14.852 -21.562 -16.656 1 96.5 175 ALA B CA 1
ATOM 4522 C C . ALA B 1 175 ? 14.359 -22.938 -16.188 1 96.5 175 ALA B C 1
ATOM 4524 O O . ALA B 1 175 ? 13.227 -23.078 -15.727 1 96.5 175 ALA B O 1
ATOM 4525 N N . GLY B 1 176 ? 15.242 -23.938 -16.406 1 96.94 176 GLY B N 1
ATOM 4526 C CA . GLY B 1 176 ? 14.969 -25.297 -15.945 1 96.94 176 GLY B CA 1
ATOM 4527 C C . GLY B 1 176 ? 13.703 -25.891 -16.531 1 96.94 176 GLY B C 1
ATOM 4528 O O . GLY B 1 176 ? 12.828 -26.359 -15.797 1 96.94 176 GLY B O 1
ATOM 4529 N N . PRO B 1 177 ? 13.633 -25.859 -17.844 1 97 177 PRO B N 1
ATOM 4530 C CA . PRO B 1 177 ? 12.375 -26.234 -18.484 1 97 177 PRO B CA 1
ATOM 4531 C C . PRO B 1 177 ? 12 -27.703 -18.25 1 97 177 PRO B C 1
ATOM 4533 O O . PRO B 1 177 ? 10.812 -28.016 -18.094 1 97 177 PRO B O 1
ATOM 4536 N N . ILE B 1 178 ? 12.922 -28.625 -18.203 1 97.88 178 ILE B N 1
ATOM 4537 C CA . ILE B 1 178 ? 12.602 -30.031 -18 1 97.88 178 ILE B CA 1
ATOM 4538 C C . ILE B 1 178 ? 12.07 -30.25 -16.578 1 97.88 178 ILE B C 1
ATOM 4540 O O . ILE B 1 178 ? 11.062 -30.922 -16.391 1 97.88 178 ILE B O 1
ATOM 4544 N N . MET B 1 179 ? 12.789 -29.656 -15.602 1 97.69 179 MET B N 1
ATOM 4545 C CA . MET B 1 179 ? 12.32 -29.719 -14.219 1 97.69 179 MET B CA 1
ATOM 4546 C C . MET B 1 179 ? 10.945 -29.078 -14.086 1 97.69 179 MET B C 1
ATOM 4548 O O . MET B 1 179 ? 10.062 -29.641 -13.414 1 97.69 179 MET B O 1
ATOM 4552 N N . GLY B 1 180 ? 10.789 -27.938 -14.703 1 98.06 180 GLY B N 1
ATOM 4553 C CA . GLY B 1 180 ? 9.523 -27.219 -14.633 1 98.06 180 GLY B CA 1
ATOM 4554 C C . GLY B 1 180 ? 8.367 -27.969 -15.25 1 98.06 180 GLY B C 1
ATOM 4555 O O . GLY B 1 180 ? 7.301 -28.094 -14.633 1 98.06 180 GLY B O 1
ATOM 4556 N N . ILE B 1 181 ? 8.539 -28.484 -16.453 1 98.25 181 ILE B N 1
ATOM 4557 C CA . ILE B 1 181 ? 7.492 -29.219 -17.172 1 98.25 181 ILE B CA 1
ATOM 4558 C C . ILE B 1 181 ? 7.145 -30.5 -16.422 1 98.25 181 ILE B C 1
ATOM 4560 O O . ILE B 1 181 ? 5.969 -30.859 -16.312 1 98.25 181 ILE B O 1
ATOM 4564 N N . THR B 1 182 ? 8.141 -31.172 -15.914 1 98.31 182 THR B N 1
ATOM 4565 C CA . THR B 1 182 ? 7.898 -32.375 -15.133 1 98.31 182 THR B CA 1
ATOM 4566 C C . THR B 1 182 ? 7.055 -32.062 -13.906 1 98.31 182 THR B C 1
ATOM 4568 O O . THR B 1 182 ? 6.062 -32.75 -13.633 1 98.31 182 THR B O 1
ATOM 4571 N N . ALA B 1 183 ? 7.5 -31.031 -13.18 1 98.38 183 ALA B N 1
ATOM 4572 C CA . ALA B 1 183 ? 6.746 -30.625 -11.992 1 98.38 183 ALA B CA 1
ATOM 4573 C C . ALA B 1 183 ? 5.324 -30.219 -12.367 1 98.38 183 ALA B C 1
ATOM 4575 O O . ALA B 1 183 ? 4.371 -30.562 -11.664 1 98.38 183 ALA B O 1
ATOM 4576 N N . ALA B 1 184 ? 5.184 -29.469 -13.438 1 98.38 184 ALA B N 1
ATOM 4577 C CA . ALA B 1 184 ? 3.879 -29.016 -13.898 1 98.38 184 ALA B CA 1
ATOM 4578 C C . ALA B 1 184 ? 2.963 -30.188 -14.219 1 98.38 184 ALA B C 1
ATOM 4580 O O . ALA B 1 184 ? 1.776 -30.172 -13.883 1 98.38 184 ALA B O 1
ATOM 4581 N N . LEU B 1 185 ? 3.516 -31.172 -14.875 1 98.25 185 LEU B N 1
ATOM 4582 C CA . LEU B 1 185 ? 2.73 -32.344 -15.25 1 98.25 185 LEU B CA 1
ATOM 4583 C C . LEU B 1 185 ? 2.266 -33.094 -14.008 1 98.25 185 LEU B C 1
ATOM 4585 O O . LEU B 1 185 ? 1.124 -33.562 -13.953 1 98.25 185 LEU B O 1
ATOM 4589 N N . ILE B 1 186 ? 3.137 -33.219 -13.062 1 98.44 186 ILE B N 1
ATOM 4590 C CA . ILE B 1 186 ? 2.775 -33.906 -11.828 1 98.44 186 ILE B CA 1
ATOM 4591 C C . ILE B 1 186 ? 1.649 -33.156 -11.125 1 98.44 186 ILE B C 1
ATOM 4593 O O . ILE B 1 186 ? 0.677 -33.75 -10.672 1 98.44 186 ILE B O 1
ATOM 4597 N N . MET B 1 187 ? 1.761 -31.859 -11.07 1 98.44 187 MET B N 1
ATOM 4598 C CA . MET B 1 187 ? 0.747 -31.062 -10.406 1 98.44 187 MET B CA 1
ATOM 4599 C C . MET B 1 187 ? -0.567 -31.078 -11.18 1 98.44 187 MET B C 1
ATOM 4601 O O . MET B 1 187 ? -1.631 -31.297 -10.602 1 98.44 187 MET B O 1
ATOM 4605 N N . ALA B 1 188 ? -0.468 -30.875 -12.484 1 98 188 ALA B N 1
ATOM 4606 C CA . ALA B 1 188 ? -1.668 -30.781 -13.312 1 98 188 ALA B CA 1
ATOM 4607 C C . ALA B 1 188 ? -2.396 -32.125 -13.367 1 98 188 ALA B C 1
ATOM 4609 O O . ALA B 1 188 ? -3.6 -32.188 -13.102 1 98 188 ALA B O 1
ATOM 4610 N N . VAL B 1 189 ? -1.658 -33.156 -13.711 1 98.06 189 VAL B N 1
ATOM 4611 C CA . VAL B 1 189 ? -2.258 -34.5 -13.891 1 98.06 189 VAL B CA 1
ATOM 4612 C C . VAL B 1 189 ? -2.621 -35.062 -12.523 1 98.06 189 VAL B C 1
ATOM 4614 O O . VAL B 1 189 ? -3.727 -35.594 -12.344 1 98.06 189 VAL B O 1
ATOM 4617 N N . GLY B 1 190 ? -1.66 -35 -11.609 1 98.19 190 GLY B N 1
ATOM 4618 C CA . GLY B 1 190 ? -1.946 -35.5 -10.266 1 98.19 190 GLY B CA 1
ATOM 4619 C C . GLY B 1 190 ? -3.1 -34.75 -9.602 1 98.19 190 GLY B C 1
ATOM 4620 O O . GLY B 1 190 ? -3.951 -35.375 -8.961 1 98.19 190 GLY B O 1
ATOM 4621 N N . GLY B 1 191 ? -3.092 -33.438 -9.703 1 98.25 191 GLY B N 1
ATOM 4622 C CA . GLY B 1 191 ? -4.168 -32.656 -9.133 1 98.25 191 GLY B CA 1
ATOM 4623 C C . GLY B 1 191 ? -5.52 -32.938 -9.766 1 98.25 191 GLY B C 1
ATOM 4624 O O . GLY B 1 191 ? -6.527 -33.031 -9.062 1 98.25 191 GLY B O 1
ATOM 4625 N N . TYR B 1 192 ? -5.539 -33.062 -11.086 1 97.38 192 TYR B N 1
ATOM 4626 C CA . TYR B 1 192 ? -6.785 -33.312 -11.789 1 97.38 192 TYR B CA 1
ATOM 4627 C C . TYR B 1 192 ? -7.367 -34.656 -11.359 1 97.38 192 TYR B C 1
ATOM 4629 O O . TYR B 1 192 ? -8.555 -34.75 -11.055 1 97.38 192 TYR B O 1
ATOM 4637 N N . PHE B 1 193 ? -6.547 -35.688 -11.32 1 97.69 193 PHE B N 1
ATOM 4638 C CA . PHE B 1 193 ? -7.047 -37.031 -11 1 97.69 193 PHE B CA 1
ATOM 4639 C C . PHE B 1 193 ? -7.48 -37.094 -9.539 1 97.69 193 PHE B C 1
ATOM 4641 O O . PHE B 1 193 ? -8.43 -37.812 -9.211 1 97.69 193 PHE B O 1
ATOM 4648 N N . TYR B 1 194 ? -6.824 -36.375 -8.719 1 98.12 194 TYR B N 1
ATOM 4649 C CA . TYR B 1 194 ? -7.27 -36.344 -7.332 1 98.12 194 TYR B CA 1
ATOM 4650 C C . TYR B 1 194 ? -8.648 -35.688 -7.23 1 98.12 194 TYR B C 1
ATOM 4652 O O . TYR B 1 194 ? -9.539 -36.219 -6.566 1 98.12 194 TYR B O 1
ATOM 4660 N N . LEU B 1 195 ? -8.773 -34.531 -7.844 1 97.75 195 LEU B N 1
ATOM 4661 C CA . LEU B 1 195 ? -10.039 -33.812 -7.754 1 97.75 195 LEU B CA 1
ATOM 4662 C C . LEU B 1 195 ? -11.156 -34.625 -8.406 1 97.75 195 LEU B C 1
ATOM 4664 O O . LEU B 1 195 ? -12.305 -34.562 -7.953 1 97.75 195 LEU B O 1
ATOM 4668 N N . LYS B 1 196 ? -10.789 -35.312 -9.531 1 96.25 196 LYS B N 1
ATOM 4669 C CA . LYS B 1 196 ? -11.781 -36.188 -10.18 1 96.25 196 LYS B CA 1
ATOM 4670 C C . LYS B 1 196 ? -12.203 -37.312 -9.258 1 96.25 196 LYS B C 1
ATOM 4672 O O . LYS B 1 196 ? -13.383 -37.688 -9.195 1 96.25 196 LYS B O 1
ATOM 4677 N N . TRP B 1 197 ? -11.25 -37.906 -8.656 1 97.06 197 TRP B N 1
ATOM 4678 C CA . TRP B 1 197 ? -11.539 -38.938 -7.672 1 97.06 197 TRP B CA 1
ATOM 4679 C C . TRP B 1 197 ? -12.414 -38.406 -6.555 1 97.06 197 TRP B C 1
ATOM 4681 O O . TRP B 1 197 ? -13.375 -39.062 -6.133 1 97.06 197 TRP B O 1
ATOM 4691 N N . ARG B 1 198 ? -12.109 -37.281 -6.023 1 96.75 198 ARG B N 1
ATOM 4692 C CA . ARG B 1 198 ? -12.891 -36.625 -4.977 1 96.75 198 ARG B CA 1
ATOM 4693 C C . ARG B 1 198 ? -14.312 -36.375 -5.441 1 96.75 198 ARG B C 1
ATOM 4695 O O . ARG B 1 198 ? -15.266 -36.5 -4.672 1 96.75 198 ARG B O 1
ATOM 4702 N N . GLU B 1 199 ? -14.398 -35.844 -6.664 1 95.62 199 GLU B N 1
ATOM 4703 C CA . GLU B 1 199 ? -15.703 -35.594 -7.27 1 95.62 199 GLU B CA 1
ATOM 4704 C C . GLU B 1 199 ? -16.562 -36.875 -7.266 1 95.62 199 GLU B C 1
ATOM 4706 O O . GLU B 1 199 ? -17.734 -36.812 -6.871 1 95.62 199 GLU B O 1
ATOM 4711 N N . THR B 1 200 ? -16 -37.969 -7.719 1 94.94 200 THR B N 1
ATOM 4712 C CA . THR B 1 200 ? -16.703 -39.219 -7.785 1 94.94 200 THR B CA 1
ATOM 4713 C C . THR B 1 200 ? -17.125 -39.688 -6.391 1 94.94 200 THR B C 1
ATOM 4715 O O . THR B 1 200 ? -18.234 -40.188 -6.207 1 94.94 200 THR B O 1
ATOM 4718 N N . ARG B 1 201 ? -16.297 -39.5 -5.441 1 96 201 ARG B N 1
ATOM 4719 C CA . ARG B 1 201 ? -16.578 -39.906 -4.066 1 96 201 ARG B CA 1
ATOM 4720 C C . ARG B 1 201 ? -17.703 -39.062 -3.469 1 96 201 ARG B C 1
ATOM 4722 O O . ARG B 1 201 ? -18.531 -39.562 -2.715 1 96 201 ARG B O 1
ATOM 4729 N N . LEU B 1 202 ? -17.641 -37.812 -3.715 1 95 202 LEU B N 1
ATOM 4730 C CA . LEU B 1 202 ? -18.672 -36.938 -3.184 1 95 202 LEU B CA 1
ATOM 4731 C C . LEU B 1 202 ? -20.031 -37.219 -3.826 1 95 202 LEU B C 1
ATOM 4733 O O . LEU B 1 202 ? -21.047 -37.25 -3.141 1 95 202 LEU B O 1
ATOM 4737 N N . THR B 1 203 ? -19.984 -37.438 -5.117 1 92.5 203 THR B N 1
ATOM 4738 C CA . THR B 1 203 ? -21.203 -37.75 -5.832 1 92.5 203 THR B CA 1
ATOM 4739 C C . THR B 1 203 ? -21.781 -39.094 -5.344 1 92.5 203 THR B C 1
ATOM 4741 O O . THR B 1 203 ? -22.984 -39.219 -5.148 1 92.5 203 THR B O 1
ATOM 4744 N N . ALA B 1 204 ? -20.922 -40.031 -5.164 1 94.69 204 ALA B N 1
ATOM 4745 C CA . ALA B 1 204 ? -21.344 -41.344 -4.66 1 94.69 204 ALA B CA 1
ATOM 4746 C C . ALA B 1 204 ? -21.891 -41.219 -3.24 1 94.69 204 ALA B C 1
ATOM 4748 O O . ALA B 1 204 ? -22.766 -42 -2.844 1 94.69 204 ALA B O 1
ATOM 4749 N N . GLY B 1 205 ? -21.344 -40.312 -2.527 1 94.44 205 GLY B N 1
ATOM 4750 C CA . GLY B 1 205 ? -21.812 -40.062 -1.169 1 94.44 205 GLY B CA 1
ATOM 4751 C C . GLY B 1 205 ? -23.078 -39.25 -1.104 1 94.44 205 GLY B C 1
ATOM 4752 O O . GLY B 1 205 ? -23.625 -39 -0.021 1 94.44 205 GLY B O 1
ATOM 4753 N N . GLY B 1 206 ? -23.531 -38.781 -2.264 1 92.31 206 GLY B N 1
ATOM 4754 C CA . GLY B 1 206 ? -24.797 -38.062 -2.33 1 92.31 206 GLY B CA 1
ATOM 4755 C C . GLY B 1 206 ? -24.656 -36.562 -2.287 1 92.31 206 GLY B C 1
ATOM 4756 O O . GLY B 1 206 ? -25.641 -35.844 -2.201 1 92.31 206 GLY B O 1
ATOM 4757 N N . GLU B 1 207 ? -23.438 -36.125 -2.279 1 92.12 207 GLU B N 1
ATOM 4758 C CA . GLU B 1 207 ? -23.234 -34.688 -2.275 1 92.12 207 GLU B CA 1
ATOM 4759 C C . GLU B 1 207 ? -23.297 -34.125 -3.691 1 92.12 207 GLU B C 1
ATOM 4761 O O . GLU B 1 207 ? -22.406 -34.344 -4.5 1 92.12 207 GLU B O 1
ATOM 4766 N N . GLU B 1 208 ? -24.344 -33.406 -3.941 1 90.06 208 GLU B N 1
ATOM 4767 C CA . GLU B 1 208 ? -24.547 -32.781 -5.242 1 90.06 208 GLU B CA 1
ATOM 4768 C C . GLU B 1 208 ? -24.391 -31.266 -5.156 1 90.06 208 GLU B C 1
ATOM 4770 O O . GLU B 1 208 ? -23.953 -30.734 -4.133 1 90.06 208 GLU B O 1
ATOM 4775 N N . TYR B 1 209 ? -24.609 -30.703 -6.293 1 92.31 209 TYR B N 1
ATOM 4776 C CA . TYR B 1 209 ? -24.469 -29.25 -6.355 1 92.31 209 TYR B CA 1
ATOM 4777 C C . TYR B 1 209 ? -25.5 -28.562 -5.453 1 92.31 209 TYR B C 1
ATOM 4779 O O . TYR B 1 209 ? -26.641 -29 -5.375 1 92.31 209 TYR B O 1
ATOM 4787 N N . SER B 1 210 ? -25.031 -27.562 -4.684 1 89.44 210 SER B N 1
ATOM 4788 C CA . SER B 1 210 ? -25.906 -26.719 -3.885 1 89.44 210 SER B CA 1
ATOM 4789 C C . SER B 1 210 ? -25.641 -25.234 -4.148 1 89.44 210 SER B C 1
ATOM 4791 O O . SER B 1 210 ? -24.484 -24.812 -4.262 1 89.44 210 SER B O 1
ATOM 4793 N N . GLU B 1 211 ? -26.75 -24.484 -4.27 1 88.5 211 GLU B N 1
ATOM 4794 C CA . GLU B 1 211 ? -26.625 -23.062 -4.543 1 88.5 211 GLU B CA 1
ATOM 4795 C C . GLU B 1 211 ? -25.953 -22.328 -3.381 1 88.5 211 GLU B C 1
ATOM 4797 O O . GLU B 1 211 ? -26.141 -22.688 -2.219 1 88.5 211 GLU B O 1
ATOM 4802 N N . PRO B 1 212 ? -25.125 -21.359 -3.711 1 87.44 212 PRO B N 1
ATOM 4803 C CA . PRO B 1 212 ? -24.5 -20.562 -2.646 1 87.44 212 PRO B CA 1
ATOM 4804 C C . PRO B 1 212 ? -25.516 -19.797 -1.808 1 87.44 212 PRO B C 1
ATOM 4806 O O . PRO B 1 212 ? -26.625 -19.516 -2.279 1 87.44 212 PRO B O 1
ATOM 4809 N N . ASP B 1 213 ? -25.062 -19.422 -0.629 1 77.25 213 ASP B N 1
ATOM 4810 C CA . ASP B 1 213 ? -25.922 -18.625 0.228 1 77.25 213 ASP B CA 1
ATOM 4811 C C . ASP B 1 213 ? -26.125 -17.219 -0.359 1 77.25 213 ASP B C 1
ATOM 4813 O O . ASP B 1 213 ? -25.359 -16.797 -1.228 1 77.25 213 ASP B O 1
ATOM 4817 N N . LYS B 1 214 ? -27.188 -16.484 0.039 1 59.72 214 LYS B N 1
ATOM 4818 C CA . LYS B 1 214 ? -27.625 -15.188 -0.479 1 59.72 214 LYS B CA 1
ATOM 4819 C C . LYS B 1 214 ? -26.469 -14.195 -0.523 1 59.72 214 LYS B C 1
ATOM 4821 O O . LYS B 1 214 ? -26.312 -13.461 -1.503 1 59.72 214 LYS B O 1
ATOM 4826 N N . GLY B 1 215 ? -25.719 -14.242 0.309 1 60.38 215 GLY B N 1
ATOM 4827 C CA . GLY B 1 215 ? -24.641 -13.273 0.342 1 60.38 215 GLY B CA 1
ATOM 4828 C C . GLY B 1 215 ? -23.547 -13.57 -0.664 1 60.38 215 GLY B C 1
ATOM 4829 O O . GLY B 1 215 ? -22.719 -12.703 -0.958 1 60.38 215 GLY B O 1
ATOM 4830 N N . HIS B 1 216 ? -23.609 -14.844 -1.279 1 67.81 216 HIS B N 1
ATOM 4831 C CA . HIS B 1 216 ? -22.547 -15.25 -2.189 1 67.81 216 HIS B CA 1
ATOM 4832 C C . HIS B 1 216 ? -23.109 -15.688 -3.537 1 67.81 216 HIS B C 1
ATOM 4834 O O . HIS B 1 216 ? -22.453 -16.391 -4.293 1 67.81 216 HIS B O 1
ATOM 4840 N N . LYS B 1 217 ? -24.375 -15.141 -3.711 1 66.12 217 LYS B N 1
ATOM 4841 C CA . LYS B 1 217 ? -25 -15.445 -4.996 1 66.12 217 LYS B CA 1
ATOM 4842 C C . LYS B 1 217 ? -24.344 -14.664 -6.125 1 66.12 217 LYS B C 1
ATOM 4844 O O . LYS B 1 217 ? -24.031 -13.484 -5.965 1 66.12 217 LYS B O 1
ATOM 4849 N N . VAL B 1 218 ? -24 -15.492 -7.223 1 73.06 218 VAL B N 1
ATOM 4850 C CA . VAL B 1 218 ? -23.328 -14.891 -8.367 1 73.06 218 VAL B CA 1
ATOM 4851 C C . VAL B 1 218 ? -24.281 -14.781 -9.547 1 73.06 218 VAL B C 1
ATOM 4853 O O . VAL B 1 218 ? -25.125 -15.656 -9.75 1 73.06 218 VAL B O 1
ATOM 4856 N N . GLU B 1 219 ? -24.266 -13.586 -10.094 1 65.62 219 GLU B N 1
ATOM 4857 C CA . GLU B 1 219 ? -25.094 -13.398 -11.289 1 65.62 219 GLU B CA 1
ATOM 4858 C C . GLU B 1 219 ? -24.625 -14.289 -12.43 1 65.62 219 GLU B C 1
ATOM 4860 O O . GLU B 1 219 ? -23.422 -14.5 -12.602 1 65.62 219 GLU B O 1
ATOM 4865 N N . ASP B 1 220 ? -25.547 -14.805 -13.078 1 70.69 220 ASP B N 1
ATOM 4866 C CA . ASP B 1 220 ? -25.25 -15.656 -14.227 1 70.69 220 ASP B CA 1
ATOM 4867 C C . ASP B 1 220 ? -24.516 -14.875 -15.312 1 70.69 220 ASP B C 1
ATOM 4869 O O . ASP B 1 220 ? -24.75 -13.68 -15.492 1 70.69 220 ASP B O 1
ATOM 4873 N N . VAL B 1 221 ? -23.562 -15.594 -15.836 1 72.94 221 VAL B N 1
ATOM 4874 C CA . VAL B 1 221 ? -22.797 -14.984 -16.922 1 72.94 221 VAL B CA 1
ATOM 4875 C C . VAL B 1 221 ? -23.609 -15.031 -18.219 1 72.94 221 VAL B C 1
ATOM 4877 O O . VAL B 1 221 ? -24.109 -16.094 -18.609 1 72.94 221 VAL B O 1
ATOM 4880 N N . ASP B 1 222 ? -23.938 -13.906 -18.734 1 78.62 222 ASP B N 1
ATOM 4881 C CA . ASP B 1 222 ? -24.578 -13.836 -20.047 1 78.62 222 ASP B CA 1
ATOM 4882 C C . ASP B 1 222 ? -23.531 -13.906 -21.156 1 78.62 222 ASP B C 1
ATOM 4884 O O . ASP B 1 222 ? -22.797 -12.945 -21.391 1 78.62 222 ASP B O 1
ATOM 4888 N N . PRO B 1 223 ? -23.484 -15.062 -21.828 1 78.62 223 PRO B N 1
ATOM 4889 C CA . PRO B 1 223 ? -22.469 -15.234 -22.875 1 78.62 223 PRO B CA 1
ATOM 4890 C C . PRO B 1 223 ? -22.516 -14.141 -23.938 1 78.62 223 PRO B C 1
ATOM 4892 O O . PRO B 1 223 ? -21.484 -13.773 -24.5 1 78.62 223 PRO B O 1
ATOM 4895 N N . GLU B 1 224 ? -23.672 -13.648 -24.125 1 80.69 224 GLU B N 1
ATOM 4896 C CA . GLU B 1 224 ? -23.828 -12.641 -25.172 1 80.69 224 GLU B CA 1
ATOM 4897 C C . GLU B 1 224 ? -23.219 -11.305 -24.75 1 80.69 224 GLU B C 1
ATOM 4899 O O . GLU B 1 224 ? -22.922 -10.461 -25.609 1 80.69 224 GLU B O 1
ATOM 4904 N N . SER B 1 225 ? -23 -11.211 -23.594 1 85.38 225 SER B N 1
ATOM 4905 C CA . SER B 1 225 ? -22.469 -9.953 -23.094 1 85.38 225 SER B CA 1
ATOM 4906 C C . SER B 1 225 ? -20.938 -9.992 -23.031 1 85.38 225 SER B C 1
ATOM 4908 O O . SER B 1 225 ? -20.297 -8.961 -22.844 1 85.38 225 SER B O 1
ATOM 4910 N N . LEU B 1 226 ? -20.422 -11.156 -23.391 1 90.25 226 LEU B N 1
ATOM 4911 C CA . LEU B 1 226 ? -18.969 -11.32 -23.297 1 90.25 226 LEU B CA 1
ATOM 4912 C C . LEU B 1 226 ? -18.297 -10.875 -24.594 1 90.25 226 LEU B C 1
ATOM 4914 O O . LEU B 1 226 ? -18.859 -11.031 -25.672 1 90.25 226 LEU B O 1
ATOM 4918 N N . PRO B 1 227 ? -17.156 -10.297 -24.422 1 93.38 227 PRO B N 1
ATOM 4919 C CA . PRO B 1 227 ? -16.422 -9.922 -25.641 1 93.38 227 PRO B CA 1
ATOM 4920 C C . PRO B 1 227 ? -15.922 -11.133 -26.422 1 93.38 227 PRO B C 1
ATOM 4922 O O . PRO B 1 227 ? -16.031 -12.266 -25.953 1 93.38 227 PRO B O 1
ATOM 4925 N N . ASN B 1 228 ? -15.406 -10.875 -27.656 1 94.06 228 ASN B N 1
ATOM 4926 C CA . ASN B 1 228 ? -14.875 -11.938 -28.5 1 94.06 228 ASN B CA 1
ATOM 4927 C C . ASN B 1 228 ? -13.75 -12.695 -27.812 1 94.06 228 ASN B C 1
ATOM 4929 O O . ASN B 1 228 ? -12.742 -12.109 -27.422 1 94.06 228 ASN B O 1
ATOM 4933 N N . PRO B 1 229 ? -13.984 -13.977 -27.625 1 93.62 229 PRO B N 1
ATOM 4934 C CA . PRO B 1 229 ? -12.992 -14.758 -26.891 1 93.62 229 PRO B CA 1
ATOM 4935 C C . PRO B 1 229 ? -11.625 -14.773 -27.562 1 93.62 229 PRO B C 1
ATOM 4937 O O . PRO B 1 229 ? -10.594 -14.789 -26.891 1 93.62 229 PRO B O 1
ATOM 4940 N N . TYR B 1 230 ? -11.547 -14.797 -28.844 1 95.12 230 TYR B N 1
ATOM 4941 C CA . TYR B 1 230 ? -10.281 -14.828 -29.562 1 95.12 230 TYR B CA 1
ATOM 4942 C C . TYR B 1 230 ? -9.516 -13.523 -29.375 1 95.12 230 TYR B C 1
ATOM 4944 O O . TYR B 1 230 ? -8.297 -13.531 -29.172 1 95.12 230 TYR B O 1
ATOM 4952 N N . LEU B 1 231 ? -10.242 -12.477 -29.406 1 96.25 231 LEU B N 1
ATOM 4953 C CA . LEU B 1 231 ? -9.617 -11.18 -29.172 1 96.25 231 LEU B CA 1
ATOM 4954 C C . LEU B 1 231 ? -9.195 -11.039 -27.703 1 96.25 231 LEU B C 1
ATOM 4956 O O . LEU B 1 231 ? -8.18 -10.414 -27.406 1 96.25 231 LEU B O 1
ATOM 4960 N N . SER B 1 232 ? -10.008 -11.641 -26.875 1 95.62 232 SER B N 1
ATOM 4961 C CA . SER B 1 232 ? -9.727 -11.586 -25.438 1 95.62 232 SER B CA 1
ATOM 4962 C C . SER B 1 232 ? -8.492 -12.406 -25.094 1 95.62 232 SER B C 1
ATOM 4964 O O . SER B 1 232 ? -7.848 -12.156 -24.078 1 95.62 232 SER B O 1
ATOM 4966 N N . PHE B 1 233 ? -8.141 -13.328 -25.969 1 95.88 233 PHE B N 1
ATOM 4967 C CA . PHE B 1 233 ? -6.992 -14.203 -25.766 1 95.88 233 PHE B CA 1
ATOM 4968 C C . PHE B 1 233 ? -5.699 -13.508 -26.172 1 95.88 233 PHE B C 1
ATOM 4970 O O . PHE B 1 233 ? -4.621 -13.844 -25.688 1 95.88 233 PHE B O 1
ATOM 4977 N N . LEU B 1 234 ? -5.77 -12.578 -26.969 1 97.44 234 LEU B N 1
ATOM 4978 C CA . LEU B 1 234 ? -4.617 -11.977 -27.625 1 97.44 234 LEU B CA 1
ATOM 4979 C C . LEU B 1 234 ? -3.703 -11.305 -26.609 1 97.44 234 LEU B C 1
ATOM 4981 O O . LEU B 1 234 ? -2.479 -11.422 -26.688 1 97.44 234 LEU B O 1
ATOM 4985 N N . PRO B 1 235 ? -4.285 -10.555 -25.641 1 97.5 235 PRO B N 1
ATOM 4986 C CA . PRO B 1 235 ? -3.387 -9.93 -24.672 1 97.5 235 PRO B CA 1
ATOM 4987 C C . PRO B 1 235 ? -2.551 -10.945 -23.906 1 97.5 235 PRO B C 1
ATOM 4989 O O . PRO B 1 235 ? -1.374 -10.703 -23.625 1 97.5 235 PRO B O 1
ATOM 4992 N N . LEU B 1 236 ? -3.127 -12.031 -23.578 1 96.69 236 LEU B N 1
ATOM 4993 C CA . LEU B 1 236 ? -2.404 -13.086 -22.891 1 96.69 236 LEU B CA 1
ATOM 4994 C C . LEU B 1 236 ? -1.256 -13.609 -23.75 1 96.69 236 LEU B C 1
ATOM 4996 O O . LEU B 1 236 ? -0.131 -13.758 -23.266 1 96.69 236 LEU B O 1
ATOM 5000 N N . VAL B 1 237 ? -1.508 -13.844 -24.984 1 97.5 237 VAL B N 1
ATOM 5001 C CA . VAL B 1 237 ? -0.531 -14.375 -25.922 1 97.5 237 VAL B CA 1
ATOM 5002 C C . VAL B 1 237 ? 0.602 -13.367 -26.109 1 97.5 237 VAL B C 1
ATOM 5004 O O . VAL B 1 237 ? 1.776 -13.742 -26.141 1 97.5 237 VAL B O 1
ATOM 5007 N N . VAL B 1 238 ? 0.199 -12.141 -26.25 1 97.75 238 VAL B N 1
ATOM 5008 C CA . VAL B 1 238 ? 1.184 -11.094 -26.484 1 97.75 238 VAL B CA 1
ATOM 5009 C C . VAL B 1 238 ? 2.168 -11.023 -25.328 1 97.75 238 VAL B C 1
ATOM 5011 O O . VAL B 1 238 ? 3.377 -10.914 -25.531 1 97.75 238 VAL B O 1
ATOM 5014 N N . VAL B 1 239 ? 1.715 -11.07 -24.109 1 96.62 239 VAL B N 1
ATOM 5015 C CA . VAL B 1 239 ? 2.588 -11.008 -22.938 1 96.62 239 VAL B CA 1
ATOM 5016 C C . VAL B 1 239 ? 3.557 -12.188 -22.953 1 96.62 239 VAL B C 1
ATOM 5018 O O . VAL B 1 239 ? 4.77 -12.008 -22.828 1 96.62 239 VAL B O 1
ATOM 5021 N N . VAL B 1 240 ? 3.068 -13.391 -23.234 1 95.94 240 VAL B N 1
ATOM 5022 C CA . VAL B 1 240 ? 3.871 -14.609 -23.156 1 95.94 240 VAL B CA 1
ATOM 5023 C C . VAL B 1 240 ? 4.859 -14.648 -24.328 1 95.94 240 VAL B C 1
ATOM 5025 O O . VAL B 1 240 ? 6.035 -14.977 -24.141 1 95.94 240 VAL B O 1
ATOM 5028 N N . VAL B 1 241 ? 4.438 -14.312 -25.484 1 97.31 241 VAL B N 1
ATOM 5029 C CA . VAL B 1 241 ? 5.266 -14.406 -26.688 1 97.31 241 VAL B CA 1
ATOM 5030 C C . VAL B 1 241 ? 6.371 -13.352 -26.625 1 97.31 241 VAL B C 1
ATOM 5032 O O . VAL B 1 241 ? 7.527 -13.648 -26.938 1 97.31 241 VAL B O 1
ATOM 5035 N N . THR B 1 242 ? 6.031 -12.156 -26.281 1 97.31 242 THR B N 1
ATOM 5036 C CA . THR B 1 242 ? 7.039 -11.102 -26.234 1 97.31 242 THR B CA 1
ATOM 5037 C C . THR B 1 242 ? 8.055 -11.375 -25.141 1 97.31 242 THR B C 1
ATOM 5039 O O . THR B 1 242 ? 9.25 -11.102 -25.297 1 97.31 242 THR B O 1
ATOM 5042 N N . LEU B 1 243 ? 7.609 -11.938 -24.047 1 96.12 243 LEU B N 1
ATOM 5043 C CA . LEU B 1 243 ? 8.492 -12.234 -22.922 1 96.12 243 LEU B CA 1
ATOM 5044 C C . LEU B 1 243 ? 9.461 -13.367 -23.281 1 96.12 243 LEU B C 1
ATOM 5046 O O . LEU B 1 243 ? 10.656 -13.258 -23.031 1 96.12 243 LEU B O 1
ATOM 5050 N N . ASN B 1 244 ? 8.984 -14.406 -23.969 1 95.31 244 ASN B N 1
ATOM 5051 C CA . ASN B 1 244 ? 9.766 -15.625 -24.094 1 95.31 244 ASN B CA 1
ATOM 5052 C C . ASN B 1 244 ? 10.367 -15.758 -25.5 1 95.31 244 ASN B C 1
ATOM 5054 O O . ASN B 1 244 ? 11.516 -16.172 -25.641 1 95.31 244 ASN B O 1
ATOM 5058 N N . ALA B 1 245 ? 9.594 -15.539 -26.5 1 95.69 245 ALA B N 1
ATOM 5059 C CA . ALA B 1 245 ? 10.078 -15.68 -27.859 1 95.69 245 ALA B CA 1
ATOM 5060 C C . ALA B 1 245 ? 10.922 -14.484 -28.281 1 95.69 245 ALA B C 1
ATOM 5062 O O . ALA B 1 245 ? 11.992 -14.641 -28.875 1 95.69 245 ALA B O 1
ATOM 5063 N N . LEU B 1 246 ? 10.477 -13.297 -27.938 1 96.81 246 LEU B N 1
ATOM 5064 C CA . LEU B 1 246 ? 11.18 -12.086 -28.344 1 96.81 246 LEU B CA 1
ATOM 5065 C C . LEU B 1 246 ? 12.109 -11.609 -27.234 1 96.81 246 LEU B C 1
ATOM 5067 O O . LEU B 1 246 ? 12.883 -10.664 -27.422 1 96.81 246 LEU B O 1
ATOM 5071 N N . LYS B 1 247 ? 11.984 -12.211 -26.078 1 95.25 247 LYS B N 1
ATOM 5072 C CA . LYS B 1 247 ? 12.867 -11.953 -24.938 1 95.25 247 LYS B CA 1
ATOM 5073 C C . LYS B 1 247 ? 12.797 -10.492 -24.516 1 95.25 247 LYS B C 1
ATOM 5075 O O . LYS B 1 247 ? 13.82 -9.875 -24.219 1 95.25 247 LYS B O 1
ATOM 5080 N N . TRP B 1 248 ? 11.555 -9.953 -24.562 1 94.88 248 TRP B N 1
ATOM 5081 C CA . TRP B 1 248 ? 11.336 -8.602 -24.047 1 94.88 248 TRP B CA 1
ATOM 5082 C C . TRP B 1 248 ? 11.422 -8.57 -22.531 1 94.88 248 TRP B C 1
ATOM 5084 O O . TRP B 1 248 ? 11.242 -9.602 -21.875 1 94.88 248 TRP B O 1
ATOM 5094 N N . ASN B 1 249 ? 11.727 -7.348 -22.078 1 94.06 249 ASN B N 1
ATOM 5095 C CA . ASN B 1 249 ? 11.57 -7.098 -20.641 1 94.06 249 ASN B CA 1
ATOM 5096 C C . ASN B 1 249 ? 10.125 -7.316 -20.203 1 94.06 249 ASN B C 1
ATOM 5098 O O . ASN B 1 249 ? 9.188 -6.969 -20.922 1 94.06 249 ASN B O 1
ATOM 5102 N N . ILE B 1 250 ? 9.992 -7.883 -19.016 1 93.88 250 ILE B N 1
ATOM 5103 C CA . ILE B 1 250 ? 8.672 -8.234 -18.5 1 93.88 250 ILE B CA 1
ATOM 5104 C C . ILE B 1 250 ? 7.785 -6.996 -18.453 1 93.88 250 ILE B C 1
ATOM 5106 O O . ILE B 1 250 ? 6.582 -7.074 -18.734 1 93.88 250 ILE B O 1
ATOM 5110 N N . LEU B 1 251 ? 8.336 -5.875 -18.156 1 95.62 251 LEU B N 1
ATOM 5111 C CA . LEU B 1 251 ? 7.543 -4.652 -18.062 1 95.62 251 LEU B CA 1
ATOM 5112 C C . LEU B 1 251 ? 6.996 -4.254 -19.422 1 95.62 251 LEU B C 1
ATOM 5114 O O . LEU B 1 251 ? 5.828 -3.871 -19.547 1 95.62 251 LEU B O 1
ATOM 5118 N N . THR B 1 252 ? 7.852 -4.324 -20.391 1 96 252 THR B N 1
ATOM 5119 C CA . THR B 1 252 ? 7.438 -4 -21.766 1 96 252 THR B CA 1
ATOM 5120 C C . THR B 1 252 ? 6.391 -4.992 -22.25 1 96 252 THR B C 1
ATOM 5122 O O . THR B 1 252 ? 5.445 -4.609 -22.953 1 96 252 THR B O 1
ATOM 5125 N N . SER B 1 253 ? 6.59 -6.199 -21.875 1 96.62 253 SER B N 1
ATOM 5126 C CA . SER B 1 253 ? 5.629 -7.227 -22.266 1 96.62 253 SER B CA 1
ATOM 5127 C C . SER B 1 253 ? 4.258 -6.961 -21.656 1 96.62 253 SER B C 1
ATOM 5129 O O . SER B 1 253 ? 3.242 -7.031 -22.344 1 96.62 253 SER B O 1
ATOM 5131 N N . LEU B 1 254 ? 4.227 -6.672 -20.391 1 96 254 LEU B N 1
ATOM 5132 C CA . LEU B 1 254 ? 2.973 -6.402 -19.703 1 96 254 LEU B CA 1
ATOM 5133 C C . LEU B 1 254 ? 2.316 -5.137 -20.25 1 96 254 LEU B C 1
ATOM 5135 O O . LEU B 1 254 ? 1.094 -5.082 -20.406 1 96 254 LEU B O 1
ATOM 5139 N N . LEU B 1 255 ? 3.1 -4.145 -20.516 1 96.94 255 LEU B N 1
ATOM 5140 C CA . LEU B 1 255 ? 2.572 -2.904 -21.078 1 96.94 255 LEU B CA 1
ATOM 5141 C C . LEU B 1 255 ? 1.92 -3.158 -22.438 1 96.94 255 LEU B C 1
ATOM 5143 O O . LEU B 1 255 ? 0.873 -2.582 -22.75 1 96.94 255 LEU B O 1
ATOM 5147 N N . ALA B 1 256 ? 2.594 -3.963 -23.25 1 97.56 256 ALA B N 1
ATOM 5148 C CA . ALA B 1 256 ? 2.023 -4.324 -24.547 1 97.56 256 ALA B CA 1
ATOM 5149 C C . ALA B 1 256 ? 0.67 -5.008 -24.391 1 97.56 256 ALA B C 1
ATOM 5151 O O . ALA B 1 256 ? -0.269 -4.734 -25.141 1 97.56 256 ALA B O 1
ATOM 5152 N N . GLY B 1 257 ? 0.597 -5.938 -23.438 1 97.81 257 GLY B N 1
ATOM 5153 C CA . GLY B 1 257 ? -0.678 -6.57 -23.141 1 97.81 257 GLY B CA 1
ATOM 5154 C C . GLY B 1 257 ? -1.74 -5.582 -22.688 1 97.81 257 GLY B C 1
ATOM 5155 O O . GLY B 1 257 ? -2.883 -5.641 -23.156 1 97.81 257 GLY B O 1
ATOM 5156 N N . ILE B 1 258 ? -1.396 -4.648 -21.844 1 97.69 258 ILE B N 1
ATOM 5157 C CA . ILE B 1 258 ? -2.305 -3.637 -21.328 1 97.69 258 ILE B CA 1
ATOM 5158 C C . ILE B 1 258 ? -2.826 -2.771 -22.469 1 97.69 258 ILE B C 1
ATOM 5160 O O . ILE B 1 258 ? -4.035 -2.557 -22.594 1 97.69 258 ILE B O 1
ATOM 5164 N N . LEU B 1 259 ? -1.944 -2.305 -23.312 1 97.94 259 LEU B N 1
ATOM 5165 C CA . LEU B 1 259 ? -2.328 -1.454 -24.438 1 97.94 259 LEU B CA 1
ATOM 5166 C C . LEU B 1 259 ? -3.268 -2.193 -25.391 1 97.94 259 LEU B C 1
ATOM 5168 O O . LEU B 1 259 ? -4.223 -1.607 -25.906 1 97.94 259 LEU B O 1
ATOM 5172 N N . LEU B 1 260 ? -2.979 -3.41 -25.562 1 97.94 260 LEU B N 1
ATOM 5173 C CA . LEU B 1 260 ? -3.826 -4.203 -26.438 1 97.94 260 LEU B CA 1
ATOM 5174 C C . LEU B 1 260 ? -5.23 -4.348 -25.859 1 97.94 260 LEU B C 1
ATOM 5176 O O . LEU B 1 260 ? -6.219 -4.285 -26.594 1 97.94 260 LEU B O 1
ATOM 5180 N N . ILE B 1 261 ? -5.352 -4.602 -24.562 1 97.56 261 ILE B N 1
ATOM 5181 C CA . ILE B 1 261 ? -6.66 -4.691 -23.922 1 97.56 261 ILE B CA 1
ATOM 5182 C C . ILE B 1 261 ? -7.426 -3.387 -24.125 1 97.56 261 ILE B C 1
ATOM 5184 O O . ILE B 1 261 ? -8.617 -3.406 -24.438 1 97.56 261 ILE B O 1
ATOM 5188 N N . LEU B 1 262 ? -6.73 -2.262 -23.969 1 97.56 262 LEU B N 1
ATOM 5189 C CA . LEU B 1 262 ? -7.367 -0.956 -24.094 1 97.56 262 LEU B CA 1
ATOM 5190 C C . LEU B 1 262 ? -7.867 -0.741 -25.531 1 97.56 262 LEU B C 1
ATOM 5192 O O . LEU B 1 262 ? -8.984 -0.254 -25.734 1 97.56 262 LEU B O 1
ATOM 5196 N N . VAL B 1 263 ? -7.066 -1.146 -26.484 1 97.5 263 VAL B N 1
ATOM 5197 C CA . VAL B 1 263 ? -7.414 -0.938 -27.875 1 97.5 263 VAL B CA 1
ATOM 5198 C C . VAL B 1 263 ? -8.562 -1.868 -28.266 1 97.5 263 VAL B C 1
ATOM 5200 O O . VAL B 1 263 ? -9.516 -1.445 -28.922 1 97.5 263 VAL B O 1
ATOM 5203 N N . LEU B 1 264 ? -8.547 -3.088 -27.859 1 96.75 264 LEU B N 1
ATOM 5204 C CA . LEU B 1 264 ? -9.531 -4.094 -28.234 1 96.75 264 LEU B CA 1
ATOM 5205 C C . LEU B 1 264 ? -10.875 -3.832 -27.562 1 96.75 264 LEU B C 1
ATOM 5207 O O . LEU B 1 264 ? -11.922 -4.25 -28.062 1 96.75 264 LEU B O 1
ATOM 5211 N N . ASN B 1 265 ? -10.805 -3.168 -26.438 1 96.44 265 ASN B N 1
ATOM 5212 C CA . ASN B 1 265 ? -12.023 -2.928 -25.672 1 96.44 265 ASN B CA 1
ATOM 5213 C C . ASN B 1 265 ? -12.352 -1.439 -25.578 1 96.44 265 ASN B C 1
ATOM 5215 O O . ASN B 1 265 ? -12.805 -0.96 -24.547 1 96.44 265 ASN B O 1
ATOM 5219 N N . TRP B 1 266 ? -12.117 -0.765 -26.594 1 94.44 266 TRP B N 1
ATOM 5220 C CA . TRP B 1 266 ? -12.266 0.687 -26.609 1 94.44 266 TRP B CA 1
ATOM 5221 C C . TRP B 1 266 ? -13.695 1.094 -26.266 1 94.44 266 TRP B C 1
ATOM 5223 O O . TRP B 1 266 ? -13.93 2.197 -25.766 1 94.44 266 TRP B O 1
ATOM 5233 N N . GLN B 1 267 ? -14.656 0.238 -26.438 1 92.12 267 GLN B N 1
ATOM 5234 C CA . GLN B 1 267 ? -16.047 0.528 -26.125 1 92.12 267 GLN B CA 1
ATOM 5235 C C . GLN B 1 267 ? -16.266 0.679 -24.625 1 92.12 267 GLN B C 1
ATOM 5237 O O . GLN B 1 267 ? -17.234 1.297 -24.188 1 92.12 267 GLN B O 1
ATOM 5242 N N . HIS B 1 268 ? -15.32 0.153 -23.875 1 92.88 268 HIS B N 1
ATOM 5243 C CA . HIS B 1 268 ? -15.422 0.215 -22.422 1 92.88 268 HIS B CA 1
ATOM 5244 C C . HIS B 1 268 ? -14.516 1.304 -21.859 1 92.88 268 HIS B C 1
ATOM 5246 O O . HIS B 1 268 ? -14.109 1.237 -20.688 1 92.88 268 HIS B O 1
ATOM 5252 N N . TYR B 1 269 ? -14.211 2.309 -22.594 1 93.56 269 TYR B N 1
ATOM 5253 C CA . TYR B 1 269 ? -13.211 3.299 -22.203 1 93.56 269 TYR B CA 1
ATOM 5254 C C . TYR B 1 269 ? -13.609 4.008 -20.922 1 93.56 269 TYR B C 1
ATOM 5256 O O . TYR B 1 269 ? -12.75 4.434 -20.156 1 93.56 269 TYR B O 1
ATOM 5264 N N . LYS B 1 270 ? -14.867 4.09 -20.547 1 92.44 270 LYS B N 1
ATOM 5265 C CA . LYS B 1 270 ? -15.336 4.77 -19.344 1 92.44 270 LYS B CA 1
ATOM 5266 C C . LYS B 1 270 ? -14.914 4.016 -18.094 1 92.44 270 LYS B C 1
ATOM 5268 O O . LYS B 1 270 ? -14.859 4.598 -17 1 92.44 270 LYS B O 1
ATOM 5273 N N . LYS B 1 271 ? -14.578 2.74 -18.281 1 93.56 271 LYS B N 1
ATOM 5274 C CA . LYS B 1 271 ? -14.242 1.898 -17.141 1 93.56 271 LYS B CA 1
ATOM 5275 C C . LYS B 1 271 ? -12.727 1.837 -16.938 1 93.56 271 LYS B C 1
ATOM 5277 O O . LYS B 1 271 ? -12.258 1.391 -15.891 1 93.56 271 LYS B O 1
ATOM 5282 N N . PHE B 1 272 ? -12.062 2.324 -17.875 1 96.25 272 PHE B N 1
ATOM 5283 C CA . PHE B 1 272 ? -10.617 2.096 -17.891 1 96.25 272 PHE B CA 1
ATOM 5284 C C . PHE B 1 272 ? -9.953 2.742 -16.688 1 96.25 272 PHE B C 1
ATOM 5286 O O . PHE B 1 272 ? -9.172 2.098 -15.984 1 96.25 272 PHE B O 1
ATOM 5293 N N . VAL B 1 273 ? -10.289 3.924 -16.375 1 95 273 VAL B N 1
ATOM 5294 C CA . VAL B 1 273 ? -9.633 4.656 -15.305 1 95 273 VAL B CA 1
ATOM 5295 C C . VAL B 1 273 ? -9.914 3.977 -13.969 1 95 273 VAL B C 1
ATOM 5297 O O . VAL B 1 273 ? -9 3.758 -13.164 1 95 273 VAL B O 1
ATOM 5300 N N . LYS B 1 274 ? -11.125 3.658 -13.742 1 94.56 274 LYS B N 1
ATOM 5301 C CA . LYS B 1 274 ? -11.484 2.969 -12.508 1 94.56 274 LYS B CA 1
ATOM 5302 C C . LYS B 1 274 ? -10.75 1.639 -12.383 1 94.56 274 LYS B C 1
ATOM 5304 O O . LYS B 1 274 ? -10.234 1.302 -11.32 1 94.56 274 LYS B O 1
ATOM 5309 N N . SER B 1 275 ? -10.727 0.949 -13.492 1 94.88 275 SER B N 1
ATOM 5310 C CA . SER B 1 275 ? -10.047 -0.344 -13.508 1 94.88 275 SER B CA 1
ATOM 5311 C C . SER B 1 275 ? -8.562 -0.193 -13.203 1 94.88 275 SER B C 1
ATOM 5313 O O . SER B 1 275 ? -8 -0.967 -12.422 1 94.88 275 SER B O 1
ATOM 5315 N N . ILE B 1 276 ? -7.98 0.748 -13.812 1 96.75 276 ILE B N 1
ATOM 5316 C CA . ILE B 1 276 ? -6.551 0.98 -13.617 1 96.75 276 ILE B CA 1
ATOM 5317 C C . ILE B 1 276 ? -6.293 1.466 -12.195 1 96.75 276 ILE B C 1
ATOM 5319 O O . ILE B 1 276 ? -5.336 1.037 -11.547 1 96.75 276 ILE B O 1
ATOM 5323 N N . ASN B 1 277 ? -7.137 2.305 -11.68 1 95.12 277 ASN B N 1
ATOM 5324 C CA . ASN B 1 277 ? -7.035 2.744 -10.289 1 95.12 277 ASN B CA 1
ATOM 5325 C C . ASN B 1 277 ? -7.113 1.566 -9.32 1 95.12 277 ASN B C 1
ATOM 5327 O O . ASN B 1 277 ? -6.309 1.471 -8.391 1 95.12 277 ASN B O 1
ATOM 5331 N N . ASP B 1 278 ? -8.039 0.712 -9.562 1 93.5 278 ASP B N 1
ATOM 5332 C CA . ASP B 1 278 ? -8.227 -0.444 -8.695 1 93.5 278 ASP B CA 1
ATOM 5333 C C . ASP B 1 278 ? -7.031 -1.39 -8.766 1 93.5 278 ASP B C 1
ATOM 5335 O O . ASP B 1 278 ? -6.605 -1.932 -7.742 1 93.5 278 ASP B O 1
ATOM 5339 N N . GLY B 1 279 ? -6.594 -1.593 -9.953 1 94.19 279 GLY B N 1
ATOM 5340 C CA . GLY B 1 279 ? -5.391 -2.393 -10.117 1 94.19 279 GLY B CA 1
ATOM 5341 C C . GLY B 1 279 ? -4.188 -1.813 -9.391 1 94.19 279 GLY B C 1
ATOM 5342 O O . GLY B 1 279 ? -3.459 -2.535 -8.711 1 94.19 279 GLY B O 1
ATOM 5343 N N . ALA B 1 280 ? -4.023 -0.546 -9.539 1 95.19 280 ALA B N 1
ATOM 5344 C CA . ALA B 1 280 ? -2.918 0.139 -8.875 1 95.19 280 ALA B CA 1
ATOM 5345 C C . ALA B 1 280 ? -3.025 0.011 -7.355 1 95.19 280 ALA B C 1
ATOM 5347 O O . ALA B 1 280 ? -2.033 -0.272 -6.68 1 95.19 280 ALA B O 1
ATOM 5348 N N . ALA B 1 281 ? -4.164 0.197 -6.844 1 92.06 281 ALA B N 1
ATOM 5349 C CA . ALA B 1 281 ? -4.387 0.084 -5.406 1 92.06 281 ALA B CA 1
ATOM 5350 C C . ALA B 1 281 ? -4.07 -1.324 -4.91 1 92.06 281 ALA B C 1
ATOM 5352 O O . ALA B 1 281 ? -3.445 -1.493 -3.861 1 92.06 281 ALA B O 1
ATOM 5353 N N . GLY B 1 282 ? -4.5 -2.281 -5.625 1 90.44 282 GLY B N 1
ATOM 5354 C CA . GLY B 1 282 ? -4.203 -3.662 -5.273 1 90.44 282 GLY B CA 1
ATOM 5355 C C . GLY B 1 282 ? -2.721 -3.977 -5.289 1 90.44 282 GLY B C 1
ATOM 5356 O O . GLY B 1 282 ? -2.234 -4.742 -4.453 1 90.44 282 GLY B O 1
ATOM 5357 N N . SER B 1 283 ? -2.023 -3.404 -6.199 1 94.06 283 SER B N 1
ATOM 5358 C CA . SER B 1 283 ? -0.592 -3.66 -6.324 1 94.06 283 SER B CA 1
ATOM 5359 C C . SER B 1 283 ? 0.177 -3.098 -5.133 1 94.06 283 SER B C 1
ATOM 5361 O O . SER B 1 283 ? 1.188 -3.666 -4.715 1 94.06 283 SER B O 1
ATOM 5363 N N . VAL B 1 284 ? -0.309 -2.016 -4.602 1 94.56 284 VAL B N 1
ATOM 5364 C CA . VAL B 1 284 ? 0.353 -1.337 -3.49 1 94.56 284 VAL B CA 1
ATOM 5365 C C . VAL B 1 284 ? 0.343 -2.234 -2.256 1 94.56 284 VAL B C 1
ATOM 5367 O O . VAL B 1 284 ? 1.38 -2.438 -1.619 1 94.56 284 VAL B O 1
ATOM 5370 N N . MET B 1 285 ? -0.749 -2.811 -1.956 1 89.88 285 MET B N 1
ATOM 5371 C CA . MET B 1 285 ? -0.855 -3.697 -0.802 1 89.88 285 MET B CA 1
ATOM 5372 C C . MET B 1 285 ? -0.035 -4.965 -1.014 1 89.88 285 MET B C 1
ATOM 5374 O O . MET B 1 285 ? 0.653 -5.426 -0.101 1 89.88 285 MET B O 1
ATOM 5378 N N . ALA B 1 286 ? -0.08 -5.449 -2.178 1 87.06 286 ALA B N 1
ATOM 5379 C CA . ALA B 1 286 ? 0.611 -6.695 -2.496 1 87.06 286 ALA B CA 1
ATOM 5380 C C . ALA B 1 286 ? 2.123 -6.531 -2.373 1 87.06 286 ALA B C 1
ATOM 5382 O O . ALA B 1 286 ? 2.797 -7.363 -1.761 1 87.06 286 ALA B O 1
ATOM 5383 N N . ILE B 1 287 ? 2.635 -5.5 -2.914 1 93.12 287 ILE B N 1
ATOM 5384 C CA . ILE B 1 287 ? 4.082 -5.312 -2.947 1 93.12 287 ILE B CA 1
ATOM 5385 C C . ILE B 1 287 ? 4.598 -5.043 -1.535 1 93.12 287 ILE B C 1
ATOM 5387 O O . ILE B 1 287 ? 5.664 -5.531 -1.155 1 93.12 287 ILE B O 1
ATOM 5391 N N . LEU B 1 288 ? 3.873 -4.273 -0.746 1 94.69 288 LEU B N 1
ATOM 5392 C CA . LEU B 1 288 ? 4.391 -3.941 0.576 1 94.69 288 LEU B CA 1
ATOM 5393 C C . LEU B 1 288 ? 4.25 -5.125 1.529 1 94.69 288 LEU B C 1
ATOM 5395 O O . LEU B 1 288 ? 5.074 -5.305 2.428 1 94.69 288 LEU B O 1
ATOM 5399 N N . ASN B 1 289 ? 3.271 -5.957 1.329 1 87.94 289 ASN B N 1
ATOM 5400 C CA . ASN B 1 289 ? 3.18 -7.188 2.107 1 87.94 289 ASN B CA 1
ATOM 5401 C C . ASN B 1 289 ? 4.391 -8.086 1.879 1 87.94 289 ASN B C 1
ATOM 5403 O O . ASN B 1 289 ? 4.988 -8.586 2.834 1 87.94 289 ASN B O 1
ATOM 5407 N N . THR B 1 290 ? 4.711 -8.234 0.64 1 86.69 290 THR B N 1
ATOM 5408 C CA . THR B 1 290 ? 5.852 -9.078 0.293 1 86.69 290 THR B CA 1
ATOM 5409 C C . THR B 1 290 ? 7.156 -8.438 0.755 1 86.69 290 THR B C 1
ATOM 5411 O O . THR B 1 290 ? 8.023 -9.117 1.309 1 86.69 290 THR B O 1
ATOM 5414 N N . SER B 1 291 ? 7.238 -7.172 0.567 1 94.31 291 SER B N 1
ATOM 5415 C CA . SER B 1 291 ? 8.453 -6.449 0.931 1 94.31 291 SER B CA 1
ATOM 5416 C C . SER B 1 291 ? 8.68 -6.473 2.439 1 94.31 291 SER B C 1
ATOM 5418 O O . SER B 1 291 ? 9.82 -6.488 2.9 1 94.31 291 SER B O 1
ATOM 5420 N N . ALA B 1 292 ? 7.605 -6.383 3.184 1 93.62 292 ALA B N 1
ATOM 5421 C CA . ALA B 1 292 ? 7.719 -6.457 4.637 1 93.62 292 ALA B CA 1
ATOM 5422 C C . ALA B 1 292 ? 8.383 -7.762 5.07 1 93.62 292 ALA B C 1
ATOM 5424 O O . ALA B 1 292 ? 9.234 -7.77 5.965 1 93.62 292 ALA B O 1
ATOM 5425 N N . ALA B 1 293 ? 8.039 -8.805 4.418 1 87.31 293 ALA B N 1
ATOM 5426 C CA . ALA B 1 293 ? 8.648 -10.094 4.695 1 87.31 293 ALA B CA 1
ATOM 5427 C C . ALA B 1 293 ? 10.133 -10.086 4.336 1 87.31 293 ALA B C 1
ATOM 5429 O O . ALA B 1 293 ? 10.961 -10.625 5.07 1 87.31 293 ALA B O 1
ATOM 5430 N N . VAL B 1 294 ? 10.422 -9.5 3.242 1 88.44 294 VAL B N 1
ATOM 5431 C CA . VAL B 1 294 ? 11.805 -9.43 2.777 1 88.44 294 VAL B CA 1
ATOM 5432 C C . VAL B 1 294 ? 12.641 -8.609 3.756 1 88.44 294 VAL B C 1
ATOM 5434 O O . VAL B 1 294 ? 13.812 -8.914 3.988 1 88.44 294 VAL B O 1
ATOM 5437 N N . GLY B 1 295 ? 12.062 -7.539 4.281 1 93.19 295 GLY B N 1
ATOM 5438 C CA . GLY B 1 295 ? 12.75 -6.781 5.316 1 93.19 295 GLY B CA 1
ATOM 5439 C C . GLY B 1 295 ? 13.141 -7.625 6.516 1 93.19 295 GLY B C 1
ATOM 5440 O O . GLY B 1 295 ? 14.234 -7.469 7.059 1 93.19 295 GLY B O 1
ATOM 5441 N N . PHE B 1 296 ? 12.242 -8.477 6.953 1 91 296 PHE B N 1
ATOM 5442 C CA . PHE B 1 296 ? 12.555 -9.414 8.031 1 91 296 PHE B CA 1
ATOM 5443 C C . PHE B 1 296 ? 13.766 -10.266 7.668 1 91 296 PHE B C 1
ATOM 5445 O O . PHE B 1 296 ? 14.68 -10.438 8.484 1 91 296 PHE B O 1
ATOM 5452 N N . GLY B 1 297 ? 13.797 -10.742 6.465 1 85.19 297 GLY B N 1
ATOM 5453 C CA . GLY B 1 297 ? 14.93 -11.516 5.992 1 85.19 297 GLY B CA 1
ATOM 5454 C C . GLY B 1 297 ? 16.234 -10.758 6.043 1 85.19 297 GLY B C 1
ATOM 5455 O O . GLY B 1 297 ? 17.281 -11.328 6.363 1 85.19 297 GLY B O 1
ATOM 5456 N N . ALA B 1 298 ? 16.172 -9.484 5.723 1 89.88 298 ALA B N 1
ATOM 5457 C CA . ALA B 1 298 ? 17.375 -8.648 5.734 1 89.88 298 ALA B CA 1
ATOM 5458 C C . ALA B 1 298 ? 17.969 -8.562 7.141 1 89.88 298 ALA B C 1
ATOM 5460 O O . ALA B 1 298 ? 19.188 -8.578 7.305 1 89.88 298 ALA B O 1
ATOM 5461 N N . VAL B 1 299 ? 17.141 -8.5 8.125 1 92.19 299 VAL B N 1
ATOM 5462 C CA . VAL B 1 299 ? 17.625 -8.422 9.5 1 92.19 299 VAL B CA 1
ATOM 5463 C C . VAL B 1 299 ? 18.203 -9.773 9.93 1 92.19 299 VAL B C 1
ATOM 5465 O O . VAL B 1 299 ? 19.219 -9.828 10.609 1 92.19 299 VAL B O 1
ATOM 5468 N N . VAL B 1 300 ? 17.578 -10.812 9.547 1 84.81 300 VAL B N 1
ATOM 5469 C CA . VAL B 1 300 ? 18.047 -12.164 9.867 1 84.81 300 VAL B CA 1
ATOM 5470 C C . VAL B 1 300 ? 19.453 -12.359 9.328 1 84.81 300 VAL B C 1
ATOM 5472 O O . VAL B 1 300 ? 20.328 -12.914 10.016 1 84.81 300 VAL B O 1
ATOM 5475 N N . THR B 1 301 ? 19.734 -11.859 8.133 1 85.94 301 THR B N 1
ATOM 5476 C CA . THR B 1 301 ? 21.031 -12.039 7.492 1 85.94 301 THR B CA 1
ATOM 5477 C C . THR B 1 301 ? 22.078 -11.148 8.141 1 85.94 301 THR B C 1
ATOM 5479 O O . THR B 1 301 ? 23.281 -11.406 8.016 1 85.94 301 THR B O 1
ATOM 5482 N N . ALA B 1 302 ? 21.594 -10.148 8.812 1 88.88 302 ALA B N 1
ATOM 5483 C CA . ALA B 1 302 ? 22.531 -9.164 9.367 1 88.88 302 ALA B CA 1
ATOM 5484 C C . ALA B 1 302 ? 23.047 -9.602 10.734 1 88.88 302 ALA B C 1
ATOM 5486 O O . ALA B 1 302 ? 24.047 -9.078 11.219 1 88.88 302 ALA B O 1
ATOM 5487 N N . VAL B 1 303 ? 22.359 -10.594 11.367 1 89.88 303 VAL B N 1
ATOM 5488 C CA . VAL B 1 303 ? 22.781 -11.008 12.695 1 89.88 303 VAL B CA 1
ATOM 5489 C C . VAL B 1 303 ? 23.906 -12.047 12.586 1 89.88 303 VAL B C 1
ATOM 5491 O O . VAL B 1 303 ? 23.906 -12.867 11.664 1 89.88 303 VAL B O 1
ATOM 5494 N N . PRO B 1 304 ? 24.812 -12.062 13.523 1 87.44 304 PRO B N 1
ATOM 5495 C CA . PRO B 1 304 ? 25.969 -12.961 13.469 1 87.44 304 PRO B CA 1
ATOM 5496 C C . PRO B 1 304 ? 25.562 -14.438 13.445 1 87.44 304 PRO B C 1
ATOM 5498 O O . PRO B 1 304 ? 26.234 -15.25 12.805 1 87.44 304 PRO B O 1
ATOM 5501 N N . ALA B 1 305 ? 24.547 -14.75 14.055 1 84.56 305 ALA B N 1
ATOM 5502 C CA . ALA B 1 305 ? 24.094 -16.141 14.141 1 84.56 305 ALA B CA 1
ATOM 5503 C C . ALA B 1 305 ? 23.75 -16.672 12.758 1 84.56 305 ALA B C 1
ATOM 5505 O O . ALA B 1 305 ? 23.672 -17.891 12.562 1 84.56 305 ALA B O 1
ATOM 5506 N N . PHE B 1 306 ? 23.531 -15.789 11.867 1 81.44 306 PHE B N 1
ATOM 5507 C CA . PHE B 1 306 ? 23.141 -16.219 10.523 1 81.44 306 PHE B CA 1
ATOM 5508 C C . PHE B 1 306 ? 24.281 -16.984 9.852 1 81.44 306 PHE B C 1
ATOM 5510 O O . PHE B 1 306 ? 24.031 -17.922 9.094 1 81.44 306 PHE B O 1
ATOM 5517 N N . ALA B 1 307 ? 25.422 -16.562 10.062 1 78.69 307 ALA B N 1
ATOM 5518 C CA . ALA B 1 307 ? 26.578 -17.25 9.5 1 78.69 307 ALA B CA 1
ATOM 5519 C C . ALA B 1 307 ? 26.625 -18.703 9.953 1 78.69 307 ALA B C 1
ATOM 5521 O O . ALA B 1 307 ? 26.984 -19.594 9.18 1 78.69 307 ALA B O 1
ATOM 5522 N N . VAL B 1 308 ? 26.266 -18.906 11.156 1 77.56 308 VAL B N 1
ATOM 5523 C CA . VAL B 1 308 ? 26.234 -20.266 11.703 1 77.56 308 VAL B CA 1
ATOM 5524 C C . VAL B 1 308 ? 25.125 -21.062 11.031 1 77.56 308 VAL B C 1
ATOM 5526 O O . VAL B 1 308 ? 25.328 -22.219 10.656 1 77.56 308 VAL B O 1
ATOM 5529 N N . LEU B 1 309 ? 24.047 -20.438 10.875 1 72.81 309 LEU B N 1
ATOM 5530 C CA . LEU B 1 309 ? 22.906 -21.094 10.219 1 72.81 309 LEU B CA 1
ATOM 5531 C C . LEU B 1 309 ? 23.266 -21.469 8.781 1 72.81 309 LEU B C 1
ATOM 5533 O O . LEU B 1 309 ? 22.922 -22.562 8.328 1 72.81 309 LEU B O 1
ATOM 5537 N N . THR B 1 310 ? 23.875 -20.562 8.18 1 71.44 310 THR B N 1
ATOM 5538 C CA . THR B 1 310 ? 24.266 -20.812 6.801 1 71.44 310 THR B CA 1
ATOM 5539 C C . THR B 1 310 ? 25.266 -21.969 6.723 1 71.44 310 THR B C 1
ATOM 5541 O O . THR B 1 310 ? 25.234 -22.766 5.785 1 71.44 310 THR B O 1
ATOM 5544 N N . GLY B 1 311 ? 26.125 -21.953 7.645 1 71.56 311 GLY B N 1
ATOM 5545 C CA . GLY B 1 311 ? 27.062 -23.047 7.719 1 71.56 311 GLY B CA 1
ATOM 5546 C C . GLY B 1 311 ? 26.391 -24.406 7.887 1 71.56 311 GLY B C 1
ATOM 5547 O O . GLY B 1 311 ? 26.781 -25.391 7.258 1 71.56 311 GLY B O 1
ATOM 5548 N N . TRP B 1 312 ? 25.281 -24.391 8.672 1 69.25 312 TRP B N 1
ATOM 5549 C CA . TRP B 1 312 ? 24.516 -25.609 8.883 1 69.25 312 TRP B CA 1
ATOM 5550 C C . TRP B 1 312 ? 23.797 -26.031 7.605 1 69.25 312 TRP B C 1
ATOM 5552 O O . TRP B 1 312 ? 23.766 -27.203 7.258 1 69.25 312 TRP B O 1
ATOM 5562 N N . ILE B 1 313 ? 23.266 -25.094 6.969 1 65.31 313 ILE B N 1
ATOM 5563 C CA . ILE B 1 313 ? 22.484 -25.344 5.762 1 65.31 313 ILE B CA 1
ATOM 5564 C C . ILE B 1 313 ? 23.406 -25.828 4.645 1 65.31 313 ILE B C 1
ATOM 5566 O O . ILE B 1 313 ? 23.078 -26.766 3.918 1 65.31 313 ILE B O 1
ATOM 5570 N N . LEU B 1 314 ? 24.547 -25.172 4.672 1 65.19 314 LEU B N 1
ATOM 5571 C CA . LEU B 1 314 ? 25.484 -25.5 3.607 1 65.19 314 LEU B CA 1
ATOM 5572 C C . LEU B 1 314 ? 26.266 -26.766 3.936 1 65.19 314 LEU B C 1
ATOM 5574 O O . LEU B 1 314 ? 26.844 -27.391 3.045 1 65.19 314 LEU B O 1
ATOM 5578 N N . GLY B 1 315 ? 26.297 -26.953 5.172 1 61.53 315 GLY B N 1
ATOM 5579 C CA . GLY B 1 315 ? 26.984 -28.156 5.602 1 61.53 315 GLY B CA 1
ATOM 5580 C C . GLY B 1 315 ? 26.156 -29.406 5.469 1 61.53 315 GLY B C 1
ATOM 5581 O O . GLY B 1 315 ? 26.656 -30.516 5.633 1 61.53 315 GLY B O 1
ATOM 5582 N N . ILE B 1 316 ? 24.938 -29.141 5.527 1 55.06 316 ILE B N 1
ATOM 5583 C CA . ILE B 1 316 ? 24.109 -30.312 5.309 1 55.06 316 ILE B CA 1
ATOM 5584 C C . ILE B 1 316 ? 24.609 -31.078 4.09 1 55.06 316 ILE B C 1
ATOM 5586 O O . ILE B 1 316 ? 24.734 -30.516 3 1 55.06 316 ILE B O 1
ATOM 5590 N N . LYS B 1 317 ? 25.453 -32.125 4.383 1 56.56 317 LYS B N 1
ATOM 5591 C CA . LYS B 1 317 ? 26.016 -33.031 3.373 1 56.56 317 LYS B CA 1
ATOM 5592 C C . LYS B 1 317 ? 25.016 -33.25 2.227 1 56.56 317 LYS B C 1
ATOM 5594 O O . LYS B 1 317 ? 25.406 -33.688 1.151 1 56.56 317 LYS B O 1
ATOM 5599 N N . GLY B 1 318 ? 23.875 -32.5 2.268 1 61.88 318 GLY B N 1
ATOM 5600 C CA . GLY B 1 318 ? 22.906 -32.688 1.199 1 61.88 318 GLY B CA 1
ATOM 5601 C C . GLY B 1 318 ? 23.062 -31.688 0.069 1 61.88 318 GLY B C 1
ATOM 5602 O O . GLY B 1 318 ? 23.922 -30.812 0.114 1 61.88 318 GLY B O 1
ATOM 5603 N N . ASN B 1 319 ? 22.391 -31.938 -1.046 1 79.56 319 ASN B N 1
ATOM 5604 C CA . ASN B 1 319 ? 22.344 -31.188 -2.297 1 79.56 319 ASN B CA 1
ATOM 5605 C C . ASN B 1 319 ? 21.828 -29.766 -2.078 1 79.56 319 ASN B C 1
ATOM 5607 O O . ASN B 1 319 ? 20.797 -29.562 -1.43 1 79.56 319 ASN B O 1
ATOM 5611 N N . PRO B 1 320 ? 22.75 -28.734 -2.264 1 88 320 PRO B N 1
ATOM 5612 C CA . PRO B 1 320 ? 22.359 -27.328 -2.123 1 88 320 PRO B CA 1
ATOM 5613 C C . PRO B 1 320 ? 20.953 -27.062 -2.664 1 88 320 PRO B C 1
ATOM 5615 O O . PRO B 1 320 ? 20.25 -26.172 -2.174 1 88 320 PRO B O 1
ATOM 5618 N N . LEU B 1 321 ? 20.516 -27.859 -3.539 1 92.88 321 LEU B N 1
ATOM 5619 C CA . LEU B 1 321 ? 19.172 -27.703 -4.078 1 92.88 321 LEU B CA 1
ATOM 5620 C C . LEU B 1 321 ? 18.125 -28.062 -3.027 1 92.88 321 LEU B C 1
ATOM 5622 O O . LEU B 1 321 ? 17.078 -27.422 -2.959 1 92.88 321 LEU B O 1
ATOM 5626 N N . ILE B 1 322 ? 18.422 -29.031 -2.217 1 91 322 ILE B N 1
ATOM 5627 C CA . ILE B 1 322 ? 17.5 -29.453 -1.161 1 91 322 ILE B CA 1
ATOM 5628 C C . ILE B 1 322 ? 17.422 -28.359 -0.091 1 91 322 ILE B C 1
ATOM 5630 O O . ILE B 1 322 ? 16.344 -28.047 0.403 1 91 322 ILE B O 1
ATOM 5634 N N . SER B 1 323 ? 18.562 -27.844 0.239 1 88.75 323 SER B N 1
ATOM 5635 C CA . SER B 1 323 ? 18.609 -26.781 1.223 1 88.75 323 SER B CA 1
ATOM 5636 C C . SER B 1 323 ? 17.781 -25.578 0.777 1 88.75 323 SER B C 1
ATOM 5638 O O . SER B 1 323 ? 17.047 -25 1.575 1 88.75 323 SER B O 1
ATOM 5640 N N . GLU B 1 324 ? 17.938 -25.156 -0.442 1 92.38 324 GLU B N 1
ATOM 5641 C CA . GLU B 1 324 ? 17.156 -24.047 -0.977 1 92.38 324 GLU B CA 1
ATOM 5642 C C . GLU B 1 324 ? 15.664 -24.344 -0.954 1 92.38 324 GLU B C 1
ATOM 5644 O O . GLU B 1 324 ? 14.859 -23.484 -0.582 1 92.38 324 GLU B O 1
ATOM 5649 N N . ALA B 1 325 ? 15.352 -25.547 -1.397 1 93.5 325 ALA B N 1
ATOM 5650 C CA . ALA B 1 325 ? 13.945 -25.953 -1.433 1 93.5 325 ALA B CA 1
ATOM 5651 C C . ALA B 1 325 ? 13.305 -25.844 -0.052 1 93.5 325 ALA B C 1
ATOM 5653 O O . ALA B 1 325 ? 12.203 -25.312 0.085 1 93.5 325 ALA B O 1
ATOM 5654 N N . ILE B 1 326 ? 13.953 -26.266 0.914 1 87.81 326 ILE B N 1
ATOM 5655 C CA . ILE B 1 326 ? 13.438 -26.266 2.279 1 87.81 326 ILE B CA 1
ATOM 5656 C C . ILE B 1 326 ? 13.32 -24.828 2.789 1 87.81 326 ILE B C 1
ATOM 5658 O O . ILE B 1 326 ? 12.312 -24.453 3.391 1 87.81 326 ILE B O 1
ATOM 5662 N N . ALA B 1 327 ? 14.359 -24.047 2.541 1 85.75 327 ALA B N 1
ATOM 5663 C CA . ALA B 1 327 ? 14.367 -22.672 2.998 1 85.75 327 ALA B CA 1
ATOM 5664 C C . ALA B 1 327 ? 13.195 -21.891 2.406 1 85.75 327 ALA B C 1
ATOM 5666 O O . ALA B 1 327 ? 12.445 -21.234 3.135 1 85.75 327 ALA B O 1
ATOM 5667 N N . VAL B 1 328 ? 13.07 -22 1.112 1 91.75 328 VAL B N 1
ATOM 5668 C CA . VAL B 1 328 ? 12.016 -21.266 0.417 1 91.75 328 VAL B CA 1
ATOM 5669 C C . VAL B 1 328 ? 10.648 -21.797 0.845 1 91.75 328 VAL B C 1
ATOM 5671 O O . VAL B 1 328 ? 9.734 -21.016 1.125 1 91.75 328 VAL B O 1
ATOM 5674 N N . ASP B 1 329 ? 10.539 -23.062 0.928 1 91.44 329 ASP B N 1
ATOM 5675 C CA . ASP B 1 329 ? 9.273 -23.719 1.23 1 91.44 329 ASP B CA 1
ATOM 5676 C C . ASP B 1 329 ? 8.789 -23.359 2.637 1 91.44 329 ASP B C 1
ATOM 5678 O O . ASP B 1 329 ? 7.645 -22.953 2.822 1 91.44 329 ASP B O 1
ATOM 5682 N N . ILE B 1 330 ? 9.578 -23.484 3.562 1 82.5 330 ILE B N 1
ATOM 5683 C CA . ILE B 1 330 ? 9.227 -23.25 4.957 1 82.5 330 ILE B CA 1
ATOM 5684 C C . ILE B 1 330 ? 8.875 -21.766 5.156 1 82.5 330 ILE B C 1
ATOM 5686 O O . ILE B 1 330 ? 7.883 -21.453 5.816 1 82.5 330 ILE B O 1
ATOM 5690 N N . LEU B 1 331 ? 9.688 -20.953 4.598 1 82 331 LEU B N 1
ATOM 5691 C CA . LEU B 1 331 ? 9.445 -19.516 4.773 1 82 331 LEU B CA 1
ATOM 5692 C C . LEU B 1 331 ? 8.164 -19.094 4.062 1 82 331 LEU B C 1
ATOM 5694 O O . LEU B 1 331 ? 7.438 -18.219 4.555 1 82 331 LEU B O 1
ATOM 5698 N N . ALA B 1 332 ? 7.949 -19.656 2.891 1 89.25 332 ALA B N 1
ATOM 5699 C CA . ALA B 1 332 ? 6.684 -19.406 2.205 1 89.25 332 ALA B CA 1
ATOM 5700 C C . ALA B 1 332 ? 5.5 -19.891 3.035 1 89.25 332 ALA B C 1
ATOM 5702 O O . ALA B 1 332 ? 4.477 -19.203 3.129 1 89.25 332 ALA B O 1
ATOM 5703 N N . GLY B 1 333 ? 5.605 -21.031 3.611 1 83.88 333 GLY B N 1
ATOM 5704 C CA . GLY B 1 333 ? 4.566 -21.562 4.477 1 83.88 333 GLY B CA 1
ATOM 5705 C C . GLY B 1 333 ? 4.301 -20.703 5.695 1 83.88 333 GLY B C 1
ATOM 5706 O O . GLY B 1 333 ? 3.146 -20.422 6.023 1 83.88 333 GLY B O 1
ATOM 5707 N N . ILE B 1 334 ? 5.336 -20.25 6.223 1 73.62 334 ILE B N 1
ATOM 5708 C CA . ILE B 1 334 ? 5.246 -19.469 7.449 1 73.62 334 ILE B CA 1
ATOM 5709 C C . ILE B 1 334 ? 4.598 -18.109 7.152 1 73.62 334 ILE B C 1
ATOM 5711 O O . ILE B 1 334 ? 3.73 -17.656 7.902 1 73.62 334 ILE B O 1
ATOM 5715 N N . THR B 1 335 ? 4.996 -17.531 6.102 1 74 335 THR B N 1
ATOM 5716 C CA . THR B 1 335 ? 4.508 -16.188 5.789 1 74 335 THR B CA 1
ATOM 5717 C C . THR B 1 335 ? 3.125 -16.25 5.148 1 74 335 THR B C 1
ATOM 5719 O O . THR B 1 335 ? 2.432 -15.242 5.059 1 74 335 THR B O 1
ATOM 5722 N N . GLY B 1 336 ? 2.785 -17.469 4.688 1 80.25 336 GLY B N 1
ATOM 5723 C CA . GLY B 1 336 ? 1.541 -17.578 3.943 1 80.25 336 GLY B CA 1
ATOM 5724 C C . GLY B 1 336 ? 1.566 -16.828 2.623 1 80.25 336 GLY B C 1
ATOM 5725 O O . GLY B 1 336 ? 0.544 -16.297 2.184 1 80.25 336 GLY B O 1
ATOM 5726 N N . SER B 1 337 ? 2.713 -16.625 2.129 1 85.12 337 SER B N 1
ATOM 5727 C CA . SER B 1 337 ? 2.961 -15.914 0.878 1 85.12 337 SER B CA 1
ATOM 5728 C C . SER B 1 337 ? 4.129 -16.531 0.114 1 85.12 337 SER B C 1
ATOM 5730 O O . SER B 1 337 ? 5.258 -16.547 0.602 1 85.12 337 SER B O 1
ATOM 5732 N N . ALA B 1 338 ? 3.797 -17.016 -1.041 1 93.12 338 ALA B N 1
ATOM 5733 C CA . ALA B 1 338 ? 4.832 -17.625 -1.86 1 93.12 338 ALA B CA 1
ATOM 5734 C C . ALA B 1 338 ? 5.941 -16.641 -2.193 1 93.12 338 ALA B C 1
ATOM 5736 O O . ALA B 1 338 ? 7.125 -16.938 -2.027 1 93.12 338 ALA B O 1
ATOM 5737 N N . SER B 1 339 ? 5.578 -15.5 -2.637 1 90.19 339 SER B N 1
ATOM 5738 C CA . SER B 1 339 ? 6.566 -14.492 -3.012 1 90.19 339 SER B CA 1
ATOM 5739 C C . SER B 1 339 ? 7.293 -13.953 -1.787 1 90.19 339 SER B C 1
ATOM 5741 O O . SER B 1 339 ? 8.492 -13.672 -1.845 1 90.19 339 SER B O 1
ATOM 5743 N N . GLY B 1 340 ? 6.582 -13.836 -0.716 1 86.38 340 GLY B N 1
ATOM 5744 C CA . GLY B 1 340 ? 7.195 -13.375 0.519 1 86.38 340 GLY B CA 1
ATOM 5745 C C . GLY B 1 340 ? 8.273 -14.312 1.037 1 86.38 340 GLY B C 1
ATOM 5746 O O . GLY B 1 340 ? 9.391 -13.883 1.321 1 86.38 340 GLY B O 1
ATOM 5747 N N . GLY B 1 341 ? 7.891 -15.555 1.159 1 88.31 341 GLY B N 1
ATOM 5748 C CA . GLY B 1 341 ? 8.859 -16.547 1.617 1 88.31 341 GLY B CA 1
ATOM 5749 C C . GLY B 1 341 ? 10.062 -16.656 0.705 1 88.31 341 GLY B C 1
ATOM 5750 O O . GLY B 1 341 ? 11.195 -16.719 1.176 1 88.31 341 GLY B O 1
ATOM 5751 N N . MET B 1 342 ? 9.773 -16.703 -0.573 1 93.25 342 MET B N 1
ATOM 5752 C CA . MET B 1 342 ? 10.867 -16.75 -1.548 1 93.25 342 MET B CA 1
ATOM 5753 C C . MET B 1 342 ? 11.758 -15.516 -1.417 1 93.25 342 MET B C 1
ATOM 5755 O O . MET B 1 342 ? 12.984 -15.625 -1.475 1 93.25 342 MET B O 1
ATOM 5759 N N . GLY B 1 343 ? 11.125 -14.422 -1.214 1 88.5 343 GLY B N 1
ATOM 5760 C CA . GLY B 1 343 ? 11.867 -13.18 -1.048 1 88.5 343 GLY B CA 1
ATOM 5761 C C . GLY B 1 343 ? 12.805 -13.203 0.146 1 88.5 343 GLY B C 1
ATOM 5762 O O . GLY B 1 343 ? 13.961 -12.797 0.042 1 88.5 343 GLY B O 1
ATOM 5763 N N . ILE B 1 344 ? 12.305 -13.695 1.221 1 83.25 344 ILE B N 1
ATOM 5764 C CA . ILE B 1 344 ? 13.117 -13.789 2.428 1 83.25 344 ILE B CA 1
ATOM 5765 C C . ILE B 1 344 ? 14.305 -14.727 2.18 1 83.25 344 ILE B C 1
ATOM 5767 O O . ILE B 1 344 ? 15.453 -14.367 2.453 1 83.25 344 ILE B O 1
ATOM 5771 N N . ALA B 1 345 ? 14.023 -15.867 1.645 1 88 345 ALA B N 1
ATOM 5772 C CA . ALA B 1 345 ? 15.039 -16.891 1.442 1 88 345 ALA B CA 1
ATOM 5773 C C . ALA B 1 345 ? 16.125 -16.406 0.477 1 88 345 ALA B C 1
ATOM 5775 O O . ALA B 1 345 ? 17.312 -16.562 0.745 1 88 345 ALA B O 1
ATOM 5776 N N . LEU B 1 346 ? 15.727 -15.82 -0.595 1 91.31 346 LEU B N 1
ATOM 5777 C CA . LEU B 1 346 ? 16.688 -15.453 -1.635 1 91.31 346 LEU B CA 1
ATOM 5778 C C . LEU B 1 346 ? 17.438 -14.18 -1.265 1 91.31 346 LEU B C 1
ATOM 5780 O O . LEU B 1 346 ? 18.594 -14.008 -1.646 1 91.31 346 LEU B O 1
ATOM 5784 N N . GLU B 1 347 ? 16.719 -13.383 -0.585 1 83.88 347 GLU B N 1
ATOM 5785 C CA . GLU B 1 347 ? 17.438 -12.219 -0.076 1 83.88 347 GLU B CA 1
ATOM 5786 C C . GLU B 1 347 ? 18.562 -12.641 0.868 1 83.88 347 GLU B C 1
ATOM 5788 O O . GLU B 1 347 ? 19.656 -12.055 0.846 1 83.88 347 GLU B O 1
ATOM 5793 N N . ALA B 1 348 ? 18.266 -13.594 1.61 1 80.69 348 ALA B N 1
ATOM 5794 C CA . ALA B 1 348 ? 19.219 -14.031 2.629 1 80.69 348 ALA B CA 1
ATOM 5795 C C . ALA B 1 348 ? 20.266 -14.969 2.033 1 80.69 348 ALA B C 1
ATOM 5797 O O . ALA B 1 348 ? 21.453 -14.906 2.4 1 80.69 348 ALA B O 1
ATOM 5798 N N . LEU B 1 349 ? 19.844 -15.844 1.124 1 86.75 349 LEU B N 1
ATOM 5799 C CA . LEU B 1 349 ? 20.719 -16.953 0.762 1 86.75 349 LEU B CA 1
ATOM 5800 C C . LEU B 1 349 ? 20.938 -17.016 -0.748 1 86.75 349 LEU B C 1
ATOM 5802 O O . LEU B 1 349 ? 21.75 -17.797 -1.237 1 86.75 349 LEU B O 1
ATOM 5806 N N . GLY B 1 350 ? 20.266 -16.25 -1.479 1 90.69 350 GLY B N 1
ATOM 5807 C CA . GLY B 1 350 ? 20.297 -16.312 -2.932 1 90.69 350 GLY B CA 1
ATOM 5808 C C . GLY B 1 350 ? 21.703 -16.203 -3.498 1 90.69 350 GLY B C 1
ATOM 5809 O O . GLY B 1 350 ? 22.094 -17 -4.352 1 90.69 350 GLY B O 1
ATOM 5810 N N . GLN B 1 351 ? 22.422 -15.242 -3.033 1 88.69 351 GLN B N 1
ATOM 5811 C CA . GLN B 1 351 ? 23.781 -15.039 -3.521 1 88.69 351 GLN B CA 1
ATOM 5812 C C . GLN B 1 351 ? 24.672 -16.234 -3.184 1 88.69 351 GLN B C 1
ATOM 5814 O O . GLN B 1 351 ? 25.547 -16.625 -3.975 1 88.69 351 GLN B O 1
ATOM 5819 N N . LYS B 1 352 ? 24.484 -16.688 -2.031 1 86.44 352 LYS B N 1
ATOM 5820 C CA . LYS B 1 352 ? 25.266 -17.859 -1.632 1 86.44 352 LYS B CA 1
ATOM 5821 C C . LYS B 1 352 ? 24.953 -19.062 -2.525 1 86.44 352 LYS B C 1
ATOM 5823 O O . LYS B 1 352 ? 25.844 -19.797 -2.928 1 86.44 352 LYS B O 1
ATOM 5828 N N . TYR B 1 353 ? 23.719 -19.297 -2.754 1 91.31 353 TYR B N 1
ATOM 5829 C CA . TYR B 1 353 ? 23.328 -20.391 -3.645 1 91.31 353 TYR B CA 1
ATOM 5830 C C . TYR B 1 353 ? 23.906 -20.188 -5.039 1 91.31 353 TYR B C 1
ATOM 5832 O O . TYR B 1 353 ? 24.328 -21.141 -5.699 1 91.31 353 TYR B O 1
ATOM 5840 N N . TYR B 1 354 ? 23.906 -18.984 -5.48 1 93.75 354 TYR B N 1
ATOM 5841 C CA . TYR B 1 354 ? 24.484 -18.688 -6.789 1 93.75 354 TYR B CA 1
ATOM 5842 C C . TYR B 1 354 ? 25.969 -18.984 -6.809 1 93.75 354 TYR B C 1
ATOM 5844 O O . TYR B 1 354 ? 26.484 -19.547 -7.773 1 93.75 354 TYR B O 1
ATOM 5852 N N . SER B 1 355 ? 26.625 -18.562 -5.762 1 91.12 355 SER B N 1
ATOM 5853 C CA . SER B 1 355 ? 28.062 -18.844 -5.652 1 91.12 355 SER B CA 1
ATOM 5854 C C . SER B 1 355 ? 28.328 -20.344 -5.656 1 91.12 355 SER B C 1
ATOM 5856 O O . SER B 1 355 ? 29.281 -20.812 -6.281 1 91.12 355 SER B O 1
ATOM 5858 N N . ILE B 1 356 ? 27.531 -21.031 -5.008 1 88.25 356 ILE B N 1
ATOM 5859 C CA . ILE B 1 356 ? 27.656 -22.484 -4.973 1 88.25 356 ILE B CA 1
ATOM 5860 C C . ILE B 1 356 ? 27.438 -23.062 -6.371 1 88.25 356 ILE B C 1
ATOM 5862 O O . ILE B 1 356 ? 28.141 -23.984 -6.793 1 88.25 356 ILE B O 1
ATOM 5866 N N . ALA B 1 357 ? 26.438 -22.562 -7.039 1 90.62 357 ALA B N 1
ATOM 5867 C CA . ALA B 1 357 ? 26.188 -23 -8.414 1 90.62 357 ALA B CA 1
ATOM 5868 C C . ALA B 1 357 ? 27.422 -22.812 -9.281 1 90.62 357 ALA B C 1
ATOM 5870 O O . ALA B 1 357 ? 27.766 -23.672 -10.086 1 90.62 357 ALA B O 1
ATOM 5871 N N . GLN B 1 358 ? 28.047 -21.734 -9.047 1 90.94 358 GLN B N 1
ATOM 5872 C CA . GLN B 1 358 ? 29.219 -21.406 -9.859 1 90.94 358 GLN B CA 1
ATOM 5873 C C . GLN B 1 358 ? 30.406 -22.312 -9.508 1 90.94 358 GLN B C 1
ATOM 5875 O O . GLN B 1 358 ? 31.203 -22.656 -10.375 1 90.94 358 GLN B O 1
ATOM 5880 N N . SER B 1 359 ? 30.438 -22.75 -8.328 1 88.56 359 SER B N 1
ATOM 5881 C CA . SER B 1 359 ? 31.625 -23.484 -7.883 1 88.56 359 SER B CA 1
ATOM 5882 C C . SER B 1 359 ? 31.375 -24.984 -7.938 1 88.56 359 SER B C 1
ATOM 5884 O O . SER B 1 359 ? 32.344 -25.766 -8.047 1 88.56 359 SER B O 1
ATOM 5886 N N . SER B 1 360 ? 30.234 -25.469 -7.789 1 84 360 SER B N 1
ATOM 5887 C CA . SER B 1 360 ? 29.938 -26.891 -7.68 1 84 360 SER B CA 1
ATOM 5888 C C . SER B 1 360 ? 29.531 -27.469 -9.023 1 84 360 SER B C 1
ATOM 5890 O O . SER B 1 360 ? 29.469 -28.703 -9.188 1 84 360 SER B O 1
ATOM 5892 N N . GLY B 1 361 ? 29.156 -26.594 -9.984 1 84.88 361 GLY B N 1
ATOM 5893 C CA . GLY B 1 361 ? 28.734 -27.078 -11.289 1 84.88 361 GLY B CA 1
ATOM 5894 C C . GLY B 1 361 ? 27.234 -27.281 -11.391 1 84.88 361 GLY B C 1
ATOM 5895 O O . GLY B 1 361 ? 26.719 -27.594 -12.461 1 84.88 361 GLY B O 1
ATOM 5896 N N . ILE B 1 362 ? 26.562 -27.188 -10.289 1 89.75 362 ILE B N 1
ATOM 5897 C CA . ILE B 1 362 ? 25.094 -27.219 -10.352 1 89.75 362 ILE B CA 1
ATOM 5898 C C . ILE B 1 362 ? 24.594 -26 -11.125 1 89.75 362 ILE B C 1
ATOM 5900 O O . ILE B 1 362 ? 25.016 -24.875 -10.867 1 89.75 362 ILE B O 1
ATOM 5904 N N . SER B 1 363 ? 23.75 -26.234 -12.016 1 94.31 363 SER B N 1
ATOM 5905 C CA . SER B 1 363 ? 23.266 -25.172 -12.883 1 94.31 363 SER B CA 1
ATOM 5906 C C . SER B 1 363 ? 22.438 -24.156 -12.102 1 94.31 363 SER B C 1
ATOM 5908 O O . SER B 1 363 ? 21.594 -24.516 -11.305 1 94.31 363 SER B O 1
ATOM 5910 N N . PRO B 1 364 ? 22.641 -22.891 -12.352 1 96.06 364 PRO B N 1
ATOM 5911 C CA . PRO B 1 364 ? 21.766 -21.859 -11.758 1 96.06 364 PRO B CA 1
ATOM 5912 C C . PRO B 1 364 ? 20.312 -22.031 -12.148 1 96.06 364 PRO B C 1
ATOM 5914 O O . PRO B 1 364 ? 19.406 -21.656 -11.383 1 96.06 364 PRO B O 1
ATOM 5917 N N . GLU B 1 365 ? 20.094 -22.578 -13.258 1 97.06 365 GLU B N 1
ATOM 5918 C CA . GLU B 1 365 ? 18.734 -22.812 -13.711 1 97.06 365 GLU B CA 1
ATOM 5919 C C . GLU B 1 365 ? 18 -23.781 -12.789 1 97.06 365 GLU B C 1
ATOM 5921 O O . GLU B 1 365 ? 16.781 -23.656 -12.586 1 97.06 365 GLU B O 1
ATOM 5926 N N . ALA B 1 366 ? 18.75 -24.703 -12.305 1 96.44 366 ALA B N 1
ATOM 5927 C CA . ALA B 1 366 ? 18.156 -25.656 -11.359 1 96.44 366 ALA B CA 1
ATOM 5928 C C . ALA B 1 366 ? 17.734 -24.953 -10.07 1 96.44 366 ALA B C 1
ATOM 5930 O O . ALA B 1 366 ? 16.641 -25.203 -9.555 1 96.44 366 ALA B O 1
ATOM 5931 N N . PHE B 1 367 ? 18.562 -24.062 -9.586 1 96.44 367 PHE B N 1
ATOM 5932 C CA . PHE B 1 367 ? 18.25 -23.297 -8.398 1 96.44 367 PHE B CA 1
ATOM 5933 C C . PHE B 1 367 ? 17.016 -22.422 -8.633 1 96.44 367 PHE B C 1
ATOM 5935 O O . PHE B 1 367 ? 16.141 -22.312 -7.766 1 96.44 367 PHE B O 1
ATOM 5942 N N . HIS B 1 368 ? 16.984 -21.812 -9.781 1 97.75 368 HIS B N 1
ATOM 5943 C CA . HIS B 1 368 ? 15.844 -20.984 -10.188 1 97.75 368 HIS B CA 1
ATOM 5944 C C . HIS B 1 368 ? 14.531 -21.75 -10.094 1 97.75 368 HIS B C 1
ATOM 5946 O O . HIS B 1 368 ? 13.586 -21.297 -9.445 1 97.75 368 HIS B O 1
ATOM 5952 N N . ARG B 1 369 ? 14.547 -22.875 -10.727 1 98.12 369 ARG B N 1
ATOM 5953 C CA . ARG B 1 369 ? 13.312 -23.641 -10.836 1 98.12 369 ARG B CA 1
ATOM 5954 C C . ARG B 1 369 ? 12.906 -24.234 -9.492 1 98.12 369 ARG B C 1
ATOM 5956 O O . ARG B 1 369 ? 11.719 -24.281 -9.156 1 98.12 369 ARG B O 1
ATOM 5963 N N . ILE B 1 370 ? 13.844 -24.672 -8.711 1 96.88 370 ILE B N 1
ATOM 5964 C CA . ILE B 1 370 ? 13.578 -25.219 -7.387 1 96.88 370 ILE B CA 1
ATOM 5965 C C . ILE B 1 370 ? 12.977 -24.125 -6.496 1 96.88 370 ILE B C 1
ATOM 5967 O O . ILE B 1 370 ? 12.008 -24.375 -5.777 1 96.88 370 ILE B O 1
ATOM 5971 N N . ALA B 1 371 ? 13.555 -22.938 -6.555 1 97.12 371 ALA B N 1
ATOM 5972 C CA . ALA B 1 371 ? 13.023 -21.828 -5.758 1 97.12 371 ALA B CA 1
ATOM 5973 C C . ALA B 1 371 ? 11.578 -21.516 -6.137 1 97.12 371 ALA B C 1
ATOM 5975 O O . ALA B 1 371 ? 10.734 -21.328 -5.262 1 97.12 371 ALA B O 1
ATOM 5976 N N . ALA B 1 372 ? 11.32 -21.531 -7.371 1 97.81 372 ALA B N 1
ATOM 5977 C CA . ALA B 1 372 ? 9.984 -21.203 -7.875 1 97.81 372 ALA B CA 1
ATOM 5978 C C . ALA B 1 372 ? 8.969 -22.25 -7.426 1 97.81 372 ALA B C 1
ATOM 5980 O O . ALA B 1 372 ? 7.914 -21.906 -6.879 1 97.81 372 ALA B O 1
ATOM 5981 N N . ILE B 1 373 ? 9.297 -23.516 -7.621 1 97.81 373 ILE B N 1
ATOM 5982 C CA . ILE B 1 373 ? 8.383 -24.609 -7.281 1 97.81 373 ILE B CA 1
ATOM 5983 C C . ILE B 1 373 ? 8.18 -24.656 -5.77 1 97.81 373 ILE B C 1
ATOM 5985 O O . ILE B 1 373 ? 7.051 -24.781 -5.289 1 97.81 373 ILE B O 1
ATOM 5989 N N . ALA B 1 374 ? 9.242 -24.5 -5.07 1 96.38 374 ALA B N 1
ATOM 5990 C CA . ALA B 1 374 ? 9.203 -24.578 -3.611 1 96.38 374 ALA B CA 1
ATOM 5991 C C . ALA B 1 374 ? 8.336 -23.469 -3.023 1 96.38 374 ALA B C 1
ATOM 5993 O O . ALA B 1 374 ? 7.641 -23.672 -2.025 1 96.38 374 ALA B O 1
ATOM 5994 N N . SER B 1 375 ? 8.383 -22.328 -3.59 1 95.88 375 SER B N 1
ATOM 5995 C CA . SER B 1 375 ? 7.637 -21.188 -3.074 1 95.88 375 SER B CA 1
ATOM 5996 C C . SER B 1 375 ? 6.133 -21.422 -3.154 1 95.88 375 SER B C 1
ATOM 5998 O O . SER B 1 375 ? 5.375 -20.938 -2.32 1 95.88 375 SER B O 1
ATOM 6000 N N . GLY B 1 376 ? 5.699 -22.188 -4.129 1 94.44 376 GLY B N 1
ATOM 6001 C CA . GLY B 1 376 ? 4.281 -22.422 -4.355 1 94.44 376 GLY B CA 1
ATOM 6002 C C . GLY B 1 376 ? 3.756 -23.641 -3.619 1 94.44 376 GLY B C 1
ATOM 6003 O O . GLY B 1 376 ? 2.547 -23.781 -3.428 1 94.44 376 GLY B O 1
ATOM 6004 N N . ALA B 1 377 ? 4.621 -24.5 -3.209 1 93.5 377 ALA B N 1
ATOM 6005 C CA . ALA B 1 377 ? 4.242 -25.734 -2.523 1 93.5 377 ALA B CA 1
ATOM 6006 C C . ALA B 1 377 ? 4.051 -25.5 -1.028 1 93.5 377 ALA B C 1
ATOM 6008 O O . ALA B 1 377 ? 4.586 -26.234 -0.201 1 93.5 377 ALA B O 1
ATOM 6009 N N . SER B 1 378 ? 3.217 -24.391 -0.715 1 87.19 378 SER B N 1
ATOM 6010 C CA . SER B 1 378 ? 3.24 -23.969 0.682 1 87.19 378 SER B CA 1
ATOM 6011 C C . SER B 1 378 ? 1.902 -23.375 1.101 1 87.19 378 SER B C 1
ATOM 6013 O O . SER B 1 378 ? 1.854 -22.484 1.952 1 87.19 378 SER B O 1
ATOM 6015 N N . ILE B 1 379 ? 0.864 -23.828 0.469 1 90.31 379 ILE B N 1
ATOM 6016 C CA . ILE B 1 379 ? -0.416 -23.219 0.79 1 90.31 379 ILE B CA 1
ATOM 6017 C C . ILE B 1 379 ? -0.96 -23.797 2.092 1 90.31 379 ILE B C 1
ATOM 6019 O O . ILE B 1 379 ? -1.503 -24.906 2.105 1 90.31 379 ILE B O 1
ATOM 6023 N N . LEU B 1 380 ? -0.829 -23.094 3.16 1 85.12 380 LEU B N 1
ATOM 6024 C CA . LEU B 1 380 ? -1.371 -23.422 4.477 1 85.12 380 LEU B CA 1
ATOM 6025 C C . LEU B 1 380 ? -2.635 -22.609 4.754 1 85.12 380 LEU B C 1
ATOM 6027 O O . LEU B 1 380 ? -2.973 -21.703 3.996 1 85.12 380 LEU B O 1
ATOM 6031 N N . PRO B 1 381 ? -3.391 -22.922 5.809 1 81.56 381 PRO B N 1
ATOM 6032 C CA . PRO B 1 381 ? -4.711 -22.344 6.047 1 81.56 381 PRO B CA 1
ATOM 6033 C C . PRO B 1 381 ? -4.672 -20.812 6.16 1 81.56 381 PRO B C 1
ATOM 6035 O O . PRO B 1 381 ? -5.668 -20.156 5.875 1 81.56 381 PRO B O 1
ATOM 6038 N N . HIS B 1 382 ? -3.562 -20.297 6.469 1 77.5 382 HIS B N 1
ATOM 6039 C CA . HIS B 1 382 ? -3.494 -18.844 6.672 1 77.5 382 HIS B CA 1
ATOM 6040 C C . HIS B 1 382 ? -3.004 -18.141 5.414 1 77.5 382 HIS B C 1
ATOM 6042 O O . HIS B 1 382 ? -2.809 -16.922 5.418 1 77.5 382 HIS B O 1
ATOM 6048 N N . ASN B 1 383 ? -2.822 -18.875 4.41 1 85 383 ASN B N 1
ATOM 6049 C CA . ASN B 1 383 ? -2.363 -18.281 3.156 1 85 383 ASN B CA 1
ATOM 6050 C C . ASN B 1 383 ? -3.344 -17.234 2.637 1 85 383 ASN B C 1
ATOM 6052 O O . ASN B 1 383 ? -4.543 -17.5 2.529 1 85 383 ASN B O 1
ATOM 6056 N N . GLY B 1 384 ? -2.852 -16.141 2.33 1 77.5 384 GLY B N 1
ATOM 6057 C CA . GLY B 1 384 ? -3.689 -15.031 1.909 1 77.5 384 GLY B CA 1
ATOM 6058 C C . GLY B 1 384 ? -4.52 -15.344 0.677 1 77.5 384 GLY B C 1
ATOM 6059 O O . GLY B 1 384 ? -5.691 -14.969 0.603 1 77.5 384 GLY B O 1
ATOM 6060 N N . ALA B 1 385 ? -3.914 -15.922 -0.3 1 86.12 385 ALA B N 1
ATOM 6061 C CA . ALA B 1 385 ? -4.637 -16.281 -1.518 1 86.12 385 ALA B CA 1
ATOM 6062 C C . ALA B 1 385 ? -5.781 -17.25 -1.213 1 86.12 385 ALA B C 1
ATOM 6064 O O . ALA B 1 385 ? -6.859 -17.141 -1.804 1 86.12 385 ALA B O 1
ATOM 6065 N N . LEU B 1 386 ? -5.547 -18.109 -0.305 1 88.31 386 LEU B N 1
ATOM 6066 C CA . LEU B 1 386 ? -6.578 -19.062 0.105 1 88.31 386 LEU B CA 1
ATOM 6067 C C . LEU B 1 386 ? -7.723 -18.344 0.815 1 88.31 386 LEU B C 1
ATOM 6069 O O . LEU B 1 386 ? -8.891 -18.625 0.557 1 88.31 386 LEU B O 1
ATOM 6073 N N . LEU B 1 387 ? -7.391 -17.5 1.635 1 82.44 387 LEU B N 1
ATOM 6074 C CA . LEU B 1 387 ? -8.414 -16.75 2.363 1 82.44 387 LEU B CA 1
ATOM 6075 C C . LEU B 1 387 ? -9.297 -15.961 1.405 1 82.44 387 LEU B C 1
ATOM 6077 O O . LEU B 1 387 ? -10.516 -15.914 1.58 1 82.44 387 LEU B O 1
ATOM 6081 N N . THR B 1 388 ? -8.688 -15.398 0.483 1 81.62 388 THR B N 1
ATOM 6082 C CA . THR B 1 388 ? -9.445 -14.664 -0.528 1 81.62 388 THR B CA 1
ATOM 6083 C C . THR B 1 388 ? -10.352 -15.602 -1.312 1 81.62 388 THR B C 1
ATOM 6085 O O . THR B 1 388 ? -11.516 -15.273 -1.568 1 81.62 388 THR B O 1
ATOM 6088 N N . LEU B 1 389 ? -9.797 -16.641 -1.67 1 90.81 389 LEU B N 1
ATOM 6089 C CA . LEU B 1 389 ? -10.547 -17.641 -2.422 1 90.81 389 LEU B CA 1
ATOM 6090 C C . LEU B 1 389 ? -11.766 -18.109 -1.631 1 90.81 389 LEU B C 1
ATOM 6092 O O . LEU B 1 389 ? -12.867 -18.203 -2.172 1 90.81 389 LEU B O 1
ATOM 6096 N N . LEU B 1 390 ? -11.609 -18.375 -0.392 1 88.56 390 LEU B N 1
ATOM 6097 C CA . LEU B 1 390 ? -12.703 -18.828 0.46 1 88.56 390 LEU B CA 1
ATOM 6098 C C . LEU B 1 390 ? -13.719 -17.719 0.686 1 88.56 390 LEU B C 1
ATOM 6100 O O . LEU B 1 390 ? -14.93 -17.969 0.717 1 88.56 390 LEU B O 1
ATOM 6104 N N . ALA B 1 391 ? -13.258 -16.609 0.802 1 83 391 ALA B N 1
ATOM 6105 C CA . ALA B 1 391 ? -14.148 -15.477 0.985 1 83 391 ALA B CA 1
ATOM 6106 C C . ALA B 1 391 ? -15.039 -15.273 -0.238 1 83 391 ALA B C 1
ATOM 6108 O O . ALA B 1 391 ? -16.234 -14.977 -0.107 1 83 391 ALA B O 1
ATOM 6109 N N . VAL B 1 392 ? -14.508 -15.414 -1.351 1 84.62 392 VAL B N 1
ATOM 6110 C CA . VAL B 1 392 ? -15.234 -15.203 -2.596 1 84.62 392 VAL B CA 1
ATOM 6111 C C . VAL B 1 392 ? -16.234 -16.344 -2.807 1 84.62 392 VAL B C 1
ATOM 6113 O O . VAL B 1 392 ? -17.359 -16.109 -3.244 1 84.62 392 VAL B O 1
ATOM 6116 N N . THR B 1 393 ? -15.836 -17.469 -2.426 1 89.88 393 THR B N 1
ATOM 6117 C CA . THR B 1 393 ? -16.672 -18.625 -2.697 1 89.88 393 THR B CA 1
ATOM 6118 C C . THR B 1 393 ? -17.688 -18.844 -1.574 1 89.88 393 THR B C 1
ATOM 6120 O O . THR B 1 393 ? -18.656 -19.594 -1.733 1 89.88 393 THR B O 1
ATOM 6123 N N . GLY B 1 394 ? -17.422 -18.234 -0.455 1 86.31 394 GLY B N 1
ATOM 6124 C CA . GLY B 1 394 ? -18.281 -18.391 0.698 1 86.31 394 GLY B CA 1
ATOM 6125 C C . GLY B 1 394 ? -18.125 -19.734 1.386 1 86.31 394 GLY B C 1
ATOM 6126 O O . GLY B 1 394 ? -19 -20.156 2.146 1 86.31 394 GLY B O 1
ATOM 6127 N N . LEU B 1 395 ? -17.078 -20.391 1.058 1 90.06 395 LEU B N 1
ATOM 6128 C CA . LEU B 1 395 ? -16.812 -21.703 1.656 1 90.06 395 LEU B CA 1
ATOM 6129 C C . LEU B 1 395 ? -15.82 -21.578 2.803 1 90.06 395 LEU B C 1
ATOM 6131 O O . LEU B 1 395 ? -15.125 -20.562 2.924 1 90.06 395 LEU B O 1
ATOM 6135 N N . THR B 1 396 ? -15.789 -22.578 3.621 1 88.19 396 THR B N 1
ATOM 6136 C CA . THR B 1 396 ? -14.945 -22.547 4.812 1 88.19 396 THR B CA 1
ATOM 6137 C C . THR B 1 396 ? -13.727 -23.453 4.648 1 88.19 396 THR B C 1
ATOM 6139 O O . THR B 1 396 ? -13.68 -24.266 3.725 1 88.19 396 THR B O 1
ATOM 6142 N N . HIS B 1 397 ? -12.836 -23.281 5.598 1 89.69 397 HIS B N 1
ATOM 6143 C CA . HIS B 1 397 ? -11.672 -24.156 5.652 1 89.69 397 HIS B CA 1
ATOM 6144 C C . HIS B 1 397 ? -12.086 -25.609 5.828 1 89.69 397 HIS B C 1
ATOM 6146 O O . HIS B 1 397 ? -11.516 -26.516 5.195 1 89.69 397 HIS B O 1
ATOM 6152 N N . LYS B 1 398 ? -13.039 -25.797 6.602 1 89.5 398 LYS B N 1
ATOM 6153 C CA . LYS B 1 398 ? -13.5 -27.141 6.898 1 89.5 398 LYS B CA 1
ATOM 6154 C C . LYS B 1 398 ? -14.039 -27.828 5.645 1 89.5 398 LYS B C 1
ATOM 6156 O O . LYS B 1 398 ? -13.844 -29.031 5.453 1 89.5 398 LYS B O 1
ATOM 6161 N N . GLU B 1 399 ? -14.578 -27.125 4.816 1 91.19 399 GLU B N 1
ATOM 6162 C CA . GLU B 1 399 ? -15.266 -27.672 3.656 1 91.19 399 GLU B CA 1
ATOM 6163 C C . GLU B 1 399 ? -14.297 -27.922 2.506 1 91.19 399 GLU B C 1
ATOM 6165 O O . GLU B 1 399 ? -14.461 -28.875 1.737 1 91.19 399 GLU B O 1
ATOM 6170 N N . SER B 1 400 ? -13.312 -27.016 2.393 1 93.44 400 SER B N 1
ATOM 6171 C CA . SER B 1 400 ? -12.633 -27.031 1.103 1 93.44 400 SER B CA 1
ATOM 6172 C C . SER B 1 400 ? -11.117 -27.094 1.275 1 93.44 400 SER B C 1
ATOM 6174 O O . SER B 1 400 ? -10.391 -27.391 0.323 1 93.44 400 SER B O 1
ATOM 6176 N N . TYR B 1 401 ? -10.562 -26.938 2.441 1 93.38 401 TYR B N 1
ATOM 6177 C CA . TYR B 1 401 ? -9.117 -26.812 2.578 1 93.38 401 TYR B CA 1
ATOM 6178 C C . TYR B 1 401 ? -8.414 -28.125 2.281 1 93.38 401 TYR B C 1
ATOM 6180 O O . TYR B 1 401 ? -7.312 -28.141 1.728 1 93.38 401 TYR B O 1
ATOM 6188 N N . LEU B 1 402 ? -8.992 -29.156 2.676 1 94.31 402 LEU B N 1
ATOM 6189 C CA . LEU B 1 402 ? -8.344 -30.438 2.438 1 94.31 402 LEU B CA 1
ATOM 6190 C C . LEU B 1 402 ? -8.008 -30.609 0.959 1 94.31 402 LEU B C 1
ATOM 6192 O O . LEU B 1 402 ? -6.91 -31.047 0.612 1 94.31 402 LEU B O 1
ATOM 6196 N N . ASP B 1 403 ? -8.961 -30.344 0.125 1 96.88 403 ASP B N 1
ATOM 6197 C CA . ASP B 1 403 ? -8.734 -30.469 -1.312 1 96.88 403 ASP B CA 1
ATOM 6198 C C . ASP B 1 403 ? -7.66 -29.484 -1.781 1 96.88 403 ASP B C 1
ATOM 6200 O O . ASP B 1 403 ? -6.828 -29.812 -2.625 1 96.88 403 ASP B O 1
ATOM 6204 N N . VAL B 1 404 ? -7.688 -28.297 -1.265 1 96.44 404 VAL B N 1
ATOM 6205 C CA . VAL B 1 404 ? -6.688 -27.297 -1.603 1 96.44 404 VAL B CA 1
ATOM 6206 C C . VAL B 1 404 ? -5.309 -27.75 -1.13 1 96.44 404 VAL B C 1
ATOM 6208 O O . VAL B 1 404 ? -4.32 -27.609 -1.85 1 96.44 404 VAL B O 1
ATOM 6211 N N . ALA B 1 405 ? -5.285 -28.312 0.097 1 95.38 405 ALA B N 1
ATOM 6212 C CA . ALA B 1 405 ? -4.023 -28.797 0.661 1 95.38 405 ALA B CA 1
ATOM 6213 C C . ALA B 1 405 ? -3.416 -29.891 -0.209 1 95.38 405 ALA B C 1
ATOM 6215 O O . ALA B 1 405 ? -2.201 -29.922 -0.41 1 95.38 405 ALA B O 1
ATOM 6216 N N . VAL B 1 406 ? -4.211 -30.703 -0.695 1 97.38 406 VAL B N 1
ATOM 6217 C CA . VAL B 1 406 ? -3.701 -31.812 -1.503 1 97.38 406 VAL B CA 1
ATOM 6218 C C . VAL B 1 406 ? -3.158 -31.281 -2.826 1 97.38 406 VAL B C 1
ATOM 6220 O O . VAL B 1 406 ? -2.051 -31.625 -3.238 1 97.38 406 VAL B O 1
ATOM 6223 N N . VAL B 1 407 ? -3.873 -30.375 -3.469 1 97.62 407 VAL B N 1
ATOM 6224 C CA . VAL B 1 407 ? -3.492 -29.984 -4.816 1 97.62 407 VAL B CA 1
ATOM 6225 C C . VAL B 1 407 ? -2.428 -28.891 -4.75 1 97.62 407 VAL B C 1
ATOM 6227 O O . VAL B 1 407 ? -1.662 -28.688 -5.695 1 97.62 407 VAL B O 1
ATOM 6230 N N . ALA B 1 408 ? -2.312 -28.141 -3.646 1 96.88 408 ALA B N 1
ATOM 6231 C CA . ALA B 1 408 ? -1.438 -26.969 -3.617 1 96.88 408 ALA B CA 1
ATOM 6232 C C . ALA B 1 408 ? -0.349 -27.125 -2.559 1 96.88 408 ALA B C 1
ATOM 6234 O O . ALA B 1 408 ? 0.489 -26.234 -2.385 1 96.88 408 ALA B O 1
ATOM 6235 N N . LEU B 1 409 ? -0.339 -28.219 -1.879 1 95.5 409 LEU B N 1
ATOM 6236 C CA . LEU B 1 409 ? 0.714 -28.484 -0.902 1 95.5 409 LEU B CA 1
ATOM 6237 C C . LEU B 1 409 ? 1.305 -29.875 -1.094 1 95.5 409 LEU B C 1
ATOM 6239 O O . LEU B 1 409 ? 2.492 -30.016 -1.399 1 95.5 409 LEU B O 1
ATOM 6243 N N . VAL B 1 410 ? 0.495 -30.906 -1.025 1 96.94 410 VAL B N 1
ATOM 6244 C CA . VAL B 1 410 ? 0.975 -32.281 -1.056 1 96.94 410 VAL B CA 1
ATOM 6245 C C . VAL B 1 410 ? 1.526 -32.594 -2.441 1 96.94 410 VAL B C 1
ATOM 6247 O O . VAL B 1 410 ? 2.682 -33.031 -2.576 1 96.94 410 VAL B O 1
ATOM 6250 N N . ILE B 1 411 ? 0.746 -32.438 -3.451 1 98.25 411 ILE B N 1
ATOM 6251 C CA . ILE B 1 411 ? 1.146 -32.781 -4.809 1 98.25 411 ILE B CA 1
ATOM 6252 C C . ILE B 1 411 ? 2.301 -31.906 -5.258 1 98.25 411 ILE B C 1
ATOM 6254 O O . ILE B 1 411 ? 3.279 -32.375 -5.836 1 98.25 411 ILE B O 1
ATOM 6258 N N . PRO B 1 412 ? 2.197 -30.609 -4.988 1 98 412 PRO B N 1
ATOM 6259 C CA . PRO B 1 412 ? 3.346 -29.766 -5.336 1 98 412 PRO B CA 1
ATOM 6260 C C . PRO B 1 412 ? 4.621 -30.172 -4.605 1 98 412 PRO B C 1
ATOM 6262 O O . PRO B 1 412 ? 5.719 -30.031 -5.145 1 98 412 PRO B O 1
ATOM 6265 N N . THR B 1 413 ? 4.492 -30.688 -3.406 1 97 413 THR B N 1
ATOM 6266 C CA . THR B 1 413 ? 5.66 -31.188 -2.688 1 97 413 THR B CA 1
ATOM 6267 C C . THR B 1 413 ? 6.246 -32.406 -3.389 1 97 413 THR B C 1
ATOM 6269 O O . THR B 1 413 ? 7.469 -32.562 -3.477 1 97 413 THR B O 1
ATOM 6272 N N . ILE B 1 414 ? 5.426 -33.25 -3.842 1 97.94 414 ILE B N 1
ATOM 6273 C CA . ILE B 1 414 ? 5.867 -34.406 -4.625 1 97.94 414 ILE B CA 1
ATOM 6274 C C . ILE B 1 414 ? 6.543 -33.906 -5.906 1 97.94 414 ILE B C 1
ATOM 6276 O O . ILE B 1 414 ? 7.578 -34.469 -6.309 1 97.94 414 ILE B O 1
ATOM 6280 N N . ALA B 1 415 ? 5.902 -32.938 -6.527 1 98.31 415 ALA B N 1
ATOM 6281 C CA . ALA B 1 415 ? 6.484 -32.344 -7.734 1 98.31 415 ALA B CA 1
ATOM 6282 C C . ALA B 1 415 ? 7.859 -31.766 -7.441 1 98.31 415 ALA B C 1
ATOM 6284 O O . ALA B 1 415 ? 8.773 -31.875 -8.258 1 98.31 415 ALA B O 1
ATOM 6285 N N . LEU B 1 416 ? 7.953 -31.094 -6.324 1 97.62 416 LEU B N 1
ATOM 6286 C CA . LEU B 1 416 ? 9.219 -30.516 -5.895 1 97.62 416 LEU B CA 1
ATOM 6287 C C . LEU B 1 416 ? 10.281 -31.594 -5.715 1 97.62 416 LEU B C 1
ATOM 6289 O O . LEU B 1 416 ? 11.43 -31.422 -6.109 1 97.62 416 LEU B O 1
ATOM 6293 N N . ALA B 1 417 ? 9.906 -32.719 -5.125 1 96.88 417 ALA B N 1
ATOM 6294 C CA . ALA B 1 417 ? 10.82 -33.844 -4.957 1 96.88 417 ALA B CA 1
ATOM 6295 C C . ALA B 1 417 ? 11.305 -34.375 -6.309 1 96.88 417 ALA B C 1
ATOM 6297 O O . ALA B 1 417 ? 12.492 -34.656 -6.477 1 96.88 417 ALA B O 1
ATOM 6298 N N . ALA B 1 418 ? 10.398 -34.469 -7.227 1 97.69 418 ALA B N 1
ATOM 6299 C CA . ALA B 1 418 ? 10.766 -34.906 -8.57 1 97.69 418 ALA B CA 1
ATOM 6300 C C . ALA B 1 418 ? 11.742 -33.938 -9.219 1 97.69 418 ALA B C 1
ATOM 6302 O O . ALA B 1 418 ? 12.703 -34.344 -9.867 1 97.69 418 ALA B O 1
ATOM 6303 N N . ALA B 1 419 ? 11.453 -32.656 -9.062 1 97.19 419 ALA B N 1
ATOM 6304 C CA . ALA B 1 419 ? 12.336 -31.641 -9.609 1 97.19 419 ALA B CA 1
ATOM 6305 C C . ALA B 1 419 ? 13.719 -31.719 -8.969 1 97.19 419 ALA B C 1
ATOM 6307 O O . ALA B 1 419 ? 14.734 -31.516 -9.641 1 97.19 419 ALA B O 1
ATOM 6308 N N . LEU B 1 420 ? 13.734 -32 -7.676 1 95.12 420 LEU B N 1
ATOM 6309 C CA . LEU B 1 420 ? 14.992 -32.125 -6.957 1 95.12 420 LEU B CA 1
ATOM 6310 C C . LEU B 1 420 ? 15.805 -33.312 -7.488 1 95.12 420 LEU B C 1
ATOM 6312 O O . LEU B 1 420 ? 17.031 -33.188 -7.652 1 95.12 420 LEU B O 1
ATOM 6316 N N . VAL B 1 421 ? 15.125 -34.406 -7.742 1 95.62 421 VAL B N 1
ATOM 6317 C CA . VAL B 1 421 ? 15.797 -35.562 -8.281 1 95.62 421 VAL B CA 1
ATOM 6318 C C . VAL B 1 421 ? 16.391 -35.25 -9.648 1 95.62 421 VAL B C 1
ATOM 6320 O O . VAL B 1 421 ? 17.547 -35.562 -9.922 1 95.62 421 VAL B O 1
ATOM 6323 N N . LEU B 1 422 ? 15.664 -34.594 -10.484 1 95.88 422 LEU B N 1
ATOM 6324 C CA . LEU B 1 422 ? 16.141 -34.219 -11.812 1 95.88 422 LEU B CA 1
ATOM 6325 C C . LEU B 1 422 ? 17.312 -33.25 -11.719 1 95.88 422 LEU B C 1
ATOM 6327 O O . LEU B 1 422 ? 18.312 -33.375 -12.43 1 95.88 422 LEU B O 1
ATOM 6331 N N . GLY B 1 423 ? 17.156 -32.25 -10.883 1 92.56 423 GLY B N 1
ATOM 6332 C CA . GLY B 1 423 ? 18.219 -31.297 -10.695 1 92.56 423 GLY B CA 1
ATOM 6333 C C . GLY B 1 423 ? 19.531 -31.922 -10.234 1 92.56 423 GLY B C 1
ATOM 6334 O O . GLY B 1 423 ? 20.594 -31.562 -10.711 1 92.56 423 GLY B O 1
ATOM 6335 N N . ASN B 1 424 ? 19.391 -32.875 -9.359 1 89.06 424 ASN B N 1
ATOM 6336 C CA . ASN B 1 424 ? 20.562 -33.594 -8.836 1 89.06 424 ASN B CA 1
ATOM 6337 C C . ASN B 1 424 ? 21.203 -34.469 -9.898 1 89.06 424 ASN B C 1
ATOM 6339 O O . ASN B 1 424 ? 22.406 -34.719 -9.859 1 89.06 424 ASN B O 1
ATOM 6343 N N . LEU B 1 425 ? 20.375 -34.906 -10.789 1 91.44 425 LEU B N 1
ATOM 6344 C CA . LEU B 1 425 ? 20.891 -35.719 -11.875 1 91.44 425 LEU B CA 1
ATOM 6345 C C . LEU B 1 425 ? 21.453 -34.875 -12.992 1 91.44 425 LEU B C 1
ATOM 6347 O O . LEU B 1 425 ? 21.984 -35.375 -13.984 1 91.44 425 LEU B O 1
ATOM 6351 N N . GLY B 1 426 ? 21.312 -33.531 -12.836 1 90.5 426 GLY B N 1
ATOM 6352 C CA . GLY B 1 426 ? 21.812 -32.594 -13.844 1 90.5 426 GLY B CA 1
ATOM 6353 C C . GLY B 1 426 ? 20.875 -32.438 -15.023 1 90.5 426 GLY B C 1
ATOM 6354 O O . GLY B 1 426 ? 21.297 -32 -16.109 1 90.5 426 GLY B O 1
ATOM 6355 N N . ILE B 1 427 ? 19.625 -32.875 -14.852 1 91.56 427 ILE B N 1
ATOM 6356 C CA . ILE B 1 427 ? 18.609 -32.75 -15.883 1 91.56 427 ILE B CA 1
ATOM 6357 C C . ILE B 1 427 ? 17.688 -31.578 -15.555 1 91.56 427 ILE B C 1
ATOM 6359 O O . ILE B 1 427 ? 16.906 -31.641 -14.602 1 91.56 427 ILE B O 1
ATOM 6363 N N . TYR B 1 428 ? 17.906 -30.547 -16.281 1 88.38 428 TYR B N 1
ATOM 6364 C CA . TYR B 1 428 ? 17.109 -29.375 -15.953 1 88.38 428 TYR B CA 1
ATOM 6365 C C . TYR B 1 428 ? 16.641 -28.672 -17.203 1 88.38 428 TYR B C 1
ATOM 6367 O O . TYR B 1 428 ? 17.172 -28.891 -18.297 1 88.38 428 TYR B O 1
#